Protein AF-A0A7W0HQS4-F1 (afdb_monomer_lite)

Foldseek 3Di:
DDPPVVVVVVVVVVVVVVPPPPDDPDDPDDDDDDDDDPDWDFDDKAWDDKDKDWDPDKDKDKDDFDQDKDWDFDFDWDKDWDFDDDDDDDDDDDDDDDDDDDDDDDDDDDDDDGPIDIPGDGDGDGDTDTDHGPWMKIWIKTWIWMFIFMFIHIDPPDDDPDDTDGDTDIDIDTDDIDTDDDDDDDDDDDDDDDDDDDDDDDDDPPDQDADQALPPDDFQAWAAAPVPRWIFTAWQSATQTAPDCPPPQCPDDHGYYHVVNNVVTQLAHDAQTWAAEPVRWIFGAAQRATQTAPDCPPPNHHDPHRYGYPCSNVVVRSGDNAHDWQQWEWADDDPDIDAIFTAFLRATAGDPDVQQVVQQPCHPCNVVRYHYGHVVSNVVSHHAHDFQQWEWATDPHDIDAIWTQDQQATEGDPDPVLCVQLPCNPCNVVRYGYGHNVSSVVGHHLFHDAQAWEDAVVAAIFGQFLQATAGDPDPVQCVQQPCHPCNVVRYHRHHPVSNVPGHYLFHDFQQWEDAVVAAIFTQFQQATAGDPDPVQCCLQPCNPCVVVRYGYGHPVSVVPRHHQRDFQTKEDERPDPWIFTQFQQATAIDPDLVQCVLQVNNPPDYGYHYNVVVVPGHNQRDFPTWEDERPDPWIFTQFQQATATDPDPVQCVLQPNNPPDYGYHYNVVVVPGHNQRDFQTWEQESVDRWIFTQFQQATATDPDLVLCVLQVNNPPDYGYHYNVVVVPGHNQRDFQTWEDESVDRWIFTQFLQATAIDPDLVQCVLQVNNPPDYGYHYNVVVVPGHHARHFQTWEDESPDPWIWGADPQATETDPDDDDYGHGHPVSNVVRHHDD

Organism: NCBI:txid1032476

Radius of gyration: 44.77 Å; chains: 1; bounding box: 92×100×154 Å

Secondary structure (DSSP, 8-state):
--THHHHHHHHHHHHHHHSS----------PPPPPPPTT--EEEEEEEEEEEEEEEEEEEEEEPP-SS-----------EEE-----------------S----------------EEE-------------TT--EEEEEEEEEEEEEEEEEEPTT----------EEEEEEEEEEEE--------------------PPPPPPPPPPPP---TTPPTT-EEEETTT--EEEEETTEEEE-S--TTTTT-S-PEEE-HHHHHTS-SSPPTT-EEE-TT--EEEEETTEEEEPS---TTS---SPPB--HHHHHTTTTS-SSPPTT-EEEEEETTEEEEEEEEETTEEEE-SSHHHHIIIII-TTGGGGPEEEEHHHHHHT-SSPPTT-EEEEEETTEEEEEEEEETTEEEE-SSHHHHIIIII-TTHHHH-EEEEHHHHHHSPBS-PPTT-EEE-TTSPPEEEETTEEEE-SSHHHHIIIII-TTGGGG-EE--HHHHHHSPBS-PPTT-EEEETTSPEEEEETTEEEE-SSHHHHIIIII-TTGGGT-EEE-HHHHHHS-SSPPTT-EEEETTS--EEEEETTEEEEESSHHHHHHTT-TTSPEEEE-HHHHHHS-SSPPTT-EEEETTS--EEEEETTEEEE-SSHHHHHHTT-TTSPPEEE-HHHHHHS-SSPPTT-EEEETTSS-EEEEETTEEEEESSHHHHHHTT-TTSPEEEE-HHHHHHS-SSPPTT-EEEETTSS-EEEEETTEEEEESSHHHHHHTT-TTSPEEEE-HHHHHHS-SSPPTT-EEE-TT----EEEETTEEEE----S-EEE--HHHHHHSPBP-

Sequence (835 aa):
MHPARACLAALCSALAGLLILAGLPAVAQAASWPIFPPTCSYTNIRKVEDRRIHIPKAATHVIPALDTQVTFAVSSTWTETATATLSTTFGIESSINIGKIIGELQARGEATATASYSITGTGTYTTTLTVPPHHTMLATFGVYYQRQLYKVDWQPGCEPPLYTFFGGITAMVPLGTGYELKYDRPGGQGRPNPGGGSSVNPPRPPTPQPVTSVVGLADGTLLATTDTRRIYKMVGGAPVWQSTCGDGICNTESRPTTQAVINAGPATPRNGSSAIDQRGRIYIFVGGAPLHQAHCSAPVNCGTPPKISNWSIDARDHMNGIPADGQLIQGWDGGSATPVAMTVGGARINFANPQEITDTGHGSNWASKVTILSSWAFKGLGEVPIDGTLVQGTGGGASTPVAVFVAGARINFASPQEVVDAGYGADWASRVRAIPTRAFNLVRPDLPADGTLVQGQGTPVAAIVGGARINFASPQEVVDSGFGADWAGKVRSVPTRAFNLIPANVPADGTLVQGQGTPVAAIIGGARVNFASPQEIIDSGFGTNWASMVRAIPTRAFNLIGTQIADGTRIQNAGSTSQAAIVGGAKIPFVSMAELVESGYGNAPTHIVPTRVWTALSDQIMDGTRIQNAGSTSQAAIVGGAKIPFVSMAELTASGYAQLRTQMVPNRVWVALSTRIADGTRIKDAASSGQAAIIGGAKVTFNDITEVNDSGYGDKPIQIVPNRVWVALSTRIADGTRIKDAGSTGQAAIVGGAKIPFVSMAELVESGYGDAPLQVVPNRVWAGLPAQIGDGTIVKAPTSAERWLITSGQRSLTTGSGTTWTIPARVLSLIPQAH

Structure (mmCIF, N/CA/C/O backbone):
data_AF-A0A7W0HQS4-F1
#
_entry.id   AF-A0A7W0HQS4-F1
#
loop_
_atom_site.group_PDB
_atom_site.id
_atom_site.type_symbol
_atom_site.label_atom_id
_atom_site.label_alt_id
_atom_site.label_comp_id
_atom_site.label_asym_id
_atom_site.label_entity_id
_atom_site.label_seq_id
_atom_site.pdbx_PDB_ins_code
_atom_site.Cartn_x
_atom_site.Cartn_y
_atom_site.Cartn_z
_atom_site.occupancy
_atom_site.B_iso_or_equiv
_atom_site.auth_seq_id
_atom_site.auth_comp_id
_atom_site.auth_asym_id
_atom_site.auth_atom_id
_atom_site.pdbx_PDB_model_num
ATOM 1 N N . MET A 1 1 ? -7.687 41.669 -62.166 1.00 29.52 1 MET A N 1
ATOM 2 C CA . MET A 1 1 ? -8.039 41.646 -60.727 1.00 29.52 1 MET A CA 1
ATOM 3 C C . MET A 1 1 ? -6.759 41.852 -59.929 1.00 29.52 1 MET A C 1
ATOM 5 O O . MET A 1 1 ? -5.800 41.132 -60.161 1.00 29.52 1 MET A O 1
ATOM 9 N N . HIS A 1 2 ? -6.701 42.918 -59.129 1.00 26.83 2 HIS A N 1
ATOM 10 C CA . HIS A 1 2 ? -5.458 43.540 -58.653 1.00 26.83 2 HIS A CA 1
ATOM 11 C C . HIS A 1 2 ? -4.671 42.738 -57.585 1.00 26.83 2 HIS A C 1
ATOM 13 O O . HIS A 1 2 ? -5.283 42.183 -56.671 1.00 26.83 2 HIS A O 1
ATOM 19 N N . PRO A 1 3 ? -3.319 42.787 -57.621 1.00 25.91 3 PRO A N 1
ATOM 20 C CA . PRO A 1 3 ? -2.396 42.081 -56.716 1.00 25.91 3 PRO A CA 1
ATOM 21 C C . PRO A 1 3 ? -2.305 42.660 -55.288 1.00 25.91 3 PRO A C 1
ATOM 23 O O . PRO A 1 3 ? -1.610 42.110 -54.438 1.00 25.91 3 PRO A O 1
ATOM 26 N N . ALA A 1 4 ? -3.042 43.728 -54.970 1.00 27.33 4 ALA A N 1
ATOM 27 C CA . ALA A 1 4 ? -2.994 44.366 -53.650 1.00 27.33 4 ALA A CA 1
ATOM 28 C C . ALA A 1 4 ? -3.663 43.542 -52.526 1.00 27.33 4 ALA A C 1
ATOM 30 O O . ALA A 1 4 ? -3.311 43.695 -51.359 1.00 27.33 4 ALA A O 1
ATOM 31 N N . ARG A 1 5 ? -4.589 42.622 -52.847 1.00 26.16 5 ARG A N 1
ATOM 32 C CA . ARG A 1 5 ? -5.255 41.772 -51.835 1.00 26.16 5 ARG A CA 1
ATOM 33 C C . ARG A 1 5 ? -4.425 40.558 -51.394 1.00 26.16 5 ARG A C 1
ATOM 35 O O . ARG A 1 5 ? -4.600 40.098 -50.271 1.00 26.16 5 ARG A O 1
ATOM 42 N N . ALA A 1 6 ? -3.486 40.082 -52.216 1.00 29.44 6 ALA A N 1
ATOM 43 C CA . ALA A 1 6 ? -2.588 38.981 -51.846 1.00 29.44 6 ALA A CA 1
ATOM 44 C C . ALA A 1 6 ? -1.479 39.434 -50.875 1.00 29.44 6 ALA A C 1
ATOM 46 O O . ALA A 1 6 ? -1.080 38.681 -49.989 1.00 29.44 6 ALA A O 1
ATOM 47 N N . CYS A 1 7 ? -1.041 40.694 -50.983 1.00 30.03 7 CYS A N 1
ATOM 48 C CA . CYS A 1 7 ? -0.001 41.258 -50.121 1.00 30.03 7 CYS A CA 1
ATOM 49 C C . CYS A 1 7 ? -0.479 41.462 -48.669 1.00 30.03 7 CYS A C 1
ATOM 51 O O . CYS A 1 7 ? 0.286 41.250 -47.732 1.00 30.03 7 CYS A O 1
ATOM 53 N N . LEU A 1 8 ? -1.761 41.801 -48.468 1.00 28.50 8 LEU A N 1
ATOM 54 C CA . LEU A 1 8 ? -2.339 41.995 -47.131 1.00 28.50 8 LEU A CA 1
ATOM 55 C C . LEU A 1 8 ? -2.612 40.658 -46.412 1.00 28.50 8 LEU A C 1
ATOM 57 O O . LEU A 1 8 ? -2.409 40.555 -45.206 1.00 28.50 8 LEU A O 1
ATOM 61 N N . ALA A 1 9 ? -2.991 39.608 -47.152 1.00 28.00 9 ALA A N 1
ATOM 62 C CA . ALA A 1 9 ? -3.197 38.266 -46.598 1.00 28.00 9 ALA A CA 1
ATOM 63 C C . ALA A 1 9 ? -1.878 37.604 -46.144 1.00 28.00 9 ALA A C 1
ATOM 65 O O . ALA A 1 9 ? -1.851 36.914 -45.122 1.00 28.00 9 ALA A O 1
ATOM 66 N N . ALA A 1 10 ? -0.770 37.868 -46.848 1.00 31.47 10 ALA A N 1
ATOM 67 C CA . ALA A 1 10 ? 0.566 37.427 -46.444 1.00 31.47 10 ALA A CA 1
ATOM 68 C C . ALA A 1 10 ? 1.086 38.191 -45.209 1.00 31.47 10 ALA A C 1
ATOM 70 O O . ALA A 1 10 ? 1.657 37.576 -44.308 1.00 31.47 10 ALA A O 1
ATOM 71 N N . LEU A 1 11 ? 0.816 39.501 -45.110 1.00 29.92 11 LEU A N 1
ATOM 72 C CA . LEU A 1 11 ? 1.189 40.309 -43.940 1.00 29.92 11 LEU A CA 1
ATOM 73 C C . LEU A 1 11 ? 0.389 39.923 -42.682 1.00 29.92 11 LEU A C 1
ATOM 75 O O . LEU A 1 11 ? 0.960 39.801 -41.600 1.00 29.92 11 LEU A O 1
ATOM 79 N N . CYS A 1 12 ? -0.918 39.667 -42.817 1.00 26.67 12 CYS A N 1
ATOM 80 C CA . CYS A 1 12 ? -1.759 39.215 -41.704 1.00 26.67 12 CYS A CA 1
ATOM 81 C C . CYS A 1 12 ? -1.419 37.786 -41.249 1.00 26.67 12 CYS A C 1
ATOM 83 O O . CYS A 1 12 ? -1.514 37.500 -40.058 1.00 26.67 12 CYS A O 1
ATOM 85 N N . SER A 1 13 ? -0.953 36.911 -42.148 1.00 28.36 13 SER A N 1
ATOM 86 C CA . SER A 1 13 ? -0.483 35.561 -41.786 1.00 28.36 13 SER A CA 1
ATOM 87 C C . SER A 1 13 ? 0.870 35.588 -41.061 1.00 28.36 13 SER A C 1
ATOM 89 O O . SER A 1 13 ? 1.094 34.795 -40.148 1.00 28.36 13 SER A O 1
ATOM 91 N N . ALA A 1 14 ? 1.749 36.540 -41.401 1.00 30.42 14 ALA A N 1
ATOM 92 C CA . ALA A 1 14 ? 3.012 36.762 -40.693 1.00 30.42 14 ALA A CA 1
ATOM 93 C C . ALA A 1 14 ? 2.804 37.357 -39.284 1.00 30.42 14 ALA A C 1
ATOM 95 O O . ALA A 1 14 ? 3.489 36.959 -38.344 1.00 30.42 14 ALA A O 1
ATOM 96 N N . LEU A 1 15 ? 1.820 38.248 -39.111 1.00 28.52 15 LEU A N 1
ATOM 97 C CA . LEU A 1 15 ? 1.453 38.811 -37.803 1.00 28.52 15 LEU A CA 1
ATOM 98 C C . LEU A 1 15 ? 0.668 37.822 -36.922 1.00 28.52 15 LEU A C 1
ATOM 100 O O . LEU A 1 15 ? 0.916 37.757 -35.720 1.00 28.52 15 LEU A O 1
ATOM 104 N N . ALA A 1 16 ? -0.211 36.996 -37.501 1.00 25.98 16 ALA A N 1
ATOM 105 C CA . ALA A 1 16 ? -0.914 35.937 -36.769 1.00 25.98 16 ALA A CA 1
ATOM 106 C C . ALA A 1 16 ? 0.030 34.800 -36.328 1.00 25.98 16 ALA A C 1
ATOM 108 O O . ALA A 1 16 ? -0.150 34.234 -35.251 1.00 25.98 16 ALA A O 1
ATOM 109 N N . GLY A 1 17 ? 1.084 34.515 -37.104 1.00 28.45 17 GLY A N 1
ATOM 110 C CA . GLY A 1 17 ? 2.153 33.589 -36.712 1.00 28.45 17 GLY A CA 1
ATOM 111 C C . GLY A 1 17 ? 3.036 34.101 -35.565 1.00 28.45 17 GLY A C 1
ATOM 112 O O . GLY A 1 17 ? 3.598 33.292 -34.828 1.00 28.45 17 GLY A O 1
ATOM 113 N N . LEU A 1 18 ? 3.113 35.423 -35.363 1.00 28.50 18 LEU A N 1
ATOM 114 C CA . LEU A 1 18 ? 3.850 36.033 -34.250 1.00 28.50 18 LEU A CA 1
ATOM 115 C C . LEU A 1 18 ? 3.114 35.919 -32.900 1.00 28.50 18 LEU A C 1
ATOM 117 O O . LEU A 1 18 ? 3.762 35.977 -31.859 1.00 28.50 18 LEU A O 1
ATOM 121 N N . LEU A 1 19 ? 1.787 35.728 -32.898 1.00 26.08 19 LEU A N 1
ATOM 122 C CA . LEU A 1 19 ? 0.970 35.661 -31.675 1.00 26.08 19 LEU A CA 1
ATOM 123 C C . LEU A 1 19 ? 0.689 34.235 -31.153 1.00 26.08 19 LEU A C 1
ATOM 125 O O . LEU A 1 19 ? 0.154 34.097 -30.057 1.00 26.08 19 LEU A O 1
ATOM 129 N N . ILE A 1 20 ? 1.081 33.170 -31.866 1.00 26.84 20 ILE A N 1
ATOM 130 C CA . ILE A 1 20 ? 0.824 31.760 -31.471 1.00 26.84 20 ILE A CA 1
ATOM 131 C C . ILE A 1 20 ? 2.085 31.081 -30.878 1.00 26.84 20 ILE A C 1
ATOM 133 O O . ILE A 1 20 ? 2.250 29.865 -30.887 1.00 26.84 20 ILE A O 1
ATOM 137 N N . LEU A 1 21 ? 2.998 31.863 -30.298 1.00 27.02 21 LEU A N 1
ATOM 138 C CA . LEU A 1 21 ? 4.200 31.367 -29.608 1.00 27.02 21 LEU A CA 1
ATOM 139 C C . LEU A 1 21 ? 4.218 31.725 -28.111 1.00 27.02 21 LEU A C 1
ATOM 141 O O . LEU A 1 21 ? 5.273 31.902 -27.516 1.00 27.02 21 LEU A O 1
ATOM 145 N N . ALA A 1 22 ? 3.048 31.757 -27.469 1.00 27.53 22 ALA A N 1
ATOM 146 C CA . ALA A 1 22 ? 2.931 31.642 -26.013 1.00 27.53 22 ALA A CA 1
ATOM 147 C C . ALA A 1 22 ? 2.795 30.157 -25.636 1.00 27.53 22 ALA A C 1
ATOM 149 O O . ALA A 1 22 ? 1.717 29.652 -25.345 1.00 27.53 22 ALA A O 1
ATOM 150 N N . GLY A 1 23 ? 3.907 29.433 -25.724 1.00 27.92 23 GLY A N 1
ATOM 151 C CA . GLY A 1 23 ? 3.978 28.004 -25.428 1.00 27.92 23 GLY A CA 1
ATOM 152 C C . GLY A 1 23 ? 5.412 27.578 -25.148 1.00 27.92 23 GLY A C 1
ATOM 153 O O . GLY A 1 23 ? 5.924 26.658 -25.780 1.00 27.92 23 GLY A O 1
ATOM 154 N N . LEU A 1 24 ? 6.092 28.308 -24.263 1.00 26.03 24 LEU A N 1
ATOM 155 C CA . LEU A 1 24 ? 7.366 27.880 -23.692 1.00 26.03 24 LEU A CA 1
ATOM 156 C C . LEU A 1 24 ? 7.094 27.123 -22.383 1.00 26.03 24 LEU A C 1
ATOM 158 O O . LEU A 1 24 ? 6.153 27.476 -21.669 1.00 26.03 24 LEU A O 1
ATOM 162 N N . PRO A 1 25 ? 7.881 26.079 -22.064 1.00 23.34 25 PRO A N 1
ATOM 163 C CA . PRO A 1 25 ? 7.746 25.366 -20.802 1.00 23.34 25 PRO A CA 1
ATOM 164 C C . PRO A 1 25 ? 7.949 26.346 -19.646 1.00 23.34 25 PRO A C 1
ATOM 166 O O . PRO A 1 25 ? 8.803 27.232 -19.721 1.00 23.34 25 PRO A O 1
ATOM 169 N N . ALA A 1 26 ? 7.146 26.179 -18.594 1.00 24.19 26 ALA A N 1
ATOM 170 C CA . ALA A 1 26 ? 7.288 26.904 -17.345 1.00 24.19 26 ALA A CA 1
ATOM 171 C C . ALA A 1 26 ? 8.768 26.967 -16.938 1.00 24.19 26 ALA A C 1
ATOM 173 O O . ALA A 1 26 ? 9.462 25.947 -16.898 1.00 24.19 26 ALA A O 1
ATOM 174 N N . VAL A 1 27 ? 9.236 28.183 -16.656 1.00 25.95 27 VAL A N 1
ATOM 175 C CA . VAL A 1 27 ? 10.498 28.423 -15.960 1.00 25.95 27 VAL A CA 1
ATOM 176 C C . VAL A 1 27 ? 10.503 27.526 -14.724 1.00 25.95 27 VAL A C 1
ATOM 178 O O . VAL A 1 27 ? 9.503 27.447 -14.007 1.00 25.95 27 VAL A O 1
ATOM 181 N N . ALA A 1 28 ? 11.603 26.800 -14.525 1.00 25.77 28 ALA A N 1
ATOM 182 C CA . ALA A 1 28 ? 11.796 25.951 -13.362 1.00 25.77 28 ALA A CA 1
ATOM 183 C C . ALA A 1 28 ? 11.423 26.715 -12.083 1.00 25.77 28 ALA A C 1
ATOM 185 O O . ALA A 1 28 ? 11.751 27.894 -11.943 1.00 25.77 28 ALA A O 1
ATOM 186 N N . GLN A 1 29 ? 10.718 26.024 -11.184 1.00 24.00 29 GLN A N 1
ATOM 187 C CA . GLN A 1 29 ? 10.348 26.500 -9.855 1.00 24.00 29 GLN A CA 1
ATOM 188 C C . GLN A 1 29 ? 11.485 27.320 -9.236 1.00 24.00 29 GLN A C 1
ATOM 190 O O . GLN A 1 29 ? 12.617 26.843 -9.130 1.00 24.00 29 GLN A O 1
ATOM 195 N N . ALA A 1 30 ? 11.169 28.534 -8.783 1.00 27.56 30 ALA A N 1
ATOM 196 C CA . ALA A 1 30 ? 11.972 29.168 -7.756 1.00 27.56 30 ALA A CA 1
ATOM 197 C C . ALA A 1 30 ? 11.996 28.201 -6.567 1.00 27.56 30 ALA A C 1
ATOM 199 O O . ALA A 1 30 ? 10.956 27.923 -5.967 1.00 27.56 30 ALA A O 1
ATOM 200 N N . ALA A 1 31 ? 13.167 27.645 -6.261 1.00 23.95 31 ALA A N 1
ATOM 201 C CA . ALA A 1 31 ? 13.376 27.017 -4.971 1.00 23.95 31 ALA A CA 1
ATOM 202 C C . ALA A 1 31 ? 12.981 28.046 -3.901 1.00 23.95 31 ALA A C 1
ATOM 204 O O . ALA A 1 31 ? 13.377 29.212 -3.984 1.00 23.95 31 ALA A O 1
ATOM 205 N N . SER A 1 32 ? 12.154 27.636 -2.940 1.00 26.72 32 SER A N 1
ATOM 206 C CA . SER A 1 32 ? 11.798 28.460 -1.788 1.00 26.72 32 SER A CA 1
ATOM 207 C C . SER A 1 32 ? 13.075 29.011 -1.156 1.00 26.72 32 SER A C 1
ATOM 209 O O . SER A 1 32 ? 13.956 28.241 -0.768 1.00 26.72 32 SER A O 1
ATOM 211 N N . TRP A 1 33 ? 13.182 30.335 -1.082 1.00 30.22 33 TRP A N 1
ATOM 212 C CA . TRP A 1 33 ? 14.286 31.003 -0.408 1.00 30.22 33 TRP A CA 1
ATOM 213 C C . TRP A 1 33 ? 14.283 30.588 1.071 1.00 30.22 33 TRP A C 1
ATOM 215 O O . TRP A 1 33 ? 13.222 30.639 1.700 1.00 30.22 33 TRP A O 1
ATOM 225 N N . PRO A 1 34 ? 15.421 30.200 1.668 1.00 28.73 34 PRO A N 1
ATOM 226 C CA . PRO A 1 34 ? 15.513 30.159 3.116 1.00 28.73 34 PRO A CA 1
ATOM 227 C C . PRO A 1 34 ? 15.408 31.594 3.644 1.00 28.73 34 PRO A C 1
ATOM 229 O O . PRO A 1 34 ? 16.031 32.512 3.109 1.00 28.73 34 PRO A O 1
ATOM 232 N N . ILE A 1 35 ? 14.622 31.788 4.700 1.00 32.62 35 ILE A N 1
ATOM 233 C CA . ILE A 1 35 ? 14.545 33.053 5.436 1.00 32.62 35 ILE A CA 1
ATOM 234 C C . ILE A 1 35 ? 15.943 33.346 6.007 1.00 32.62 35 ILE A C 1
ATOM 236 O O . ILE A 1 35 ? 16.469 32.553 6.788 1.00 32.62 35 ILE A O 1
ATOM 240 N N . PHE A 1 36 ? 16.566 34.454 5.596 1.00 37.78 36 PHE A N 1
ATOM 241 C CA . PHE A 1 36 ? 17.874 34.870 6.109 1.00 37.78 36 PHE A CA 1
ATOM 242 C C . PHE A 1 36 ? 17.765 35.374 7.558 1.00 37.78 36 PHE A C 1
ATOM 244 O O . PHE A 1 36 ? 16.783 36.042 7.894 1.00 37.78 36 PHE A O 1
ATOM 251 N N . PRO A 1 37 ? 18.774 35.145 8.417 1.00 37.19 37 PRO A N 1
ATOM 252 C CA . PRO A 1 37 ? 18.897 35.903 9.655 1.00 37.19 37 PRO A CA 1
ATOM 253 C C . PRO A 1 37 ? 19.115 37.397 9.321 1.00 37.19 37 PRO A C 1
ATOM 255 O O . PRO A 1 37 ? 19.901 37.707 8.423 1.00 37.19 37 PRO A O 1
ATOM 258 N N . PRO A 1 38 ? 18.454 38.339 10.019 1.00 42.47 38 PRO A N 1
ATOM 259 C CA . PRO A 1 38 ? 18.383 39.760 9.642 1.00 42.47 38 PRO A CA 1
ATOM 260 C C . PRO A 1 38 ? 19.695 40.570 9.774 1.00 42.47 38 PRO A C 1
ATOM 262 O O . PRO A 1 38 ? 19.649 41.797 9.756 1.00 42.47 38 PRO A O 1
ATOM 265 N N . THR A 1 39 ? 20.864 39.934 9.914 1.00 45.72 39 THR A N 1
ATOM 266 C CA . THR A 1 39 ? 22.124 40.605 10.296 1.00 45.72 39 THR A CA 1
ATOM 267 C C . THR A 1 39 ? 23.334 40.367 9.379 1.00 45.72 39 THR A C 1
ATOM 269 O O . THR A 1 39 ? 24.400 40.903 9.669 1.00 45.72 39 THR A O 1
ATOM 272 N N . CYS A 1 40 ? 23.225 39.630 8.266 1.00 48.44 40 CYS A N 1
ATOM 273 C CA . CYS A 1 40 ? 24.366 39.430 7.350 1.00 48.44 40 CYS A CA 1
ATOM 274 C C . CYS A 1 40 ? 24.380 40.455 6.194 1.00 48.44 40 CYS A C 1
ATOM 276 O O . CYS A 1 40 ? 23.365 40.674 5.535 1.00 48.44 40 CYS A O 1
ATOM 278 N N . SER A 1 41 ? 25.554 41.038 5.909 1.00 48.34 41 SER A N 1
ATOM 279 C CA . SER A 1 41 ? 25.805 41.947 4.773 1.00 48.34 41 SER A CA 1
ATOM 280 C C . SER A 1 41 ? 26.875 41.378 3.824 1.00 48.34 41 SER A C 1
ATOM 282 O O . SER A 1 41 ? 27.740 40.606 4.251 1.00 48.34 41 SER A O 1
ATOM 284 N N . TYR A 1 42 ? 26.812 41.713 2.530 1.00 48.56 42 TYR A N 1
ATOM 285 C CA . TYR A 1 42 ? 27.781 41.267 1.516 1.00 48.56 42 TYR A CA 1
ATOM 286 C C . TYR A 1 42 ? 28.818 42.356 1.216 1.00 48.56 42 TYR A C 1
ATOM 288 O O . TYR A 1 42 ? 28.524 43.546 1.312 1.00 48.56 42 TYR A O 1
ATOM 296 N N . THR A 1 43 ? 30.035 41.958 0.840 1.00 44.34 43 THR A N 1
ATOM 297 C CA . THR A 1 43 ? 31.150 42.888 0.583 1.00 44.34 43 THR A CA 1
ATOM 298 C C . THR A 1 43 ? 31.453 43.073 -0.899 1.00 44.34 43 THR A C 1
ATOM 300 O O . THR A 1 43 ? 31.907 44.147 -1.289 1.00 44.34 43 THR A O 1
ATOM 303 N N . ASN A 1 44 ? 31.210 42.066 -1.745 1.00 45.50 44 ASN A N 1
ATOM 304 C CA . ASN A 1 44 ? 31.454 42.165 -3.187 1.00 45.50 44 ASN A CA 1
ATOM 305 C C . ASN A 1 44 ? 30.559 41.201 -3.988 1.00 45.50 44 ASN A C 1
ATOM 307 O O . ASN A 1 44 ? 30.225 40.117 -3.512 1.00 45.50 44 ASN A O 1
ATOM 311 N N . ILE A 1 45 ? 30.198 41.579 -5.217 1.00 47.94 45 ILE A N 1
ATOM 312 C CA . ILE A 1 45 ? 29.531 40.715 -6.197 1.00 47.94 45 ILE A CA 1
ATOM 313 C C . ILE A 1 45 ? 30.387 40.701 -7.460 1.00 47.94 45 ILE A C 1
ATOM 315 O O . ILE A 1 45 ? 30.567 41.730 -8.110 1.00 47.94 45 ILE A O 1
ATOM 319 N N . ARG A 1 46 ? 30.879 39.523 -7.850 1.00 46.50 46 ARG A N 1
ATOM 320 C CA . ARG A 1 46 ? 31.730 39.364 -9.036 1.00 46.50 46 ARG A CA 1
ATOM 321 C C . ARG A 1 46 ? 31.225 38.265 -9.963 1.00 46.50 46 ARG A C 1
ATOM 323 O O . ARG A 1 46 ? 30.774 37.214 -9.516 1.00 46.50 46 ARG A O 1
ATOM 330 N N . LYS A 1 47 ? 31.303 38.499 -11.272 1.00 44.53 47 LYS A N 1
ATOM 331 C CA . LYS A 1 47 ? 30.876 37.547 -12.308 1.00 44.53 47 LYS A CA 1
ATOM 332 C C . LYS A 1 47 ? 31.899 36.413 -12.442 1.00 44.53 47 LYS A C 1
ATOM 334 O O . LYS A 1 47 ? 33.091 36.681 -12.557 1.00 44.53 47 LYS A O 1
ATOM 339 N N . VAL A 1 48 ? 31.439 35.164 -12.412 1.00 46.56 48 VAL A N 1
ATOM 340 C CA . VAL A 1 48 ? 32.287 33.952 -12.376 1.00 46.56 48 VAL A CA 1
ATOM 341 C C . VAL A 1 48 ? 32.111 33.051 -13.594 1.00 46.56 48 VAL A C 1
ATOM 343 O O . VAL A 1 48 ? 33.057 32.368 -13.968 1.00 46.56 48 VAL A O 1
ATOM 346 N N . GLU A 1 49 ? 30.935 33.038 -14.225 1.00 45.97 49 GLU A N 1
ATOM 347 C CA . GLU A 1 49 ? 30.694 32.268 -15.454 1.00 45.97 49 GLU A CA 1
ATOM 348 C C . GLU A 1 49 ? 29.790 33.063 -16.405 1.00 45.97 49 GLU A C 1
ATOM 350 O O . GLU A 1 49 ? 28.864 33.754 -15.976 1.00 45.97 49 GLU A O 1
ATOM 355 N N . ASP A 1 50 ? 30.055 32.956 -17.706 1.00 47.44 50 ASP A N 1
ATOM 356 C CA . ASP A 1 50 ? 29.209 33.484 -18.775 1.00 47.44 50 ASP A CA 1
ATOM 357 C C . ASP A 1 50 ? 29.065 32.416 -19.863 1.00 47.44 50 ASP A C 1
ATOM 359 O O . ASP A 1 50 ? 30.004 32.147 -20.614 1.00 47.44 50 ASP A O 1
ATOM 363 N N . ARG A 1 51 ? 27.906 31.756 -19.920 1.00 41.94 51 ARG A N 1
ATOM 364 C CA . ARG A 1 51 ? 27.614 30.714 -20.911 1.00 41.94 51 ARG A CA 1
ATOM 365 C C . ARG A 1 51 ? 26.487 31.154 -21.822 1.00 41.94 51 ARG A C 1
ATOM 367 O O . ARG A 1 51 ? 25.372 31.392 -21.370 1.00 41.94 51 ARG A O 1
ATOM 374 N N . ARG A 1 52 ? 26.743 31.146 -23.128 1.00 41.88 52 ARG A N 1
ATOM 375 C CA . ARG A 1 52 ? 25.700 31.269 -24.152 1.00 41.88 52 ARG A CA 1
ATOM 376 C C . ARG A 1 52 ? 25.221 29.881 -24.547 1.00 41.88 52 ARG A C 1
ATOM 378 O O . ARG A 1 52 ? 26.015 29.044 -24.966 1.00 41.88 52 ARG A O 1
ATOM 385 N N . ILE A 1 53 ? 23.927 29.645 -24.404 1.00 42.66 53 ILE A N 1
ATOM 386 C CA . ILE A 1 53 ? 23.263 28.401 -24.772 1.00 42.66 53 ILE A CA 1
ATOM 387 C C . ILE A 1 53 ? 22.365 28.708 -25.970 1.00 42.66 53 ILE A C 1
ATOM 389 O O . ILE A 1 53 ? 21.525 29.607 -25.931 1.00 42.66 53 ILE A O 1
ATOM 393 N N . HIS A 1 54 ? 22.588 27.983 -27.061 1.00 39.28 54 HIS A N 1
ATOM 394 C CA . HIS A 1 54 ? 21.825 28.111 -28.295 1.00 39.28 54 HIS A CA 1
ATOM 395 C C . HIS A 1 54 ? 20.582 27.217 -28.230 1.00 39.28 54 HIS A C 1
ATOM 397 O O . HIS A 1 54 ? 20.702 26.029 -27.926 1.00 39.28 54 HIS A O 1
ATOM 403 N N . ILE A 1 55 ? 19.400 27.765 -28.523 1.00 42.22 55 ILE A N 1
ATOM 404 C CA . ILE A 1 55 ? 18.163 26.981 -28.629 1.00 42.22 55 ILE A CA 1
ATOM 405 C C . ILE A 1 55 ? 17.851 26.811 -30.122 1.00 42.22 55 ILE A C 1
ATOM 407 O O . ILE A 1 55 ? 17.601 27.808 -30.803 1.00 42.22 55 ILE A O 1
ATOM 411 N N . PRO A 1 56 ? 17.853 25.583 -30.672 1.00 36.59 56 PRO A N 1
ATOM 412 C CA . PRO A 1 56 ? 17.647 25.378 -32.095 1.00 36.59 56 PRO A CA 1
ATOM 413 C C . PRO A 1 56 ? 16.151 25.440 -32.422 1.00 36.59 56 PRO A C 1
ATOM 415 O O . PRO A 1 56 ? 15.457 24.427 -32.470 1.00 36.59 56 PRO A O 1
ATOM 418 N N . LYS A 1 57 ? 15.645 26.645 -32.679 1.00 36.94 57 LYS A N 1
ATOM 419 C CA . LYS A 1 57 ? 14.479 26.845 -33.546 1.00 36.94 57 LYS A CA 1
ATOM 420 C C . LYS A 1 57 ? 14.770 28.019 -34.471 1.00 36.94 57 LYS A C 1
ATOM 422 O O . LYS A 1 57 ? 14.632 29.176 -34.094 1.00 36.94 57 LYS A O 1
ATOM 427 N N . ALA A 1 58 ? 15.217 27.690 -35.676 1.00 34.62 58 ALA A N 1
ATOM 428 C CA . ALA A 1 58 ? 15.361 28.636 -36.767 1.00 34.62 58 ALA A CA 1
ATOM 429 C C . ALA A 1 58 ? 13.993 28.819 -37.435 1.00 34.62 58 ALA A C 1
ATOM 431 O O . ALA A 1 58 ? 13.423 27.852 -37.939 1.00 34.62 58 ALA A O 1
ATOM 432 N N . ALA A 1 59 ? 13.469 30.042 -37.448 1.00 37.16 59 ALA A N 1
ATOM 433 C CA . ALA A 1 59 ? 12.493 30.422 -38.460 1.00 37.16 59 ALA A CA 1
ATOM 434 C C . ALA A 1 59 ? 13.284 30.873 -39.694 1.00 37.16 59 ALA A C 1
ATOM 436 O O . ALA A 1 59 ? 14.062 31.827 -39.628 1.00 37.16 59 ALA A O 1
ATOM 437 N N . THR A 1 60 ? 13.140 30.145 -40.799 1.00 36.06 60 THR A N 1
ATOM 438 C CA . THR A 1 60 ? 13.754 30.489 -42.083 1.00 36.06 60 THR A CA 1
ATOM 439 C C . THR A 1 60 ? 12.722 31.243 -42.910 1.00 36.06 60 THR A C 1
ATOM 441 O O . THR A 1 60 ? 11.681 30.683 -43.247 1.00 36.06 60 THR A O 1
ATOM 444 N N . HIS A 1 61 ? 12.993 32.506 -43.234 1.00 39.28 61 HIS A N 1
ATOM 445 C CA . HIS A 1 61 ? 12.114 33.306 -44.086 1.00 39.28 61 HIS A CA 1
ATOM 446 C C . HIS A 1 61 ? 12.752 33.513 -45.463 1.00 39.28 61 HIS A C 1
ATOM 448 O O . HIS A 1 61 ? 13.929 33.862 -45.565 1.00 39.28 61 HIS A O 1
ATOM 454 N N . VAL A 1 62 ? 11.963 33.293 -46.519 1.00 36.00 62 VAL A N 1
ATOM 455 C CA . VAL A 1 62 ? 12.343 33.561 -47.912 1.00 36.00 62 VAL A CA 1
ATOM 456 C C . VAL A 1 62 ? 11.781 34.926 -48.294 1.00 36.00 62 VAL A C 1
ATOM 458 O O . VAL A 1 62 ? 10.565 35.115 -48.264 1.00 36.00 62 VAL A O 1
ATOM 461 N N . ILE A 1 63 ? 12.651 35.876 -48.636 1.00 43.16 63 ILE A N 1
ATOM 462 C CA . ILE A 1 63 ? 12.240 37.213 -49.084 1.00 43.16 63 ILE A CA 1
ATOM 463 C C . ILE A 1 63 ? 12.316 37.239 -50.619 1.00 43.16 63 ILE A C 1
ATOM 465 O O . ILE A 1 63 ? 13.409 37.039 -51.153 1.00 43.16 63 ILE A O 1
ATOM 469 N N . PRO A 1 64 ? 11.198 37.442 -51.345 1.00 38.59 64 PRO A N 1
ATOM 470 C CA . PRO A 1 64 ? 11.220 37.509 -52.803 1.00 38.59 64 PRO A CA 1
ATOM 471 C C . PRO A 1 64 ? 11.941 38.773 -53.295 1.00 38.59 64 PRO A C 1
ATOM 473 O O . PRO A 1 64 ? 11.942 39.800 -52.618 1.00 38.59 64 PRO A O 1
ATOM 476 N N . ALA A 1 65 ? 12.547 38.686 -54.482 1.00 41.31 65 ALA A N 1
ATOM 477 C CA . ALA A 1 65 ? 13.295 39.780 -55.096 1.00 41.31 65 ALA A CA 1
ATOM 478 C C . ALA A 1 65 ? 12.409 41.023 -55.305 1.00 41.31 65 ALA A C 1
ATOM 480 O O . ALA A 1 65 ? 11.330 40.935 -55.892 1.00 41.31 65 ALA A O 1
ATOM 481 N N . LEU A 1 66 ? 12.883 42.177 -54.833 1.00 42.41 66 LEU A N 1
ATOM 482 C CA . LEU A 1 66 ? 12.272 43.490 -55.048 1.00 42.41 66 LEU A CA 1
ATOM 483 C C . LEU A 1 66 ? 13.270 44.389 -55.795 1.00 42.41 66 LEU A C 1
ATOM 485 O O . LEU A 1 66 ? 14.474 44.304 -55.560 1.00 42.41 66 LEU A O 1
ATOM 489 N N . ASP A 1 67 ? 12.766 45.264 -56.670 1.00 34.25 67 ASP A N 1
ATOM 490 C CA . ASP A 1 67 ? 13.572 46.166 -57.518 1.00 34.25 67 ASP A CA 1
ATOM 491 C C . ASP A 1 67 ? 14.098 47.422 -56.784 1.00 34.25 67 ASP A C 1
ATOM 493 O O . ASP A 1 67 ? 14.591 48.358 -57.413 1.00 34.25 67 ASP A O 1
ATOM 497 N N . THR A 1 68 ? 14.015 47.478 -55.450 1.00 36.72 68 THR A N 1
ATOM 498 C CA . THR A 1 68 ? 14.495 48.618 -54.650 1.00 36.72 68 THR A CA 1
ATOM 499 C C . THR A 1 68 ? 15.183 48.191 -53.352 1.00 36.72 68 THR A C 1
ATOM 501 O O . THR A 1 68 ? 14.912 47.134 -52.783 1.00 36.72 68 THR A O 1
ATOM 504 N N . GLN A 1 69 ? 16.109 49.035 -52.888 1.00 35.84 69 GLN A N 1
ATOM 505 C CA . GLN A 1 69 ? 16.917 48.827 -51.686 1.00 35.84 69 GLN A CA 1
ATOM 506 C C . GLN A 1 69 ? 16.036 48.962 -50.429 1.00 35.84 69 GLN A C 1
ATOM 508 O O . GLN A 1 69 ? 15.445 50.017 -50.203 1.00 35.84 69 GLN A O 1
ATOM 513 N N . VAL A 1 70 ? 15.941 47.909 -49.609 1.00 35.56 70 VAL A N 1
ATOM 514 C CA . VAL A 1 70 ? 15.152 47.920 -48.363 1.00 35.56 70 VAL A CA 1
ATOM 515 C C . VAL A 1 70 ? 16.080 47.815 -47.155 1.00 35.56 70 VAL A C 1
ATOM 517 O O . VAL A 1 70 ? 16.835 46.854 -47.028 1.00 35.56 70 VAL A O 1
ATOM 520 N N . THR A 1 71 ? 15.999 48.797 -46.257 1.00 35.16 71 THR A N 1
ATOM 521 C CA . THR A 1 71 ? 16.733 48.823 -44.984 1.00 35.16 71 THR A CA 1
ATOM 522 C C . THR A 1 71 ? 15.835 48.319 -43.860 1.00 35.16 71 THR A C 1
ATOM 524 O O . THR A 1 71 ? 14.734 48.834 -43.673 1.00 35.16 71 THR A O 1
ATOM 527 N N . PHE A 1 72 ? 16.317 47.357 -43.073 1.00 34.03 72 PHE A N 1
ATOM 528 C CA . PHE A 1 72 ? 15.617 46.861 -41.887 1.00 34.03 72 PHE A CA 1
ATOM 529 C C . PHE A 1 72 ? 16.334 47.334 -40.623 1.00 34.03 72 PHE A C 1
ATOM 531 O O . PHE A 1 72 ? 17.541 47.157 -40.497 1.00 34.03 72 PHE A O 1
ATOM 538 N N . ALA A 1 73 ? 15.592 47.905 -39.676 1.00 33.25 73 ALA A N 1
ATOM 539 C CA . ALA A 1 73 ? 16.072 48.179 -38.327 1.00 33.25 73 ALA A CA 1
ATOM 540 C C . ALA A 1 73 ? 15.196 47.399 -37.344 1.00 33.25 73 ALA A C 1
ATOM 542 O O . ALA A 1 73 ? 13.978 47.565 -37.333 1.00 33.25 73 ALA A O 1
ATOM 543 N N . VAL A 1 74 ? 15.808 46.534 -36.535 1.00 32.69 74 VAL A N 1
ATOM 544 C CA . VAL A 1 74 ? 15.107 45.787 -35.485 1.00 32.69 74 VAL A CA 1
ATOM 545 C C . VAL A 1 74 ? 15.554 46.348 -34.142 1.00 32.69 74 VAL A C 1
ATOM 547 O O . VAL A 1 74 ? 16.665 46.090 -33.696 1.00 32.69 74 VAL A O 1
ATOM 550 N N . SER A 1 75 ? 14.702 47.142 -33.498 1.00 32.19 75 SER A N 1
ATOM 551 C CA . SER A 1 75 ? 14.929 47.601 -32.126 1.00 32.19 75 SER A CA 1
ATOM 552 C C . SER A 1 75 ? 14.176 46.696 -31.157 1.00 32.19 75 SER A C 1
ATOM 554 O O . SER A 1 75 ? 12.948 46.636 -31.202 1.00 32.19 75 SER A O 1
ATOM 556 N N . SER A 1 76 ? 14.889 46.010 -30.267 1.00 31.23 76 SER A N 1
ATOM 557 C CA . SER A 1 76 ? 14.280 45.270 -29.159 1.00 31.23 76 SER A CA 1
ATOM 558 C C . SER A 1 76 ? 14.443 46.054 -27.862 1.00 31.23 76 SER A C 1
ATOM 560 O O . SER A 1 76 ? 15.566 46.337 -27.453 1.00 31.23 76 SER A O 1
ATOM 562 N N . THR A 1 77 ? 13.336 46.377 -27.201 1.00 32.06 77 THR A N 1
ATOM 563 C CA . THR A 1 77 ? 13.326 46.953 -25.852 1.00 32.06 77 THR A CA 1
ATOM 564 C C . THR A 1 77 ? 12.818 45.884 -24.895 1.00 32.06 77 THR A C 1
ATOM 566 O O . THR A 1 77 ? 11.785 45.277 -25.169 1.00 32.06 77 THR A O 1
ATOM 569 N N . TRP A 1 78 ? 13.523 45.626 -23.795 1.00 34.84 78 TRP A N 1
ATOM 570 C CA . TRP A 1 78 ? 13.057 44.687 -22.773 1.00 34.84 78 TRP A CA 1
ATOM 571 C C . TRP A 1 78 ? 13.041 45.343 -21.393 1.00 34.84 78 TRP A C 1
ATOM 573 O O . TRP A 1 78 ? 13.867 46.201 -21.079 1.00 34.84 78 TRP A O 1
ATOM 583 N N . THR A 1 79 ? 12.084 44.927 -20.569 1.00 31.36 79 THR A N 1
ATOM 584 C CA . THR A 1 79 ? 11.914 45.382 -19.186 1.00 31.36 79 THR A CA 1
ATOM 585 C C . THR A 1 79 ? 11.807 44.144 -18.309 1.00 31.36 79 THR A C 1
ATOM 587 O O . THR A 1 79 ? 10.931 43.310 -18.526 1.00 31.36 79 THR A O 1
ATOM 590 N N . GLU A 1 80 ? 12.705 43.999 -17.338 1.00 34.25 80 GLU A N 1
ATOM 591 C CA . GLU A 1 80 ? 12.683 42.885 -16.390 1.00 34.25 80 GLU A CA 1
ATOM 592 C C . GLU A 1 80 ? 12.083 43.380 -15.065 1.00 34.25 80 GLU A C 1
ATOM 594 O O . GLU A 1 80 ? 12.510 44.404 -14.529 1.00 34.25 80 GLU A O 1
ATOM 599 N N . THR A 1 81 ? 11.060 42.686 -14.552 1.00 31.50 81 THR A N 1
ATOM 600 C CA . THR A 1 81 ? 10.440 42.986 -13.249 1.00 31.50 81 THR A CA 1
ATOM 601 C C . THR A 1 81 ? 10.566 41.754 -12.363 1.00 31.50 81 THR A C 1
ATOM 603 O O . THR A 1 81 ? 9.930 40.738 -12.629 1.00 31.50 81 THR A O 1
ATOM 606 N N . ALA A 1 82 ? 11.391 41.829 -11.320 1.00 31.95 82 ALA A N 1
ATOM 607 C CA . ALA A 1 82 ? 11.462 40.807 -10.280 1.00 31.95 82 ALA A CA 1
ATOM 608 C C . ALA A 1 82 ? 10.640 41.272 -9.068 1.00 31.95 82 ALA A C 1
ATOM 610 O O . ALA A 1 82 ? 10.824 42.390 -8.587 1.00 31.95 82 ALA A O 1
ATOM 611 N N . THR A 1 83 ? 9.720 40.436 -8.578 1.00 27.58 83 THR A N 1
ATOM 612 C CA . THR A 1 83 ? 8.860 40.757 -7.427 1.00 27.58 83 THR A CA 1
ATOM 613 C C . THR A 1 83 ? 9.231 39.865 -6.244 1.00 27.58 83 THR A C 1
ATOM 615 O O . THR A 1 83 ? 9.160 38.644 -6.345 1.00 27.58 83 THR A O 1
ATOM 618 N N . ALA A 1 84 ? 9.611 40.466 -5.116 1.00 29.08 84 ALA A N 1
ATOM 619 C CA . ALA A 1 84 ? 9.794 39.780 -3.839 1.00 29.08 84 ALA A CA 1
ATOM 620 C C . ALA A 1 84 ? 8.855 40.414 -2.803 1.00 29.08 84 ALA A C 1
ATOM 622 O O . ALA A 1 84 ? 8.827 41.636 -2.667 1.00 29.08 84 ALA A O 1
ATOM 623 N N . THR A 1 85 ? 8.070 39.600 -2.095 1.00 23.77 85 THR A N 1
ATOM 624 C CA . THR A 1 85 ? 7.100 40.074 -1.097 1.00 23.77 85 THR A CA 1
ATOM 625 C C . THR A 1 85 ? 7.687 39.921 0.301 1.00 23.77 85 THR A C 1
ATOM 627 O O . THR A 1 85 ? 7.946 38.806 0.748 1.00 23.77 85 THR A O 1
ATOM 630 N N . LEU A 1 86 ? 7.884 41.037 1.001 1.00 25.33 86 LEU A N 1
ATOM 631 C CA . LEU A 1 86 ? 8.251 41.066 2.414 1.00 25.33 86 LEU A CA 1
ATOM 632 C C . LEU A 1 86 ? 7.308 42.045 3.128 1.00 25.33 86 LEU A C 1
ATOM 634 O O . LEU A 1 86 ? 7.192 43.196 2.712 1.00 25.33 86 LEU A O 1
ATOM 638 N N . SER A 1 87 ? 6.610 41.582 4.168 1.00 23.61 87 SER A N 1
ATOM 639 C CA . SER A 1 87 ? 5.691 42.396 4.975 1.00 23.61 87 SER A CA 1
ATOM 640 C C . SER A 1 87 ? 6.374 42.874 6.248 1.00 23.61 87 SER A C 1
ATOM 642 O O . SER A 1 87 ? 6.679 42.049 7.105 1.00 23.61 87 SER A O 1
ATOM 644 N N . THR A 1 88 ? 6.526 44.187 6.415 1.00 23.70 88 THR A N 1
ATOM 645 C CA . THR A 1 88 ? 6.772 44.828 7.720 1.00 23.70 88 THR A CA 1
ATOM 646 C C . THR A 1 88 ? 6.392 46.315 7.686 1.00 23.70 88 THR A C 1
ATOM 648 O O . THR A 1 88 ? 6.306 46.926 6.623 1.00 23.70 88 THR A O 1
ATOM 651 N N . THR A 1 89 ? 6.099 46.875 8.863 1.00 23.11 89 THR A N 1
ATOM 652 C CA . THR A 1 89 ? 5.205 48.030 9.073 1.00 23.11 89 THR A CA 1
ATOM 653 C C . THR A 1 89 ? 5.931 49.325 9.520 1.00 23.11 89 THR A C 1
ATOM 655 O O . THR A 1 89 ? 6.891 49.236 10.281 1.00 23.11 89 THR A O 1
ATOM 658 N N . PHE A 1 90 ? 5.353 50.493 9.155 1.00 22.78 90 PHE A N 1
ATOM 659 C CA . PHE A 1 90 ? 5.543 51.898 9.641 1.00 22.78 90 PHE A CA 1
ATOM 660 C C . PHE A 1 90 ? 6.757 52.698 9.094 1.00 22.78 90 PHE A C 1
ATOM 662 O O . PHE A 1 90 ? 7.822 52.127 8.928 1.00 22.78 90 PHE A O 1
ATOM 669 N N . GLY A 1 91 ? 6.733 54.016 8.801 1.00 21.47 91 GLY A N 1
ATOM 670 C CA . GLY A 1 91 ? 5.746 55.119 8.835 1.00 21.47 91 GLY A CA 1
ATOM 671 C C . GLY A 1 91 ? 6.270 56.324 7.996 1.00 21.47 91 GLY A C 1
ATOM 672 O O . GLY A 1 91 ? 7.446 56.338 7.640 1.00 21.47 91 GLY A O 1
ATOM 673 N N . ILE A 1 92 ? 5.419 57.296 7.624 1.00 22.42 92 ILE A N 1
ATOM 674 C CA . ILE A 1 92 ? 5.748 58.400 6.683 1.00 22.42 92 ILE A CA 1
ATOM 675 C C . ILE A 1 92 ? 5.876 59.749 7.413 1.00 22.42 92 ILE A C 1
ATOM 677 O O . ILE A 1 92 ? 4.980 60.112 8.171 1.00 22.42 92 ILE A O 1
ATOM 681 N N . GLU A 1 93 ? 6.906 60.532 7.075 1.00 21.50 93 GLU A N 1
ATOM 682 C CA . GLU A 1 93 ? 6.886 62.003 7.131 1.00 21.50 93 GLU A CA 1
ATOM 683 C C . GLU A 1 93 ? 6.811 62.569 5.703 1.00 21.50 93 GLU A C 1
ATOM 685 O O . GLU A 1 93 ? 7.510 62.111 4.799 1.00 21.50 93 GLU A O 1
ATOM 690 N N . SER A 1 94 ? 5.947 63.563 5.492 1.00 24.66 94 SER A N 1
ATOM 691 C CA . SER A 1 94 ? 5.754 64.252 4.211 1.00 24.66 94 SER A CA 1
ATOM 692 C C . SER A 1 94 ? 6.077 65.739 4.330 1.00 24.66 94 SER A C 1
ATOM 694 O O . SER A 1 94 ? 5.711 66.359 5.326 1.00 24.66 94 SER A O 1
ATOM 696 N N . SER A 1 95 ? 6.591 66.349 3.259 1.00 22.47 95 SER A N 1
ATOM 697 C CA . SER A 1 95 ? 6.273 67.748 2.950 1.00 22.47 95 SER A CA 1
ATOM 698 C C . SER A 1 95 ? 6.070 67.929 1.440 1.00 22.47 95 SER A C 1
ATOM 700 O O . SER A 1 95 ? 6.867 67.456 0.633 1.00 22.47 95 SER A O 1
ATOM 702 N N . ILE A 1 96 ? 4.964 68.581 1.071 1.00 24.08 96 ILE A N 1
ATOM 703 C CA . ILE A 1 96 ? 4.659 69.087 -0.274 1.00 24.08 96 ILE A CA 1
ATOM 704 C C . ILE A 1 96 ? 4.436 70.588 -0.130 1.00 24.08 96 ILE A C 1
ATOM 706 O O . ILE A 1 96 ? 3.743 71.024 0.789 1.00 24.08 96 ILE A O 1
ATOM 710 N N . ASN A 1 97 ? 4.987 71.364 -1.063 1.00 23.27 97 ASN A N 1
ATOM 711 C CA . ASN A 1 97 ? 4.671 72.779 -1.204 1.00 23.27 97 ASN A CA 1
ATOM 712 C C . ASN A 1 97 ? 3.627 72.986 -2.313 1.00 23.27 97 ASN A C 1
ATOM 714 O O . ASN A 1 97 ? 3.680 72.348 -3.364 1.00 23.27 97 ASN A O 1
ATOM 718 N N . ILE A 1 98 ? 2.648 73.838 -2.016 1.00 26.62 98 ILE A N 1
ATOM 719 C CA . ILE A 1 98 ? 1.292 73.856 -2.579 1.00 26.62 98 ILE A CA 1
ATOM 720 C C . ILE A 1 98 ? 1.131 74.990 -3.596 1.00 26.62 98 ILE A C 1
ATOM 722 O O . ILE A 1 98 ? 1.583 76.109 -3.367 1.00 26.62 98 ILE A O 1
ATOM 726 N N . GLY A 1 99 ? 0.338 74.742 -4.642 1.00 25.22 99 GLY A N 1
ATOM 727 C CA . GLY A 1 99 ? -0.361 75.782 -5.397 1.00 25.22 99 GLY A CA 1
ATOM 728 C C . GLY A 1 99 ? -1.852 75.464 -5.588 1.00 25.22 99 GLY A C 1
ATOM 729 O O . GLY A 1 99 ? -2.178 74.794 -6.554 1.00 25.22 99 GLY A O 1
ATOM 730 N N . LYS A 1 100 ? -2.694 75.989 -4.666 1.00 26.95 100 LYS A N 1
ATOM 731 C CA . LYS A 1 100 ? -4.161 76.308 -4.677 1.00 26.95 100 LYS A CA 1
ATOM 732 C C . LYS A 1 100 ? -5.184 75.286 -5.252 1.00 26.95 100 LYS A C 1
ATOM 734 O O . LYS A 1 100 ? -5.017 74.861 -6.379 1.00 26.95 100 LYS A O 1
ATOM 739 N N . ILE A 1 101 ? -6.367 74.964 -4.687 1.00 26.91 101 ILE A N 1
ATOM 740 C CA . ILE A 1 101 ? -7.180 75.358 -3.506 1.00 26.91 101 ILE A CA 1
ATOM 741 C C . ILE A 1 101 ? -8.229 74.233 -3.221 1.00 26.91 101 ILE A C 1
ATOM 743 O O . ILE A 1 101 ? -8.963 73.842 -4.120 1.00 26.91 101 ILE A O 1
ATOM 747 N N . ILE A 1 102 ? -8.245 73.779 -1.956 1.00 27.23 102 ILE A N 1
ATOM 748 C CA . ILE A 1 102 ? -9.307 73.359 -0.996 1.00 27.23 102 ILE A CA 1
ATOM 749 C C . ILE A 1 102 ? -10.368 72.276 -1.324 1.00 27.23 102 ILE A C 1
ATOM 751 O O . ILE A 1 102 ? -11.324 72.503 -2.061 1.00 27.23 102 ILE A O 1
ATOM 755 N N . GLY A 1 103 ? -10.280 71.192 -0.531 1.00 25.14 103 GLY A N 1
ATOM 756 C CA . GLY A 1 103 ? -11.371 70.336 -0.037 1.00 25.14 103 GLY A CA 1
ATOM 757 C C . GLY A 1 103 ? -10.825 69.155 0.796 1.00 25.14 103 GLY A C 1
ATOM 758 O O . GLY A 1 103 ? -10.349 68.186 0.216 1.00 25.14 103 GLY A O 1
ATOM 759 N N . GLU A 1 104 ? -10.836 69.244 2.135 1.00 25.42 104 GLU A N 1
ATOM 760 C CA . GLU A 1 104 ? -10.366 68.202 3.078 1.00 25.42 104 GLU A CA 1
ATOM 761 C C . GLU A 1 104 ? -11.360 67.039 3.241 1.00 25.42 104 GLU A C 1
ATOM 763 O O . GLU A 1 104 ? -12.552 67.267 3.441 1.00 25.42 104 GLU A O 1
ATOM 768 N N . LEU A 1 105 ? -10.847 65.802 3.307 1.00 22.39 105 LEU A N 1
ATOM 769 C CA . LEU A 1 105 ? -11.440 64.742 4.131 1.00 22.39 105 LEU A CA 1
ATOM 770 C C . LEU A 1 105 ? -10.376 63.709 4.552 1.00 22.39 105 LEU A C 1
ATOM 772 O O . LEU A 1 105 ? -9.741 63.070 3.714 1.00 22.39 105 LEU A O 1
ATOM 776 N N . GLN A 1 106 ? -10.206 63.536 5.865 1.00 26.34 106 GLN A N 1
ATOM 777 C CA . GLN A 1 106 ? -9.508 62.407 6.483 1.00 26.34 106 GLN A CA 1
ATOM 778 C C . GLN A 1 106 ? -10.389 61.154 6.427 1.00 26.34 106 GLN A C 1
ATOM 780 O O . GLN A 1 106 ? -11.494 61.152 6.963 1.00 26.34 106 GLN A O 1
ATOM 785 N N . ALA A 1 107 ? -9.853 60.056 5.895 1.00 21.69 107 ALA A N 1
ATOM 786 C CA . ALA A 1 107 ? -10.267 58.706 6.266 1.00 21.69 107 ALA A CA 1
ATOM 787 C C . ALA A 1 107 ? -9.130 57.717 5.981 1.00 21.69 107 ALA A C 1
ATOM 789 O O . ALA A 1 107 ? -8.503 57.755 4.923 1.00 21.69 107 ALA A O 1
ATOM 790 N N . ARG A 1 108 ? -8.862 56.842 6.959 1.00 26.42 108 ARG A N 1
ATOM 791 C CA . ARG A 1 108 ? -7.928 55.714 6.860 1.00 26.42 108 ARG A CA 1
ATOM 792 C C . ARG A 1 108 ? -8.340 54.799 5.708 1.00 26.42 108 ARG A C 1
ATOM 794 O O . ARG A 1 108 ? -9.457 54.291 5.704 1.00 26.42 108 ARG A O 1
ATOM 801 N N . GLY A 1 109 ? -7.403 54.538 4.807 1.00 23.17 109 GLY A N 1
ATOM 802 C CA . GLY A 1 109 ? -7.504 53.507 3.783 1.00 23.17 109 GLY A CA 1
ATOM 803 C C . GLY A 1 109 ? -6.156 52.813 3.634 1.00 23.17 109 GLY A C 1
ATOM 804 O O . GLY A 1 109 ? -5.121 53.475 3.561 1.00 23.17 109 GLY A O 1
ATOM 805 N N . GLU A 1 110 ? -6.167 51.482 3.645 1.00 22.22 110 GLU A N 1
ATOM 806 C CA . GLU A 1 110 ? -5.029 50.658 3.244 1.00 22.22 110 GLU A CA 1
ATOM 807 C C . GLU A 1 110 ? -4.712 50.935 1.773 1.00 22.22 110 GLU A C 1
ATOM 809 O O . GLU A 1 110 ? -5.578 50.814 0.907 1.00 22.22 110 GLU A O 1
ATOM 814 N N . ALA A 1 111 ? -3.467 51.311 1.489 1.00 24.02 111 ALA A N 1
ATOM 815 C CA . ALA A 1 111 ? -2.969 51.459 0.131 1.00 24.02 111 ALA A CA 1
ATOM 816 C C . ALA A 1 111 ? -1.771 50.529 -0.059 1.00 24.02 111 ALA A C 1
ATOM 818 O O . ALA A 1 111 ? -0.768 50.607 0.651 1.00 24.02 111 ALA A O 1
ATOM 819 N N . THR A 1 112 ? -1.893 49.625 -1.024 1.00 25.03 112 THR A N 1
ATOM 820 C CA . THR A 1 112 ? -0.852 48.691 -1.439 1.00 25.03 112 THR A CA 1
ATOM 821 C C . THR A 1 112 ? 0.197 49.448 -2.255 1.00 25.03 112 THR A C 1
ATOM 823 O O . THR A 1 112 ? -0.077 49.856 -3.381 1.00 25.03 112 THR A O 1
ATOM 826 N N . ALA A 1 113 ? 1.402 49.643 -1.716 1.00 26.94 113 ALA A N 1
ATOM 827 C CA . ALA A 1 113 ? 2.530 50.142 -2.500 1.00 26.94 113 ALA A CA 1
ATOM 828 C C . ALA A 1 113 ? 3.474 48.986 -2.846 1.00 26.94 113 ALA A C 1
ATOM 830 O O . ALA A 1 113 ? 4.060 48.344 -1.978 1.00 26.94 113 ALA A O 1
ATOM 831 N N . THR A 1 114 ? 3.600 48.725 -4.144 1.00 30.14 114 THR A N 1
ATOM 832 C CA . THR A 1 114 ? 4.460 47.686 -4.713 1.00 30.14 114 THR A CA 1
ATOM 833 C C . THR A 1 114 ? 5.827 48.305 -4.990 1.00 30.14 114 THR A C 1
ATOM 835 O O . THR A 1 114 ? 5.961 49.076 -5.939 1.00 30.14 114 THR A O 1
ATOM 838 N N . ALA A 1 115 ? 6.858 47.997 -4.200 1.00 25.42 115 ALA A N 1
ATOM 839 C CA . ALA A 1 115 ? 8.222 48.345 -4.591 1.00 25.42 115 ALA A CA 1
ATOM 840 C C . ALA A 1 115 ? 8.726 47.299 -5.592 1.00 25.42 115 ALA A C 1
ATOM 842 O O . ALA A 1 115 ? 9.175 46.215 -5.228 1.00 25.42 115 ALA A O 1
ATOM 843 N N . SER A 1 116 ? 8.604 47.635 -6.872 1.00 27.44 116 SER A N 1
ATOM 844 C CA . SER A 1 116 ? 9.212 46.887 -7.967 1.00 27.44 116 SER A CA 1
ATOM 845 C C . SER A 1 116 ? 10.555 47.539 -8.259 1.00 27.44 116 SER A C 1
ATOM 847 O O . SER A 1 116 ? 10.584 48.711 -8.628 1.00 27.44 116 SER A O 1
ATOM 849 N N . TYR A 1 117 ? 11.671 46.829 -8.116 1.00 28.72 117 TYR A N 1
ATOM 850 C CA . TYR A 1 117 ? 12.891 47.281 -8.779 1.00 28.72 117 TYR A CA 1
ATOM 851 C C . TYR A 1 117 ? 12.870 46.728 -10.203 1.00 28.72 117 TYR A C 1
ATOM 853 O O . TYR A 1 117 ? 13.040 45.533 -10.434 1.00 28.72 117 TYR A O 1
ATOM 861 N N . SER A 1 118 ? 12.612 47.611 -11.168 1.00 28.05 118 SER A N 1
ATOM 862 C CA . SER A 1 118 ? 12.831 47.320 -12.582 1.00 28.05 118 SER A CA 1
ATOM 863 C C . SER A 1 118 ? 14.239 47.772 -12.944 1.00 28.05 118 SER A C 1
ATOM 865 O O . SER A 1 118 ? 14.532 48.971 -12.905 1.00 28.05 118 SER A O 1
ATOM 867 N N . ILE A 1 119 ? 15.112 46.849 -13.332 1.00 29.48 119 ILE A N 1
ATOM 868 C CA . ILE A 1 119 ? 16.317 47.241 -14.062 1.00 29.48 119 ILE A CA 1
ATOM 869 C C . ILE A 1 119 ? 15.884 47.379 -15.519 1.00 29.48 119 ILE A C 1
ATOM 871 O O . ILE A 1 119 ? 15.634 46.390 -16.205 1.00 29.48 119 ILE A O 1
ATOM 875 N N . THR A 1 120 ? 15.748 48.620 -15.985 1.00 29.05 120 THR A N 1
ATOM 876 C CA . THR A 1 120 ? 15.465 48.895 -17.397 1.00 29.05 120 THR A CA 1
ATOM 877 C C . THR A 1 120 ? 16.790 49.132 -18.105 1.00 29.05 120 THR A C 1
ATOM 879 O O . THR A 1 120 ? 17.414 50.176 -17.937 1.00 29.05 120 THR A O 1
ATOM 882 N N . GLY A 1 121 ? 17.243 48.139 -18.866 1.00 32.97 121 GLY A N 1
ATOM 883 C CA . GLY A 1 121 ? 18.375 48.280 -19.774 1.00 32.97 121 GLY A CA 1
ATOM 884 C C . GLY A 1 121 ? 17.878 48.415 -21.207 1.00 32.97 121 GLY A C 1
ATOM 885 O O . GLY A 1 121 ? 17.328 47.466 -21.757 1.00 32.97 121 GLY A O 1
ATOM 886 N N . THR A 1 122 ? 18.081 49.574 -21.828 1.00 29.23 122 THR A N 1
ATOM 887 C CA . THR A 1 122 ? 17.775 49.802 -23.247 1.00 29.23 122 THR A CA 1
ATOM 888 C C . THR A 1 122 ? 19.011 49.499 -24.090 1.00 29.23 122 THR A C 1
ATOM 890 O O . THR A 1 122 ? 19.993 50.236 -24.042 1.00 29.23 122 THR A O 1
ATOM 893 N N . GLY A 1 123 ? 18.977 48.418 -24.870 1.00 36.94 123 GLY A N 1
ATOM 894 C CA . GLY A 1 123 ? 20.009 48.104 -25.859 1.00 36.94 123 GLY A CA 1
ATOM 895 C C . GLY A 1 123 ? 19.427 48.100 -27.268 1.00 36.94 123 GLY A C 1
ATOM 896 O O . GLY A 1 123 ? 18.627 47.229 -27.597 1.00 36.94 123 GLY A O 1
ATOM 897 N N . THR A 1 124 ? 19.834 49.045 -28.116 1.00 32.78 124 THR A N 1
ATOM 898 C CA . THR A 1 124 ? 19.430 49.071 -29.530 1.00 32.78 124 THR A CA 1
ATOM 899 C C . THR A 1 124 ? 20.487 48.361 -30.370 1.00 32.78 124 THR A C 1
ATOM 901 O O . THR A 1 124 ? 21.617 48.835 -30.472 1.00 32.78 124 THR A O 1
ATOM 904 N N . TYR A 1 125 ? 20.127 47.236 -30.989 1.00 36.34 125 TYR A N 1
ATOM 905 C CA . TYR A 1 125 ? 20.996 46.520 -31.924 1.00 36.34 125 TYR A CA 1
ATOM 906 C C . TYR A 1 125 ? 20.548 46.788 -33.361 1.00 36.34 125 TYR A C 1
ATOM 908 O O . TYR A 1 125 ? 19.651 46.129 -33.875 1.00 36.34 125 TYR A O 1
ATOM 916 N N . THR A 1 126 ? 21.181 47.748 -34.030 1.00 35.56 126 THR A N 1
ATOM 917 C CA . THR A 1 126 ? 20.907 48.019 -35.447 1.00 35.56 126 THR A CA 1
ATOM 918 C C . THR A 1 126 ? 21.804 47.143 -36.315 1.00 35.56 126 THR A C 1
ATOM 920 O O . THR A 1 126 ? 23.027 47.224 -36.226 1.00 35.56 126 THR A O 1
ATOM 923 N N . THR A 1 127 ? 21.211 46.310 -37.169 1.00 37.91 127 THR A N 1
ATOM 924 C CA . THR A 1 127 ? 21.941 45.576 -38.209 1.00 37.91 127 THR A CA 1
ATOM 925 C C . THR A 1 127 ? 21.431 46.035 -39.569 1.00 37.91 127 THR A C 1
ATOM 927 O O . THR A 1 127 ? 20.229 46.014 -39.811 1.00 37.91 127 THR A O 1
ATOM 930 N N . THR A 1 128 ? 22.332 46.485 -40.441 1.00 39.59 128 THR A N 1
ATOM 931 C CA . THR A 1 128 ? 21.988 46.966 -41.786 1.00 39.59 128 THR A CA 1
ATOM 932 C C . THR A 1 128 ? 22.316 45.874 -42.787 1.00 39.59 128 THR A C 1
ATOM 934 O O . THR A 1 128 ? 23.440 45.372 -42.801 1.00 39.59 128 THR A O 1
ATOM 937 N N . LEU A 1 129 ? 21.349 45.500 -43.622 1.00 40.88 129 LEU A N 1
ATOM 938 C CA . LEU A 1 129 ? 21.503 44.388 -44.550 1.00 40.88 129 LEU A CA 1
ATOM 939 C C . LEU A 1 129 ? 21.065 44.816 -45.952 1.00 40.88 129 LEU A C 1
ATOM 941 O O . LEU A 1 129 ? 19.901 45.135 -46.171 1.00 40.88 129 LEU A O 1
ATOM 945 N N . THR A 1 130 ? 22.023 44.866 -46.881 1.00 42.62 130 THR A N 1
ATOM 946 C CA . THR A 1 130 ? 21.827 45.385 -48.242 1.00 42.62 130 THR A CA 1
ATOM 947 C C . THR A 1 130 ? 21.733 44.231 -49.234 1.00 42.62 130 THR A C 1
ATOM 949 O O . THR A 1 130 ? 22.688 43.469 -49.377 1.00 42.62 130 THR A O 1
ATOM 952 N N . VAL A 1 131 ? 20.607 44.116 -49.943 1.00 42.59 131 VAL A N 1
ATOM 953 C CA . VAL A 1 131 ? 20.392 43.095 -50.983 1.00 42.59 131 VAL A CA 1
ATOM 954 C C . VAL A 1 131 ? 20.434 43.762 -52.369 1.00 42.59 131 VAL A C 1
ATOM 956 O O . VAL A 1 131 ? 19.707 44.734 -52.576 1.00 42.59 131 VAL A O 1
ATOM 959 N N . PRO A 1 132 ? 21.274 43.300 -53.315 1.00 42.66 132 PRO A N 1
ATOM 960 C CA . PRO A 1 132 ? 21.272 43.805 -54.690 1.00 42.66 132 PRO A CA 1
ATOM 961 C C . PRO A 1 132 ? 19.997 43.399 -55.455 1.00 42.66 132 PRO A C 1
ATOM 963 O O . PRO A 1 132 ? 19.431 42.342 -55.160 1.00 42.66 132 PRO A O 1
ATOM 966 N N . PRO A 1 133 ? 19.572 44.162 -56.481 1.00 40.72 133 PRO A N 1
ATOM 967 C CA . PRO A 1 133 ? 18.435 43.776 -57.314 1.00 40.72 133 PRO A CA 1
ATOM 968 C C . PRO A 1 133 ? 18.643 42.390 -57.957 1.00 40.72 133 PRO A C 1
ATOM 970 O O . PRO A 1 133 ? 19.769 41.978 -58.252 1.00 40.72 133 PRO A O 1
ATOM 973 N N . HIS A 1 134 ? 17.543 41.651 -58.126 1.00 43.81 134 HIS A N 1
ATOM 974 C CA . HIS A 1 134 ? 17.468 40.281 -58.671 1.00 43.81 134 HIS A CA 1
ATOM 975 C C . HIS A 1 134 ? 18.074 39.143 -57.823 1.00 43.81 134 HIS A C 1
ATOM 977 O O . HIS A 1 134 ? 18.225 38.030 -58.326 1.00 43.81 134 HIS A O 1
ATOM 983 N N . HIS A 1 135 ? 18.371 39.365 -56.538 1.00 40.88 135 HIS A N 1
ATOM 984 C CA . HIS A 1 135 ? 18.863 38.314 -55.637 1.00 40.88 135 HIS A CA 1
ATOM 985 C C . HIS A 1 135 ? 17.804 37.908 -54.602 1.00 40.88 135 HIS A C 1
ATOM 987 O O . HIS A 1 135 ? 17.085 38.748 -54.066 1.00 40.88 135 HIS A O 1
ATOM 993 N N . THR A 1 136 ? 17.717 36.605 -54.306 1.00 42.19 136 THR A N 1
ATOM 994 C CA . THR A 1 136 ? 16.895 36.072 -53.204 1.00 42.19 136 THR A CA 1
ATOM 995 C C . THR A 1 136 ? 17.809 35.796 -52.019 1.00 42.19 136 THR A C 1
ATOM 997 O O . THR A 1 136 ? 18.849 35.158 -52.184 1.00 42.19 136 THR A O 1
ATOM 1000 N N . MET A 1 137 ? 17.437 36.264 -50.829 1.00 39.97 137 MET A N 1
ATOM 1001 C CA . MET A 1 137 ? 18.220 36.038 -49.617 1.00 39.97 137 MET A CA 1
ATOM 1002 C C . MET A 1 137 ? 17.472 35.130 -48.642 1.00 39.97 137 MET A C 1
ATOM 1004 O O . MET A 1 137 ? 16.295 35.348 -48.351 1.00 39.97 137 MET A O 1
ATOM 1008 N N . LEU A 1 138 ? 18.189 34.145 -48.096 1.00 40.66 138 LEU A N 1
ATOM 1009 C CA . LEU A 1 138 ? 17.764 33.390 -46.923 1.00 40.66 138 LEU A CA 1
ATOM 1010 C C . LEU A 1 138 ? 18.383 34.035 -45.677 1.00 40.66 138 LEU A C 1
ATOM 1012 O O . LEU A 1 138 ? 19.603 34.007 -45.501 1.00 40.66 138 LEU A O 1
ATOM 1016 N N . ALA A 1 139 ? 17.557 34.618 -44.810 1.00 38.81 139 ALA A N 1
ATOM 1017 C CA . ALA A 1 139 ? 18.001 35.132 -43.516 1.00 38.81 139 ALA A CA 1
ATOM 1018 C C . ALA A 1 139 ? 17.526 34.192 -42.403 1.00 38.81 139 ALA A C 1
ATOM 1020 O O . ALA A 1 139 ? 16.339 33.872 -42.311 1.00 38.81 139 ALA A O 1
ATOM 1021 N N . THR A 1 140 ? 18.461 33.741 -41.564 1.00 41.31 140 THR A N 1
ATOM 1022 C CA . THR A 1 140 ? 18.162 32.869 -40.421 1.00 41.31 140 THR A CA 1
ATOM 1023 C C . THR A 1 140 ? 18.444 33.611 -39.121 1.00 41.31 140 THR A C 1
ATOM 1025 O O . THR A 1 140 ? 19.567 34.068 -38.890 1.00 41.31 140 THR A O 1
ATOM 1028 N N . PHE A 1 141 ? 17.427 33.715 -38.266 1.00 41.47 141 PHE A N 1
ATOM 1029 C CA . PHE A 1 141 ? 17.528 34.350 -36.953 1.00 41.47 141 PHE A CA 1
ATOM 1030 C C . PHE A 1 141 ? 17.566 33.280 -35.863 1.00 41.47 141 PHE A C 1
ATOM 1032 O O . PHE A 1 141 ? 16.767 32.343 -35.879 1.00 41.47 141 PHE A O 1
ATOM 1039 N N . GLY A 1 142 ? 18.505 33.413 -34.925 1.00 39.34 142 GLY A N 1
ATOM 1040 C CA . GLY A 1 142 ? 18.592 32.556 -33.745 1.00 39.34 142 GLY A CA 1
ATOM 1041 C C . GLY A 1 142 ? 18.234 33.316 -32.474 1.00 39.34 142 GLY A C 1
ATOM 1042 O O . GLY A 1 142 ? 18.502 34.513 -32.365 1.00 39.34 142 GLY A O 1
ATOM 1043 N N . VAL A 1 143 ? 17.667 32.598 -31.504 1.00 39.44 143 VAL A N 1
ATOM 1044 C CA . VAL A 1 143 ? 17.490 33.081 -30.132 1.00 39.44 143 VAL A CA 1
ATOM 1045 C C . VAL A 1 143 ? 18.582 32.467 -29.264 1.00 39.44 143 VAL A C 1
ATOM 1047 O O . VAL A 1 143 ? 18.785 31.249 -29.268 1.00 39.44 143 VAL A O 1
ATOM 1050 N N . TYR A 1 144 ? 19.288 33.310 -28.517 1.00 43.19 144 TYR A N 1
ATOM 1051 C CA . TYR A 1 144 ? 20.273 32.865 -27.538 1.00 43.19 144 TYR A CA 1
ATOM 1052 C C . TYR A 1 144 ? 19.754 33.053 -26.127 1.00 43.19 144 TYR A C 1
ATOM 1054 O O . TYR A 1 144 ? 19.115 34.057 -25.826 1.00 43.19 144 TYR A O 1
ATOM 1062 N N . TYR A 1 145 ? 20.104 32.103 -25.265 1.00 40.56 145 TYR A N 1
ATOM 1063 C CA . TYR A 1 145 ? 19.978 32.240 -23.827 1.00 40.56 145 TYR A CA 1
ATOM 1064 C C . TYR A 1 145 ? 21.368 32.476 -23.243 1.00 40.56 145 TYR A C 1
ATOM 1066 O O . TYR A 1 145 ? 22.256 31.632 -23.387 1.00 40.56 145 TYR A O 1
ATOM 1074 N N . GLN A 1 146 ? 21.589 33.618 -22.601 1.00 41.12 146 GLN A N 1
ATOM 1075 C CA . GLN A 1 146 ? 22.848 33.882 -21.908 1.00 41.12 146 GLN A CA 1
ATOM 1076 C C . GLN A 1 146 ? 22.672 33.640 -20.410 1.00 41.12 146 GLN A C 1
ATOM 1078 O O . GLN A 1 146 ? 21.887 34.318 -19.760 1.00 41.12 146 GLN A O 1
ATOM 1083 N N . ARG A 1 147 ? 23.413 32.670 -19.867 1.00 45.25 147 ARG A N 1
ATOM 1084 C CA . ARG A 1 147 ? 23.497 32.373 -18.435 1.00 45.25 147 ARG A CA 1
ATOM 1085 C C . ARG A 1 147 ? 24.701 33.098 -17.854 1.00 45.25 147 ARG A C 1
ATOM 1087 O O . ARG A 1 147 ? 25.831 32.804 -18.240 1.00 45.25 147 ARG A O 1
ATOM 1094 N N . GLN A 1 148 ? 24.465 33.983 -16.893 1.00 44.06 148 GLN A N 1
ATOM 1095 C CA . GLN A 1 148 ? 25.532 34.633 -16.134 1.00 44.06 148 GLN A CA 1
ATOM 1096 C C . GLN A 1 148 ? 25.504 34.161 -14.681 1.00 44.06 148 GLN A C 1
ATOM 1098 O O . GLN A 1 148 ? 24.463 34.201 -14.033 1.00 44.06 148 GLN A O 1
ATOM 1103 N N . LEU A 1 149 ? 26.649 33.693 -14.189 1.00 46.50 149 LEU A N 1
ATOM 1104 C CA . LEU A 1 149 ? 26.837 33.234 -12.817 1.00 46.50 149 LEU A CA 1
ATOM 1105 C C . LEU A 1 149 ? 27.617 34.300 -12.053 1.00 46.50 149 LEU A C 1
ATOM 1107 O O . LEU A 1 149 ? 28.675 34.739 -12.513 1.00 46.50 149 LEU A O 1
ATOM 1111 N N . TYR A 1 150 ? 27.125 34.684 -10.882 1.00 45.88 150 TYR A N 1
ATOM 1112 C CA . TYR A 1 150 ? 27.777 35.645 -9.996 1.00 45.88 150 TYR A CA 1
ATOM 1113 C C . TYR A 1 150 ? 28.113 34.977 -8.666 1.00 45.88 150 TYR A C 1
ATOM 1115 O O . TYR A 1 150 ? 27.334 34.178 -8.154 1.00 45.88 150 TYR A O 1
ATOM 1123 N N . LYS A 1 151 ? 29.280 35.309 -8.116 1.00 47.38 151 LYS A N 1
ATOM 1124 C CA . LYS A 1 151 ? 29.706 34.940 -6.770 1.00 47.38 151 LYS A CA 1
ATOM 1125 C C . LYS A 1 151 ? 29.577 36.171 -5.892 1.00 47.38 151 LYS A C 1
ATOM 1127 O O . LYS A 1 151 ? 30.078 37.238 -6.247 1.00 47.38 151 LYS A O 1
ATOM 1132 N N . VAL A 1 152 ? 28.910 35.993 -4.762 1.00 48.19 152 VAL A N 1
ATOM 1133 C CA . VAL A 1 152 ? 28.791 37.005 -3.718 1.00 48.19 152 VAL A CA 1
ATOM 1134 C C . VAL A 1 152 ? 29.776 36.635 -2.621 1.00 48.19 152 VAL A C 1
ATOM 1136 O O . VAL A 1 152 ? 29.721 35.523 -2.095 1.00 48.19 152 VAL A O 1
ATOM 1139 N N . ASP A 1 153 ? 30.707 37.534 -2.326 1.00 51.97 153 ASP A N 1
ATOM 1140 C CA . ASP A 1 153 ? 31.616 37.390 -1.196 1.00 51.97 153 ASP A CA 1
ATOM 1141 C C . ASP A 1 153 ? 30.944 38.012 0.040 1.00 51.97 153 ASP A C 1
ATOM 1143 O O . ASP A 1 153 ? 30.494 39.163 0.013 1.00 51.97 153 ASP A O 1
ATOM 1147 N N . TRP A 1 154 ? 30.831 37.223 1.108 1.00 58.09 154 TRP A N 1
ATOM 1148 C CA . TRP A 1 154 ? 30.178 37.610 2.361 1.00 58.09 154 TRP A CA 1
ATOM 1149 C C . TRP A 1 154 ? 31.205 38.050 3.405 1.00 58.09 154 TRP A C 1
ATOM 1151 O O . TRP A 1 154 ? 32.389 37.720 3.310 1.00 58.09 154 TRP A O 1
ATOM 1161 N N . GLN A 1 155 ? 30.759 38.795 4.420 1.00 56.16 155 GLN A N 1
ATOM 1162 C CA . GLN A 1 155 ? 31.606 39.077 5.579 1.00 56.16 155 GLN A CA 1
ATOM 1163 C C . GLN A 1 155 ? 31.971 37.773 6.327 1.00 56.16 155 GLN A C 1
ATOM 1165 O O . GLN A 1 155 ? 31.147 36.854 6.388 1.00 56.16 155 GLN A O 1
ATOM 1170 N N . PRO A 1 156 ? 33.187 37.670 6.903 1.00 45.44 156 PRO A N 1
ATOM 1171 C CA . PRO A 1 156 ? 33.636 36.466 7.601 1.00 45.44 156 PRO A CA 1
ATOM 1172 C C . PRO A 1 156 ? 32.669 36.057 8.723 1.00 45.44 156 PRO A C 1
ATOM 1174 O O . PRO A 1 156 ? 32.333 36.876 9.575 1.00 45.44 156 PRO A O 1
ATOM 1177 N N . GLY A 1 157 ? 32.230 34.794 8.725 1.00 58.22 157 GLY A N 1
ATOM 1178 C CA . GLY A 1 157 ? 31.275 34.246 9.704 1.00 58.22 157 GLY A CA 1
ATOM 1179 C C . GLY A 1 157 ? 29.835 34.068 9.196 1.00 58.22 157 GLY A C 1
ATOM 1180 O O . GLY A 1 157 ? 29.040 33.429 9.879 1.00 58.22 157 GLY A O 1
ATOM 1181 N N . CYS A 1 158 ? 29.510 34.553 7.991 1.00 50.53 158 CYS A N 1
ATOM 1182 C CA . CYS A 1 158 ? 28.221 34.348 7.312 1.00 50.53 158 CYS A CA 1
ATOM 1183 C C . CYS A 1 158 ? 28.395 33.506 6.025 1.00 50.53 158 CYS A C 1
ATOM 1185 O O . CYS A 1 158 ? 28.153 34.009 4.930 1.00 50.53 158 CYS A O 1
ATOM 1187 N N . GLU A 1 159 ? 28.832 32.242 6.110 1.00 50.25 159 GLU A N 1
ATOM 1188 C CA . GLU A 1 159 ? 28.999 31.370 4.926 1.00 50.25 159 GLU A CA 1
ATOM 1189 C C . GLU A 1 159 ? 27.858 30.341 4.776 1.00 50.25 159 GLU A C 1
ATOM 1191 O O . GLU A 1 159 ? 27.906 29.271 5.385 1.00 50.25 159 GLU A O 1
ATOM 1196 N N . PRO A 1 160 ? 26.826 30.601 3.951 1.00 52.25 160 PRO A N 1
ATOM 1197 C CA . PRO A 1 160 ? 25.950 29.552 3.432 1.00 52.25 160 PRO A CA 1
ATOM 1198 C C . PRO A 1 160 ? 26.544 28.897 2.159 1.00 52.25 160 PRO A C 1
ATOM 1200 O O . PRO A 1 160 ? 27.439 29.468 1.528 1.00 52.25 160 PRO A O 1
ATOM 1203 N N . PRO A 1 161 ? 26.057 27.711 1.734 1.00 39.56 161 PRO A N 1
ATOM 1204 C CA . PRO A 1 161 ? 26.543 27.040 0.524 1.00 39.56 161 PRO A CA 1
ATOM 1205 C C . PRO A 1 161 ? 26.292 27.895 -0.733 1.00 39.56 161 PRO A C 1
ATOM 1207 O O . PRO A 1 161 ? 25.260 28.547 -0.851 1.00 39.56 161 PRO A O 1
ATOM 1210 N N . LEU A 1 162 ? 27.248 27.895 -1.671 1.00 38.22 162 LEU A N 1
ATOM 1211 C CA . LEU A 1 162 ? 27.229 28.651 -2.936 1.00 38.22 162 LEU A CA 1
ATOM 1212 C C . LEU A 1 162 ? 25.861 28.606 -3.651 1.00 38.22 162 LEU A C 1
ATOM 1214 O O . LEU A 1 162 ? 25.464 27.561 -4.167 1.00 38.22 162 LEU A O 1
ATOM 1218 N N . TYR A 1 163 ? 25.183 29.753 -3.762 1.00 40.84 163 TYR A N 1
ATOM 1219 C CA . TYR A 1 163 ? 23.966 29.897 -4.568 1.00 40.84 163 TYR A CA 1
ATOM 1220 C C . TYR A 1 163 ? 24.266 30.437 -5.965 1.00 40.84 163 TYR A C 1
ATOM 1222 O O . TYR A 1 163 ? 25.161 31.253 -6.172 1.00 40.84 163 TYR A O 1
ATOM 1230 N N . THR A 1 164 ? 23.477 29.972 -6.931 1.00 34.84 164 THR A N 1
ATOM 1231 C CA . THR A 1 164 ? 23.586 30.321 -8.347 1.00 34.84 164 THR A CA 1
ATOM 1232 C C . THR A 1 164 ? 22.420 31.217 -8.753 1.00 34.84 164 THR A C 1
ATOM 1234 O O . THR A 1 164 ? 21.270 30.802 -8.635 1.00 34.84 164 THR A O 1
ATOM 1237 N N . PHE A 1 165 ? 22.701 32.418 -9.259 1.00 37.28 165 PHE A N 1
ATOM 1238 C CA . PHE A 1 165 ? 21.681 33.296 -9.841 1.00 37.28 165 PHE A CA 1
ATOM 1239 C C . PHE A 1 165 ? 21.432 32.933 -11.315 1.00 37.28 165 PHE A C 1
ATOM 1241 O O . PHE A 1 165 ? 22.373 32.587 -12.033 1.00 37.28 165 PHE A O 1
ATOM 1248 N N . PHE A 1 166 ? 20.181 33.025 -11.776 1.00 35.84 166 PHE A N 1
ATOM 1249 C CA . PHE A 1 166 ? 19.805 32.844 -13.181 1.00 35.84 166 PHE A CA 1
ATOM 1250 C C . PHE A 1 166 ? 19.114 34.117 -13.684 1.00 35.84 166 PHE A C 1
ATOM 1252 O O . PHE A 1 166 ? 17.936 34.319 -13.422 1.00 35.84 166 PHE A O 1
ATOM 1259 N N . GLY A 1 167 ? 19.849 34.967 -14.402 1.00 36.78 167 GLY A N 1
ATOM 1260 C CA . GLY A 1 167 ? 19.269 36.012 -15.252 1.00 36.78 167 GLY A CA 1
ATOM 1261 C C . GLY A 1 167 ? 19.353 35.557 -16.705 1.00 36.78 167 GLY A C 1
ATOM 1262 O O . GLY A 1 167 ? 20.437 35.181 -17.155 1.00 36.78 167 GLY A O 1
ATOM 1263 N N . GLY A 1 168 ? 18.223 35.517 -17.410 1.00 36.38 168 GLY A N 1
ATOM 1264 C CA . GLY A 1 168 ? 18.146 35.085 -18.803 1.00 36.38 168 GLY A CA 1
ATOM 1265 C C . GLY A 1 168 ? 17.911 36.273 -19.726 1.00 36.38 168 GLY A C 1
ATOM 1266 O O . GLY A 1 168 ? 16.802 36.787 -19.790 1.00 36.38 168 GLY A O 1
ATOM 1267 N N . ILE A 1 169 ? 18.930 36.688 -20.482 1.00 37.12 169 ILE A N 1
ATOM 1268 C CA . ILE A 1 169 ? 18.748 37.678 -21.554 1.00 37.12 169 ILE A CA 1
ATOM 1269 C C . ILE A 1 169 ? 18.392 36.930 -22.837 1.00 37.12 169 ILE A C 1
ATOM 1271 O O . ILE A 1 169 ? 19.119 36.022 -23.248 1.00 37.12 169 ILE A O 1
ATOM 1275 N N . THR A 1 170 ? 17.288 37.333 -23.468 1.00 35.59 170 THR A N 1
ATOM 1276 C CA . THR A 1 170 ? 16.852 36.829 -24.774 1.00 35.59 170 THR A CA 1
ATOM 1277 C C . THR A 1 170 ? 17.142 37.897 -25.823 1.00 35.59 170 THR A C 1
ATOM 1279 O O . THR A 1 170 ? 16.505 38.945 -25.824 1.00 35.59 170 THR A O 1
ATOM 1282 N N . ALA A 1 171 ? 18.100 37.647 -26.716 1.00 36.50 171 ALA A N 1
ATOM 1283 C CA . ALA A 1 171 ? 18.397 38.539 -27.838 1.00 36.50 171 ALA A CA 1
ATOM 1284 C C . ALA A 1 171 ? 18.353 37.768 -29.164 1.00 36.50 171 ALA A C 1
ATOM 1286 O O . ALA A 1 171 ? 18.845 36.638 -29.254 1.00 36.50 171 ALA A O 1
ATOM 1287 N N . MET A 1 172 ? 17.761 38.388 -30.189 1.00 34.97 172 MET A N 1
ATOM 1288 C CA . MET A 1 172 ? 17.738 37.885 -31.564 1.00 34.97 172 MET A CA 1
ATOM 1289 C C . MET A 1 172 ? 18.918 38.466 -32.344 1.00 34.97 172 MET A C 1
ATOM 1291 O O . MET A 1 172 ? 19.060 39.683 -32.425 1.00 34.97 172 MET A O 1
ATOM 1295 N N . VAL A 1 173 ? 19.755 37.612 -32.937 1.00 38.47 173 VAL A N 1
ATOM 1296 C CA . VAL A 1 173 ? 20.896 38.044 -33.769 1.00 38.47 173 VAL A CA 1
ATOM 1297 C C . VAL A 1 173 ? 20.958 37.174 -35.038 1.00 38.47 173 VAL A C 1
ATOM 1299 O O . VAL A 1 173 ? 20.742 35.960 -34.936 1.00 38.47 173 VAL A O 1
ATOM 1302 N N . PRO A 1 174 ? 21.217 37.742 -36.237 1.00 36.47 174 PRO A N 1
ATOM 1303 C CA . PRO A 1 174 ? 21.331 36.967 -37.476 1.00 36.47 174 PRO A CA 1
ATOM 1304 C C . PRO A 1 174 ? 22.560 36.048 -37.458 1.00 36.47 174 PRO A C 1
ATOM 1306 O O . PRO A 1 174 ? 23.634 36.441 -37.004 1.00 36.47 174 PRO A O 1
ATOM 1309 N N . LEU A 1 175 ? 22.399 34.817 -37.954 1.00 37.19 175 LEU A N 1
ATOM 1310 C CA . LEU A 1 175 ? 23.381 33.735 -37.785 1.00 37.19 175 LEU A CA 1
ATOM 1311 C C . LEU A 1 175 ? 24.192 33.356 -39.036 1.00 37.19 175 LEU A C 1
ATOM 1313 O O . LEU A 1 175 ? 25.057 32.488 -38.962 1.00 37.19 175 LEU A O 1
ATOM 1317 N N . GLY A 1 176 ? 23.956 34.016 -40.168 1.00 40.34 176 GLY A N 1
ATOM 1318 C CA . GLY A 1 176 ? 24.733 33.824 -41.394 1.00 40.34 176 GLY A CA 1
ATOM 1319 C C . GLY A 1 176 ? 23.965 34.257 -42.639 1.00 40.34 176 GLY A C 1
ATOM 1320 O O . GLY A 1 176 ? 22.734 34.208 -42.663 1.00 40.34 176 GLY A O 1
ATOM 1321 N N . THR A 1 177 ? 24.696 34.692 -43.665 1.00 33.69 177 THR A N 1
ATOM 1322 C CA . THR A 1 177 ? 24.166 35.039 -44.987 1.00 33.69 177 THR A CA 1
ATOM 1323 C C . THR A 1 177 ? 24.607 33.978 -45.998 1.00 33.69 177 THR A C 1
ATOM 1325 O O . THR A 1 177 ? 25.784 33.634 -46.076 1.00 33.69 177 THR A O 1
ATOM 1328 N N . GLY A 1 178 ? 23.661 33.426 -46.757 1.00 36.22 178 GLY A N 1
ATOM 1329 C CA . GLY A 1 178 ? 23.933 32.545 -47.893 1.00 36.22 178 GLY A CA 1
ATOM 1330 C C . GLY A 1 178 ? 23.221 33.078 -49.131 1.00 36.22 178 GLY A C 1
ATOM 1331 O O . GLY A 1 178 ? 22.065 33.491 -49.041 1.00 36.22 178 GLY A O 1
ATOM 1332 N N . TYR A 1 179 ? 23.917 33.099 -50.266 1.00 32.25 179 TYR A N 1
ATOM 1333 C CA . TYR A 1 179 ? 23.392 33.512 -51.568 1.00 32.25 179 TYR A CA 1
ATOM 1334 C C . TYR A 1 179 ? 23.348 32.306 -52.514 1.00 32.25 179 TYR A C 1
ATOM 1336 O O . TYR A 1 179 ? 24.319 31.558 -52.613 1.00 32.25 179 TYR A O 1
ATOM 1344 N N . GLU A 1 180 ? 22.228 32.121 -53.214 1.00 32.94 180 GLU A N 1
ATOM 1345 C CA . GLU A 1 180 ? 22.066 31.115 -54.270 1.00 32.94 180 GLU A CA 1
ATOM 1346 C C . GLU A 1 180 ? 22.017 31.831 -55.629 1.00 32.94 180 GLU A C 1
ATOM 1348 O O . GLU A 1 180 ? 21.165 32.688 -55.858 1.00 32.94 180 GLU A O 1
ATOM 1353 N N . LEU A 1 181 ? 22.942 31.495 -56.534 1.00 26.31 181 LEU A N 1
ATOM 1354 C CA . LEU A 1 181 ? 22.916 31.944 -57.929 1.00 26.31 181 LEU A CA 1
ATOM 1355 C C . LEU A 1 181 ? 22.075 30.962 -58.750 1.00 26.31 181 LEU A C 1
ATOM 1357 O O . LEU A 1 181 ? 22.524 29.850 -59.026 1.00 26.31 181 LEU A O 1
ATOM 1361 N N . LYS A 1 182 ? 20.884 31.377 -59.191 1.00 29.59 182 LYS A N 1
ATOM 1362 C CA . LYS A 1 182 ? 20.144 30.673 -60.247 1.00 29.59 182 LYS A CA 1
ATOM 1363 C C . LYS A 1 182 ? 20.427 31.336 -61.591 1.00 29.59 182 LYS A C 1
ATOM 1365 O O . LYS A 1 182 ? 19.954 32.434 -61.856 1.00 29.59 182 LYS A O 1
ATOM 1370 N N . TYR A 1 183 ? 21.213 30.664 -62.429 1.00 28.55 183 TYR A N 1
ATOM 1371 C CA . TYR A 1 183 ? 21.317 30.988 -63.851 1.00 28.55 183 TYR A CA 1
ATOM 1372 C C . TYR A 1 183 ? 20.214 30.237 -64.603 1.00 28.55 183 TYR A C 1
ATOM 1374 O O . TYR A 1 183 ? 20.334 29.034 -64.832 1.00 28.55 183 TYR A O 1
ATOM 1382 N N . ASP A 1 184 ? 19.167 30.946 -65.020 1.00 28.95 184 ASP A N 1
ATOM 1383 C CA . ASP A 1 184 ? 18.258 30.450 -66.052 1.00 28.95 184 ASP A CA 1
ATOM 1384 C C . ASP A 1 184 ? 18.917 30.651 -67.423 1.00 28.95 184 ASP A C 1
ATOM 1386 O O . ASP A 1 184 ? 19.163 31.776 -67.860 1.00 28.95 184 ASP A O 1
ATOM 1390 N N . ARG A 1 185 ? 19.226 29.551 -68.119 1.00 29.08 185 ARG A N 1
ATOM 1391 C CA . ARG A 1 185 ? 19.580 29.571 -69.546 1.00 29.08 185 ARG A CA 1
ATOM 1392 C C . ARG A 1 185 ? 18.349 29.178 -70.367 1.00 29.08 185 ARG A C 1
ATOM 1394 O O . ARG A 1 185 ? 17.920 28.028 -70.263 1.00 29.08 185 ARG A O 1
ATOM 1401 N N . PRO A 1 186 ? 17.806 30.064 -71.217 1.00 31.86 186 PRO A N 1
ATOM 1402 C CA . PRO A 1 186 ? 16.750 29.698 -72.145 1.00 31.86 186 PRO A CA 1
ATOM 1403 C C . PRO A 1 186 ? 17.324 29.223 -73.490 1.00 31.86 186 PRO A C 1
ATOM 1405 O O . PRO A 1 186 ? 18.174 29.883 -74.079 1.00 31.86 186 PRO A O 1
ATOM 1408 N N . GLY A 1 187 ? 16.784 28.107 -73.990 1.00 30.81 187 GLY A N 1
ATOM 1409 C CA . GLY A 1 187 ? 16.598 27.845 -75.422 1.00 30.81 187 GLY A CA 1
ATOM 1410 C C . GLY A 1 187 ? 17.800 27.332 -76.221 1.00 30.81 187 GLY A C 1
ATOM 1411 O O . GLY A 1 187 ? 18.749 28.053 -76.500 1.00 30.81 187 GLY A O 1
ATOM 1412 N N . GLY A 1 188 ? 17.702 26.086 -76.691 1.00 32.59 188 GLY A N 1
ATOM 1413 C CA . GLY A 1 188 ? 18.521 25.582 -77.793 1.00 32.59 188 GLY A CA 1
ATOM 1414 C C . GLY A 1 188 ? 17.934 25.940 -79.163 1.00 32.59 188 GLY A C 1
ATOM 1415 O O . GLY A 1 188 ? 16.717 25.955 -79.319 1.00 32.59 188 GLY A O 1
ATOM 1416 N N . GLN A 1 189 ? 18.799 26.135 -80.162 1.00 31.58 189 GLN A N 1
ATOM 1417 C CA . GLN A 1 189 ? 18.555 25.856 -81.585 1.00 31.58 189 GLN A CA 1
ATOM 1418 C C . GLN A 1 189 ? 19.890 25.476 -82.248 1.00 31.58 189 GLN A C 1
ATOM 1420 O O . GLN A 1 189 ? 20.947 25.918 -81.803 1.00 31.58 189 GLN A O 1
ATOM 1425 N N . GLY A 1 190 ? 19.852 24.582 -83.240 1.00 29.77 190 GLY A N 1
ATOM 1426 C CA . GLY A 1 190 ? 21.030 23.841 -83.700 1.00 29.77 190 GLY A CA 1
ATOM 1427 C C . GLY A 1 190 ? 21.498 24.032 -85.146 1.00 29.77 190 GLY A C 1
ATOM 1428 O O . GLY A 1 190 ? 20.962 24.842 -85.892 1.00 29.77 190 GLY A O 1
ATOM 1429 N N . ARG A 1 191 ? 22.438 23.125 -85.488 1.00 30.83 191 ARG A N 1
ATOM 1430 C CA . ARG A 1 191 ? 23.046 22.737 -86.790 1.00 30.83 191 ARG A CA 1
ATOM 1431 C C . ARG A 1 191 ? 24.065 23.713 -87.422 1.00 30.83 191 ARG A C 1
ATOM 1433 O O . ARG A 1 191 ? 23.933 24.906 -87.188 1.00 30.83 191 ARG A O 1
ATOM 1440 N N . PRO A 1 192 ? 25.001 23.255 -88.301 1.00 41.59 192 PRO A N 1
ATOM 1441 C CA . PRO A 1 192 ? 25.381 21.885 -88.730 1.00 41.59 192 PRO A CA 1
ATOM 1442 C C . PRO A 1 192 ? 26.913 21.569 -88.687 1.00 41.59 192 PRO A C 1
ATOM 1444 O O . PRO A 1 192 ? 27.742 22.444 -88.467 1.00 41.59 192 PRO A O 1
ATOM 1447 N N . ASN A 1 193 ? 27.266 20.296 -88.940 1.00 42.59 193 ASN A N 1
ATOM 1448 C CA . ASN A 1 193 ? 28.623 19.736 -89.176 1.00 42.59 193 ASN A CA 1
ATOM 1449 C C . ASN A 1 193 ? 29.456 20.490 -90.241 1.00 42.59 193 ASN A C 1
ATOM 1451 O O . ASN A 1 193 ? 28.867 21.001 -91.197 1.00 42.59 193 ASN A O 1
ATOM 1455 N N . PRO A 1 194 ? 30.809 20.434 -90.173 1.00 39.47 194 PRO A N 1
ATOM 1456 C CA . PRO A 1 194 ? 31.550 19.598 -91.146 1.00 39.47 194 PRO A CA 1
ATOM 1457 C C . PRO A 1 194 ? 32.887 18.964 -90.660 1.00 39.47 194 PRO A C 1
ATOM 1459 O O . PRO A 1 194 ? 33.608 19.550 -89.863 1.00 39.47 194 PRO A O 1
ATOM 1462 N N . GLY A 1 195 ? 33.248 17.815 -91.264 1.00 31.36 195 GLY A N 1
ATOM 1463 C CA . GLY A 1 195 ? 34.609 17.225 -91.343 1.00 31.36 195 GLY A CA 1
ATOM 1464 C C . GLY A 1 195 ? 35.086 16.471 -90.089 1.00 31.36 195 GLY A C 1
ATOM 1465 O O . GLY A 1 195 ? 35.048 17.007 -88.997 1.00 31.36 195 GLY A O 1
ATOM 1466 N N . GLY A 1 196 ? 35.530 15.212 -90.106 1.00 32.44 196 GLY A N 1
ATOM 1467 C CA . GLY A 1 196 ? 36.316 14.505 -91.118 1.00 32.44 196 GLY A CA 1
ATOM 1468 C C . GLY A 1 196 ? 37.770 14.395 -90.638 1.00 32.44 196 GLY A C 1
ATOM 1469 O O . GLY A 1 196 ? 38.579 15.249 -90.973 1.00 32.44 196 GLY A O 1
ATOM 1470 N N . GLY A 1 197 ? 38.101 13.370 -89.842 1.00 31.61 197 GLY A N 1
ATOM 1471 C CA . GLY A 1 197 ? 39.467 13.140 -89.355 1.00 31.61 197 GLY A CA 1
ATOM 1472 C C . GLY A 1 197 ? 39.614 11.806 -88.622 1.00 31.61 197 GLY A C 1
ATOM 1473 O O . GLY A 1 197 ? 39.156 11.655 -87.497 1.00 31.61 197 GLY A O 1
ATOM 1474 N N . SER A 1 198 ? 40.227 10.839 -89.301 1.00 41.09 198 SER A N 1
ATOM 1475 C CA . SER A 1 198 ? 40.531 9.485 -88.829 1.00 41.09 198 SER A CA 1
ATOM 1476 C C . SER A 1 198 ? 41.592 9.503 -87.720 1.00 41.09 198 SER A C 1
ATOM 1478 O O . SER A 1 198 ? 42.674 10.052 -87.926 1.00 41.09 198 SER A O 1
ATOM 1480 N N . SER A 1 199 ? 41.327 8.870 -86.573 1.00 35.53 199 SER A N 1
ATOM 1481 C CA . SER A 1 199 ? 42.382 8.420 -85.661 1.00 35.53 199 SER A CA 1
ATOM 1482 C C . SER A 1 199 ? 42.000 7.092 -85.001 1.00 35.53 199 SER A C 1
ATOM 1484 O O . SER A 1 199 ? 40.838 6.780 -84.748 1.00 35.53 199 SER A O 1
ATOM 1486 N N . VAL A 1 200 ? 43.016 6.256 -84.852 1.00 42.09 200 VAL A N 1
ATOM 1487 C CA . VAL A 1 200 ? 42.969 4.827 -84.552 1.00 42.09 200 VAL A CA 1
ATOM 1488 C C . VAL A 1 200 ? 42.491 4.583 -83.113 1.00 42.09 200 VAL A C 1
ATOM 1490 O O . VAL A 1 200 ? 43.003 5.203 -82.185 1.00 42.09 200 VAL A O 1
ATOM 1493 N N . ASN A 1 201 ? 41.537 3.662 -82.921 1.00 34.03 201 ASN A N 1
ATOM 1494 C CA . ASN A 1 201 ? 41.080 3.215 -81.596 1.00 34.03 201 ASN A CA 1
ATOM 1495 C C . ASN A 1 201 ? 42.248 2.616 -80.781 1.00 34.03 201 ASN A C 1
ATOM 1497 O O . ASN A 1 201 ? 42.833 1.624 -81.225 1.00 34.03 201 ASN A O 1
ATOM 1501 N N . PRO A 1 202 ? 42.544 3.116 -79.566 1.00 48.31 202 PRO A N 1
ATOM 1502 C CA . PRO A 1 202 ? 43.293 2.356 -78.571 1.00 48.31 202 PRO A CA 1
ATOM 1503 C C . PRO A 1 202 ? 42.448 1.161 -78.080 1.00 48.31 202 PRO A C 1
ATOM 1505 O O . PRO A 1 202 ? 41.216 1.202 -78.180 1.00 48.31 202 PRO A O 1
ATOM 1508 N N . PRO A 1 203 ? 43.055 0.098 -77.521 1.00 45.94 203 PRO A N 1
ATOM 1509 C CA . PRO A 1 203 ? 42.311 -1.044 -76.998 1.00 45.94 203 PRO A CA 1
ATOM 1510 C C . PRO A 1 203 ? 41.303 -0.592 -75.939 1.00 45.94 203 PRO A C 1
ATOM 1512 O O . PRO A 1 203 ? 41.641 0.181 -75.040 1.00 45.94 203 PRO A O 1
ATOM 1515 N N . ARG A 1 204 ? 40.067 -1.098 -76.029 1.00 42.69 204 ARG A N 1
ATOM 1516 C CA . ARG A 1 204 ? 39.039 -0.910 -75.000 1.00 42.69 204 ARG A CA 1
ATOM 1517 C C . ARG A 1 204 ? 39.625 -1.369 -73.652 1.00 42.69 204 ARG A C 1
ATOM 1519 O O . ARG A 1 204 ? 40.024 -2.533 -73.564 1.00 42.69 204 ARG A O 1
ATOM 1526 N N . PRO A 1 205 ? 39.697 -0.503 -72.624 1.00 46.78 205 PRO A N 1
ATOM 1527 C CA . PRO A 1 205 ? 40.170 -0.915 -71.310 1.00 46.78 205 PRO A CA 1
ATOM 1528 C C . PRO A 1 205 ? 39.297 -2.072 -70.799 1.00 46.78 205 PRO A C 1
ATOM 1530 O O . PRO A 1 205 ? 38.096 -2.103 -71.101 1.00 46.78 205 PRO A O 1
ATOM 1533 N N . PRO A 1 206 ? 39.872 -3.046 -70.070 1.00 48.03 206 PRO A N 1
ATOM 1534 C CA . PRO A 1 206 ? 39.110 -4.166 -69.538 1.00 48.03 206 PRO A CA 1
ATOM 1535 C C . PRO A 1 206 ? 37.928 -3.630 -68.729 1.00 48.03 206 PRO A C 1
ATOM 1537 O O . PRO A 1 206 ? 38.087 -2.759 -67.874 1.00 48.03 206 PRO A O 1
ATOM 1540 N N . THR A 1 207 ? 36.727 -4.132 -69.022 1.00 57.28 207 THR A N 1
ATOM 1541 C CA . THR A 1 207 ? 35.532 -3.849 -68.220 1.00 57.28 207 THR A CA 1
ATOM 1542 C C . THR A 1 207 ? 35.843 -4.124 -66.747 1.00 57.28 207 THR A C 1
ATOM 1544 O O . THR A 1 207 ? 36.441 -5.171 -66.471 1.00 57.28 207 THR A O 1
ATOM 1547 N N . PRO A 1 208 ? 35.460 -3.233 -65.809 1.00 63.41 208 PRO A N 1
ATOM 1548 C CA . PRO A 1 208 ? 35.725 -3.430 -64.390 1.00 63.41 208 PRO A CA 1
ATOM 1549 C C . PRO A 1 208 ? 35.253 -4.816 -63.960 1.00 63.41 208 PRO A C 1
ATOM 1551 O O . PRO A 1 208 ? 34.080 -5.153 -64.127 1.00 63.41 208 PRO A O 1
ATOM 1554 N N . GLN A 1 209 ? 36.179 -5.629 -63.450 1.00 72.75 209 GLN A N 1
ATOM 1555 C CA . GLN A 1 209 ? 35.851 -6.961 -62.953 1.00 72.75 209 GLN A CA 1
ATOM 1556 C C . GLN A 1 209 ? 34.788 -6.834 -61.850 1.00 72.75 209 GLN A C 1
ATOM 1558 O O . GLN A 1 209 ? 34.960 -5.998 -60.949 1.00 72.75 209 GLN A O 1
ATOM 1563 N N . PRO A 1 210 ? 33.697 -7.621 -61.910 1.00 83.56 210 PRO A N 1
ATOM 1564 C CA . PRO A 1 210 ? 32.679 -7.612 -60.874 1.00 83.56 210 PRO A CA 1
ATOM 1565 C C . PRO A 1 210 ? 33.285 -7.882 -59.499 1.00 83.56 210 PRO A C 1
ATOM 1567 O O . PRO A 1 210 ? 34.107 -8.780 -59.322 1.00 83.56 210 PRO A O 1
ATOM 1570 N N . VAL A 1 211 ? 32.866 -7.103 -58.508 1.00 88.44 211 VAL A N 1
ATOM 1571 C CA . VAL A 1 211 ? 33.209 -7.342 -57.109 1.00 88.44 211 VAL A CA 1
ATOM 1572 C C . VAL A 1 211 ? 32.495 -8.612 -56.662 1.00 88.44 211 VAL A C 1
ATOM 1574 O O . VAL A 1 211 ? 31.265 -8.654 -56.633 1.00 88.44 211 VAL A O 1
ATOM 1577 N N . THR A 1 212 ? 33.273 -9.632 -56.309 1.00 89.56 212 THR A N 1
ATOM 1578 C CA . THR A 1 212 ? 32.790 -10.940 -55.836 1.00 89.56 212 THR A CA 1
ATOM 1579 C C . THR A 1 212 ? 32.768 -11.060 -54.309 1.00 89.56 212 THR A C 1
ATOM 1581 O O . THR A 1 212 ? 32.189 -12.005 -53.784 1.00 89.56 212 THR A O 1
ATOM 1584 N N . SER A 1 213 ? 33.360 -10.103 -53.586 1.00 90.00 213 SER A N 1
ATOM 1585 C CA . SER A 1 213 ? 33.313 -9.995 -52.124 1.00 90.00 213 SER A CA 1
ATOM 1586 C C . SER A 1 213 ? 33.445 -8.537 -51.690 1.00 90.00 213 SER A C 1
ATOM 1588 O O . SER A 1 213 ? 34.250 -7.795 -52.255 1.00 90.00 213 SER A O 1
ATOM 1590 N N . VAL A 1 214 ? 32.675 -8.126 -50.677 1.00 89.88 214 VAL A N 1
ATOM 1591 C CA . VAL A 1 214 ? 32.780 -6.779 -50.085 1.00 89.88 214 VAL A CA 1
ATOM 1592 C C . VAL A 1 214 ? 33.837 -6.681 -48.979 1.00 89.88 214 VAL A C 1
ATOM 1594 O O . VAL A 1 214 ? 34.133 -5.588 -48.493 1.00 89.88 214 VAL A O 1
ATOM 1597 N N . VAL A 1 215 ? 34.411 -7.812 -48.562 1.00 88.75 215 VAL A N 1
ATOM 1598 C CA . VAL A 1 215 ? 35.399 -7.858 -47.480 1.00 88.75 215 VAL A CA 1
ATOM 1599 C C . VAL A 1 215 ? 36.671 -7.125 -47.906 1.00 88.75 215 VAL A C 1
ATOM 1601 O O . VAL A 1 215 ? 37.216 -7.373 -48.978 1.00 88.75 215 VAL A O 1
ATOM 1604 N N . GLY A 1 216 ? 37.155 -6.223 -47.049 1.00 83.69 216 GLY A N 1
ATOM 1605 C CA . GLY A 1 216 ? 38.389 -5.468 -47.286 1.00 83.69 216 GLY A CA 1
ATOM 1606 C C . GLY A 1 216 ? 38.245 -4.272 -48.232 1.00 83.69 216 GLY A C 1
ATOM 1607 O O . GLY A 1 216 ? 39.234 -3.588 -48.483 1.00 83.69 216 GLY A O 1
ATOM 1608 N N . LEU A 1 217 ? 37.039 -3.980 -48.733 1.00 90.94 217 LEU A N 1
ATOM 1609 C CA . LEU A 1 217 ? 36.796 -2.741 -49.467 1.00 90.94 217 LEU A CA 1
ATOM 1610 C C . LEU A 1 217 ? 36.940 -1.525 -48.547 1.00 90.94 217 LEU A C 1
ATOM 1612 O O . LEU A 1 217 ? 36.502 -1.544 -47.396 1.00 90.94 217 LEU A O 1
ATOM 1616 N N . ALA A 1 218 ? 37.543 -0.461 -49.077 1.00 90.19 218 ALA A N 1
ATOM 1617 C CA . ALA A 1 218 ? 37.713 0.794 -48.359 1.00 90.19 218 ALA A CA 1
ATOM 1618 C C . ALA A 1 218 ? 36.370 1.511 -48.167 1.00 90.19 218 ALA A C 1
ATOM 1620 O O . ALA A 1 218 ? 35.493 1.458 -49.038 1.00 90.19 218 ALA A O 1
ATOM 1621 N N . ASP A 1 219 ? 36.240 2.232 -47.057 1.00 91.31 219 ASP A N 1
ATOM 1622 C CA . ASP A 1 219 ? 35.079 3.078 -46.796 1.00 91.31 219 ASP A CA 1
ATOM 1623 C C . ASP A 1 219 ? 34.916 4.129 -47.904 1.00 91.31 219 ASP A C 1
ATOM 1625 O O . ASP A 1 219 ? 35.887 4.659 -48.443 1.00 91.31 219 ASP A O 1
ATOM 1629 N N . GLY A 1 220 ? 33.670 4.391 -48.292 1.00 89.50 220 GLY A N 1
ATOM 1630 C CA . GLY A 1 220 ? 33.338 5.249 -49.427 1.00 89.50 220 GLY A CA 1
ATOM 1631 C C . GLY A 1 220 ? 33.297 4.541 -50.784 1.00 89.50 220 GLY A C 1
ATOM 1632 O O . GLY A 1 220 ? 32.724 5.111 -51.712 1.00 89.50 220 GLY A O 1
ATOM 1633 N N . THR A 1 221 ? 33.805 3.305 -50.904 1.00 92.00 221 THR A N 1
ATOM 1634 C CA . THR A 1 221 ? 33.688 2.511 -52.143 1.00 92.00 221 THR A CA 1
ATOM 1635 C C . THR A 1 221 ? 32.218 2.349 -52.529 1.00 92.00 221 THR A C 1
ATOM 1637 O O . THR A 1 221 ? 31.412 1.889 -51.718 1.00 92.00 221 THR A O 1
ATOM 1640 N N . LEU A 1 222 ? 31.882 2.701 -53.772 1.00 92.38 222 LEU A N 1
ATOM 1641 C CA . LEU A 1 222 ? 30.545 2.546 -54.335 1.00 92.38 222 LEU A CA 1
ATOM 1642 C C . LEU A 1 222 ? 30.421 1.221 -55.086 1.00 92.38 222 LEU A C 1
ATOM 1644 O O . LEU A 1 222 ? 31.257 0.876 -55.924 1.00 92.38 222 LEU A O 1
ATOM 1648 N N . LEU A 1 223 ? 29.344 0.498 -54.808 1.00 92.56 223 LEU A N 1
ATOM 1649 C CA . LEU A 1 223 ? 28.988 -0.761 -55.445 1.00 92.56 223 LEU A CA 1
ATOM 1650 C C . LEU A 1 223 ? 27.627 -0.611 -56.117 1.00 92.56 223 LEU A C 1
ATOM 1652 O O . LEU A 1 223 ? 26.696 -0.095 -55.506 1.00 92.56 223 LEU A O 1
ATOM 1656 N N . ALA A 1 224 ? 27.501 -1.076 -57.354 1.00 92.25 224 ALA A N 1
ATOM 1657 C CA . ALA A 1 224 ? 26.229 -1.123 -58.064 1.00 92.25 224 ALA A CA 1
ATOM 1658 C C . ALA A 1 224 ? 25.850 -2.577 -58.325 1.00 92.25 224 ALA A C 1
ATOM 1660 O O . ALA A 1 224 ? 26.578 -3.310 -58.999 1.00 92.25 224 ALA A O 1
ATOM 1661 N N . THR A 1 225 ? 24.714 -3.007 -57.789 1.00 91.69 225 THR A N 1
ATOM 1662 C CA . THR A 1 225 ? 24.199 -4.350 -58.041 1.00 91.69 225 THR A CA 1
ATOM 1663 C C . THR A 1 225 ? 23.642 -4.428 -59.462 1.00 91.69 225 THR A C 1
ATOM 1665 O O . THR A 1 225 ? 22.810 -3.624 -59.883 1.00 91.69 225 THR A O 1
ATOM 1668 N N . THR A 1 226 ? 24.125 -5.392 -60.236 1.00 89.75 226 THR A N 1
ATOM 1669 C CA . THR A 1 226 ? 23.727 -5.595 -61.639 1.00 89.75 226 THR A CA 1
ATOM 1670 C C . THR A 1 226 ? 22.331 -6.212 -61.770 1.00 89.75 226 THR A C 1
ATOM 1672 O O . THR A 1 226 ? 21.651 -5.988 -62.769 1.00 89.75 226 THR A O 1
ATOM 1675 N N . ASP A 1 227 ? 21.887 -6.930 -60.740 1.00 91.19 227 ASP A N 1
ATOM 1676 C CA . ASP A 1 227 ? 20.607 -7.630 -60.626 1.00 91.19 227 ASP A CA 1
ATOM 1677 C C . ASP A 1 227 ? 19.490 -6.752 -60.036 1.00 91.19 227 ASP A C 1
ATOM 1679 O O . ASP A 1 227 ? 18.397 -6.702 -60.596 1.00 91.19 227 ASP A O 1
ATOM 1683 N N . THR A 1 228 ? 19.748 -6.015 -58.948 1.00 91.06 228 THR A N 1
ATOM 1684 C CA . THR A 1 228 ? 18.724 -5.171 -58.285 1.00 91.06 228 THR A CA 1
ATOM 1685 C C . THR A 1 228 ? 18.818 -3.683 -58.624 1.00 91.06 228 THR A C 1
ATOM 1687 O O . THR A 1 228 ? 17.932 -2.917 -58.242 1.00 91.06 228 THR A O 1
ATOM 1690 N N . ARG A 1 229 ? 19.865 -3.259 -59.349 1.00 89.00 229 ARG A N 1
ATOM 1691 C CA . ARG A 1 229 ? 20.143 -1.853 -59.712 1.00 89.00 229 ARG A CA 1
ATOM 1692 C C . ARG A 1 229 ? 20.201 -0.905 -58.506 1.00 89.00 229 ARG A C 1
ATOM 1694 O O . ARG A 1 229 ? 19.896 0.280 -58.624 1.00 89.00 229 ARG A O 1
ATOM 1701 N N . ARG A 1 230 ? 20.585 -1.421 -57.339 1.00 91.56 230 ARG A N 1
ATOM 1702 C CA . ARG A 1 230 ? 20.789 -0.658 -56.105 1.00 91.56 230 ARG A CA 1
ATOM 1703 C C . ARG A 1 230 ? 22.242 -0.218 -55.996 1.00 91.56 230 ARG A C 1
ATOM 1705 O O . ARG A 1 230 ? 23.153 -0.923 -56.430 1.00 91.56 230 ARG A O 1
ATOM 1712 N N . ILE A 1 231 ? 22.450 0.944 -55.384 1.00 92.62 231 ILE A N 1
ATOM 1713 C CA . ILE A 1 231 ? 23.780 1.492 -55.121 1.00 92.62 231 ILE A CA 1
ATOM 1714 C C . ILE A 1 231 ? 24.074 1.378 -53.630 1.00 92.62 231 ILE A C 1
ATOM 1716 O O . ILE A 1 231 ? 23.316 1.878 -52.804 1.00 92.62 231 ILE A O 1
ATOM 1720 N N . TYR A 1 232 ? 25.186 0.742 -53.293 1.00 94.06 232 TYR A N 1
ATOM 1721 C CA . TYR A 1 232 ? 25.675 0.584 -51.931 1.00 94.06 232 TYR A CA 1
ATOM 1722 C C . TYR A 1 232 ? 26.971 1.366 -51.748 1.00 94.06 232 TYR A C 1
ATOM 1724 O O . TYR A 1 232 ? 27.775 1.478 -52.673 1.00 94.06 232 TYR A O 1
ATOM 1732 N N . LYS A 1 233 ? 27.186 1.892 -50.546 1.00 93.75 233 LYS A N 1
ATOM 1733 C CA . LYS A 1 233 ? 28.435 2.531 -50.142 1.00 93.75 233 LYS A CA 1
ATOM 1734 C C . LYS A 1 233 ? 29.013 1.805 -48.942 1.00 93.75 233 LYS A C 1
ATOM 1736 O O . LYS A 1 233 ? 28.303 1.557 -47.972 1.00 93.75 233 LYS A O 1
ATOM 1741 N N . MET A 1 234 ? 30.301 1.490 -49.004 1.00 94.50 234 MET A N 1
ATOM 1742 C CA . MET A 1 234 ? 30.992 0.838 -47.897 1.00 94.50 234 MET A CA 1
ATOM 1743 C C . MET A 1 234 ? 31.172 1.806 -46.721 1.00 94.50 234 MET A C 1
ATOM 1745 O O . MET A 1 234 ? 31.688 2.911 -46.902 1.00 94.50 234 MET A O 1
ATOM 1749 N N . VAL A 1 235 ? 30.754 1.384 -45.528 1.00 94.69 235 VAL A N 1
ATOM 1750 C CA . VAL A 1 235 ? 30.913 2.110 -44.260 1.00 94.69 235 VAL A CA 1
ATOM 1751 C C . VAL A 1 235 ? 31.363 1.128 -43.187 1.00 94.69 235 VAL A C 1
ATOM 1753 O O . VAL A 1 235 ? 30.646 0.180 -42.865 1.00 94.69 235 VAL A O 1
ATOM 1756 N N . GLY A 1 236 ? 32.566 1.304 -42.645 1.00 92.50 236 GLY A N 1
ATOM 1757 C CA . GLY A 1 236 ? 33.141 0.381 -41.675 1.00 92.50 236 GLY A CA 1
ATOM 1758 C C . GLY A 1 236 ? 33.231 -1.063 -42.171 1.00 92.50 236 GLY A C 1
ATOM 1759 O O . GLY A 1 236 ? 33.282 -1.970 -41.342 1.00 92.50 236 GLY A O 1
ATOM 1760 N N . GLY A 1 237 ? 33.249 -1.296 -43.487 1.00 92.88 237 GLY A N 1
ATOM 1761 C CA . GLY A 1 237 ? 33.175 -2.625 -44.110 1.00 92.88 237 GLY A CA 1
ATOM 1762 C C . GLY A 1 237 ? 31.765 -3.185 -44.364 1.00 92.88 237 GLY A C 1
ATOM 1763 O O . GLY A 1 237 ? 31.670 -4.257 -44.956 1.00 92.88 237 GLY A O 1
ATOM 1764 N N . ALA A 1 238 ? 30.686 -2.492 -43.988 1.00 95.00 238 ALA A N 1
ATOM 1765 C CA . ALA A 1 238 ? 29.315 -2.880 -44.335 1.00 95.00 238 ALA A CA 1
ATOM 1766 C C . ALA A 1 238 ? 28.817 -2.150 -45.596 1.00 95.00 238 ALA A C 1
ATOM 1768 O O . ALA A 1 238 ? 29.081 -0.952 -45.744 1.00 95.00 238 ALA A O 1
ATOM 1769 N N . PRO A 1 239 ? 28.103 -2.831 -46.508 1.00 95.06 239 PRO A N 1
ATOM 1770 C CA . PRO A 1 239 ? 27.510 -2.204 -47.681 1.00 95.06 239 PRO A CA 1
ATOM 1771 C C . PRO A 1 239 ? 26.185 -1.520 -47.317 1.00 95.06 239 PRO A C 1
ATOM 1773 O O . PRO A 1 239 ? 25.153 -2.169 -47.220 1.00 95.06 239 PRO A O 1
ATOM 1776 N N . VAL A 1 240 ? 26.195 -0.199 -47.155 1.00 94.69 240 VAL A N 1
ATOM 1777 C CA . VAL A 1 240 ? 25.001 0.587 -46.803 1.00 94.69 240 VAL A CA 1
ATOM 1778 C C . VAL A 1 240 ? 24.291 1.057 -48.071 1.00 94.69 240 VAL A C 1
ATOM 1780 O O . VAL A 1 240 ? 24.897 1.725 -48.915 1.00 94.69 240 VAL A O 1
ATOM 1783 N N . TRP A 1 241 ? 23.009 0.743 -48.222 1.00 94.12 241 TRP A N 1
ATOM 1784 C CA . TRP A 1 241 ? 22.194 1.130 -49.369 1.00 94.12 241 TRP A CA 1
ATOM 1785 C C . TRP A 1 241 ? 21.978 2.642 -49.410 1.00 94.12 241 TRP A C 1
ATOM 1787 O O . TRP A 1 241 ? 21.651 3.274 -48.406 1.00 94.12 241 TRP A O 1
ATOM 1797 N N . GLN A 1 242 ? 22.144 3.225 -50.593 1.00 93.00 242 GLN A N 1
ATOM 1798 C CA . GLN A 1 242 ? 21.909 4.634 -50.874 1.00 93.00 242 GLN A CA 1
ATOM 1799 C C . GLN A 1 242 ? 20.566 4.777 -51.593 1.00 93.00 242 GLN A C 1
ATOM 1801 O O . GLN A 1 242 ? 20.443 4.435 -52.771 1.00 93.00 242 GLN A O 1
ATOM 1806 N N . SER A 1 243 ? 19.546 5.270 -50.886 1.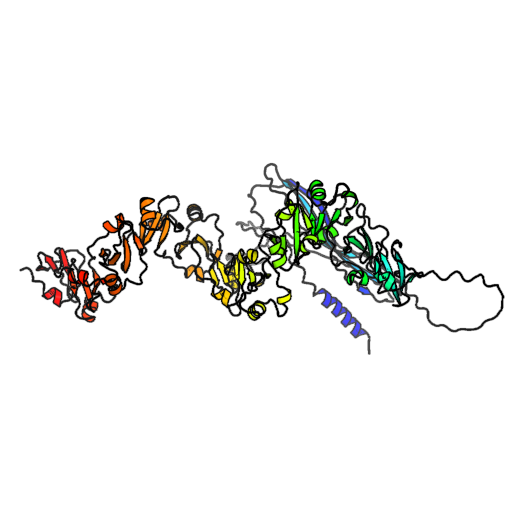00 88.06 243 SER A N 1
ATOM 1807 C CA . SER A 1 243 ? 18.218 5.481 -51.481 1.00 88.06 243 SER A CA 1
ATOM 1808 C C . SER A 1 243 ? 18.157 6.738 -52.350 1.00 88.06 243 SER A C 1
ATOM 1810 O O . SER A 1 243 ? 17.308 6.846 -53.233 1.00 88.06 243 SER A O 1
ATOM 1812 N N . THR A 1 244 ? 19.076 7.682 -52.127 1.00 85.25 244 THR A N 1
ATOM 1813 C CA . THR A 1 244 ? 19.245 8.882 -52.945 1.00 85.25 244 THR A CA 1
ATOM 1814 C C . THR A 1 244 ? 20.707 9.057 -53.344 1.00 85.25 244 THR A C 1
ATOM 1816 O O . THR A 1 244 ? 21.623 8.672 -52.618 1.00 85.25 244 THR A O 1
ATOM 1819 N N . CYS A 1 245 ? 20.914 9.655 -54.518 1.00 81.69 245 CYS A N 1
ATOM 1820 C CA . CYS A 1 245 ? 22.234 9.873 -55.112 1.00 81.69 245 CYS A CA 1
ATOM 1821 C C . CYS A 1 245 ? 22.631 11.353 -55.234 1.00 81.69 245 CYS A C 1
ATOM 1823 O O . CYS A 1 245 ? 23.603 11.677 -55.917 1.00 81.69 245 CYS A O 1
ATOM 1825 N N . GLY A 1 246 ? 21.895 12.245 -54.566 1.00 79.06 246 GLY A N 1
ATOM 1826 C CA . GLY A 1 246 ? 22.193 13.678 -54.511 1.00 79.06 246 GLY A CA 1
ATOM 1827 C C . GLY A 1 246 ? 23.461 14.009 -53.715 1.00 79.06 246 GLY A C 1
ATOM 1828 O O . GLY A 1 246 ? 24.075 13.147 -53.089 1.00 79.06 246 GLY A O 1
ATOM 1829 N N . ASP A 1 247 ? 23.861 15.281 -53.749 1.00 77.19 247 ASP A N 1
ATOM 1830 C CA . ASP A 1 247 ? 24.912 15.869 -52.903 1.00 77.19 247 ASP A CA 1
ATOM 1831 C C . ASP A 1 247 ? 26.276 15.151 -52.917 1.00 77.19 247 ASP A C 1
ATOM 1833 O O . ASP A 1 247 ? 26.989 15.139 -51.906 1.00 77.19 247 ASP A O 1
ATOM 1837 N N . GLY A 1 248 ? 26.636 14.534 -54.045 1.00 78.19 248 GLY A N 1
ATOM 1838 C CA . GLY A 1 248 ? 27.898 13.807 -54.212 1.00 78.19 248 GLY A CA 1
ATOM 1839 C C . GLY A 1 248 ? 27.925 12.411 -53.579 1.00 78.19 248 GLY A C 1
ATOM 1840 O O . GLY A 1 248 ? 29.002 11.841 -53.426 1.00 78.19 248 GLY A O 1
ATOM 1841 N N . ILE A 1 249 ? 26.774 11.832 -53.210 1.00 84.62 249 ILE A N 1
ATOM 1842 C CA . ILE A 1 249 ? 26.711 10.483 -52.623 1.00 84.62 249 ILE A CA 1
ATOM 1843 C C . ILE A 1 249 ? 27.103 9.401 -53.637 1.00 84.62 249 ILE A C 1
ATOM 1845 O O . ILE A 1 249 ? 27.801 8.466 -53.258 1.00 84.62 249 ILE A O 1
ATOM 1849 N N . CYS A 1 250 ? 26.712 9.523 -54.906 1.00 83.50 250 CYS A N 1
ATOM 1850 C CA . CYS A 1 250 ? 26.935 8.486 -55.924 1.00 83.50 250 CYS A CA 1
ATOM 1851 C C . CYS A 1 250 ? 27.884 8.932 -57.052 1.00 83.50 250 CYS A C 1
ATOM 1853 O O . CYS A 1 250 ? 27.639 8.609 -58.213 1.00 83.50 250 CYS A O 1
ATOM 1855 N N . ASN A 1 251 ? 28.924 9.722 -56.760 1.00 67.62 251 ASN A N 1
ATOM 1856 C CA . ASN A 1 251 ? 29.845 10.175 -57.809 1.00 67.62 251 ASN A CA 1
ATOM 1857 C C . ASN A 1 251 ? 30.564 8.994 -58.513 1.00 67.62 251 ASN A C 1
ATOM 1859 O O . ASN A 1 251 ? 30.685 7.890 -57.995 1.00 67.62 251 ASN A O 1
ATOM 1863 N N . THR A 1 252 ? 30.933 9.215 -59.771 1.00 60.47 252 THR A N 1
ATOM 1864 C CA . THR A 1 252 ? 30.528 8.414 -60.945 1.00 60.47 252 THR A CA 1
ATOM 1865 C C . THR A 1 252 ? 31.239 7.079 -61.220 1.00 60.47 252 THR A C 1
ATOM 1867 O O . THR A 1 252 ? 31.145 6.576 -62.336 1.00 60.47 252 THR A O 1
ATOM 1870 N N . GLU A 1 253 ? 31.885 6.442 -60.243 1.00 74.19 253 GLU A N 1
ATOM 1871 C CA . GLU A 1 253 ? 32.539 5.136 -60.451 1.00 74.19 253 GLU A CA 1
ATOM 1872 C C . GLU A 1 253 ? 32.080 4.083 -59.437 1.00 74.19 253 GLU A C 1
ATOM 1874 O O . GLU A 1 253 ? 32.791 3.692 -58.512 1.00 74.19 253 GLU A O 1
ATOM 1879 N N . SER A 1 254 ? 30.855 3.590 -59.623 1.00 83.25 254 SER A N 1
ATOM 1880 C CA . SER A 1 254 ? 30.369 2.408 -58.913 1.00 83.25 254 SER A CA 1
ATOM 1881 C C . SER A 1 254 ? 30.929 1.128 -59.536 1.00 83.25 254 SER A C 1
ATOM 1883 O O . SER A 1 254 ? 30.807 0.915 -60.745 1.00 83.25 254 SER A O 1
ATOM 1885 N N . ARG A 1 255 ? 31.471 0.227 -58.716 1.00 89.81 255 ARG A N 1
ATOM 1886 C CA . ARG A 1 255 ? 31.955 -1.081 -59.175 1.00 89.81 255 ARG A CA 1
ATOM 1887 C C . ARG A 1 255 ? 30.781 -2.062 -59.303 1.00 89.81 255 ARG A C 1
ATOM 1889 O O . ARG A 1 255 ? 29.979 -2.148 -58.370 1.00 89.81 255 ARG A O 1
ATOM 1896 N N . PRO A 1 256 ? 30.657 -2.816 -60.409 1.00 90.19 256 PRO A N 1
ATOM 1897 C CA . PRO A 1 256 ? 29.559 -3.762 -60.578 1.00 90.19 256 PRO A CA 1
ATOM 1898 C C . PRO A 1 256 ? 29.666 -4.924 -59.580 1.00 90.19 256 PRO A C 1
ATOM 1900 O O . PRO A 1 256 ? 30.755 -5.436 -59.330 1.00 90.19 256 PRO A O 1
ATOM 1903 N N . THR A 1 257 ? 28.542 -5.356 -59.013 1.00 93.19 257 THR A N 1
ATOM 1904 C CA . THR A 1 257 ? 28.428 -6.524 -58.121 1.00 93.19 257 THR A CA 1
ATOM 1905 C C . THR A 1 257 ? 27.034 -7.166 -58.239 1.00 93.19 257 THR A C 1
ATOM 1907 O O . THR A 1 257 ? 26.288 -6.851 -59.169 1.00 93.19 257 THR A O 1
ATOM 1910 N N . THR A 1 258 ? 26.665 -8.074 -57.335 1.00 93.25 258 THR A N 1
ATOM 1911 C CA . THR A 1 258 ? 25.320 -8.677 -57.241 1.00 93.25 258 THR A CA 1
ATOM 1912 C C . THR A 1 258 ? 24.749 -8.510 -55.836 1.00 93.25 258 THR A C 1
ATOM 1914 O O . THR A 1 258 ? 25.501 -8.345 -54.873 1.00 93.25 258 THR A O 1
ATOM 1917 N N . GLN A 1 259 ? 23.427 -8.588 -55.684 1.00 94.12 259 GLN A N 1
ATOM 1918 C CA . GLN A 1 259 ? 22.787 -8.522 -54.369 1.00 94.12 259 GLN A CA 1
ATOM 1919 C C . GLN A 1 259 ? 23.236 -9.667 -53.450 1.00 94.12 259 GLN A C 1
ATOM 1921 O O . GLN A 1 259 ? 23.352 -9.476 -52.242 1.00 94.12 259 GLN A O 1
ATOM 1926 N N . ALA A 1 260 ? 23.543 -10.840 -54.009 1.00 92.69 260 ALA A N 1
ATOM 1927 C CA . ALA A 1 260 ? 24.068 -11.969 -53.244 1.00 92.69 260 ALA A CA 1
ATOM 1928 C C . ALA A 1 260 ? 25.403 -11.631 -52.555 1.00 92.69 260 ALA A C 1
ATOM 1930 O O . ALA A 1 260 ? 25.596 -11.973 -51.391 1.00 92.69 260 ALA A O 1
ATOM 1931 N N . VAL A 1 261 ? 26.290 -10.900 -53.237 1.00 93.00 261 VAL A N 1
ATOM 1932 C CA . VAL A 1 261 ? 27.576 -10.450 -52.675 1.00 93.00 261 VAL A CA 1
ATOM 1933 C C . VAL A 1 261 ? 27.374 -9.403 -51.576 1.00 93.00 261 VAL A C 1
ATOM 1935 O O . VAL A 1 261 ? 28.080 -9.433 -50.570 1.00 93.00 261 VAL A O 1
ATOM 1938 N N . ILE A 1 262 ? 26.391 -8.512 -51.733 1.00 94.00 262 ILE A N 1
ATOM 1939 C CA . ILE A 1 262 ? 26.009 -7.540 -50.698 1.00 94.00 262 ILE A CA 1
ATOM 1940 C C . ILE A 1 262 ? 25.487 -8.254 -49.447 1.00 94.00 262 ILE A C 1
ATOM 1942 O O . ILE A 1 262 ? 25.963 -7.991 -48.346 1.00 94.00 262 ILE A O 1
ATOM 1946 N N . ASN A 1 263 ? 24.555 -9.194 -49.619 1.00 92.25 263 ASN A N 1
ATOM 1947 C CA . ASN A 1 263 ? 23.939 -9.934 -48.517 1.00 92.25 263 ASN A CA 1
ATOM 1948 C C . ASN A 1 263 ? 24.939 -10.849 -47.789 1.00 92.25 263 ASN A C 1
ATOM 1950 O O . ASN A 1 263 ? 24.772 -11.106 -46.601 1.00 92.25 263 ASN A O 1
ATOM 1954 N N . ALA A 1 264 ? 25.967 -11.338 -48.490 1.00 91.25 264 ALA A N 1
ATOM 1955 C CA . ALA A 1 264 ? 27.066 -12.106 -47.903 1.00 91.25 264 ALA A CA 1
ATOM 1956 C C . ALA A 1 264 ? 28.093 -11.229 -47.157 1.00 91.25 264 ALA A C 1
ATOM 1958 O O . ALA A 1 264 ? 28.994 -11.751 -46.498 1.00 91.25 264 ALA A O 1
ATOM 1959 N N . GLY A 1 265 ? 27.993 -9.904 -47.285 1.00 89.69 265 GLY A N 1
ATOM 1960 C CA . GLY A 1 265 ? 28.847 -8.942 -46.605 1.00 89.69 265 GLY A CA 1
ATOM 1961 C C . GLY A 1 265 ? 28.530 -8.765 -45.118 1.00 89.69 265 GLY A C 1
ATOM 1962 O O . GLY A 1 265 ? 27.534 -9.286 -44.616 1.00 89.69 265 GLY A O 1
ATOM 1963 N N . PRO A 1 266 ? 29.355 -7.992 -44.388 1.00 92.38 266 PRO A N 1
ATOM 1964 C CA . PRO A 1 266 ? 29.066 -7.641 -43.004 1.00 92.38 266 PRO A CA 1
ATOM 1965 C C . PRO A 1 266 ? 27.692 -6.982 -42.858 1.00 92.38 266 PRO A C 1
ATOM 1967 O O . PRO A 1 266 ? 27.375 -6.005 -43.538 1.00 92.38 266 PRO A O 1
ATOM 1970 N N . ALA A 1 267 ? 26.891 -7.501 -41.927 1.00 92.56 267 ALA A N 1
ATOM 1971 C CA . ALA A 1 267 ? 25.550 -6.990 -41.669 1.00 92.56 267 ALA A CA 1
ATOM 1972 C C . ALA A 1 267 ? 25.555 -5.564 -41.096 1.00 92.56 267 ALA A C 1
ATOM 1974 O O . ALA A 1 267 ? 24.583 -4.843 -41.287 1.00 92.56 267 ALA A O 1
ATOM 1975 N N . THR A 1 268 ? 26.634 -5.156 -40.413 1.00 95.50 268 THR A N 1
ATOM 1976 C CA . THR A 1 268 ? 26.740 -3.843 -39.763 1.00 95.50 268 THR A CA 1
ATOM 1977 C C . THR A 1 268 ? 28.151 -3.250 -39.806 1.00 95.50 268 THR A C 1
ATOM 1979 O O . THR A 1 268 ? 29.119 -4.018 -39.773 1.00 95.50 268 THR A O 1
ATOM 1982 N N . PRO A 1 269 ? 28.305 -1.908 -39.810 1.00 95.56 269 PRO A N 1
ATOM 1983 C CA . PRO A 1 269 ? 29.603 -1.246 -39.717 1.00 95.56 269 PRO A CA 1
ATOM 1984 C C . PRO A 1 269 ? 30.403 -1.656 -38.476 1.00 95.56 269 PRO A C 1
ATOM 1986 O O . PRO A 1 269 ? 29.848 -1.868 -37.394 1.00 95.56 269 PRO A O 1
ATOM 1989 N N . ARG A 1 270 ? 31.731 -1.726 -38.622 1.00 94.44 270 ARG A N 1
ATOM 1990 C CA . ARG A 1 270 ? 32.660 -1.980 -37.510 1.00 94.44 270 ARG A CA 1
ATOM 1991 C C . ARG A 1 270 ? 32.666 -0.835 -36.493 1.00 94.44 270 ARG A C 1
ATOM 1993 O O . ARG A 1 270 ? 32.454 0.325 -36.844 1.00 94.44 270 ARG A O 1
ATOM 2000 N N . ASN A 1 271 ? 32.992 -1.156 -35.243 1.00 93.50 271 ASN A N 1
ATOM 2001 C CA . ASN A 1 271 ? 33.132 -0.159 -34.180 1.00 93.50 271 ASN A CA 1
ATOM 2002 C C . ASN A 1 271 ? 34.152 0.923 -34.529 1.00 93.50 271 ASN A C 1
ATOM 2004 O O . ASN A 1 271 ? 35.206 0.624 -35.091 1.00 93.50 271 ASN A O 1
ATOM 2008 N N . GLY A 1 272 ? 33.844 2.165 -34.166 1.00 91.25 272 GLY A N 1
ATOM 2009 C CA . GLY A 1 272 ? 34.718 3.314 -34.393 1.00 91.25 272 GLY A CA 1
ATOM 2010 C C . GLY A 1 272 ? 34.751 3.808 -35.841 1.00 91.25 272 GLY A C 1
ATOM 2011 O O . GLY A 1 272 ? 35.304 4.874 -36.091 1.00 91.25 272 GLY A O 1
ATOM 2012 N N . SER A 1 273 ? 34.135 3.089 -36.790 1.00 94.12 273 SER A N 1
ATOM 2013 C CA . SER A 1 273 ? 33.877 3.642 -38.123 1.00 94.12 273 SER A CA 1
ATOM 2014 C C . SER A 1 273 ? 32.880 4.795 -38.036 1.00 94.12 273 SER A C 1
ATOM 2016 O O . SER A 1 273 ? 32.126 4.910 -37.063 1.00 94.12 273 SER A O 1
ATOM 2018 N N . SER A 1 274 ? 32.871 5.657 -39.047 1.00 96.06 274 SER A N 1
ATOM 2019 C CA . SER A 1 274 ? 32.028 6.845 -39.072 1.00 96.06 274 SER A CA 1
ATOM 2020 C C . SER A 1 274 ? 31.326 7.022 -40.413 1.00 96.06 274 SER A C 1
ATOM 2022 O O . SER A 1 274 ? 31.736 6.467 -41.427 1.00 96.06 274 SER A O 1
ATOM 2024 N N . ALA A 1 275 ? 30.241 7.792 -40.419 1.00 96.00 275 ALA A N 1
ATOM 2025 C CA . ALA A 1 275 ? 29.564 8.240 -41.632 1.00 96.00 275 ALA A CA 1
ATOM 2026 C C . ALA A 1 275 ? 28.970 9.632 -41.420 1.00 96.00 275 ALA A C 1
ATOM 2028 O O . ALA A 1 275 ? 28.712 10.039 -40.286 1.00 96.00 275 ALA A O 1
ATOM 2029 N N . ILE A 1 276 ? 28.748 10.354 -42.516 1.00 94.94 276 ILE A N 1
ATOM 2030 C CA . ILE A 1 276 ? 28.073 11.651 -42.508 1.00 94.94 276 ILE A CA 1
ATOM 2031 C C . ILE A 1 276 ? 26.822 11.571 -43.376 1.00 94.94 276 ILE A C 1
ATOM 2033 O O . ILE A 1 276 ? 26.880 11.114 -44.517 1.00 94.94 276 ILE A O 1
ATOM 2037 N N . ASP A 1 277 ? 25.678 11.972 -42.834 1.00 93.75 277 ASP A N 1
ATOM 2038 C CA . ASP A 1 277 ? 24.432 11.985 -43.598 1.00 93.75 277 ASP A CA 1
ATOM 2039 C C . ASP A 1 277 ? 24.301 13.257 -44.463 1.00 93.75 277 ASP A C 1
ATOM 2041 O O . ASP A 1 277 ? 25.107 14.190 -44.393 1.00 93.75 277 ASP A O 1
ATOM 2045 N N . GLN A 1 278 ? 23.253 13.331 -45.286 1.00 90.31 278 GLN A N 1
ATOM 2046 C CA . GLN A 1 278 ? 22.959 14.517 -46.112 1.00 90.31 278 GLN A CA 1
ATOM 2047 C C . GLN A 1 278 ? 22.691 15.788 -45.300 1.00 90.31 278 GLN A C 1
ATOM 2049 O O . GLN A 1 278 ? 22.812 16.889 -45.828 1.00 90.31 278 GLN A O 1
ATOM 2054 N N . ARG A 1 279 ? 22.343 15.644 -44.018 1.00 91.62 279 ARG A N 1
ATOM 2055 C CA . ARG A 1 279 ? 22.078 16.751 -43.094 1.00 91.62 279 ARG A CA 1
ATOM 2056 C C . ARG A 1 279 ? 23.373 17.282 -42.467 1.00 91.62 279 ARG A C 1
ATOM 2058 O O . ARG A 1 279 ? 23.314 18.205 -41.661 1.00 91.62 279 ARG A O 1
ATOM 2065 N N . GLY A 1 280 ? 24.522 16.691 -42.803 1.00 90.50 280 GLY A N 1
ATOM 2066 C CA . GLY A 1 280 ? 25.823 17.030 -42.233 1.00 90.50 280 GLY A CA 1
ATOM 2067 C C . GLY A 1 280 ? 26.045 16.458 -40.832 1.00 90.50 280 GLY A C 1
ATOM 2068 O O . GLY A 1 280 ? 26.996 16.850 -40.160 1.00 90.50 280 GLY A O 1
ATOM 2069 N N . ARG A 1 281 ? 25.185 15.544 -40.368 1.00 94.62 281 ARG A N 1
ATOM 2070 C CA . ARG A 1 281 ? 25.324 14.900 -39.061 1.00 94.62 281 ARG A CA 1
ATOM 2071 C C . ARG A 1 281 ? 26.334 13.773 -39.157 1.00 94.62 281 ARG A C 1
ATOM 2073 O O . ARG A 1 281 ? 26.212 12.901 -40.015 1.00 94.62 281 ARG A O 1
ATOM 2080 N N . ILE A 1 282 ? 27.310 13.786 -38.257 1.00 96.00 282 ILE A N 1
ATOM 2081 C CA . ILE A 1 282 ? 28.354 12.765 -38.195 1.00 96.00 282 ILE A CA 1
ATOM 2082 C C . ILE A 1 282 ? 27.966 11.715 -37.159 1.00 96.00 282 ILE A C 1
ATOM 2084 O O . ILE A 1 282 ? 27.557 12.040 -36.042 1.00 96.00 282 ILE A O 1
ATOM 2088 N N . TYR A 1 283 ? 28.118 10.451 -37.531 1.00 96.94 283 TYR A N 1
ATOM 2089 C CA . TYR A 1 283 ? 27.838 9.296 -36.693 1.00 96.94 283 TYR A CA 1
ATOM 2090 C C . TYR A 1 283 ? 29.111 8.480 -36.502 1.00 96.94 283 TYR A C 1
ATOM 2092 O O . TYR A 1 283 ? 29.869 8.311 -37.453 1.00 96.94 283 TYR A O 1
ATOM 2100 N N . ILE A 1 284 ? 29.320 7.960 -35.293 1.00 96.75 284 ILE A N 1
ATOM 2101 C CA . ILE A 1 284 ? 30.278 6.883 -35.012 1.00 96.75 284 ILE A CA 1
ATOM 2102 C C . ILE A 1 284 ? 29.472 5.620 -34.735 1.00 96.75 284 ILE A C 1
ATOM 2104 O O . ILE A 1 284 ? 28.485 5.664 -33.996 1.00 96.75 284 ILE A O 1
ATOM 2108 N N . PHE A 1 285 ? 29.884 4.502 -35.322 1.00 96.62 285 PHE A N 1
ATOM 2109 C CA . PHE A 1 285 ? 29.219 3.222 -35.133 1.00 96.62 285 PHE A CA 1
ATOM 2110 C C . PHE A 1 285 ? 29.777 2.487 -33.916 1.00 96.62 285 PHE A C 1
ATOM 2112 O O . PHE A 1 285 ? 30.989 2.324 -33.775 1.00 96.62 285 PHE A O 1
ATOM 2119 N N . VAL A 1 286 ? 28.884 2.016 -33.044 1.00 96.62 286 VAL A N 1
ATOM 2120 C CA . VAL A 1 286 ? 29.206 1.156 -31.895 1.00 96.62 286 VAL A CA 1
ATOM 2121 C C . VAL A 1 286 ? 28.270 -0.038 -31.921 1.00 96.62 286 VAL A C 1
ATOM 2123 O O . VAL A 1 286 ? 27.053 0.123 -31.914 1.00 96.62 286 VAL A O 1
ATOM 2126 N N . GLY A 1 287 ? 28.829 -1.243 -31.991 1.00 94.94 287 GLY A N 1
ATOM 2127 C CA . GLY A 1 287 ? 28.072 -2.481 -32.126 1.00 94.94 287 GLY A CA 1
ATOM 2128 C C . GLY A 1 287 ? 27.113 -2.431 -33.311 1.00 94.94 287 GLY A C 1
ATOM 2129 O O . GLY A 1 287 ? 25.982 -2.884 -33.180 1.00 94.94 287 GLY A O 1
ATOM 2130 N N . GLY A 1 288 ? 27.519 -1.786 -34.412 1.00 95.06 288 GLY A N 1
ATOM 2131 C CA . GLY A 1 288 ? 26.699 -1.581 -35.606 1.00 95.06 288 GLY A CA 1
ATOM 2132 C C . GLY A 1 288 ? 25.658 -0.458 -35.533 1.00 95.06 288 GLY A C 1
ATOM 2133 O O . GLY A 1 288 ? 25.000 -0.200 -36.540 1.00 95.06 288 GLY A O 1
ATOM 2134 N N . ALA A 1 289 ? 25.486 0.217 -34.392 1.00 96.62 289 ALA A N 1
ATOM 2135 C CA . ALA A 1 289 ? 24.492 1.278 -34.235 1.00 96.62 289 ALA A CA 1
ATOM 2136 C C . ALA A 1 289 ? 25.078 2.677 -34.478 1.00 96.62 289 ALA A C 1
ATOM 2138 O O . ALA A 1 289 ? 26.137 2.988 -33.924 1.00 96.62 289 ALA A O 1
ATOM 2139 N N . PRO A 1 290 ? 24.403 3.542 -35.259 1.00 96.88 290 PRO A N 1
ATOM 2140 C CA . PRO A 1 290 ? 24.868 4.896 -35.535 1.00 96.88 290 PRO A CA 1
ATOM 2141 C C . PRO A 1 290 ? 24.618 5.821 -34.337 1.00 96.88 290 PRO A C 1
ATOM 2143 O O . PRO A 1 290 ? 23.476 6.167 -34.030 1.00 96.88 290 PRO A O 1
ATOM 2146 N N . LEU A 1 291 ? 25.687 6.288 -33.690 1.00 96.38 291 LEU A N 1
ATOM 2147 C CA . LEU A 1 291 ? 25.616 7.258 -32.597 1.00 96.38 291 LEU A CA 1
ATOM 2148 C C . LEU A 1 291 ? 26.023 8.640 -33.102 1.00 96.38 291 LEU A C 1
ATOM 2150 O O . LEU A 1 291 ? 27.164 8.844 -33.518 1.00 96.38 291 LEU A O 1
ATOM 2154 N N . HIS A 1 292 ? 25.092 9.591 -33.071 1.00 95.38 292 HIS A N 1
ATOM 2155 C CA . HIS A 1 292 ? 25.341 10.959 -33.526 1.00 95.38 292 HIS A CA 1
ATOM 2156 C C . HIS A 1 292 ? 26.352 11.665 -32.617 1.00 95.38 292 HIS A C 1
ATOM 2158 O O . HIS A 1 292 ? 26.227 11.613 -31.397 1.00 95.38 292 HIS A O 1
ATOM 2164 N N . GLN A 1 293 ? 27.341 12.332 -33.207 1.00 94.62 293 GLN A N 1
ATOM 2165 C CA . GLN A 1 293 ? 28.402 13.022 -32.481 1.00 94.62 293 GLN A CA 1
ATOM 2166 C C . GLN A 1 293 ? 28.140 14.525 -32.422 1.00 94.62 293 GLN A C 1
ATOM 2168 O O . GLN A 1 293 ? 27.846 15.151 -33.436 1.00 94.62 293 GLN A O 1
ATOM 2173 N N . ALA A 1 294 ? 28.300 15.121 -31.239 1.00 91.62 294 ALA A N 1
ATOM 2174 C CA . ALA A 1 294 ? 28.186 16.573 -31.084 1.00 91.62 294 ALA A CA 1
ATOM 2175 C C . ALA A 1 294 ? 29.415 17.328 -31.624 1.00 91.62 294 ALA A C 1
ATOM 2177 O O . ALA A 1 294 ? 29.319 18.499 -31.983 1.00 91.62 294 ALA A O 1
ATOM 2178 N N . HIS A 1 295 ? 30.574 16.669 -31.659 1.00 88.50 295 HIS A N 1
ATOM 2179 C CA . HIS A 1 295 ? 31.826 17.205 -32.182 1.00 88.50 295 HIS A CA 1
ATOM 2180 C C . HIS A 1 295 ? 32.760 16.065 -32.607 1.00 88.50 295 HIS A C 1
ATOM 2182 O O . HIS A 1 295 ? 32.575 14.916 -32.209 1.00 88.50 295 HIS A O 1
ATOM 2188 N N . CYS A 1 296 ? 33.793 16.423 -33.372 1.00 88.44 296 CYS A N 1
ATOM 2189 C CA . CYS A 1 296 ? 34.856 15.532 -33.852 1.00 88.44 296 CYS A CA 1
ATOM 2190 C C . CYS A 1 296 ? 36.255 16.034 -33.461 1.00 88.44 296 CYS A C 1
ATOM 2192 O O . CYS A 1 296 ? 37.250 15.743 -34.123 1.00 88.44 296 CYS A O 1
ATOM 2194 N N . SER A 1 297 ? 36.328 16.871 -32.423 1.00 84.56 297 SER A N 1
ATOM 2195 C CA . SER A 1 297 ? 37.597 17.295 -31.841 1.00 84.56 297 SER A CA 1
ATOM 2196 C C . SER A 1 297 ? 38.243 16.144 -31.073 1.00 84.56 297 SER A C 1
ATOM 2198 O O . SER A 1 297 ? 37.582 15.445 -30.298 1.00 84.56 297 SER A O 1
ATOM 2200 N N . ALA A 1 298 ? 39.551 15.976 -31.284 1.00 80.31 298 ALA A N 1
ATOM 2201 C CA . ALA A 1 298 ? 40.352 14.963 -30.611 1.00 80.31 298 ALA A CA 1
ATOM 2202 C C . ALA A 1 298 ? 40.117 14.997 -29.088 1.00 80.31 298 ALA A C 1
ATOM 2204 O O . ALA A 1 298 ? 40.026 16.084 -28.506 1.00 80.31 298 ALA A O 1
ATOM 2205 N N . PRO A 1 299 ? 40.001 13.826 -28.436 1.00 84.06 299 PRO A N 1
ATOM 2206 C CA . PRO A 1 299 ? 40.226 12.463 -28.924 1.00 84.06 299 PRO A CA 1
ATOM 2207 C C . PRO A 1 299 ? 39.014 11.803 -29.610 1.00 84.06 299 PRO A C 1
ATOM 2209 O O . PRO A 1 299 ? 39.123 10.651 -30.025 1.00 84.06 299 PRO A O 1
ATOM 2212 N N . VAL A 1 300 ? 37.879 12.499 -29.773 1.00 85.31 300 VAL A N 1
ATOM 2213 C CA . VAL A 1 300 ? 36.758 12.008 -30.596 1.00 85.31 300 VAL A CA 1
ATOM 2214 C C . VAL A 1 300 ? 37.167 12.122 -32.064 1.00 85.31 300 VAL A C 1
ATOM 2216 O O . VAL A 1 300 ? 36.991 13.163 -32.688 1.00 85.31 300 VAL A O 1
ATOM 2219 N N . ASN A 1 301 ? 37.781 11.073 -32.610 1.00 86.44 301 ASN A N 1
ATOM 2220 C CA . ASN A 1 301 ? 38.241 11.058 -33.995 1.00 86.44 301 ASN A CA 1
ATOM 2221 C C . ASN A 1 301 ? 37.146 10.518 -34.922 1.00 86.44 301 ASN A C 1
ATOM 2223 O O . ASN A 1 301 ? 36.883 9.319 -34.948 1.00 86.44 301 ASN A O 1
ATOM 2227 N N . CYS A 1 302 ? 36.545 11.402 -35.714 1.00 88.75 302 CYS A N 1
ATOM 2228 C CA . CYS A 1 302 ? 35.551 11.017 -36.715 1.00 88.75 302 CYS A CA 1
ATOM 2229 C C . CYS A 1 302 ? 36.156 10.606 -38.066 1.00 88.75 302 CYS A C 1
ATOM 2231 O O . CYS A 1 302 ? 35.402 10.227 -38.959 1.00 88.75 302 CYS A O 1
ATOM 2233 N N . GLY A 1 303 ? 37.476 10.688 -38.252 1.00 88.25 303 GLY A N 1
ATOM 2234 C CA . GLY A 1 303 ? 38.136 10.364 -39.518 1.00 88.25 303 GLY A CA 1
ATOM 2235 C C . GLY A 1 303 ? 37.617 11.186 -40.705 1.00 88.25 303 GLY A C 1
ATOM 2236 O O . GLY A 1 303 ? 37.217 12.339 -40.555 1.00 88.25 303 GLY A O 1
ATOM 2237 N N . THR A 1 304 ? 37.631 10.581 -41.896 1.00 89.88 304 THR A N 1
ATOM 2238 C CA . THR A 1 304 ? 37.006 11.130 -43.114 1.00 89.88 304 THR A CA 1
ATOM 2239 C C . THR A 1 304 ? 35.745 10.318 -43.421 1.00 89.88 304 THR A C 1
ATOM 2241 O O . THR A 1 304 ? 35.823 9.338 -44.163 1.00 89.88 304 THR A O 1
ATOM 2244 N N . PRO A 1 305 ? 34.596 10.649 -42.805 1.00 93.25 305 PRO A N 1
ATOM 2245 C CA . PRO A 1 305 ? 33.406 9.816 -42.895 1.00 93.25 305 PRO A CA 1
ATOM 2246 C C . PRO A 1 305 ? 32.871 9.761 -44.337 1.00 93.25 305 PRO A C 1
ATOM 2248 O O . PRO A 1 305 ? 32.655 10.818 -44.941 1.00 93.25 305 PRO A O 1
ATOM 2251 N N . PRO A 1 306 ? 32.584 8.573 -44.905 1.00 92.75 306 PRO A N 1
ATOM 2252 C CA . PRO A 1 306 ? 31.835 8.471 -46.148 1.00 9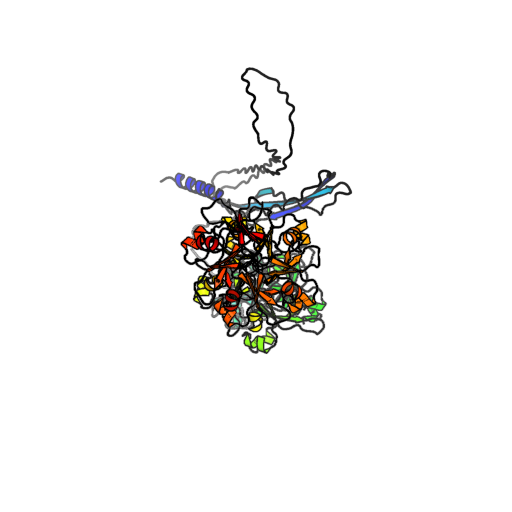2.75 306 PRO A CA 1
ATOM 2253 C C . PRO A 1 306 ? 30.468 9.148 -46.021 1.00 92.75 306 PRO A C 1
ATOM 2255 O O . PRO A 1 306 ? 29.730 8.945 -45.052 1.00 92.75 306 PRO A O 1
ATOM 2258 N N . LYS A 1 307 ? 30.113 9.936 -47.039 1.00 92.81 307 LYS A N 1
ATOM 2259 C CA . LYS A 1 307 ? 28.797 10.571 -47.127 1.00 92.81 307 LYS A CA 1
ATOM 2260 C C . LYS A 1 307 ? 27.737 9.570 -47.573 1.00 92.81 307 LYS A C 1
ATOM 2262 O O . LYS A 1 307 ? 27.891 8.981 -48.644 1.00 92.81 307 LYS A O 1
ATOM 2267 N N . ILE A 1 308 ? 26.670 9.407 -46.801 1.00 94.12 308 ILE A N 1
ATOM 2268 C CA . ILE A 1 308 ? 25.556 8.490 -47.082 1.00 94.12 308 ILE A CA 1
ATOM 2269 C C . ILE A 1 308 ? 24.209 9.219 -47.095 1.00 94.12 308 ILE A C 1
ATOM 2271 O O . ILE A 1 308 ? 24.095 10.356 -46.631 1.00 94.12 308 ILE A O 1
ATOM 2275 N N . SER A 1 309 ? 23.177 8.568 -47.631 1.00 93.00 309 SER A N 1
ATOM 2276 C CA . SER A 1 309 ? 21.818 9.112 -47.627 1.00 93.00 309 SER A CA 1
ATOM 2277 C C . SER A 1 309 ? 21.247 9.197 -46.206 1.00 93.00 309 SER A C 1
ATOM 2279 O O . SER A 1 309 ? 21.524 8.347 -45.357 1.00 93.00 309 SER A O 1
ATOM 2281 N N . ASN A 1 310 ? 20.430 10.218 -45.936 1.00 91.69 310 ASN A N 1
ATOM 2282 C CA . ASN A 1 310 ? 19.750 10.362 -44.641 1.00 91.69 310 ASN A CA 1
ATOM 2283 C C . ASN A 1 310 ? 18.835 9.165 -44.324 1.00 91.69 310 ASN A C 1
ATOM 2285 O O . ASN A 1 310 ? 18.778 8.701 -43.187 1.00 91.69 310 ASN A O 1
ATOM 2289 N N . TRP A 1 311 ? 18.184 8.629 -45.353 1.00 92.56 311 TRP A N 1
ATOM 2290 C CA . TRP A 1 311 ? 17.339 7.451 -45.269 1.00 92.56 311 TRP A CA 1
ATOM 2291 C C . TRP A 1 311 ? 18.114 6.226 -44.784 1.00 92.56 311 TRP A C 1
ATOM 2293 O O . TRP A 1 311 ? 17.573 5.469 -43.993 1.00 92.56 311 TRP A O 1
ATOM 2303 N N . SER A 1 312 ? 19.380 6.046 -45.181 1.00 93.25 312 SER A N 1
ATOM 2304 C CA . SER A 1 312 ? 20.193 4.908 -44.727 1.00 93.25 312 SER A CA 1
ATOM 2305 C C . SER A 1 312 ? 20.307 4.867 -43.200 1.00 93.25 312 SER A C 1
ATOM 2307 O O . SER A 1 312 ? 20.191 3.806 -42.592 1.00 93.25 312 SER A O 1
ATOM 2309 N N . ILE A 1 313 ? 20.490 6.038 -42.578 1.00 94.06 313 ILE A N 1
ATOM 2310 C CA . ILE A 1 313 ? 20.522 6.184 -41.120 1.00 94.06 313 ILE A CA 1
ATOM 2311 C C . ILE A 1 313 ? 19.125 5.976 -40.538 1.00 94.06 313 ILE A C 1
ATOM 2313 O O . ILE A 1 313 ? 18.972 5.186 -39.608 1.00 94.06 313 ILE A O 1
ATOM 2317 N N . ASP A 1 314 ? 18.114 6.674 -41.056 1.00 92.75 314 ASP A N 1
ATOM 2318 C CA . ASP A 1 314 ? 16.763 6.672 -40.482 1.00 92.75 314 ASP A CA 1
ATOM 2319 C C . ASP A 1 314 ? 16.093 5.286 -40.581 1.00 92.75 314 ASP A C 1
ATOM 2321 O O . ASP A 1 314 ? 15.435 4.849 -39.639 1.00 92.75 314 ASP A O 1
ATOM 2325 N N . ALA A 1 315 ? 16.314 4.568 -41.686 1.00 92.62 315 ALA A N 1
ATOM 2326 C CA . ALA A 1 315 ? 15.815 3.216 -41.934 1.00 92.62 315 ALA A CA 1
ATOM 2327 C C . ALA A 1 315 ? 16.715 2.109 -41.362 1.00 92.62 315 ALA A C 1
ATOM 2329 O O . ALA A 1 315 ? 16.334 0.942 -41.409 1.00 92.62 315 ALA A O 1
ATOM 2330 N N . ARG A 1 316 ? 17.887 2.464 -40.812 1.00 93.19 316 ARG A N 1
ATOM 2331 C CA . ARG A 1 316 ? 18.879 1.529 -40.251 1.00 93.19 316 ARG A CA 1
ATOM 2332 C C . ARG A 1 316 ? 19.324 0.445 -41.247 1.00 93.19 316 ARG A C 1
ATOM 2334 O O . ARG A 1 316 ? 19.479 -0.718 -40.884 1.00 93.19 316 ARG A O 1
ATOM 2341 N N . ASP A 1 317 ? 19.553 0.824 -42.503 1.00 91.50 317 ASP A N 1
ATOM 2342 C CA . ASP A 1 317 ? 20.002 -0.119 -43.532 1.00 91.50 317 ASP A CA 1
ATOM 2343 C C . ASP A 1 317 ? 21.424 -0.617 -43.234 1.00 91.50 317 ASP A C 1
ATOM 2345 O O . ASP A 1 317 ? 22.352 0.186 -43.115 1.00 91.50 317 ASP A O 1
ATOM 2349 N N . HIS A 1 318 ? 21.575 -1.936 -43.069 1.00 92.19 318 HIS A N 1
ATOM 2350 C CA . HIS A 1 318 ? 22.803 -2.560 -42.564 1.00 92.19 318 HIS A CA 1
ATOM 2351 C C . HIS A 1 318 ? 23.297 -1.918 -41.252 1.00 92.19 318 HIS A C 1
ATOM 2353 O O . HIS A 1 318 ? 24.488 -1.704 -41.054 1.00 92.19 318 HIS A O 1
ATOM 2359 N N . MET A 1 319 ? 22.392 -1.556 -40.341 1.00 95.44 319 MET A N 1
ATOM 2360 C CA . MET A 1 319 ? 22.732 -0.958 -39.048 1.00 95.44 319 MET A CA 1
ATOM 2361 C C . MET A 1 319 ? 21.867 -1.543 -37.940 1.00 95.44 319 MET A C 1
ATOM 2363 O O . MET A 1 319 ? 20.711 -1.901 -38.151 1.00 95.44 319 MET A O 1
ATOM 2367 N N . ASN A 1 320 ? 22.398 -1.561 -36.721 1.00 95.12 320 ASN A N 1
ATOM 2368 C CA . ASN A 1 320 ? 21.598 -1.905 -35.553 1.00 95.12 320 ASN A CA 1
ATOM 2369 C C . ASN A 1 320 ? 20.827 -0.680 -35.044 1.00 95.12 320 ASN A C 1
ATOM 2371 O O . ASN A 1 320 ? 21.317 0.451 -35.074 1.00 95.12 320 ASN A O 1
ATOM 2375 N N . GLY A 1 321 ? 19.608 -0.904 -34.544 1.00 92.69 321 GLY A N 1
ATOM 2376 C CA . GLY A 1 321 ? 18.808 0.148 -33.908 1.00 92.69 321 GLY A CA 1
ATOM 2377 C C . GLY A 1 321 ? 19.415 0.648 -32.592 1.00 92.69 321 GLY A C 1
ATOM 2378 O O . GLY A 1 321 ? 19.304 1.832 -32.279 1.00 92.69 321 GLY A O 1
ATOM 2379 N N . ILE A 1 322 ? 20.092 -0.249 -31.872 1.00 93.62 322 ILE A N 1
ATOM 2380 C CA . ILE A 1 322 ? 20.817 -0.014 -30.618 1.00 93.62 322 ILE A CA 1
ATOM 2381 C C . ILE A 1 322 ? 22.186 -0.701 -30.681 1.00 93.62 322 ILE A C 1
ATOM 2383 O O . ILE A 1 322 ? 22.325 -1.673 -31.428 1.00 93.62 322 ILE A O 1
ATOM 2387 N N . PRO A 1 323 ? 23.202 -0.238 -29.933 1.00 95.94 323 PRO A N 1
ATOM 2388 C CA . PRO A 1 323 ? 24.493 -0.911 -29.916 1.00 95.94 323 PRO A CA 1
ATOM 2389 C C . PRO A 1 323 ? 24.358 -2.373 -29.493 1.00 95.94 323 PRO A C 1
ATOM 2391 O O . PRO A 1 323 ? 23.714 -2.668 -28.485 1.00 95.94 323 PRO A O 1
ATOM 2394 N N . ALA A 1 324 ? 25.001 -3.276 -30.235 1.00 94.62 324 ALA A N 1
ATOM 2395 C CA . ALA A 1 324 ? 25.196 -4.647 -29.775 1.00 94.62 324 ALA A CA 1
ATOM 2396 C C . ALA A 1 324 ? 25.925 -4.663 -28.421 1.00 94.62 324 ALA A C 1
ATOM 2398 O O . ALA A 1 324 ? 26.667 -3.734 -28.097 1.00 94.62 324 ALA A O 1
ATOM 2399 N N . ASP A 1 325 ? 25.739 -5.720 -27.637 1.00 94.25 325 ASP A N 1
ATOM 2400 C CA . ASP A 1 325 ? 26.358 -5.830 -26.316 1.00 94.25 325 ASP A CA 1
ATOM 2401 C C . ASP A 1 325 ? 27.885 -5.985 -26.378 1.00 94.25 325 ASP A C 1
ATOM 2403 O O . ASP A 1 325 ? 28.459 -6.397 -27.391 1.00 94.25 325 ASP A O 1
ATOM 2407 N N . GLY A 1 326 ? 28.540 -5.697 -25.253 1.00 92.75 326 GLY A N 1
ATOM 2408 C CA . GLY A 1 326 ? 29.958 -5.971 -25.023 1.00 92.75 326 GLY A CA 1
ATOM 2409 C C . GLY A 1 326 ? 30.914 -4.987 -25.696 1.00 92.75 326 GLY A C 1
ATOM 2410 O O . GLY A 1 326 ? 32.114 -5.250 -25.752 1.00 92.75 326 GLY A O 1
ATOM 2411 N N . GLN A 1 327 ? 30.421 -3.859 -26.210 1.00 95.50 327 GLN A N 1
ATOM 2412 C CA . GLN A 1 327 ? 31.274 -2.843 -26.823 1.00 95.50 327 GLN A CA 1
ATOM 2413 C C . GLN A 1 327 ? 31.781 -1.881 -25.763 1.00 95.50 327 GLN A C 1
ATOM 2415 O O . GLN A 1 327 ? 30.988 -1.310 -25.015 1.00 95.50 327 GLN A O 1
ATOM 2420 N N . LEU A 1 328 ? 33.099 -1.686 -25.713 1.00 96.94 328 LEU A N 1
ATOM 2421 C CA . LEU A 1 328 ? 33.707 -0.722 -24.808 1.00 96.94 328 LEU A CA 1
ATOM 2422 C C . LEU A 1 328 ? 33.634 0.677 -25.408 1.00 96.94 328 LEU A C 1
ATOM 2424 O O . LEU A 1 328 ? 34.056 0.908 -26.542 1.00 96.94 328 LEU A O 1
ATOM 2428 N N . ILE A 1 329 ? 33.122 1.614 -24.624 1.00 96.62 329 ILE A N 1
ATOM 2429 C CA . ILE A 1 329 ? 32.915 3.000 -25.024 1.00 96.62 329 ILE A CA 1
ATOM 2430 C C . ILE A 1 329 ? 33.385 3.958 -23.938 1.00 96.62 329 ILE A C 1
ATOM 2432 O O . ILE A 1 329 ? 33.369 3.636 -22.750 1.00 96.62 329 ILE A O 1
ATOM 2436 N N . GLN A 1 330 ? 33.766 5.164 -24.343 1.00 95.81 330 GLN A N 1
ATOM 2437 C CA . GLN A 1 330 ? 34.100 6.239 -23.418 1.00 95.81 330 GLN A CA 1
ATOM 2438 C C . GLN A 1 330 ? 33.672 7.582 -24.004 1.00 95.81 330 GLN A C 1
ATOM 2440 O O . GLN A 1 330 ? 33.934 7.875 -25.169 1.00 95.81 330 GLN A O 1
ATOM 2445 N N . GLY A 1 331 ? 32.992 8.393 -23.200 1.00 93.62 331 GLY A N 1
ATOM 2446 C CA . GLY A 1 331 ? 32.620 9.753 -23.552 1.00 93.62 331 GLY A CA 1
ATOM 2447 C C . GLY A 1 331 ? 33.765 10.734 -23.317 1.00 93.62 331 GLY A C 1
ATOM 2448 O O . GLY A 1 331 ? 34.556 10.577 -22.385 1.00 93.62 331 GLY A O 1
ATOM 2449 N N . TRP A 1 332 ? 33.809 11.788 -24.124 1.00 91.38 332 TRP A N 1
ATOM 2450 C CA . TRP A 1 332 ? 34.765 12.877 -23.967 1.00 91.38 332 TRP A CA 1
ATOM 2451 C C . TRP A 1 332 ? 34.100 14.249 -24.073 1.00 91.38 332 TRP A C 1
ATOM 2453 O O . TRP A 1 332 ? 33.313 14.483 -24.990 1.00 91.38 332 TRP A O 1
ATOM 2463 N N . ASP A 1 333 ? 34.456 15.153 -23.156 1.00 81.06 333 ASP A N 1
ATOM 2464 C CA . ASP A 1 333 ? 34.070 16.568 -23.150 1.00 81.06 333 ASP A CA 1
ATOM 2465 C C . ASP A 1 333 ? 35.312 17.443 -22.968 1.00 81.06 333 ASP A C 1
ATOM 2467 O O . ASP A 1 333 ? 35.828 17.559 -21.855 1.00 81.06 333 ASP A O 1
ATOM 2471 N N . GLY A 1 334 ? 35.782 18.080 -24.047 1.00 66.94 334 GLY A N 1
ATOM 2472 C CA . GLY A 1 334 ? 36.660 19.260 -23.980 1.00 66.94 334 GLY A CA 1
ATOM 2473 C C . GLY A 1 334 ? 37.899 19.169 -23.074 1.00 66.94 334 GLY A C 1
ATOM 2474 O O . GLY A 1 334 ? 38.321 20.194 -22.552 1.00 66.94 334 GLY A O 1
ATOM 2475 N N . GLY A 1 335 ? 38.461 17.972 -22.863 1.00 72.12 335 GLY A N 1
ATOM 2476 C CA . GLY A 1 335 ? 39.623 17.743 -21.989 1.00 72.12 335 GLY A CA 1
ATOM 2477 C C . GLY A 1 335 ? 39.374 16.790 -20.815 1.00 72.12 335 GLY A C 1
ATOM 2478 O O . GLY A 1 335 ? 40.317 16.462 -20.103 1.00 72.12 335 GLY A O 1
ATOM 2479 N N . SER A 1 336 ? 38.139 16.318 -20.620 1.00 82.94 336 SER A N 1
ATOM 2480 C CA . SER A 1 336 ? 37.791 15.342 -19.582 1.00 82.94 336 SER A CA 1
ATOM 2481 C C . SER A 1 336 ? 37.152 14.084 -20.172 1.00 82.94 336 SER A C 1
ATOM 2483 O O . SER A 1 336 ? 36.246 14.157 -21.008 1.00 82.94 336 SER A O 1
ATOM 2485 N N . ALA A 1 337 ? 37.636 12.926 -19.724 1.00 86.81 337 ALA A N 1
ATOM 2486 C CA . ALA A 1 337 ? 37.074 11.628 -20.068 1.00 86.81 337 ALA A CA 1
ATOM 2487 C C . ALA A 1 337 ? 35.979 11.245 -19.066 1.00 86.81 337 ALA A C 1
ATOM 2489 O O . ALA A 1 337 ? 36.142 11.433 -17.859 1.00 86.81 337 ALA A O 1
ATOM 2490 N N . THR A 1 338 ? 34.891 10.645 -19.542 1.00 89.94 338 THR A N 1
ATOM 2491 C CA . THR A 1 338 ? 33.974 9.909 -18.665 1.00 89.94 338 THR A CA 1
ATOM 2492 C C . THR A 1 338 ? 34.613 8.580 -18.242 1.00 89.94 338 THR A C 1
ATOM 2494 O O . THR A 1 338 ? 35.612 8.156 -18.836 1.00 89.94 338 THR A O 1
ATOM 2497 N N . PRO A 1 339 ? 34.033 7.858 -17.269 1.00 91.81 339 PRO A N 1
ATOM 2498 C CA . PRO A 1 339 ? 34.372 6.456 -17.068 1.00 91.81 339 PRO A CA 1
ATOM 2499 C C . PRO A 1 339 ? 34.177 5.650 -18.359 1.00 91.81 339 PRO A C 1
ATOM 2501 O O . PRO A 1 339 ? 33.307 5.973 -19.176 1.00 91.81 339 PRO A O 1
ATOM 2504 N N . VAL A 1 340 ? 34.990 4.608 -18.531 1.00 95.94 340 VAL A N 1
ATOM 2505 C CA . VAL A 1 340 ? 34.771 3.598 -19.572 1.00 95.94 340 VAL A CA 1
ATOM 2506 C C . VAL A 1 340 ? 33.495 2.835 -19.224 1.00 95.94 340 VAL A C 1
ATOM 2508 O O . VAL A 1 340 ? 33.225 2.569 -18.052 1.00 95.94 340 VAL A O 1
ATOM 2511 N N . ALA A 1 341 ? 32.715 2.473 -20.234 1.00 96.62 341 ALA A N 1
ATOM 2512 C CA . ALA A 1 341 ? 31.510 1.674 -20.086 1.00 96.62 341 ALA A CA 1
ATOM 2513 C C . ALA A 1 341 ? 31.472 0.544 -21.113 1.00 96.62 341 ALA A C 1
ATOM 2515 O O . ALA A 1 341 ? 32.128 0.620 -22.151 1.00 96.62 341 ALA A O 1
ATOM 2516 N N . MET A 1 342 ? 30.676 -0.483 -20.833 1.00 96.12 342 MET A N 1
ATOM 2517 C CA . MET A 1 342 ? 30.277 -1.493 -21.813 1.00 96.12 342 MET A CA 1
ATOM 2518 C C . MET A 1 342 ? 28.832 -1.262 -22.252 1.00 96.12 342 MET A C 1
ATOM 2520 O O . MET A 1 342 ? 28.011 -0.793 -21.461 1.00 96.12 342 MET A O 1
ATOM 2524 N N . THR A 1 343 ? 28.502 -1.614 -23.490 1.00 96.12 343 THR A N 1
ATOM 2525 C CA . THR A 1 343 ? 27.112 -1.655 -23.954 1.00 96.12 343 THR A CA 1
ATOM 2526 C C . THR A 1 343 ? 26.421 -2.940 -23.488 1.00 96.12 343 THR A C 1
ATOM 2528 O O . THR A 1 343 ? 26.979 -4.030 -23.620 1.00 96.12 343 THR A O 1
ATOM 2531 N N . VAL A 1 344 ? 25.216 -2.824 -22.926 1.00 95.06 344 VAL A N 1
ATOM 2532 C CA . VAL A 1 344 ? 24.385 -3.949 -22.457 1.00 95.06 344 VAL A CA 1
ATOM 2533 C C . VAL A 1 344 ? 22.919 -3.608 -22.690 1.00 95.06 344 VAL A C 1
ATOM 2535 O O . VAL A 1 344 ? 22.422 -2.625 -22.143 1.00 95.06 344 VAL A O 1
ATOM 2538 N N . GLY A 1 345 ? 22.228 -4.384 -23.523 1.00 92.19 345 GLY A N 1
ATOM 2539 C CA . GLY A 1 345 ? 20.853 -4.104 -23.929 1.00 92.19 345 GLY A CA 1
ATOM 2540 C C . GLY A 1 345 ? 20.702 -2.702 -24.523 1.00 92.19 345 GLY A C 1
ATOM 2541 O O . GLY A 1 345 ? 19.737 -2.012 -24.214 1.00 92.19 345 GLY A O 1
ATOM 2542 N N . GLY A 1 346 ? 21.698 -2.229 -25.282 1.00 92.62 346 GLY A N 1
ATOM 2543 C CA . GLY A 1 346 ? 21.736 -0.878 -25.855 1.00 92.62 346 GLY A CA 1
ATOM 2544 C C . GLY A 1 346 ? 22.069 0.266 -24.886 1.00 92.62 346 GLY A C 1
ATOM 2545 O O . GLY A 1 346 ? 22.371 1.363 -25.354 1.00 92.62 346 GLY A O 1
ATOM 2546 N N . ALA A 1 347 ? 22.068 0.025 -23.573 1.00 94.50 347 ALA A N 1
ATOM 2547 C CA . ALA A 1 347 ? 22.455 1.000 -22.556 1.00 94.50 347 ALA A CA 1
ATOM 2548 C C . ALA A 1 347 ? 23.949 0.921 -22.229 1.00 94.50 347 ALA A C 1
ATOM 2550 O O . ALA A 1 347 ? 24.630 -0.033 -22.610 1.00 94.50 347 ALA A O 1
ATOM 2551 N N . ARG A 1 348 ? 24.469 1.908 -21.493 1.00 94.94 348 ARG A N 1
ATOM 2552 C CA . ARG A 1 348 ? 25.850 1.898 -20.993 1.00 94.94 348 ARG A CA 1
ATOM 2553 C C . ARG A 1 348 ? 25.909 1.394 -19.547 1.00 94.94 348 ARG A C 1
ATOM 2555 O O . ARG A 1 348 ? 25.141 1.837 -18.698 1.00 94.94 348 ARG A O 1
ATOM 2562 N N . ILE A 1 349 ? 26.879 0.540 -19.246 1.00 95.00 349 ILE A N 1
ATOM 2563 C CA . ILE A 1 349 ? 27.211 0.114 -17.884 1.00 95.00 349 ILE A CA 1
ATOM 2564 C C . ILE A 1 349 ? 28.625 0.587 -17.564 1.00 95.00 349 ILE A C 1
ATOM 2566 O O . ILE A 1 349 ? 29.596 0.099 -18.140 1.00 95.00 349 ILE A O 1
ATOM 2570 N N . ASN A 1 350 ? 28.732 1.566 -16.665 1.00 95.00 350 ASN A N 1
ATOM 2571 C CA . ASN A 1 350 ? 30.000 2.216 -16.334 1.00 95.00 350 ASN A CA 1
ATOM 2572 C C . ASN A 1 350 ? 30.864 1.337 -15.422 1.00 95.00 350 ASN A C 1
ATOM 2574 O O . ASN A 1 350 ? 30.397 0.859 -14.382 1.00 95.00 350 ASN A O 1
ATOM 2578 N N . PHE A 1 351 ? 32.146 1.234 -15.756 1.00 94.62 351 PHE A N 1
ATOM 2579 C CA . PHE A 1 351 ? 33.176 0.645 -14.910 1.00 94.62 351 PHE A CA 1
ATOM 2580 C C . PHE A 1 351 ? 33.739 1.694 -13.943 1.00 94.62 351 PHE A C 1
ATOM 2582 O O . PHE A 1 351 ? 33.973 2.840 -14.321 1.00 94.62 351 PHE A O 1
ATOM 2589 N N . ALA A 1 352 ? 33.975 1.313 -12.689 1.00 93.50 352 ALA A N 1
ATOM 2590 C CA . ALA A 1 352 ? 34.595 2.176 -11.683 1.00 93.50 352 ALA A CA 1
ATOM 2591 C C . ALA A 1 352 ? 36.125 2.163 -11.772 1.00 93.50 352 ALA A C 1
ATOM 2593 O O . ALA A 1 352 ? 36.776 3.119 -11.359 1.00 93.50 352 ALA A O 1
ATOM 2594 N N . ASN A 1 353 ? 36.707 1.076 -12.282 1.00 92.62 353 ASN A N 1
ATOM 2595 C CA . ASN A 1 353 ? 38.149 0.906 -12.409 1.00 92.62 353 ASN A CA 1
ATOM 2596 C C . ASN A 1 353 ? 38.495 -0.145 -13.492 1.00 92.62 353 ASN A C 1
ATOM 2598 O O . ASN A 1 353 ? 37.620 -0.908 -13.909 1.00 92.62 353 ASN A O 1
ATOM 2602 N N . PRO A 1 354 ? 39.765 -0.219 -13.939 1.00 93.19 354 PRO A N 1
ATOM 2603 C CA . PRO A 1 354 ? 40.215 -1.200 -14.934 1.00 93.19 354 PRO A CA 1
ATOM 2604 C C . PRO A 1 354 ? 40.056 -2.676 -14.541 1.00 93.19 354 PRO A C 1
ATOM 2606 O O . PRO A 1 354 ? 39.976 -3.533 -15.425 1.00 93.19 354 PRO A O 1
ATOM 2609 N N . GLN A 1 355 ? 40.015 -2.994 -13.241 1.00 91.81 355 GLN A N 1
ATOM 2610 C CA . GLN A 1 355 ? 39.831 -4.373 -12.788 1.00 91.81 355 GLN A CA 1
ATOM 2611 C C . GLN A 1 355 ? 38.432 -4.875 -13.150 1.00 91.81 355 GLN A C 1
ATOM 2613 O O . GLN A 1 355 ? 38.313 -5.968 -13.690 1.00 91.81 355 GLN A O 1
ATOM 2618 N N . GLU A 1 356 ? 37.389 -4.053 -12.976 1.00 93.06 356 GLU A N 1
ATOM 2619 C CA . GLU A 1 356 ? 36.019 -4.417 -13.370 1.00 93.06 356 GLU A CA 1
ATOM 2620 C C . GLU A 1 356 ? 35.906 -4.731 -14.882 1.00 93.06 356 GLU A C 1
ATOM 2622 O O . GLU A 1 356 ? 35.129 -5.599 -15.282 1.00 93.06 356 GLU A O 1
ATOM 2627 N N . ILE A 1 357 ? 36.705 -4.071 -15.731 1.00 93.50 357 ILE A N 1
ATOM 2628 C CA . ILE A 1 357 ? 36.755 -4.333 -17.184 1.00 93.50 357 ILE A CA 1
ATOM 2629 C C . ILE A 1 357 ? 37.375 -5.708 -17.469 1.00 93.50 357 ILE A C 1
ATOM 2631 O O . ILE A 1 357 ? 36.936 -6.445 -18.352 1.00 93.50 357 ILE A O 1
ATOM 2635 N N . THR A 1 358 ? 38.408 -6.069 -16.710 1.00 92.00 358 THR A N 1
ATOM 2636 C CA . THR A 1 358 ? 39.091 -7.358 -16.870 1.00 92.00 358 THR A CA 1
ATOM 2637 C C . THR A 1 358 ? 38.233 -8.501 -16.328 1.00 92.00 358 THR A C 1
ATOM 2639 O O . THR A 1 358 ? 38.084 -9.516 -17.005 1.00 92.00 358 THR A O 1
ATOM 2642 N N . ASP A 1 359 ? 37.598 -8.303 -15.170 1.00 89.94 359 ASP A N 1
ATOM 2643 C CA . ASP A 1 359 ? 36.706 -9.272 -14.520 1.00 89.94 359 ASP A CA 1
ATOM 2644 C C . ASP A 1 359 ? 35.471 -9.604 -15.372 1.00 89.94 359 ASP A C 1
ATOM 2646 O O . ASP A 1 359 ? 34.957 -10.716 -15.311 1.00 89.94 359 ASP A O 1
ATOM 2650 N N . THR A 1 360 ? 35.017 -8.667 -16.208 1.00 91.50 360 THR A N 1
ATOM 2651 C CA . THR A 1 360 ? 33.910 -8.871 -17.163 1.00 91.50 360 THR A CA 1
ATOM 2652 C C . THR A 1 360 ? 34.346 -9.513 -18.486 1.00 91.50 360 THR A C 1
ATOM 2654 O O . THR A 1 360 ? 33.535 -9.680 -19.394 1.00 91.50 360 THR A O 1
ATOM 2657 N N . GLY A 1 361 ? 35.611 -9.934 -18.598 1.00 90.25 361 GLY A N 1
ATOM 2658 C CA . GLY A 1 361 ? 36.104 -10.760 -19.703 1.00 90.25 361 GLY A CA 1
ATOM 2659 C C . GLY A 1 361 ? 36.697 -9.991 -20.886 1.00 90.25 361 GLY A C 1
ATOM 2660 O O . GLY A 1 361 ? 36.989 -10.594 -21.918 1.00 90.25 361 GLY A O 1
ATOM 2661 N N . HIS A 1 362 ? 36.937 -8.679 -20.772 1.00 90.69 362 HIS A N 1
ATOM 2662 C CA . HIS A 1 362 ? 37.517 -7.902 -21.879 1.00 90.69 362 HIS A CA 1
ATOM 2663 C C . HIS A 1 362 ? 39.042 -8.060 -22.038 1.00 90.69 362 HIS A C 1
ATOM 2665 O O . HIS A 1 362 ? 39.591 -7.630 -23.062 1.00 90.69 362 HIS A O 1
ATOM 2671 N N . GLY A 1 363 ? 39.707 -8.723 -21.083 1.00 90.75 363 GLY A N 1
ATOM 2672 C CA . GLY A 1 363 ? 41.147 -9.005 -21.086 1.00 90.75 363 GLY A CA 1
ATOM 2673 C C . GLY A 1 363 ? 42.019 -7.771 -20.833 1.00 90.75 363 GLY A C 1
ATOM 2674 O O . GLY A 1 363 ? 41.542 -6.642 -20.842 1.00 90.75 363 GLY A O 1
ATOM 2675 N N . SER A 1 364 ? 43.326 -7.961 -20.638 1.00 90.44 364 SER A N 1
ATOM 2676 C CA . SER A 1 364 ? 44.263 -6.867 -20.314 1.00 90.44 364 SER A CA 1
ATOM 2677 C C . SER A 1 364 ? 44.462 -5.853 -21.450 1.00 90.44 364 SER A C 1
ATOM 2679 O O . SER A 1 364 ? 44.849 -4.715 -21.201 1.00 90.44 364 SER A O 1
ATOM 2681 N N . ASN A 1 365 ? 44.153 -6.228 -22.696 1.00 92.75 365 ASN A N 1
ATOM 2682 C CA . ASN A 1 365 ? 44.235 -5.350 -23.865 1.00 92.75 365 ASN A CA 1
ATOM 2683 C C . ASN A 1 365 ? 42.965 -4.511 -24.107 1.00 92.75 365 ASN A C 1
ATOM 2685 O O . ASN A 1 365 ? 42.809 -3.939 -25.191 1.00 92.75 365 ASN A O 1
ATOM 2689 N N . TRP A 1 366 ? 42.057 -4.433 -23.129 1.00 94.44 366 TRP A N 1
ATOM 2690 C CA . TRP A 1 366 ? 40.762 -3.756 -23.249 1.00 94.44 366 TRP A CA 1
ATOM 2691 C C . TRP A 1 366 ? 40.868 -2.303 -23.732 1.00 94.44 366 TRP A C 1
ATOM 2693 O O . TRP A 1 366 ? 40.024 -1.871 -24.512 1.00 94.44 366 TRP A O 1
ATOM 2703 N N . ALA A 1 367 ? 41.920 -1.569 -23.348 1.00 92.56 367 ALA A N 1
ATOM 2704 C CA . ALA A 1 367 ? 42.090 -0.157 -23.701 1.00 92.56 367 ALA A CA 1
ATOM 2705 C C . ALA A 1 367 ? 42.120 0.077 -25.223 1.00 92.56 367 ALA A C 1
ATOM 2707 O O . ALA A 1 367 ? 41.581 1.066 -25.709 1.00 92.56 367 ALA A O 1
ATOM 2708 N N . SER A 1 368 ? 42.669 -0.874 -25.987 1.00 92.12 368 SER A N 1
ATOM 2709 C CA . SER A 1 368 ? 42.712 -0.815 -27.459 1.00 92.12 368 SER A CA 1
ATOM 2710 C C . SER A 1 368 ? 41.355 -1.041 -28.138 1.00 92.12 368 SER A C 1
ATOM 2712 O O . SER A 1 368 ? 41.211 -0.785 -29.330 1.00 92.12 368 SER A O 1
ATOM 2714 N N . LYS A 1 369 ? 40.359 -1.531 -27.391 1.00 93.06 369 LYS A N 1
ATOM 2715 C CA . LYS A 1 369 ? 39.015 -1.861 -27.885 1.00 93.06 369 LYS A CA 1
ATOM 2716 C C . LYS A 1 369 ? 37.998 -0.750 -27.599 1.00 93.06 369 LYS A C 1
ATOM 2718 O O . LYS A 1 369 ? 36.843 -0.875 -28.001 1.00 93.06 369 LYS A O 1
ATOM 2723 N N . VAL A 1 370 ? 38.398 0.306 -26.884 1.00 95.00 370 VAL A N 1
ATOM 2724 C CA . VAL A 1 370 ? 37.510 1.404 -26.487 1.00 95.00 370 VAL A CA 1
ATOM 2725 C C . VAL A 1 370 ? 37.215 2.300 -27.686 1.00 95.00 370 VAL A C 1
ATOM 2727 O O . VAL A 1 370 ? 38.121 2.847 -28.309 1.00 95.00 370 VAL A O 1
ATOM 2730 N N . THR A 1 371 ? 35.932 2.501 -27.974 1.00 95.31 371 THR A N 1
ATOM 2731 C CA . THR A 1 371 ? 35.477 3.505 -28.940 1.00 95.31 371 THR A CA 1
ATOM 2732 C C . THR A 1 371 ? 35.200 4.826 -28.226 1.00 95.31 371 THR A C 1
ATOM 2734 O O . THR A 1 371 ? 34.362 4.892 -27.324 1.00 95.31 371 THR A O 1
ATOM 2737 N N . ILE A 1 372 ? 35.900 5.889 -28.627 1.00 94.88 372 ILE A N 1
ATOM 2738 C CA . ILE A 1 372 ? 35.726 7.228 -28.056 1.00 94.88 372 ILE A CA 1
ATOM 2739 C C . ILE A 1 372 ? 34.552 7.936 -28.737 1.00 94.88 372 ILE A C 1
ATOM 2741 O O . ILE A 1 372 ? 34.477 8.009 -29.962 1.00 94.88 372 ILE A O 1
ATOM 2745 N N . LEU A 1 373 ? 33.646 8.480 -27.930 1.00 95.38 373 LEU A N 1
ATOM 2746 C CA . LEU A 1 373 ? 32.451 9.198 -28.354 1.00 95.38 373 LEU A CA 1
ATOM 2747 C C . LEU A 1 373 ? 32.458 10.603 -27.748 1.00 95.38 373 LEU A C 1
ATOM 2749 O O . LEU A 1 373 ? 33.017 10.829 -26.675 1.00 95.38 373 LEU A O 1
ATOM 2753 N N . SER A 1 374 ? 31.765 11.548 -28.375 1.00 94.12 374 SER A N 1
ATOM 2754 C CA . SER A 1 374 ? 31.357 12.776 -27.686 1.00 94.12 374 SER A CA 1
ATOM 2755 C C . SER A 1 374 ? 30.554 12.425 -26.427 1.00 94.12 374 SER A C 1
ATOM 2757 O O . SER A 1 374 ? 29.778 11.460 -26.427 1.00 94.12 374 SER A O 1
ATOM 2759 N N . SER A 1 375 ? 30.696 13.190 -25.340 1.00 92.50 375 SER A N 1
ATOM 2760 C CA . SER A 1 375 ? 29.941 12.879 -24.117 1.00 92.50 375 SER A CA 1
ATOM 2761 C C . SER A 1 375 ? 28.430 12.928 -24.337 1.00 92.50 375 SER A C 1
ATOM 2763 O O . SER A 1 375 ? 27.692 12.213 -23.663 1.00 92.50 375 SER A O 1
ATOM 2765 N N . TRP A 1 376 ? 27.971 13.767 -25.272 1.00 92.06 376 TRP A N 1
ATOM 2766 C CA . TRP A 1 376 ? 26.566 13.878 -25.635 1.00 92.06 376 TRP A CA 1
ATOM 2767 C C . TRP A 1 376 ? 26.047 12.530 -26.137 1.00 92.06 376 TRP A C 1
ATOM 2769 O O . TRP A 1 376 ? 25.057 12.020 -25.617 1.00 92.06 376 TRP A O 1
ATOM 2779 N N . ALA A 1 377 ? 26.780 11.901 -27.059 1.00 94.12 377 ALA A N 1
ATOM 2780 C CA . ALA A 1 377 ? 26.442 10.581 -27.577 1.00 94.12 377 ALA A CA 1
ATOM 2781 C C . ALA A 1 377 ? 26.517 9.508 -26.481 1.00 94.12 377 ALA A C 1
ATOM 2783 O O . ALA A 1 377 ? 25.614 8.688 -26.345 1.00 94.12 377 ALA A O 1
ATOM 2784 N N . PHE A 1 378 ? 27.561 9.558 -25.648 1.00 95.06 378 PHE A N 1
ATOM 2785 C CA . PHE A 1 378 ? 27.745 8.638 -24.524 1.00 95.06 378 PHE A CA 1
ATOM 2786 C C . PHE A 1 378 ? 26.615 8.744 -23.484 1.00 95.06 378 PHE A C 1
ATOM 2788 O O . PHE A 1 378 ? 26.196 7.737 -22.922 1.00 95.06 378 PHE A O 1
ATOM 2795 N N . LYS A 1 379 ? 26.107 9.952 -23.206 1.00 92.75 379 LYS A N 1
ATOM 2796 C CA . LYS A 1 379 ? 24.962 10.216 -22.309 1.00 92.75 379 LYS A CA 1
ATOM 2797 C C . LYS A 1 379 ? 23.626 9.835 -22.938 1.00 92.75 379 LYS A C 1
ATOM 2799 O O . LYS A 1 379 ? 22.738 9.397 -22.214 1.00 92.75 379 LYS A O 1
ATOM 2804 N N . GLY A 1 380 ? 23.511 9.921 -24.260 1.00 92.81 380 GLY A N 1
ATOM 2805 C CA . GLY A 1 380 ? 22.311 9.532 -25.000 1.00 92.81 380 GLY A CA 1
ATOM 2806 C C . GLY A 1 380 ? 21.957 8.041 -24.934 1.00 92.81 380 GLY A C 1
ATOM 2807 O O . GLY A 1 380 ? 20.805 7.705 -25.179 1.00 92.81 380 GLY A O 1
ATOM 2808 N N . LEU A 1 381 ? 22.898 7.154 -24.581 1.00 92.19 381 LEU A N 1
ATOM 2809 C CA . LEU A 1 381 ? 22.643 5.707 -24.475 1.00 92.19 381 LEU A CA 1
ATOM 2810 C C . LEU A 1 381 ? 21.795 5.307 -23.255 1.00 92.19 381 LEU A C 1
ATOM 2812 O O . LEU A 1 381 ? 21.228 4.220 -23.242 1.00 92.19 381 LEU A O 1
ATOM 2816 N N . GLY A 1 382 ? 21.702 6.158 -22.228 1.00 91.69 382 GLY A N 1
ATOM 2817 C CA . GLY A 1 382 ? 21.080 5.786 -20.952 1.00 91.69 382 GLY A CA 1
ATOM 2818 C C . GLY A 1 382 ? 21.868 4.714 -20.185 1.00 91.69 382 GLY A C 1
ATOM 2819 O O . GLY A 1 382 ? 22.896 4.226 -20.649 1.00 91.69 382 GLY A O 1
ATOM 2820 N N . GLU A 1 383 ? 21.410 4.372 -18.978 1.00 89.88 383 GLU A N 1
ATOM 2821 C CA . GLU A 1 383 ? 22.116 3.464 -18.044 1.00 89.88 383 GLU A CA 1
ATOM 2822 C C . GLU A 1 383 ? 21.326 2.195 -17.702 1.00 89.88 383 GLU A C 1
ATOM 2824 O O . GLU A 1 383 ? 21.812 1.323 -16.986 1.00 89.88 383 GLU A O 1
ATOM 2829 N N . VAL A 1 384 ? 20.100 2.090 -18.213 1.00 88.50 384 VAL A N 1
ATOM 2830 C CA . VAL A 1 384 ? 19.185 0.988 -17.930 1.00 88.50 384 VAL A CA 1
ATOM 2831 C C . VAL A 1 384 ? 19.028 0.159 -19.202 1.00 88.50 384 VAL A C 1
ATOM 2833 O O . VAL A 1 384 ? 18.482 0.681 -20.177 1.00 88.50 384 VAL A O 1
ATOM 2836 N N . PRO A 1 385 ? 19.506 -1.099 -19.220 1.00 92.44 385 PRO A N 1
ATOM 2837 C CA . PRO A 1 385 ? 19.308 -2.003 -20.345 1.00 92.44 385 PRO A CA 1
ATOM 2838 C C . PRO A 1 385 ? 17.831 -2.169 -20.701 1.00 92.44 385 PRO A C 1
ATOM 2840 O O . PRO A 1 385 ? 16.960 -2.089 -19.832 1.00 92.44 385 PRO A O 1
ATOM 2843 N N . ILE A 1 386 ? 17.554 -2.451 -21.973 1.00 91.06 386 ILE A N 1
ATOM 2844 C CA . ILE A 1 386 ? 16.194 -2.771 -22.413 1.00 91.06 386 ILE A CA 1
ATOM 2845 C C . ILE A 1 386 ? 15.653 -4.040 -21.740 1.00 91.06 386 ILE A C 1
ATOM 2847 O O . ILE A 1 386 ? 16.403 -4.917 -21.294 1.00 91.06 386 ILE A O 1
ATOM 2851 N N . ASP A 1 387 ? 14.329 -4.156 -21.732 1.00 89.56 387 ASP A N 1
ATOM 2852 C CA . ASP A 1 387 ? 13.624 -5.308 -21.176 1.00 89.56 387 ASP A CA 1
ATOM 2853 C C . ASP A 1 387 ? 14.052 -6.626 -21.838 1.00 89.56 387 ASP A C 1
ATOM 2855 O O . ASP A 1 387 ? 14.276 -6.695 -23.047 1.00 89.56 387 ASP A O 1
ATOM 2859 N N . GLY A 1 388 ? 14.156 -7.686 -21.036 1.00 89.06 388 GLY A N 1
ATOM 2860 C CA . GLY A 1 388 ? 14.591 -9.010 -21.486 1.00 89.06 388 GLY A CA 1
ATOM 2861 C C . GLY A 1 388 ? 16.111 -9.190 -21.555 1.00 89.06 388 GLY A C 1
ATOM 2862 O O . GLY A 1 388 ? 16.579 -10.283 -21.881 1.00 89.06 388 GLY A O 1
ATOM 2863 N N . THR A 1 389 ? 16.899 -8.158 -21.232 1.00 92.50 389 THR A N 1
ATOM 2864 C CA . THR A 1 389 ? 18.362 -8.275 -21.165 1.00 92.50 389 THR A CA 1
ATOM 2865 C C . THR A 1 389 ? 18.771 -9.132 -19.969 1.00 92.50 389 THR A C 1
ATOM 2867 O O . THR A 1 389 ? 18.450 -8.792 -18.827 1.00 92.50 389 THR A O 1
ATOM 2870 N N . LEU A 1 390 ? 19.496 -10.226 -20.228 1.00 93.56 390 LEU A N 1
ATOM 2871 C CA . LEU A 1 390 ? 20.032 -11.119 -19.202 1.00 93.56 390 LEU A CA 1
ATOM 2872 C C . LEU A 1 390 ? 21.436 -10.683 -18.785 1.00 93.56 390 LEU A C 1
ATOM 2874 O O . LEU A 1 390 ? 22.333 -10.547 -19.619 1.00 93.56 390 LEU A O 1
ATOM 2878 N N . VAL A 1 391 ? 21.648 -10.517 -17.485 1.00 93.75 391 VAL A N 1
ATOM 2879 C CA . VAL A 1 391 ? 22.935 -10.108 -16.921 1.00 93.75 391 VAL A CA 1
ATOM 2880 C C . VAL A 1 391 ? 23.351 -10.986 -15.754 1.00 93.75 391 VAL A C 1
ATOM 2882 O O . VAL A 1 391 ? 22.525 -11.605 -15.085 1.00 93.75 391 VAL A O 1
ATOM 2885 N N . GLN A 1 392 ? 24.648 -10.984 -15.479 1.00 93.25 392 GLN A N 1
ATOM 2886 C CA . GLN A 1 392 ? 25.225 -11.579 -14.288 1.00 93.25 392 GLN A CA 1
ATOM 2887 C C . GLN A 1 392 ? 26.354 -10.679 -13.791 1.00 93.25 392 GLN A C 1
ATOM 2889 O O . GLN A 1 392 ? 27.250 -10.315 -14.545 1.00 93.25 392 GLN A O 1
ATOM 2894 N N . GLY A 1 393 ? 26.296 -10.285 -12.523 1.00 92.25 393 GLY A N 1
ATOM 2895 C CA . GLY A 1 393 ? 27.392 -9.591 -11.856 1.00 92.25 393 GLY A CA 1
ATOM 2896 C C . GLY A 1 393 ? 28.604 -10.509 -11.688 1.00 92.25 393 GLY A C 1
ATOM 2897 O O . GLY A 1 393 ? 28.453 -11.600 -11.131 1.00 92.25 393 GLY A O 1
ATOM 2898 N N . THR A 1 394 ? 29.773 -10.054 -12.129 1.00 90.31 394 THR A N 1
ATOM 2899 C CA . THR A 1 394 ? 31.065 -10.740 -12.033 1.00 90.31 394 THR A CA 1
ATOM 2900 C C . THR A 1 394 ? 32.082 -9.840 -11.326 1.00 90.31 394 THR A C 1
ATOM 2902 O O . THR A 1 394 ? 32.135 -8.630 -11.566 1.00 90.31 394 THR A O 1
ATOM 2905 N N . GLY A 1 395 ? 32.883 -10.426 -10.433 1.00 83.81 395 GLY A N 1
ATOM 2906 C CA . GLY A 1 395 ? 34.013 -9.751 -9.791 1.00 83.81 395 GLY A CA 1
ATOM 2907 C C . GLY A 1 395 ? 34.818 -10.696 -8.900 1.00 83.81 395 GLY A C 1
ATOM 2908 O O . GLY A 1 395 ? 34.233 -11.503 -8.177 1.00 83.81 395 GLY A O 1
ATOM 2909 N N . GLY A 1 396 ? 36.152 -10.624 -8.958 1.00 68.25 396 GLY A N 1
ATOM 2910 C CA . GLY A 1 396 ? 37.041 -11.399 -8.075 1.00 68.25 396 GLY A CA 1
ATOM 2911 C C . GLY A 1 396 ? 36.876 -12.928 -8.140 1.00 68.25 396 GLY A C 1
ATOM 2912 O O . GLY A 1 396 ? 37.097 -13.608 -7.142 1.00 68.25 396 GLY A O 1
ATOM 2913 N N . GLY A 1 397 ? 36.441 -13.474 -9.282 1.00 66.50 397 GLY A N 1
ATOM 2914 C CA . GLY A 1 397 ? 36.202 -14.914 -9.474 1.00 66.50 397 GLY A CA 1
ATOM 2915 C C . GLY A 1 397 ? 34.846 -15.433 -8.973 1.00 66.50 397 GLY A C 1
ATOM 2916 O O . GLY A 1 397 ? 34.540 -16.605 -9.174 1.00 66.50 397 GLY A O 1
ATOM 2917 N N . ALA A 1 398 ? 34.011 -14.580 -8.371 1.00 72.69 398 ALA A N 1
ATOM 2918 C CA . ALA A 1 398 ? 32.649 -14.917 -7.963 1.00 72.69 398 ALA A CA 1
ATOM 2919 C C . ALA A 1 398 ? 31.614 -14.348 -8.945 1.00 72.69 398 ALA A C 1
ATOM 2921 O O . ALA A 1 398 ? 31.793 -13.265 -9.512 1.00 72.69 398 ALA A O 1
ATOM 2922 N N . SER A 1 399 ? 30.508 -15.076 -9.119 1.00 82.75 399 SER A N 1
ATOM 2923 C CA . SER A 1 399 ? 29.360 -14.631 -9.912 1.00 82.75 399 SER A CA 1
ATOM 2924 C C . SER A 1 399 ? 28.111 -14.531 -9.044 1.00 82.75 399 SER A C 1
ATOM 2926 O O . SER A 1 399 ? 27.829 -15.401 -8.223 1.00 82.75 399 SER A O 1
ATOM 2928 N N . THR A 1 400 ? 27.355 -13.458 -9.241 1.00 86.88 400 THR A N 1
ATOM 2929 C CA . THR A 1 400 ? 25.998 -13.303 -8.695 1.00 86.88 400 THR A CA 1
ATOM 2930 C C . THR A 1 400 ? 25.010 -14.239 -9.415 1.00 86.88 400 THR A C 1
ATOM 2932 O O . THR A 1 400 ? 25.377 -14.867 -10.415 1.00 86.88 400 THR A O 1
ATOM 2935 N N . PRO A 1 401 ? 23.753 -14.364 -8.953 1.00 89.31 401 PRO A N 1
ATOM 2936 C CA . PRO A 1 401 ? 22.708 -15.013 -9.738 1.00 89.31 401 PRO A CA 1
ATOM 2937 C C . PRO A 1 401 ? 22.482 -14.305 -11.079 1.00 89.31 401 PRO A C 1
ATOM 2939 O O . PRO A 1 401 ? 22.697 -13.099 -11.206 1.00 89.31 401 PRO A O 1
ATOM 2942 N N . VAL A 1 402 ? 22.002 -15.049 -12.073 1.00 92.50 402 VAL A N 1
ATOM 2943 C CA . VAL A 1 402 ? 21.534 -14.461 -13.335 1.00 92.50 402 VAL A CA 1
ATOM 2944 C C . VAL A 1 402 ? 20.298 -13.613 -13.042 1.00 92.50 402 VAL A C 1
ATOM 2946 O O . VAL A 1 402 ? 19.461 -13.995 -12.223 1.00 92.50 402 VAL A O 1
ATOM 2949 N N . ALA A 1 403 ? 20.165 -12.474 -13.711 1.00 92.19 403 ALA A N 1
ATOM 2950 C CA . ALA A 1 403 ? 18.997 -11.614 -13.609 1.00 92.19 403 ALA A CA 1
ATOM 2951 C C . ALA A 1 403 ? 18.535 -11.130 -14.980 1.00 92.19 403 ALA A C 1
ATOM 2953 O O . ALA A 1 403 ? 19.326 -11.041 -15.917 1.00 92.19 403 ALA A O 1
ATOM 2954 N N . VAL A 1 404 ? 17.257 -10.778 -15.075 1.00 91.88 404 VAL A N 1
ATOM 2955 C CA . VAL A 1 404 ? 16.677 -10.097 -16.232 1.00 91.88 404 VAL A CA 1
ATOM 2956 C C . VAL A 1 404 ? 16.287 -8.668 -15.866 1.00 91.88 404 VAL A C 1
ATOM 2958 O O . VAL A 1 404 ? 15.786 -8.416 -14.770 1.00 91.88 404 VAL A O 1
ATOM 2961 N N . PHE A 1 405 ? 16.493 -7.732 -16.788 1.00 90.81 405 PHE A N 1
ATOM 2962 C CA . PHE A 1 405 ? 15.885 -6.408 -16.715 1.00 90.81 405 PHE A CA 1
ATOM 2963 C C . PHE A 1 405 ? 14.427 -6.435 -17.182 1.00 90.81 405 PHE A C 1
ATOM 2965 O O . PHE A 1 405 ? 14.128 -6.919 -18.274 1.00 90.81 405 PHE A O 1
ATOM 2972 N N . VAL A 1 406 ? 13.524 -5.910 -16.353 1.00 89.31 406 VAL A N 1
ATOM 2973 C CA . VAL A 1 406 ? 12.091 -5.770 -16.647 1.00 89.31 406 VAL A CA 1
ATOM 2974 C C . VAL A 1 406 ? 11.597 -4.413 -16.157 1.00 89.31 406 VAL A C 1
ATOM 2976 O O . VAL A 1 406 ? 11.572 -4.149 -14.957 1.00 89.31 406 VAL A O 1
ATOM 2979 N N . ALA A 1 407 ? 11.210 -3.550 -17.094 1.00 85.50 407 ALA A N 1
ATOM 2980 C CA . ALA A 1 407 ? 10.817 -2.159 -16.886 1.00 85.50 407 ALA A CA 1
ATOM 2981 C C . ALA A 1 407 ? 11.791 -1.401 -15.968 1.00 85.50 407 ALA A C 1
ATOM 2983 O O . ALA A 1 407 ? 11.396 -0.723 -15.018 1.00 85.50 407 ALA A O 1
ATOM 2984 N N . GLY A 1 408 ? 13.087 -1.586 -16.231 1.00 84.50 408 GLY A N 1
ATOM 2985 C CA . GLY A 1 408 ? 14.191 -0.990 -15.479 1.00 84.50 408 GLY A CA 1
ATOM 2986 C C . GLY A 1 408 ? 14.496 -1.603 -14.110 1.00 84.50 408 GLY A C 1
ATOM 2987 O O . GLY A 1 408 ? 15.457 -1.181 -13.470 1.00 84.50 408 GLY A O 1
ATOM 2988 N N . ALA A 1 409 ? 13.743 -2.614 -13.674 1.00 88.88 409 ALA A N 1
ATOM 2989 C CA . ALA A 1 409 ? 14.051 -3.380 -12.474 1.00 88.88 409 ALA A CA 1
ATOM 2990 C C . ALA A 1 409 ? 14.899 -4.608 -12.794 1.00 88.88 409 ALA A C 1
ATOM 2992 O O . ALA A 1 409 ? 14.727 -5.245 -13.833 1.00 88.88 409 ALA A O 1
ATOM 2993 N N . ARG A 1 410 ? 15.782 -4.972 -11.863 1.00 91.00 410 ARG A N 1
ATOM 2994 C CA . ARG A 1 410 ? 16.574 -6.200 -11.935 1.00 91.00 410 ARG A CA 1
ATOM 2995 C C . ARG A 1 410 ? 15.827 -7.328 -11.225 1.00 91.00 410 ARG A C 1
ATOM 2997 O O . ARG A 1 410 ? 15.667 -7.273 -10.007 1.00 91.00 410 ARG A O 1
ATOM 3004 N N . ILE A 1 411 ? 15.417 -8.354 -11.965 1.00 90.69 411 ILE A N 1
ATOM 3005 C CA . ILE A 1 411 ? 14.713 -9.527 -11.436 1.00 90.69 411 ILE A CA 1
ATOM 3006 C C . ILE A 1 411 ? 15.652 -10.729 -11.440 1.00 90.69 411 ILE A C 1
ATOM 3008 O O . ILE A 1 411 ? 16.029 -11.230 -12.499 1.00 90.69 411 ILE A O 1
ATOM 3012 N N . ASN A 1 412 ? 16.038 -11.190 -10.253 1.00 91.31 412 ASN A N 1
ATOM 3013 C CA . ASN A 1 412 ? 16.967 -12.309 -10.108 1.00 91.31 412 ASN A CA 1
ATOM 3014 C C . ASN A 1 412 ? 16.269 -13.652 -10.356 1.00 91.31 412 ASN A C 1
ATOM 3016 O O . ASN A 1 412 ? 15.154 -13.869 -9.878 1.00 91.31 412 ASN A O 1
ATOM 3020 N N . PHE A 1 413 ? 16.972 -14.581 -10.999 1.00 89.69 413 PHE A N 1
ATOM 3021 C CA . PHE A 1 413 ? 16.596 -15.989 -11.071 1.00 89.69 413 PHE A CA 1
ATOM 3022 C C . PHE A 1 413 ? 17.265 -16.775 -9.936 1.00 89.69 413 PHE A C 1
ATOM 3024 O O . PHE A 1 413 ? 18.428 -16.556 -9.603 1.00 89.69 413 PHE A O 1
ATOM 3031 N N . ALA A 1 414 ? 16.530 -17.703 -9.337 1.00 89.19 414 ALA A N 1
ATOM 3032 C CA . ALA A 1 414 ? 16.984 -18.613 -8.295 1.00 89.19 414 ALA A CA 1
ATOM 3033 C C . ALA A 1 414 ? 17.687 -19.850 -8.870 1.00 89.19 414 ALA A C 1
ATOM 3035 O O . ALA A 1 414 ? 18.469 -20.489 -8.169 1.00 89.19 414 ALA A O 1
ATOM 3036 N N . SER A 1 415 ? 17.415 -20.208 -10.130 1.00 90.12 415 SER A N 1
ATOM 3037 C CA . SER A 1 415 ? 18.054 -21.348 -10.791 1.00 90.12 415 SER A CA 1
ATOM 3038 C C . SER A 1 415 ? 18.062 -21.213 -12.321 1.00 90.12 415 SER A C 1
ATOM 3040 O O . SER A 1 415 ? 17.220 -20.502 -12.872 1.00 90.12 415 SER A O 1
ATOM 3042 N N . PRO A 1 416 ? 18.953 -21.940 -13.022 1.00 89.69 416 PRO A N 1
ATOM 3043 C CA . PRO A 1 416 ? 18.902 -22.113 -14.476 1.00 89.69 416 PRO A CA 1
ATOM 3044 C C . PRO A 1 416 ? 17.537 -22.546 -15.019 1.00 89.69 416 PRO A C 1
ATOM 3046 O O . PRO A 1 416 ? 17.120 -22.067 -16.069 1.00 89.69 416 PRO A O 1
ATOM 3049 N N . GLN A 1 417 ? 16.833 -23.431 -14.305 1.00 89.31 417 GLN A N 1
ATOM 3050 C CA . GLN A 1 417 ? 15.521 -23.914 -14.734 1.00 89.31 417 GLN A CA 1
ATOM 3051 C C . GLN A 1 417 ? 14.488 -22.782 -14.735 1.00 89.31 417 GLN A C 1
ATOM 3053 O O . GLN A 1 417 ? 13.722 -22.659 -15.680 1.00 89.31 417 GLN A O 1
ATOM 3058 N N . GLU A 1 418 ? 14.541 -21.881 -13.750 1.00 88.88 418 GLU A N 1
ATOM 3059 C CA . GLU A 1 418 ? 13.641 -20.721 -13.686 1.00 88.88 418 GLU A CA 1
ATOM 3060 C C . GLU A 1 418 ? 13.848 -19.757 -14.873 1.00 88.88 418 GLU A C 1
ATOM 3062 O O . GLU A 1 418 ? 12.900 -19.109 -15.313 1.00 88.88 418 GLU A O 1
ATOM 3067 N N . VAL A 1 419 ? 15.065 -19.683 -15.430 1.00 89.19 419 VAL A N 1
ATOM 3068 C CA . VAL A 1 419 ? 15.351 -18.913 -16.658 1.00 89.19 419 VAL A CA 1
ATOM 3069 C C . VAL A 1 419 ? 14.642 -19.539 -17.864 1.00 89.19 419 VAL A C 1
ATOM 3071 O O . VAL A 1 419 ? 14.037 -18.831 -18.671 1.00 89.19 419 VAL A O 1
ATOM 3074 N N . VAL A 1 420 ? 14.679 -20.870 -17.972 1.00 88.50 420 VAL A N 1
ATOM 3075 C CA . VAL A 1 420 ? 13.999 -21.620 -19.039 1.00 88.50 420 VAL A CA 1
ATOM 3076 C C . VAL A 1 420 ? 12.482 -21.493 -18.904 1.00 88.50 420 VAL A C 1
ATOM 3078 O O . VAL A 1 420 ? 11.815 -21.164 -19.884 1.00 88.50 420 VAL A O 1
ATOM 3081 N N . ASP A 1 421 ? 11.950 -21.671 -17.695 1.00 84.44 421 ASP A N 1
ATOM 3082 C CA . ASP A 1 421 ? 10.515 -21.589 -17.395 1.00 84.44 421 ASP A CA 1
ATOM 3083 C C . ASP A 1 421 ? 9.954 -20.177 -17.644 1.00 84.44 421 ASP A C 1
ATOM 3085 O O . ASP A 1 421 ? 8.805 -20.013 -18.056 1.00 84.44 421 ASP A O 1
ATOM 3089 N N . ALA A 1 422 ? 10.783 -19.140 -17.474 1.00 83.38 422 ALA A N 1
ATOM 3090 C CA . ALA A 1 422 ? 10.449 -17.762 -17.834 1.00 83.38 422 ALA A CA 1
ATOM 3091 C C . ALA A 1 422 ? 10.465 -17.488 -19.355 1.00 83.38 422 ALA A C 1
ATOM 3093 O O . ALA A 1 422 ? 10.153 -16.371 -19.772 1.00 83.38 422 ALA A O 1
ATOM 3094 N N . GLY A 1 423 ? 10.805 -18.483 -20.183 1.00 84.94 423 GLY A N 1
ATOM 3095 C CA . GLY A 1 423 ? 10.702 -18.429 -21.642 1.00 84.94 423 GLY A CA 1
ATOM 3096 C C . GLY A 1 423 ? 11.980 -18.026 -22.383 1.00 84.94 423 GLY A C 1
ATOM 3097 O O . GLY A 1 423 ? 11.915 -17.736 -23.576 1.00 84.94 423 GLY A O 1
ATOM 3098 N N . TYR A 1 424 ? 13.149 -18.012 -21.730 1.00 86.31 424 TYR A N 1
ATOM 3099 C CA . TYR A 1 424 ? 14.408 -17.600 -22.378 1.00 86.31 424 TYR A CA 1
ATOM 3100 C C . TYR A 1 424 ? 15.078 -18.690 -23.231 1.00 86.31 424 TYR A C 1
ATOM 3102 O O . TYR A 1 424 ? 16.091 -18.401 -23.870 1.00 86.31 424 TYR A O 1
ATOM 3110 N N . GLY A 1 425 ? 14.494 -19.893 -23.286 1.00 86.56 425 GLY A N 1
ATOM 3111 C CA . GLY A 1 425 ? 15.003 -21.028 -24.063 1.00 86.56 425 GLY A CA 1
ATOM 3112 C C . GLY A 1 425 ? 16.178 -21.734 -23.386 1.00 86.56 425 GLY A C 1
ATOM 3113 O O . GLY A 1 425 ? 16.693 -21.266 -22.378 1.00 86.56 425 GLY A O 1
ATOM 3114 N N . ALA A 1 426 ? 16.605 -22.882 -23.919 1.00 89.06 426 ALA A N 1
ATOM 3115 C CA . ALA A 1 426 ? 17.738 -23.644 -23.375 1.00 89.06 426 ALA A CA 1
ATOM 3116 C C . ALA A 1 426 ? 19.106 -22.988 -23.665 1.00 89.06 426 ALA A C 1
ATOM 3118 O O . ALA A 1 426 ? 20.090 -23.269 -22.987 1.00 89.06 426 ALA A O 1
ATOM 3119 N N . ASP A 1 427 ? 19.167 -22.092 -24.651 1.00 91.25 427 ASP A N 1
ATOM 3120 C CA . ASP A 1 427 ? 20.350 -21.342 -25.082 1.00 91.25 427 ASP A CA 1
ATOM 3121 C C . ASP A 1 427 ? 20.584 -20.050 -24.277 1.00 91.25 427 ASP A C 1
ATOM 3123 O O . ASP A 1 427 ? 21.517 -19.295 -24.575 1.00 91.25 427 ASP A O 1
ATOM 3127 N N . TRP A 1 428 ? 19.780 -19.808 -23.231 1.00 92.06 428 TRP A N 1
ATOM 3128 C CA . TRP A 1 428 ? 19.806 -18.596 -22.406 1.00 92.06 428 TRP A CA 1
ATOM 3129 C C . TRP A 1 428 ? 21.210 -18.218 -21.918 1.00 92.06 428 TRP A C 1
ATOM 3131 O O . TRP A 1 428 ? 21.539 -17.034 -21.872 1.00 92.06 428 TRP A O 1
ATOM 3141 N N . ALA A 1 429 ? 22.066 -19.200 -21.611 1.00 90.00 429 ALA A N 1
ATOM 3142 C CA . ALA A 1 429 ? 23.416 -18.966 -21.100 1.00 90.00 429 ALA A CA 1
ATOM 3143 C C . ALA A 1 429 ? 24.283 -18.143 -22.072 1.00 90.00 429 ALA A C 1
ATOM 3145 O O . ALA A 1 429 ? 25.048 -17.285 -21.641 1.00 90.00 429 ALA A O 1
ATOM 3146 N N . SER A 1 430 ? 24.110 -18.331 -23.386 1.00 89.69 430 SER A N 1
ATOM 3147 C CA . SER A 1 430 ? 24.826 -17.564 -24.422 1.00 89.69 430 SER A CA 1
ATOM 3148 C C . SER A 1 430 ? 24.375 -16.095 -24.516 1.00 89.69 430 SER A C 1
ATOM 3150 O O . SER A 1 430 ? 25.081 -15.229 -25.050 1.00 89.69 430 SER A O 1
ATOM 3152 N N . ARG A 1 431 ? 23.193 -15.797 -23.968 1.00 90.12 431 ARG A N 1
ATOM 3153 C CA . ARG A 1 431 ? 22.554 -14.477 -23.978 1.00 90.12 431 ARG A CA 1
ATOM 3154 C C . ARG A 1 431 ? 22.878 -13.661 -22.727 1.00 90.12 431 ARG A C 1
ATOM 3156 O O . ARG A 1 431 ? 22.617 -12.462 -22.720 1.00 90.12 431 ARG A O 1
ATOM 3163 N N . VAL A 1 432 ? 23.461 -14.275 -21.695 1.00 93.31 432 VAL A N 1
ATOM 3164 C CA . VAL A 1 432 ? 23.871 -13.577 -20.470 1.00 93.31 432 VAL A CA 1
ATOM 3165 C C . VAL A 1 432 ? 25.067 -12.672 -20.750 1.00 93.31 432 VAL A C 1
ATOM 3167 O O . VAL A 1 432 ? 25.995 -13.033 -21.481 1.00 93.31 432 VAL A O 1
ATOM 3170 N N . ARG A 1 433 ? 25.057 -11.476 -20.159 1.00 93.06 433 ARG A N 1
ATOM 3171 C CA . ARG A 1 433 ? 26.194 -10.552 -20.162 1.00 93.06 433 ARG A CA 1
ATOM 3172 C C . ARG A 1 433 ? 26.789 -10.414 -18.771 1.00 93.06 433 ARG A C 1
ATOM 3174 O O . ARG A 1 433 ? 26.087 -10.063 -17.823 1.00 93.06 433 ARG A O 1
ATOM 3181 N N . ALA A 1 434 ? 28.092 -10.665 -18.675 1.00 93.06 434 ALA A N 1
ATOM 3182 C CA . ALA A 1 434 ? 28.862 -10.349 -17.484 1.00 93.06 434 ALA A CA 1
ATOM 3183 C C . ALA A 1 434 ? 28.928 -8.825 -17.325 1.00 93.06 434 ALA A C 1
ATOM 3185 O O . ALA A 1 434 ? 29.343 -8.123 -18.244 1.00 93.06 434 ALA A O 1
ATOM 3186 N N . ILE A 1 435 ? 28.505 -8.319 -16.173 1.00 93.94 435 ILE A N 1
ATOM 3187 C CA . ILE A 1 435 ? 28.609 -6.908 -15.789 1.00 93.94 435 ILE A CA 1
ATOM 3188 C C . ILE A 1 435 ? 29.333 -6.804 -14.447 1.00 93.94 435 ILE A C 1
ATOM 3190 O O . ILE A 1 435 ? 29.380 -7.787 -13.711 1.00 93.94 435 ILE A O 1
ATOM 3194 N N . PRO A 1 436 ? 29.873 -5.641 -14.055 1.00 93.44 436 PRO A N 1
ATOM 3195 C CA . PRO A 1 436 ? 30.492 -5.512 -12.740 1.00 93.44 436 PRO A CA 1
ATOM 3196 C C . PRO A 1 436 ? 29.490 -5.809 -11.617 1.00 93.44 436 PRO A C 1
ATOM 3198 O O . PRO A 1 436 ? 28.383 -5.264 -11.623 1.00 93.44 436 PRO A O 1
ATOM 3201 N N . THR A 1 437 ? 29.873 -6.602 -10.608 1.00 91.62 437 THR A N 1
ATOM 3202 C CA . THR A 1 437 ? 29.008 -6.902 -9.442 1.00 91.62 437 THR A CA 1
ATOM 3203 C C . THR A 1 437 ? 28.481 -5.636 -8.758 1.00 91.62 437 THR A C 1
ATOM 3205 O O . THR A 1 437 ? 27.330 -5.586 -8.326 1.00 91.62 437 THR A O 1
ATOM 3208 N N . ARG A 1 438 ? 29.285 -4.568 -8.710 1.00 91.25 438 ARG A N 1
ATOM 3209 C CA . ARG A 1 438 ? 28.839 -3.255 -8.226 1.00 91.25 438 ARG A CA 1
ATOM 3210 C C . ARG A 1 438 ? 27.680 -2.711 -9.061 1.00 91.25 438 ARG A C 1
ATOM 3212 O O . ARG A 1 438 ? 26.666 -2.327 -8.494 1.00 91.25 438 ARG A O 1
ATOM 3219 N N . ALA A 1 439 ? 27.815 -2.688 -10.388 1.00 90.19 439 ALA A N 1
ATOM 3220 C CA . ALA A 1 439 ? 26.763 -2.208 -11.283 1.00 90.19 439 ALA A CA 1
ATOM 3221 C C . ALA A 1 439 ? 25.496 -3.066 -11.175 1.00 90.19 439 ALA A C 1
ATOM 3223 O O . ALA A 1 439 ? 24.399 -2.522 -11.081 1.00 90.19 439 ALA A O 1
ATOM 3224 N N . PHE A 1 440 ? 25.655 -4.391 -11.077 1.00 90.50 440 PHE A N 1
ATOM 3225 C CA . PHE A 1 440 ? 24.554 -5.316 -10.812 1.00 90.50 440 PHE A CA 1
ATOM 3226 C C . PHE A 1 440 ? 23.783 -4.932 -9.541 1.00 90.50 440 PHE A C 1
ATOM 3228 O O . PHE A 1 440 ? 22.557 -4.965 -9.543 1.00 90.50 440 PHE A O 1
ATOM 3235 N N . ASN A 1 441 ? 24.475 -4.525 -8.472 1.00 88.81 441 ASN A N 1
ATOM 3236 C CA . ASN A 1 441 ? 23.874 -4.162 -7.183 1.00 88.81 441 ASN A CA 1
ATOM 3237 C C . ASN A 1 441 ? 23.351 -2.721 -7.082 1.00 88.81 441 ASN A C 1
ATOM 3239 O O . ASN A 1 441 ? 22.628 -2.422 -6.135 1.00 88.81 441 ASN A O 1
ATOM 3243 N N . LEU A 1 442 ? 23.689 -1.838 -8.026 1.00 86.19 442 LEU A N 1
ATOM 3244 C CA . LEU A 1 442 ? 23.174 -0.463 -8.049 1.00 86.19 442 LEU A CA 1
ATOM 3245 C C . LEU A 1 442 ? 21.735 -0.374 -8.571 1.00 86.19 442 LEU A C 1
ATOM 3247 O O . LEU A 1 442 ? 21.016 0.560 -8.224 1.00 86.19 442 LEU A O 1
ATOM 3251 N N . VAL A 1 443 ? 21.308 -1.328 -9.400 1.00 80.19 443 VAL A N 1
ATOM 3252 C CA . VAL A 1 443 ? 19.943 -1.357 -9.933 1.00 80.19 443 VAL A CA 1
ATOM 3253 C C . VAL A 1 443 ? 18.989 -1.880 -8.865 1.00 80.19 443 VAL A C 1
ATOM 3255 O O . VAL A 1 443 ? 19.237 -2.927 -8.262 1.00 80.19 443 VAL A O 1
ATOM 3258 N N . ARG A 1 444 ? 17.875 -1.163 -8.653 1.00 70.81 444 ARG A N 1
ATOM 3259 C CA . ARG A 1 444 ? 16.854 -1.540 -7.672 1.00 70.81 444 ARG A CA 1
ATOM 3260 C C . ARG A 1 444 ? 16.369 -2.975 -7.942 1.00 70.81 444 ARG A C 1
ATOM 3262 O O . ARG A 1 444 ? 15.939 -3.268 -9.063 1.00 70.81 444 ARG A O 1
ATOM 3269 N N . PRO A 1 445 ? 16.426 -3.860 -6.937 1.00 70.00 445 PRO A N 1
ATOM 3270 C CA . PRO A 1 445 ? 15.971 -5.226 -7.099 1.00 70.00 445 PRO A CA 1
ATOM 3271 C C . PRO A 1 445 ? 14.437 -5.312 -7.083 1.00 70.00 445 PRO A C 1
ATOM 3273 O O . PRO A 1 445 ? 13.759 -4.564 -6.377 1.00 70.00 445 PRO A O 1
ATOM 3276 N N . ASP A 1 446 ? 13.919 -6.261 -7.858 1.00 70.69 446 ASP A N 1
ATOM 3277 C CA . ASP A 1 446 ? 12.655 -6.979 -7.638 1.00 70.69 446 ASP A CA 1
ATOM 3278 C C . ASP A 1 446 ? 11.322 -6.261 -7.907 1.00 70.69 446 ASP A C 1
ATOM 3280 O O . ASP A 1 446 ? 10.292 -6.935 -7.953 1.00 70.69 446 ASP A O 1
ATOM 3284 N N . LEU A 1 447 ? 11.303 -4.945 -8.146 1.00 85.19 447 LEU A N 1
ATOM 3285 C CA . LEU A 1 447 ? 10.052 -4.222 -8.402 1.00 85.19 447 LEU A CA 1
ATOM 3286 C C . LEU A 1 447 ? 10.084 -3.424 -9.715 1.00 85.19 447 LEU A C 1
ATOM 3288 O O . LEU A 1 447 ? 10.686 -2.347 -9.745 1.00 85.19 447 LEU A O 1
ATOM 3292 N N . PRO A 1 448 ? 9.417 -3.920 -10.777 1.00 89.62 448 PRO A N 1
ATOM 3293 C CA . PRO A 1 448 ? 9.214 -3.185 -12.026 1.00 89.62 448 PRO A CA 1
ATOM 3294 C C . PRO A 1 448 ? 8.535 -1.830 -11.797 1.00 89.62 448 PRO A C 1
ATOM 3296 O O . PRO A 1 448 ? 7.837 -1.635 -10.802 1.00 89.62 448 PRO A O 1
ATOM 3299 N N . ALA A 1 449 ? 8.733 -0.886 -12.717 1.00 88.62 449 ALA A N 1
ATOM 3300 C CA . ALA A 1 449 ? 8.138 0.442 -12.606 1.00 88.62 449 ALA A CA 1
ATOM 3301 C C . ALA A 1 449 ? 6.595 0.406 -12.592 1.00 88.62 449 ALA A C 1
ATOM 3303 O O . ALA A 1 449 ? 5.970 -0.455 -13.218 1.00 88.62 449 ALA A O 1
ATOM 3304 N N . ASP A 1 450 ? 5.978 1.383 -11.926 1.00 88.94 450 ASP A N 1
ATOM 3305 C CA . ASP A 1 450 ? 4.525 1.575 -11.947 1.00 88.94 450 ASP A CA 1
ATOM 3306 C C . ASP A 1 450 ? 3.992 1.710 -13.384 1.00 88.94 450 ASP A C 1
ATOM 3308 O O . ASP A 1 450 ? 4.610 2.343 -14.240 1.00 88.94 450 ASP A O 1
ATOM 3312 N N . GLY A 1 451 ? 2.821 1.127 -13.643 1.00 89.50 451 GLY A N 1
ATOM 3313 C CA . GLY A 1 451 ? 2.223 1.037 -14.976 1.00 89.50 451 GLY A CA 1
ATOM 3314 C C . GLY A 1 451 ? 2.754 -0.123 -15.825 1.00 89.50 451 GLY A C 1
ATOM 3315 O O . GLY A 1 451 ? 2.310 -0.296 -16.956 1.00 89.50 451 GLY A O 1
ATOM 3316 N N . THR A 1 452 ? 3.671 -0.945 -15.309 1.00 92.38 452 THR A N 1
ATOM 3317 C CA . THR A 1 452 ? 4.148 -2.140 -16.021 1.00 92.38 452 THR A CA 1
ATOM 3318 C C . THR A 1 452 ? 3.146 -3.283 -15.893 1.00 92.38 452 THR A C 1
ATOM 3320 O O . THR A 1 452 ? 2.715 -3.604 -14.784 1.00 92.38 452 THR A O 1
ATOM 3323 N N . LEU A 1 453 ? 2.818 -3.938 -17.013 1.00 94.75 453 LEU A N 1
ATOM 3324 C CA . LEU A 1 453 ? 2.111 -5.219 -17.014 1.00 94.75 453 LEU A CA 1
ATOM 3325 C C . LEU A 1 453 ? 3.112 -6.359 -16.849 1.00 94.75 453 LEU A C 1
ATOM 3327 O O . LEU A 1 453 ? 4.046 -6.483 -17.639 1.00 94.75 453 LEU A O 1
ATOM 3331 N N . VAL A 1 454 ? 2.901 -7.210 -15.853 1.00 93.56 454 VAL A N 1
ATOM 3332 C CA . VAL A 1 454 ? 3.750 -8.365 -15.558 1.00 93.56 454 VAL A CA 1
ATOM 3333 C C . VAL A 1 454 ? 2.933 -9.643 -15.482 1.00 93.56 454 VAL A C 1
ATOM 3335 O O . VAL A 1 454 ? 1.761 -9.631 -15.098 1.00 93.56 454 VAL A O 1
ATOM 3338 N N . GLN A 1 455 ? 3.565 -10.760 -15.820 1.00 92.75 455 GLN A N 1
ATOM 3339 C CA . GLN A 1 455 ? 2.970 -12.081 -15.685 1.00 92.75 455 GLN A CA 1
ATOM 3340 C C . GLN A 1 455 ? 4.052 -13.127 -15.406 1.00 92.75 455 GLN A C 1
ATOM 3342 O O . GLN A 1 455 ? 5.097 -13.142 -16.055 1.00 92.75 455 GLN A O 1
ATOM 3347 N N . GLY A 1 456 ? 3.790 -14.001 -14.435 1.00 88.69 456 GLY A N 1
ATOM 3348 C CA . GLY A 1 456 ? 4.507 -15.256 -14.250 1.00 88.69 456 GLY A CA 1
ATOM 3349 C C . GLY A 1 456 ? 3.836 -16.403 -14.997 1.00 88.69 456 GLY A C 1
ATOM 3350 O O . GLY A 1 456 ? 2.648 -16.354 -15.325 1.00 88.69 456 GLY A O 1
ATOM 3351 N N . GLN A 1 457 ? 4.581 -17.472 -15.260 1.00 86.19 457 GLN A N 1
ATOM 3352 C CA . GLN A 1 457 ? 4.018 -18.657 -15.899 1.00 86.19 457 GLN A CA 1
ATOM 3353 C C . GLN A 1 457 ? 2.860 -19.213 -15.049 1.00 86.19 457 GLN A C 1
ATOM 3355 O O . GLN A 1 457 ? 3.026 -19.490 -13.859 1.00 86.19 457 GLN A O 1
ATOM 3360 N N . GLY A 1 458 ? 1.675 -19.339 -15.656 1.00 85.38 458 GLY A N 1
ATOM 3361 C CA . GLY A 1 458 ? 0.457 -19.814 -14.986 1.00 85.38 458 GLY A CA 1
ATOM 3362 C C . GLY A 1 458 ? -0.196 -18.817 -14.018 1.00 85.38 458 GLY A C 1
ATOM 3363 O O . GLY A 1 458 ? -1.192 -19.163 -13.386 1.00 85.38 458 GLY A O 1
ATOM 3364 N N . THR A 1 459 ? 0.319 -17.590 -13.889 1.00 90.69 459 THR A N 1
ATOM 3365 C CA . THR A 1 459 ? -0.289 -16.542 -13.054 1.00 90.69 459 THR A CA 1
ATOM 3366 C C . THR A 1 459 ? -1.226 -15.659 -13.884 1.00 90.69 459 THR A C 1
ATOM 3368 O O . THR A 1 459 ? -1.082 -15.588 -15.111 1.00 90.69 459 THR A O 1
ATOM 3371 N N . PRO A 1 460 ? -2.167 -14.926 -13.256 1.00 93.75 460 PRO A N 1
ATOM 3372 C CA . PRO A 1 460 ? -2.865 -13.852 -13.953 1.00 93.75 460 PRO A CA 1
ATOM 3373 C C . PRO A 1 460 ? -1.881 -12.760 -14.394 1.00 93.75 460 PRO A C 1
ATOM 3375 O O . PRO A 1 460 ? -0.792 -12.615 -13.828 1.00 93.75 460 PRO A O 1
ATOM 3378 N N . VAL A 1 461 ? -2.296 -11.973 -15.385 1.00 95.50 461 VAL A N 1
ATOM 3379 C CA . VAL A 1 461 ? -1.645 -10.702 -15.721 1.00 95.50 461 VAL A CA 1
ATOM 3380 C C . VAL A 1 461 ? -1.908 -9.725 -14.577 1.00 95.50 461 VAL A C 1
ATOM 3382 O O . VAL A 1 461 ? -3.019 -9.680 -14.040 1.00 95.50 461 VAL A O 1
ATOM 3385 N N . ALA A 1 462 ? -0.907 -8.934 -14.203 1.00 95.75 462 ALA A N 1
ATOM 3386 C CA . ALA A 1 462 ? -1.045 -7.900 -13.188 1.00 95.75 462 ALA A CA 1
ATOM 3387 C C . ALA A 1 462 ? -0.391 -6.592 -13.625 1.00 95.75 462 ALA A C 1
ATOM 3389 O O . ALA A 1 462 ? 0.624 -6.606 -14.317 1.00 95.75 462 ALA A O 1
ATOM 3390 N N . ALA A 1 463 ? -0.945 -5.465 -13.189 1.00 95.62 463 ALA A N 1
ATOM 3391 C CA . ALA A 1 463 ? -0.283 -4.169 -13.288 1.00 95.62 463 ALA A CA 1
ATOM 3392 C C . ALA A 1 463 ? 0.477 -3.869 -11.994 1.00 95.62 463 ALA A C 1
ATOM 3394 O O . ALA A 1 463 ? -0.018 -4.172 -10.907 1.00 95.62 463 ALA A O 1
ATOM 3395 N N . ILE A 1 464 ? 1.646 -3.238 -12.100 1.00 94.62 464 ILE A N 1
ATOM 3396 C CA . ILE A 1 464 ? 2.332 -2.657 -10.942 1.00 94.62 464 ILE A CA 1
ATOM 3397 C C . ILE A 1 464 ? 1.764 -1.265 -10.666 1.00 94.62 464 ILE A C 1
ATOM 3399 O O . ILE A 1 464 ? 1.775 -0.401 -11.543 1.00 94.62 464 ILE A O 1
ATOM 3403 N N . VAL A 1 465 ? 1.246 -1.052 -9.459 1.00 94.81 465 VAL A N 1
ATOM 3404 C CA . VAL A 1 465 ? 0.613 0.199 -9.027 1.00 94.81 465 VAL A CA 1
ATOM 3405 C C . VAL A 1 465 ? 1.039 0.500 -7.597 1.00 94.81 465 VAL A C 1
ATOM 3407 O O . VAL A 1 465 ? 0.743 -0.283 -6.694 1.00 94.81 465 VAL A O 1
ATOM 3410 N N . GLY A 1 466 ? 1.742 1.615 -7.380 1.00 91.44 466 GLY A N 1
ATOM 3411 C CA . GLY A 1 466 ? 2.273 1.978 -6.067 1.00 91.44 466 GLY A CA 1
ATOM 3412 C C . GLY A 1 466 ? 3.152 0.880 -5.471 1.00 91.44 466 GLY A C 1
ATOM 3413 O O . GLY A 1 466 ? 3.098 0.631 -4.270 1.00 91.44 466 GLY A O 1
ATOM 3414 N N . GLY A 1 467 ? 3.885 0.152 -6.317 1.00 90.88 467 GLY A N 1
ATOM 3415 C CA . GLY A 1 467 ? 4.694 -1.001 -5.921 1.00 90.88 467 GLY A CA 1
ATOM 3416 C C . GLY A 1 467 ? 3.946 -2.274 -5.504 1.00 90.88 467 GLY A C 1
ATOM 3417 O O . GLY A 1 467 ? 4.591 -3.224 -5.059 1.00 90.88 467 GLY A O 1
ATOM 3418 N N . ALA A 1 468 ? 2.624 -2.332 -5.674 1.00 94.31 468 ALA A N 1
ATOM 3419 C CA . ALA A 1 468 ? 1.844 -3.555 -5.519 1.00 94.31 468 ALA A CA 1
ATOM 3420 C C . ALA A 1 468 ? 1.428 -4.129 -6.877 1.00 94.31 468 ALA A C 1
ATOM 3422 O O . ALA A 1 468 ? 1.194 -3.391 -7.833 1.00 94.31 468 ALA A O 1
ATOM 3423 N N . ARG A 1 469 ? 1.278 -5.453 -6.959 1.00 94.56 469 ARG A N 1
ATOM 3424 C CA . ARG A 1 469 ? 0.641 -6.121 -8.096 1.00 94.56 469 ARG A CA 1
ATOM 3425 C C . ARG A 1 469 ? -0.877 -6.083 -7.943 1.00 94.56 469 ARG A C 1
ATOM 3427 O O . ARG A 1 469 ? -1.434 -6.530 -6.935 1.00 94.56 469 ARG A O 1
ATOM 3434 N N . ILE A 1 470 ? -1.544 -5.584 -8.974 1.00 96.50 470 ILE A N 1
ATOM 3435 C CA . ILE A 1 470 ? -2.997 -5.577 -9.108 1.00 96.50 470 ILE A CA 1
ATOM 3436 C C . ILE A 1 470 ? -3.373 -6.574 -10.198 1.00 96.50 470 ILE A C 1
ATOM 3438 O O . ILE A 1 470 ? -3.159 -6.321 -11.382 1.00 96.50 470 ILE A O 1
ATOM 3442 N N . ASN A 1 471 ? -3.899 -7.727 -9.786 1.00 95.56 471 ASN A N 1
ATOM 3443 C CA . ASN A 1 471 ? -4.227 -8.821 -10.696 1.00 95.56 471 ASN A CA 1
ATOM 3444 C C . ASN A 1 471 ? -5.518 -8.536 -11.470 1.00 95.56 471 ASN A C 1
ATOM 3446 O O . ASN A 1 471 ? -6.544 -8.196 -10.870 1.00 95.56 471 ASN A O 1
ATOM 3450 N N . PHE A 1 472 ? -5.480 -8.795 -12.773 1.00 95.06 472 PHE A N 1
ATOM 3451 C CA . PHE A 1 472 ? -6.644 -8.774 -13.649 1.00 95.06 472 PHE A CA 1
ATOM 3452 C C . PHE A 1 472 ? -7.316 -10.151 -13.678 1.00 95.06 472 PHE A C 1
ATOM 3454 O O . PHE A 1 472 ? -6.653 -11.179 -13.816 1.00 95.06 472 PHE A O 1
ATOM 3461 N N . ALA A 1 473 ? -8.639 -10.175 -13.546 1.00 93.69 473 ALA A N 1
ATOM 3462 C CA . ALA A 1 473 ? -9.458 -11.381 -13.629 1.00 93.69 473 ALA A CA 1
ATOM 3463 C C . ALA A 1 473 ? -9.850 -11.728 -15.074 1.00 93.69 473 ALA A C 1
ATOM 3465 O O . ALA A 1 473 ? -10.218 -12.865 -15.356 1.00 93.69 473 ALA A O 1
ATOM 3466 N N . SER A 1 474 ? -9.782 -10.760 -15.992 1.00 93.75 474 SER A N 1
ATOM 3467 C CA . SER A 1 474 ? -10.084 -10.969 -17.408 1.00 93.75 474 SER A CA 1
ATOM 3468 C C . SER A 1 474 ? -9.297 -10.009 -18.309 1.00 93.75 474 SER A C 1
ATOM 3470 O O . SER A 1 474 ? -8.889 -8.940 -17.849 1.00 93.75 474 SER A O 1
ATOM 3472 N N . PRO A 1 475 ? -9.132 -10.336 -19.606 1.00 93.38 475 PRO A N 1
ATOM 3473 C CA . PRO A 1 475 ? -8.606 -9.407 -20.608 1.00 93.38 475 PRO A CA 1
ATOM 3474 C C . PRO A 1 475 ? -9.339 -8.063 -20.661 1.00 93.38 475 PRO A C 1
ATOM 3476 O O . PRO A 1 475 ? -8.712 -7.036 -20.909 1.00 93.38 475 PRO A O 1
ATOM 3479 N N . GLN A 1 476 ? -10.653 -8.057 -20.409 1.00 92.38 476 GLN A N 1
ATOM 3480 C CA . GLN A 1 476 ? -11.452 -6.836 -20.447 1.00 92.38 476 GLN A CA 1
ATOM 3481 C C . GLN A 1 476 ? -11.054 -5.872 -19.324 1.00 92.38 476 GLN A C 1
ATOM 3483 O O . GLN A 1 476 ? -10.904 -4.685 -19.583 1.00 92.38 476 GLN A O 1
ATOM 3488 N N . GLU A 1 477 ? -10.752 -6.372 -18.117 1.00 93.25 477 GLU A N 1
ATOM 3489 C CA . GLU A 1 477 ? -10.277 -5.513 -17.019 1.00 93.25 477 GLU A CA 1
ATOM 3490 C C . GLU A 1 477 ? -8.947 -4.809 -17.361 1.00 93.25 477 GLU A C 1
ATOM 3492 O O . GLU A 1 477 ? -8.706 -3.691 -16.900 1.00 93.25 477 GLU A O 1
ATOM 3497 N N . VAL A 1 478 ? -8.088 -5.438 -18.177 1.00 93.62 478 VAL A N 1
ATOM 3498 C CA . VAL A 1 478 ? -6.829 -4.836 -18.654 1.00 93.62 478 VAL A CA 1
ATOM 3499 C C . VAL A 1 478 ? -7.126 -3.666 -19.597 1.00 93.62 478 VAL A C 1
ATOM 3501 O O . VAL A 1 478 ? -6.542 -2.590 -19.466 1.00 93.62 478 VAL A O 1
ATOM 3504 N N . VAL A 1 479 ? -8.070 -3.858 -20.522 1.00 92.00 479 VAL A N 1
ATOM 3505 C CA . VAL A 1 479 ? -8.502 -2.824 -21.473 1.00 92.00 479 VAL A CA 1
ATOM 3506 C C . VAL A 1 479 ? -9.180 -1.663 -20.746 1.00 92.00 479 VAL A C 1
ATOM 3508 O O . VAL A 1 479 ? -8.807 -0.512 -20.973 1.00 92.00 479 VAL A O 1
ATOM 3511 N N . ASP A 1 480 ? -10.103 -1.958 -19.831 1.00 88.75 480 ASP A N 1
ATOM 3512 C CA . ASP A 1 480 ? -10.847 -0.962 -19.049 1.00 88.75 480 ASP A CA 1
ATOM 3513 C C . ASP A 1 480 ? -9.929 -0.148 -18.123 1.00 88.75 480 ASP A C 1
ATOM 3515 O O . ASP A 1 480 ? -10.213 1.009 -17.815 1.00 88.75 480 ASP A O 1
ATOM 3519 N N . SER A 1 481 ? -8.784 -0.718 -17.733 1.00 90.38 481 SER A N 1
ATOM 3520 C CA . SER A 1 481 ? -7.733 -0.019 -16.980 1.00 90.38 481 SER A CA 1
ATOM 3521 C C . SER A 1 481 ? -6.800 0.822 -17.868 1.00 90.38 481 SER A C 1
ATOM 3523 O O . SER A 1 481 ? -5.800 1.347 -17.387 1.00 90.38 481 SER A O 1
ATOM 3525 N N . GLY A 1 482 ? -7.112 0.973 -19.161 1.00 89.19 482 GLY A N 1
ATOM 3526 C CA . GLY A 1 482 ? -6.448 1.914 -20.069 1.00 89.19 482 GLY A CA 1
ATOM 3527 C C . GLY A 1 482 ? -5.239 1.365 -20.830 1.00 89.19 482 GLY A C 1
ATOM 3528 O O . GLY A 1 482 ? -4.557 2.129 -21.511 1.00 89.19 482 GLY A O 1
ATOM 3529 N N . PHE A 1 483 ? -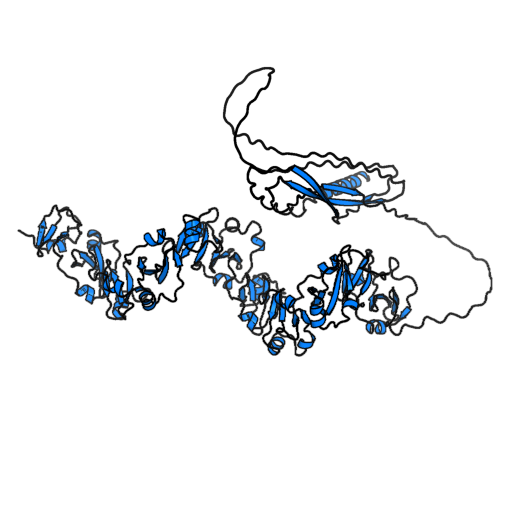4.964 0.058 -20.774 1.00 90.25 483 PHE A N 1
ATOM 3530 C CA . PHE A 1 483 ? -3.806 -0.533 -21.465 1.00 90.25 483 PHE A CA 1
ATOM 3531 C C . PHE A 1 483 ? -4.016 -0.769 -22.970 1.00 90.25 483 PHE A C 1
ATOM 3533 O O . PHE A 1 483 ? -3.054 -1.097 -23.671 1.00 90.25 483 PHE A O 1
ATOM 3540 N N . GLY A 1 484 ? -5.234 -0.549 -23.478 1.00 91.12 484 GLY A N 1
ATOM 3541 C CA . GLY A 1 484 ? -5.587 -0.699 -24.894 1.00 91.12 484 GLY A CA 1
ATOM 3542 C C . GLY A 1 484 ? -5.744 -2.157 -25.333 1.00 91.12 484 GLY A C 1
ATOM 3543 O O . GLY A 1 484 ? -5.402 -3.079 -24.603 1.00 91.12 484 GLY A O 1
ATOM 3544 N N . ALA A 1 485 ? -6.274 -2.385 -26.537 1.00 92.00 485 ALA A N 1
ATOM 3545 C CA . ALA A 1 485 ? -6.504 -3.736 -27.068 1.00 92.00 485 ALA A CA 1
ATOM 3546 C C . ALA A 1 485 ? -5.201 -4.498 -27.397 1.00 92.00 485 ALA A C 1
ATOM 3548 O O . ALA A 1 485 ? -5.192 -5.724 -27.447 1.00 92.00 485 ALA A O 1
ATOM 3549 N N . ASP A 1 486 ? -4.094 -3.778 -27.581 1.00 93.19 486 ASP A N 1
ATOM 3550 C CA . ASP A 1 486 ? -2.748 -4.298 -27.841 1.00 93.19 486 ASP A CA 1
ATOM 3551 C C . ASP A 1 486 ? -1.976 -4.660 -26.554 1.00 93.19 486 ASP A C 1
ATOM 3553 O O . ASP A 1 486 ? -0.771 -4.921 -26.597 1.00 93.19 486 ASP A O 1
ATOM 3557 N N . TRP A 1 487 ? -2.655 -4.692 -25.398 1.00 94.12 487 TRP A N 1
ATOM 3558 C CA . TRP A 1 487 ? -2.041 -4.922 -24.085 1.00 94.12 487 TRP A CA 1
ATOM 3559 C C . TRP A 1 487 ? -1.207 -6.205 -24.007 1.00 94.12 487 TRP A C 1
ATOM 3561 O O . TRP A 1 487 ? -0.206 -6.226 -23.293 1.00 94.12 487 TRP A O 1
ATOM 3571 N N . ALA A 1 488 ? -1.566 -7.255 -24.753 1.00 91.62 488 ALA A N 1
ATOM 3572 C CA . ALA A 1 488 ? -0.857 -8.534 -24.729 1.00 91.62 488 ALA A CA 1
ATOM 3573 C C . ALA A 1 488 ? 0.629 -8.386 -25.108 1.00 91.62 488 ALA A C 1
ATOM 3575 O O . ALA A 1 488 ? 1.484 -9.007 -24.484 1.00 91.62 488 ALA A O 1
ATOM 3576 N N . GLY A 1 489 ? 0.956 -7.498 -26.057 1.00 89.94 489 GLY A N 1
ATOM 3577 C CA . GLY A 1 489 ? 2.343 -7.197 -26.439 1.00 89.94 489 GLY A CA 1
ATOM 3578 C C . GLY A 1 489 ? 3.103 -6.331 -25.423 1.00 89.94 489 GLY A C 1
ATOM 3579 O O . GLY A 1 489 ? 4.315 -6.152 -25.539 1.00 89.94 489 GLY A O 1
ATOM 3580 N N . LYS A 1 490 ? 2.407 -5.782 -24.421 1.00 91.19 490 LYS A N 1
ATOM 3581 C CA . LYS A 1 490 ? 2.979 -4.946 -23.353 1.00 91.19 490 LYS A CA 1
ATOM 3582 C C . LYS A 1 490 ? 3.303 -5.753 -22.094 1.00 91.19 490 LYS A C 1
ATOM 3584 O O . LYS A 1 490 ? 4.036 -5.255 -21.244 1.00 91.19 490 LYS A O 1
ATOM 3589 N N . VAL A 1 491 ? 2.799 -6.984 -21.980 1.00 92.56 491 VAL A N 1
ATOM 3590 C CA . VAL A 1 491 ? 3.061 -7.861 -20.833 1.00 92.56 491 VAL A CA 1
ATOM 3591 C C . VAL A 1 491 ? 4.531 -8.266 -20.799 1.00 92.56 491 VAL A C 1
ATOM 3593 O O . VAL A 1 491 ? 5.115 -8.659 -21.808 1.00 92.56 491 VAL A O 1
ATOM 3596 N N . ARG A 1 492 ? 5.134 -8.164 -19.618 1.00 90.25 492 ARG A N 1
ATOM 3597 C CA . ARG A 1 492 ? 6.501 -8.592 -19.345 1.00 90.25 492 ARG A CA 1
ATOM 3598 C C . ARG A 1 492 ? 6.500 -9.898 -18.569 1.00 90.25 492 ARG A C 1
ATOM 3600 O O . ARG A 1 492 ? 5.910 -9.988 -17.491 1.00 90.25 492 ARG A O 1
ATOM 3607 N N . SER A 1 493 ? 7.203 -10.888 -19.098 1.00 87.56 493 SER A N 1
ATOM 3608 C CA . SER A 1 493 ? 7.410 -12.155 -18.406 1.00 87.56 493 SER A CA 1
ATOM 3609 C C . SER A 1 493 ? 8.376 -11.969 -17.241 1.00 87.56 493 SER A C 1
ATOM 3611 O O . SER A 1 493 ? 9.483 -11.453 -17.406 1.00 87.56 493 SER A O 1
ATOM 3613 N N . VAL A 1 494 ? 7.958 -12.410 -16.060 1.00 89.12 494 VAL A N 1
ATOM 3614 C CA . VAL A 1 494 ? 8.787 -12.479 -14.853 1.00 89.12 494 VAL A CA 1
ATOM 3615 C C . VAL A 1 494 ? 8.718 -13.892 -14.276 1.00 89.12 494 VAL A C 1
ATOM 3617 O O . VAL A 1 494 ? 7.736 -14.596 -14.502 1.00 89.12 494 VAL A O 1
ATOM 3620 N N . PRO A 1 495 ? 9.712 -14.340 -13.498 1.00 88.88 495 PRO A N 1
ATOM 3621 C CA . PRO A 1 495 ? 9.599 -15.598 -12.774 1.00 88.88 495 PRO A CA 1
ATOM 3622 C C . PRO A 1 495 ? 8.372 -15.635 -11.859 1.00 88.88 495 PRO A C 1
ATOM 3624 O O . PRO A 1 495 ? 8.089 -14.661 -11.157 1.00 88.88 495 PRO A O 1
ATOM 3627 N N . THR A 1 496 ? 7.679 -16.774 -11.786 1.00 89.25 496 THR A N 1
ATOM 3628 C CA . THR A 1 496 ? 6.4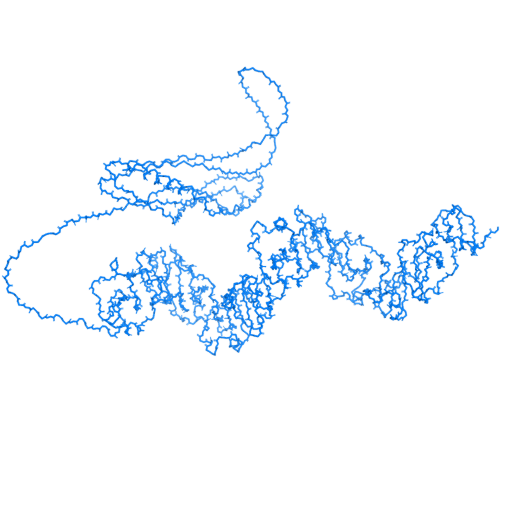89 -16.943 -10.928 1.00 89.25 496 THR A CA 1
ATOM 3629 C C . THR A 1 496 ? 6.796 -16.676 -9.452 1.00 89.25 496 THR A C 1
ATOM 3631 O O . THR A 1 496 ? 5.985 -16.081 -8.742 1.00 89.25 496 THR A O 1
ATOM 3634 N N . ARG A 1 497 ? 7.997 -17.033 -8.981 1.00 89.50 497 ARG A N 1
ATOM 3635 C CA . ARG A 1 497 ? 8.463 -16.685 -7.632 1.00 89.50 497 ARG A CA 1
ATOM 3636 C C . ARG A 1 497 ? 8.557 -15.172 -7.441 1.00 89.50 497 ARG A C 1
ATOM 3638 O O . ARG A 1 497 ? 8.035 -14.664 -6.455 1.00 89.50 497 ARG A O 1
ATOM 3645 N N . ALA A 1 498 ? 9.194 -14.460 -8.372 1.00 88.75 498 ALA A N 1
ATOM 3646 C CA . ALA A 1 498 ? 9.319 -13.004 -8.311 1.00 88.75 498 ALA A CA 1
ATOM 3647 C C . ALA A 1 498 ? 7.939 -12.334 -8.341 1.00 88.75 498 ALA A C 1
ATOM 3649 O O . ALA A 1 498 ? 7.651 -11.500 -7.491 1.00 88.75 498 ALA A O 1
ATOM 3650 N N . PHE A 1 499 ? 7.048 -12.790 -9.228 1.00 91.12 499 PHE A N 1
ATOM 3651 C CA . PHE A 1 499 ? 5.651 -12.355 -9.264 1.00 91.12 499 PHE A CA 1
ATOM 3652 C C . PHE A 1 499 ? 4.967 -12.514 -7.898 1.00 91.12 499 PHE A C 1
ATOM 3654 O O . PHE A 1 499 ? 4.247 -11.622 -7.461 1.00 91.12 499 PHE A O 1
ATOM 3661 N N . ASN A 1 500 ? 5.213 -13.626 -7.199 1.00 91.62 500 ASN A N 1
ATOM 3662 C CA . ASN A 1 500 ? 4.616 -13.911 -5.895 1.00 91.62 500 ASN A CA 1
ATOM 3663 C C . ASN A 1 500 ? 5.215 -13.136 -4.718 1.00 91.62 500 ASN A C 1
ATOM 3665 O O . ASN A 1 500 ? 4.530 -12.983 -3.709 1.00 91.62 500 ASN A O 1
ATOM 3669 N N . LEU A 1 501 ? 6.439 -12.626 -4.852 1.00 90.12 501 LEU A N 1
ATOM 3670 C CA . LEU A 1 501 ? 7.079 -11.782 -3.843 1.00 90.12 501 LEU A CA 1
ATOM 3671 C C . LEU A 1 501 ? 6.606 -10.323 -3.897 1.00 90.12 501 LEU A C 1
ATOM 3673 O O . LEU A 1 501 ? 6.741 -9.612 -2.904 1.00 90.12 501 LEU A O 1
ATOM 3677 N N . ILE A 1 502 ? 6.032 -9.877 -5.020 1.00 90.44 502 ILE A N 1
ATOM 3678 C CA . ILE A 1 502 ? 5.475 -8.525 -5.133 1.00 90.44 502 ILE A CA 1
ATOM 3679 C C . ILE A 1 502 ? 4.222 -8.419 -4.238 1.00 90.44 502 ILE A C 1
ATOM 3681 O O . ILE A 1 502 ? 3.307 -9.250 -4.377 1.00 90.44 502 ILE A O 1
ATOM 3685 N N . PRO A 1 503 ? 4.134 -7.402 -3.350 1.00 91.50 503 PRO A N 1
ATOM 3686 C CA . PRO A 1 503 ? 2.953 -7.158 -2.522 1.00 91.50 503 PRO A CA 1
ATOM 3687 C C . PRO A 1 503 ? 1.682 -7.120 -3.367 1.00 91.50 503 PRO A C 1
ATOM 3689 O O . PRO A 1 503 ? 1.661 -6.498 -4.423 1.00 91.50 503 PRO A O 1
ATOM 3692 N N . ALA A 1 504 ? 0.623 -7.806 -2.944 1.00 91.50 504 ALA A N 1
ATOM 3693 C CA . ALA A 1 504 ? -0.601 -7.920 -3.734 1.00 91.50 504 ALA A CA 1
ATOM 3694 C C . ALA A 1 504 ? -1.700 -6.969 -3.244 1.00 91.50 504 ALA A C 1
ATOM 3696 O O . ALA A 1 504 ? -1.847 -6.745 -2.044 1.00 91.50 504 ALA A O 1
ATOM 3697 N N . ASN A 1 505 ? -2.539 -6.520 -4.180 1.00 90.69 505 ASN A N 1
ATOM 3698 C CA . ASN A 1 505 ? -3.848 -5.878 -3.981 1.00 90.69 505 ASN A CA 1
ATOM 3699 C C . ASN A 1 505 ? -3.866 -4.463 -3.385 1.00 90.69 505 ASN A C 1
ATOM 3701 O O . ASN A 1 505 ? -4.732 -3.684 -3.773 1.00 90.69 505 ASN A O 1
ATOM 3705 N N . VAL A 1 506 ? -2.963 -4.123 -2.465 1.00 94.88 506 VAL A N 1
ATOM 3706 C CA . VAL A 1 506 ? -2.950 -2.815 -1.793 1.00 94.88 506 VAL A CA 1
ATOM 3707 C C . VAL A 1 506 ? -1.676 -2.060 -2.179 1.00 94.88 506 VAL A C 1
ATOM 3709 O O . VAL A 1 506 ? -0.595 -2.465 -1.751 1.00 94.88 506 VAL A O 1
ATOM 3712 N N . PRO A 1 507 ? -1.781 -0.996 -2.997 1.00 96.06 507 PRO A N 1
ATOM 3713 C CA . PRO A 1 507 ? -0.658 -0.112 -3.307 1.00 96.06 507 PRO A CA 1
ATOM 3714 C C . PRO A 1 507 ? -0.057 0.529 -2.054 1.00 96.06 507 PRO A C 1
ATOM 3716 O O . PRO A 1 507 ? -0.702 0.597 -1.011 1.00 96.06 507 PRO A O 1
ATOM 3719 N N . ALA A 1 508 ? 1.165 1.045 -2.158 1.00 94.50 508 ALA A N 1
ATOM 3720 C CA . ALA A 1 508 ? 1.781 1.800 -1.074 1.00 94.50 508 ALA A CA 1
ATOM 3721 C C . ALA A 1 508 ? 1.022 3.103 -0.765 1.00 94.50 508 ALA A C 1
ATOM 3723 O O . ALA A 1 508 ? 0.374 3.694 -1.639 1.00 94.50 508 ALA A O 1
ATOM 3724 N N . ASP A 1 509 ? 1.158 3.580 0.472 1.00 95.19 509 ASP A N 1
ATOM 3725 C CA . ASP A 1 509 ? 0.562 4.841 0.906 1.00 95.19 509 ASP A CA 1
ATOM 3726 C C . ASP A 1 509 ? 1.028 6.027 0.040 1.00 95.19 509 ASP A C 1
ATOM 3728 O O . ASP A 1 509 ? 2.171 6.092 -0.412 1.00 95.19 509 ASP A O 1
ATOM 3732 N N . GLY A 1 510 ? 0.123 6.977 -0.200 1.00 94.06 510 GLY A N 1
ATOM 3733 C CA . GLY A 1 510 ? 0.323 8.103 -1.115 1.00 94.06 510 GLY A CA 1
ATOM 3734 C C . GLY A 1 510 ? 0.038 7.784 -2.587 1.00 94.06 510 GLY A C 1
ATOM 3735 O O . GLY A 1 510 ? 0.089 8.684 -3.422 1.00 94.06 510 GLY A O 1
ATOM 3736 N N . THR A 1 511 ? -0.305 6.540 -2.933 1.00 96.50 511 THR A N 1
ATOM 3737 C CA . THR A 1 511 ? -0.705 6.194 -4.306 1.00 96.50 511 THR A CA 1
ATOM 3738 C C . THR A 1 511 ? -2.134 6.660 -4.585 1.00 96.50 511 THR A C 1
ATOM 3740 O O . THR A 1 511 ? -3.047 6.336 -3.824 1.00 96.50 511 THR A O 1
ATOM 3743 N N . LEU A 1 512 ? -2.342 7.382 -5.692 1.00 97.31 512 LEU A N 1
ATOM 3744 C CA . LEU A 1 512 ? -3.676 7.718 -6.195 1.00 97.31 512 LEU A CA 1
ATOM 3745 C C . LEU A 1 512 ? -4.179 6.621 -7.133 1.00 97.31 512 LEU A C 1
ATOM 3747 O O . LEU A 1 512 ? -3.534 6.305 -8.133 1.00 97.31 512 LEU A O 1
ATOM 3751 N N . VAL A 1 513 ? -5.354 6.075 -6.842 1.00 97.00 513 VAL A N 1
ATOM 3752 C CA . VAL A 1 513 ? -5.986 5.016 -7.632 1.00 97.00 513 VAL A CA 1
ATOM 3753 C C . VAL A 1 513 ? -7.417 5.362 -8.006 1.00 97.00 513 VAL A C 1
ATOM 3755 O O . VAL A 1 513 ? -8.103 6.104 -7.301 1.00 97.00 513 VAL A O 1
ATOM 3758 N N . GLN A 1 514 ? -7.882 4.791 -9.111 1.00 96.00 514 GLN A N 1
ATOM 3759 C CA . GLN A 1 514 ? -9.266 4.918 -9.548 1.00 96.00 514 GLN A CA 1
ATOM 3760 C C . GLN A 1 514 ? -9.713 3.657 -10.293 1.00 96.00 514 GLN A C 1
ATOM 3762 O O . GLN A 1 514 ? -9.010 3.168 -11.174 1.00 96.00 514 GLN A O 1
ATOM 3767 N N . GLY A 1 515 ? -10.890 3.142 -9.939 1.00 93.44 515 GLY A N 1
ATOM 3768 C CA . GLY A 1 515 ? -11.627 2.169 -10.737 1.00 93.44 515 GLY A CA 1
ATOM 3769 C C . GLY A 1 515 ? -12.532 2.849 -11.761 1.00 93.44 515 GLY A C 1
ATOM 3770 O O . GLY A 1 515 ? -12.948 3.997 -11.589 1.00 93.44 515 GLY A O 1
ATOM 3771 N N . GLN A 1 516 ? -12.885 2.141 -12.830 1.00 90.94 516 GLN A N 1
ATOM 3772 C CA . GLN A 1 516 ? -13.834 2.667 -13.806 1.00 90.94 516 GLN A CA 1
ATOM 3773 C C . GLN A 1 516 ? -15.175 2.987 -13.122 1.00 90.94 516 GLN A C 1
ATOM 3775 O O . GLN A 1 516 ? -15.768 2.136 -12.455 1.00 90.94 516 GLN A O 1
ATOM 3780 N N . GLY A 1 517 ? -15.633 4.234 -13.270 1.00 89.69 517 GLY A N 1
ATOM 3781 C CA . GLY A 1 517 ? -16.865 4.728 -12.647 1.00 89.69 517 GLY A CA 1
ATOM 3782 C C . GLY A 1 517 ? -16.781 4.968 -11.134 1.00 89.69 517 GLY A C 1
ATOM 3783 O O . GLY A 1 517 ? -17.798 5.290 -10.524 1.00 89.69 517 GLY A O 1
ATOM 3784 N N . THR A 1 518 ? -15.606 4.833 -10.510 1.00 94.81 518 THR A N 1
ATOM 3785 C CA . THR A 1 518 ? -15.410 5.111 -9.078 1.00 94.81 518 THR A CA 1
ATOM 3786 C C . THR A 1 518 ? -14.804 6.502 -8.866 1.00 94.81 518 THR A C 1
ATOM 3788 O O . THR A 1 518 ? -14.184 7.056 -9.782 1.00 94.81 518 THR A O 1
ATOM 3791 N N . PRO A 1 519 ? -14.920 7.084 -7.657 1.00 96.06 519 PRO A N 1
ATOM 3792 C CA . PRO A 1 519 ? -14.114 8.247 -7.302 1.00 96.06 519 PRO A CA 1
ATOM 3793 C C . PRO A 1 519 ? -12.618 7.908 -7.321 1.00 96.06 519 PRO A C 1
ATOM 3795 O O . PRO A 1 519 ? -12.226 6.742 -7.204 1.00 96.06 519 PRO A O 1
ATOM 3798 N N . VAL A 1 520 ? -11.789 8.946 -7.430 1.00 97.75 520 VAL A N 1
ATOM 3799 C CA . VAL A 1 520 ? -10.349 8.854 -7.157 1.00 97.75 520 VAL A CA 1
ATOM 3800 C C . VAL A 1 520 ? -10.160 8.659 -5.654 1.00 97.75 520 VAL A C 1
ATOM 3802 O O . VAL A 1 520 ? -10.859 9.285 -4.853 1.00 97.75 520 VAL A O 1
ATOM 3805 N N . ALA A 1 521 ? -9.216 7.810 -5.263 1.00 97.88 521 ALA A N 1
ATOM 3806 C CA . ALA A 1 521 ? -8.858 7.591 -3.870 1.00 97.88 521 ALA A CA 1
ATOM 3807 C C . ALA A 1 521 ? -7.344 7.621 -3.673 1.00 97.88 521 ALA A C 1
ATOM 3809 O O . ALA A 1 521 ? -6.595 7.180 -4.543 1.00 97.88 521 ALA A O 1
ATOM 3810 N N . ALA A 1 522 ? -6.899 8.101 -2.516 1.00 97.69 522 ALA A N 1
ATOM 3811 C CA . ALA A 1 522 ? -5.530 7.907 -2.052 1.00 97.69 522 ALA A CA 1
ATOM 3812 C C . ALA A 1 522 ? -5.452 6.659 -1.172 1.00 97.69 522 ALA A C 1
ATOM 3814 O O . ALA A 1 522 ? -6.386 6.383 -0.417 1.00 97.69 522 ALA A O 1
ATOM 3815 N N . ILE A 1 523 ? -4.335 5.936 -1.227 1.00 97.81 523 ILE A N 1
ATOM 3816 C CA . ILE A 1 523 ? -4.030 4.909 -0.229 1.00 97.81 523 ILE A CA 1
ATOM 3817 C C . ILE A 1 523 ? -3.365 5.566 0.983 1.00 97.81 523 ILE A C 1
ATOM 3819 O O . ILE A 1 523 ? -2.375 6.279 0.830 1.00 97.81 523 ILE A O 1
ATOM 3823 N N . ILE A 1 524 ? -3.941 5.385 2.170 1.00 96.75 524 ILE A N 1
ATOM 3824 C CA . ILE A 1 524 ? -3.472 5.969 3.433 1.00 96.75 524 ILE A CA 1
ATOM 3825 C C . ILE A 1 524 ? -3.626 4.923 4.537 1.00 96.75 524 ILE A C 1
ATOM 3827 O O . ILE A 1 524 ? -4.744 4.484 4.817 1.00 96.75 524 ILE A O 1
ATOM 3831 N N . GLY A 1 525 ? -2.522 4.518 5.168 1.00 94.12 525 GLY A N 1
ATOM 3832 C CA . GLY A 1 525 ? -2.525 3.442 6.155 1.00 94.12 525 GLY A CA 1
ATOM 3833 C C . GLY A 1 525 ? -3.084 2.136 5.590 1.00 94.12 525 GLY A C 1
ATOM 3834 O O . GLY A 1 525 ? -3.845 1.457 6.278 1.00 94.12 525 GLY A O 1
ATOM 3835 N N . GLY A 1 526 ? -2.806 1.837 4.315 1.00 94.31 526 GLY A N 1
ATOM 3836 C CA . GLY A 1 526 ? -3.347 0.678 3.593 1.00 94.31 526 GLY A CA 1
ATOM 3837 C C . GLY A 1 526 ? -4.840 0.750 3.237 1.00 94.31 526 GLY A C 1
ATOM 3838 O O . GLY A 1 526 ? -5.376 -0.204 2.672 1.00 94.31 526 GLY A O 1
ATOM 3839 N N . ALA A 1 527 ? -5.519 1.859 3.538 1.00 96.69 527 ALA A N 1
ATOM 3840 C CA . ALA A 1 527 ? -6.932 2.057 3.240 1.00 96.69 527 ALA A CA 1
ATOM 3841 C C . ALA A 1 527 ? -7.144 3.001 2.062 1.00 96.69 527 ALA A C 1
ATOM 3843 O O . ALA A 1 527 ? -6.392 3.956 1.882 1.00 96.69 527 ALA A O 1
ATOM 3844 N N . ARG A 1 528 ? -8.219 2.796 1.298 1.00 96.69 528 ARG A N 1
ATOM 3845 C CA . ARG A 1 528 ? -8.657 3.774 0.300 1.00 96.69 528 ARG A CA 1
ATOM 3846 C C . ARG A 1 528 ? -9.411 4.917 0.976 1.00 96.69 528 ARG A C 1
ATOM 3848 O O . ARG A 1 528 ? -10.426 4.713 1.642 1.00 96.69 528 ARG A O 1
ATOM 3855 N N . VAL A 1 529 ? -8.937 6.133 0.749 1.00 97.81 529 VAL A N 1
ATOM 3856 C CA . VAL A 1 529 ? -9.591 7.377 1.148 1.00 97.81 529 VAL A CA 1
ATOM 3857 C C . VAL A 1 529 ? -10.114 8.050 -0.113 1.00 97.81 529 VAL A C 1
ATOM 3859 O O . VAL A 1 529 ? -9.357 8.649 -0.873 1.00 97.81 529 VAL A O 1
ATOM 3862 N N . ASN A 1 530 ? -11.417 7.904 -0.358 1.00 97.19 530 ASN A N 1
ATOM 3863 C CA . ASN A 1 530 ? -12.076 8.451 -1.544 1.00 97.19 530 ASN A CA 1
ATOM 3864 C C . ASN A 1 530 ? -12.169 9.975 -1.460 1.00 97.19 530 ASN A C 1
ATOM 3866 O O . ASN A 1 530 ? -12.535 10.501 -0.407 1.00 97.19 530 ASN A O 1
ATOM 3870 N N . PHE A 1 531 ? -11.955 10.655 -2.582 1.00 97.25 531 PHE A N 1
ATOM 3871 C CA . PHE A 1 531 ? -12.167 12.092 -2.738 1.00 97.25 531 PHE A CA 1
ATOM 3872 C C . PHE A 1 531 ? -13.534 12.379 -3.368 1.00 97.25 531 PHE A C 1
ATOM 3874 O O . PHE A 1 531 ? -13.956 11.701 -4.304 1.00 97.25 531 PHE A O 1
ATOM 3881 N N . ALA A 1 532 ? -14.230 13.389 -2.851 1.00 96.19 532 ALA A N 1
ATOM 3882 C CA . ALA A 1 532 ? -15.535 13.832 -3.335 1.00 96.19 532 ALA A CA 1
ATOM 3883 C C . ALA A 1 532 ? -15.423 14.852 -4.480 1.00 96.19 532 ALA A C 1
ATOM 3885 O O . ALA A 1 532 ? -16.374 15.039 -5.235 1.00 96.19 532 ALA A O 1
ATOM 3886 N N . SER A 1 533 ? -14.273 15.518 -4.615 1.00 95.50 533 SER A N 1
ATOM 3887 C CA . SER A 1 533 ? -14.028 16.509 -5.661 1.00 95.50 533 SER A CA 1
ATOM 3888 C C . SER A 1 533 ? -12.535 16.615 -6.006 1.00 95.50 533 SER A C 1
ATOM 3890 O O . SER A 1 533 ? -11.688 16.253 -5.186 1.00 95.50 533 SER A O 1
ATOM 3892 N N . PRO A 1 534 ? -12.186 17.163 -7.186 1.00 95.62 534 PRO A N 1
ATOM 3893 C CA . PRO A 1 534 ? -10.807 17.518 -7.527 1.00 95.62 534 PRO A CA 1
ATOM 3894 C C . PRO A 1 534 ? -10.127 18.435 -6.506 1.00 95.62 534 PRO A C 1
ATOM 3896 O O . PRO A 1 534 ? -8.924 18.322 -6.288 1.00 95.62 534 PRO A O 1
ATOM 3899 N N . GLN A 1 535 ? -10.893 19.329 -5.871 1.00 95.06 535 GLN A N 1
ATOM 3900 C CA . GLN A 1 535 ? -10.354 20.256 -4.881 1.00 95.06 535 GLN A CA 1
ATOM 3901 C C . GLN A 1 535 ? -9.890 19.516 -3.621 1.00 95.06 535 GLN A C 1
ATOM 3903 O O . GLN A 1 535 ? -8.804 19.804 -3.136 1.00 95.06 535 GLN A O 1
ATOM 3908 N N . GLU A 1 536 ? -10.623 18.492 -3.157 1.00 95.44 536 GLU A N 1
ATOM 3909 C CA . GLU A 1 536 ? -10.175 17.686 -2.008 1.00 95.44 536 GLU A CA 1
ATOM 3910 C C . GLU A 1 536 ? -8.825 16.991 -2.276 1.00 95.44 536 GLU A C 1
ATOM 3912 O O . GLU A 1 536 ? -8.036 16.815 -1.348 1.00 95.44 536 GLU A O 1
ATOM 3917 N N . ILE A 1 537 ? -8.534 16.615 -3.528 1.00 96.12 537 ILE A N 1
ATOM 3918 C CA . ILE A 1 537 ? -7.252 16.003 -3.921 1.00 96.12 537 ILE A CA 1
ATOM 3919 C C . ILE A 1 537 ? -6.118 17.028 -3.795 1.00 96.12 537 ILE A C 1
ATOM 3921 O O . ILE A 1 537 ? -5.061 16.733 -3.233 1.00 96.12 537 ILE A O 1
ATOM 3925 N N . ILE A 1 538 ? -6.352 18.249 -4.285 1.00 95.31 538 ILE A N 1
ATOM 3926 C CA . ILE A 1 538 ? -5.388 19.354 -4.217 1.00 95.31 538 ILE A CA 1
ATOM 3927 C C . ILE A 1 538 ? -5.133 19.745 -2.758 1.00 95.31 538 ILE A C 1
ATOM 3929 O O . ILE A 1 538 ? -3.977 19.824 -2.343 1.00 95.31 538 ILE A O 1
ATOM 3933 N N . ASP A 1 539 ? -6.196 19.910 -1.969 1.00 94.25 539 ASP A N 1
ATOM 3934 C CA . ASP A 1 539 ? -6.127 20.286 -0.552 1.00 94.25 539 ASP A CA 1
ATOM 3935 C C . ASP A 1 539 ? -5.465 19.198 0.309 1.00 94.25 539 ASP A C 1
ATOM 3937 O O . ASP A 1 539 ? -4.897 19.488 1.363 1.00 94.25 539 ASP A O 1
ATOM 3941 N N . SER A 1 540 ? -5.485 17.947 -0.162 1.00 95.00 540 SER A N 1
ATOM 3942 C CA . SER A 1 540 ? -4.765 16.820 0.444 1.00 95.00 540 SER A CA 1
ATOM 3943 C C . SER A 1 540 ? -3.293 16.731 0.008 1.00 95.00 540 SER A C 1
ATOM 3945 O O . SER A 1 540 ? -2.616 15.752 0.306 1.00 95.00 540 SER A O 1
ATOM 3947 N N . GLY A 1 541 ? -2.771 17.748 -0.685 1.00 93.19 541 GLY A N 1
ATOM 3948 C CA . GLY A 1 541 ? -1.341 17.903 -0.963 1.00 93.19 541 GLY A CA 1
ATOM 3949 C C . GLY A 1 541 ? -0.831 17.229 -2.239 1.00 93.19 541 GLY A C 1
ATOM 3950 O O . GLY A 1 541 ? 0.372 17.244 -2.482 1.00 93.19 541 GLY A O 1
ATOM 3951 N N . PHE A 1 542 ? -1.707 16.682 -3.089 1.00 93.31 542 PHE A N 1
ATOM 3952 C CA . PHE A 1 542 ? -1.297 16.047 -4.354 1.00 93.31 542 PHE A CA 1
ATOM 3953 C C . PHE A 1 542 ? -1.015 17.048 -5.492 1.00 93.31 542 PHE A C 1
ATOM 3955 O O . PHE A 1 542 ? -0.564 16.660 -6.570 1.00 93.31 542 PHE A O 1
ATOM 3962 N N . GLY A 1 543 ? -1.245 18.344 -5.252 1.00 93.06 543 GLY A N 1
ATOM 3963 C CA . GLY A 1 543 ? -0.982 19.423 -6.207 1.00 93.06 543 GLY A CA 1
ATOM 3964 C C . GLY A 1 543 ? -1.939 19.431 -7.402 1.00 93.06 543 GLY A C 1
ATOM 3965 O O . GLY A 1 543 ? -2.791 18.565 -7.550 1.00 93.06 543 GLY A O 1
ATOM 3966 N N . THR A 1 544 ? -1.814 20.421 -8.286 1.00 93.88 544 THR A N 1
ATOM 3967 C CA . THR A 1 544 ? -2.721 20.604 -9.440 1.00 93.88 544 THR A CA 1
ATOM 3968 C C . THR A 1 544 ? -2.531 19.566 -10.549 1.00 93.88 544 THR A C 1
ATOM 3970 O O . THR A 1 544 ? -3.440 19.341 -11.343 1.00 93.88 544 THR A O 1
ATOM 3973 N N . ASN A 1 545 ? -1.378 18.892 -10.581 1.00 94.19 545 ASN A N 1
ATOM 3974 C CA . ASN A 1 545 ? -1.043 17.872 -11.580 1.00 94.19 545 ASN A CA 1
ATOM 3975 C C . ASN A 1 545 ? -1.493 16.456 -11.174 1.00 94.19 545 ASN A C 1
ATOM 3977 O O . ASN A 1 545 ? -1.118 15.483 -11.838 1.00 94.19 545 ASN A O 1
ATOM 3981 N N . TRP A 1 546 ? -2.292 16.332 -10.105 1.00 95.56 546 TRP A N 1
ATOM 3982 C CA . TRP A 1 546 ? -2.717 15.061 -9.510 1.00 95.56 546 TRP A CA 1
ATOM 3983 C C . TRP A 1 546 ? -3.302 14.074 -10.529 1.00 95.56 546 TRP A C 1
ATOM 3985 O O . TRP A 1 546 ? -3.081 12.873 -10.411 1.00 95.56 546 TRP A O 1
ATOM 3995 N N . ALA A 1 547 ? -3.988 14.557 -11.572 1.00 93.88 547 ALA A N 1
ATOM 3996 C CA . ALA A 1 547 ? -4.608 13.707 -12.589 1.00 93.88 547 ALA A CA 1
ATOM 3997 C C . ALA A 1 547 ? -3.594 12.798 -13.312 1.00 93.88 547 ALA A C 1
ATOM 3999 O O . ALA A 1 547 ? -3.907 11.655 -13.626 1.00 93.88 547 ALA A O 1
ATOM 4000 N N . SER A 1 548 ? -2.355 13.264 -13.509 1.00 92.06 548 SER A N 1
ATOM 4001 C CA . SER A 1 548 ? -1.265 12.467 -14.105 1.00 92.06 548 SER A CA 1
ATOM 4002 C C . SER A 1 548 ? -0.688 11.401 -13.159 1.00 92.06 548 SER A C 1
ATOM 4004 O O . SER A 1 548 ? -0.008 10.459 -13.582 1.00 92.06 548 SER A O 1
ATOM 4006 N N . MET A 1 549 ? -0.960 11.539 -11.862 1.00 93.06 549 MET A N 1
ATOM 4007 C CA . MET A 1 549 ? -0.505 10.625 -10.817 1.00 93.06 549 MET A CA 1
ATOM 4008 C C . MET A 1 549 ? -1.501 9.488 -10.574 1.00 93.06 549 MET A C 1
ATOM 4010 O O . MET A 1 549 ? -1.108 8.459 -10.032 1.00 93.06 549 MET A O 1
ATOM 4014 N N . VAL A 1 550 ? -2.764 9.646 -10.990 1.00 95.06 550 VAL A N 1
ATOM 4015 C CA . VAL A 1 550 ? -3.793 8.612 -10.829 1.00 95.06 550 VAL A CA 1
ATOM 4016 C C . VAL A 1 550 ? -3.411 7.362 -11.617 1.00 95.06 550 VAL A C 1
ATOM 4018 O O . VAL A 1 550 ? -2.939 7.424 -12.756 1.00 95.06 550 VAL A O 1
ATOM 4021 N N . ARG A 1 551 ? -3.605 6.203 -10.992 1.00 94.06 551 ARG A N 1
ATOM 4022 C CA . ARG A 1 551 ? -3.430 4.889 -11.605 1.00 94.06 551 ARG A CA 1
ATOM 4023 C C . ARG A 1 551 ? -4.784 4.209 -11.735 1.00 94.06 551 ARG A C 1
ATOM 4025 O O . ARG A 1 551 ? -5.474 3.980 -10.741 1.00 94.06 551 ARG A O 1
ATOM 4032 N N . ALA A 1 552 ? -5.158 3.903 -12.972 1.00 93.69 552 ALA A N 1
ATOM 4033 C CA . ALA A 1 552 ? -6.355 3.131 -13.248 1.00 93.69 552 ALA A CA 1
ATOM 4034 C C . ALA A 1 552 ? -6.148 1.680 -12.793 1.00 93.69 552 ALA A C 1
ATOM 4036 O O . ALA A 1 552 ? -5.126 1.063 -13.097 1.00 93.69 552 ALA A O 1
ATOM 4037 N N . ILE A 1 553 ? -7.111 1.152 -12.045 1.00 95.19 553 ILE A N 1
ATOM 4038 C CA . ILE A 1 553 ? -7.142 -0.237 -11.583 1.00 95.19 553 ILE A CA 1
ATOM 4039 C C . ILE A 1 553 ? -8.523 -0.842 -11.851 1.00 95.19 553 ILE A C 1
ATOM 4041 O O . ILE A 1 553 ? -9.497 -0.101 -11.982 1.00 95.19 553 ILE A O 1
ATOM 4045 N N . PRO A 1 554 ? -8.670 -2.1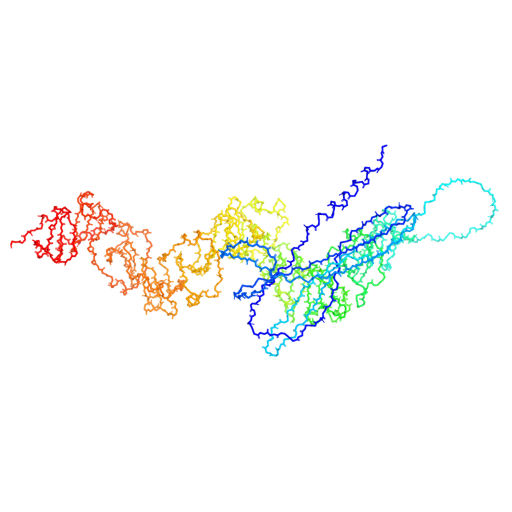77 -11.872 1.00 95.31 554 PRO A N 1
ATOM 4046 C CA . PRO A 1 554 ? -9.984 -2.794 -11.994 1.00 95.31 554 PRO A CA 1
ATOM 4047 C C . PRO A 1 554 ? -10.915 -2.357 -10.862 1.00 95.31 554 PRO A C 1
ATOM 4049 O O . PRO A 1 554 ? -10.523 -2.362 -9.692 1.00 95.31 554 PRO A O 1
ATOM 4052 N N . THR A 1 555 ? -12.180 -2.063 -11.173 1.00 94.19 555 THR A N 1
ATOM 4053 C CA . THR A 1 555 ? -13.188 -1.664 -10.172 1.00 94.19 555 THR A CA 1
ATOM 4054 C C . THR A 1 555 ? -13.346 -2.707 -9.064 1.00 94.19 555 THR A C 1
ATOM 4056 O O . THR A 1 555 ? -13.506 -2.362 -7.893 1.00 94.19 555 THR A O 1
ATOM 4059 N N . ARG A 1 556 ? -13.209 -3.996 -9.398 1.00 94.44 556 ARG A N 1
ATOM 4060 C CA . ARG A 1 556 ? -13.159 -5.084 -8.413 1.00 94.44 556 ARG A CA 1
ATOM 4061 C C . ARG A 1 556 ? -11.992 -4.916 -7.438 1.00 94.44 556 ARG A C 1
ATOM 4063 O O . ARG A 1 556 ? -12.203 -5.010 -6.235 1.00 94.44 556 ARG A O 1
ATOM 4070 N N . ALA A 1 557 ? -10.782 -4.659 -7.939 1.00 95.00 557 ALA A N 1
ATOM 4071 C CA . ALA A 1 557 ? -9.606 -4.443 -7.098 1.00 95.00 557 ALA A CA 1
ATOM 4072 C C . ALA A 1 557 ? -9.777 -3.194 -6.222 1.00 95.00 557 ALA A C 1
ATOM 4074 O O . ALA A 1 557 ? -9.557 -3.269 -5.019 1.00 95.00 557 ALA A O 1
ATOM 4075 N N . PHE A 1 558 ? -10.281 -2.093 -6.792 1.00 96.12 558 PHE A N 1
ATOM 4076 C CA . PHE A 1 558 ? -10.605 -0.872 -6.049 1.00 96.12 558 PHE A CA 1
ATOM 4077 C C . PHE A 1 558 ? -11.567 -1.135 -4.880 1.00 96.12 558 PHE A C 1
ATOM 4079 O O . PHE A 1 558 ? -11.389 -0.585 -3.797 1.00 96.12 558 PHE A O 1
ATOM 4086 N N . ASN A 1 559 ? -12.571 -1.995 -5.070 1.00 95.31 559 ASN A N 1
ATOM 4087 C CA . ASN A 1 559 ? -13.554 -2.329 -4.037 1.00 95.31 559 ASN A CA 1
ATOM 4088 C C . ASN A 1 559 ? -13.053 -3.303 -2.966 1.00 95.31 559 ASN A C 1
ATOM 4090 O O . ASN A 1 559 ? -13.622 -3.324 -1.877 1.00 95.31 559 ASN A O 1
ATOM 4094 N N . LEU A 1 560 ? -12.003 -4.074 -3.252 1.00 95.12 560 LEU A N 1
ATOM 4095 C CA . LEU A 1 560 ? -11.370 -4.967 -2.279 1.00 95.12 560 LEU A CA 1
ATOM 4096 C C . LEU A 1 560 ? -10.435 -4.229 -1.311 1.00 95.12 560 LEU A C 1
ATOM 4098 O O . LEU A 1 560 ? -10.128 -4.763 -0.247 1.00 95.12 560 LEU A O 1
ATOM 4102 N N . ILE A 1 561 ? -9.989 -3.016 -1.652 1.00 96.56 561 ILE A N 1
ATOM 4103 C CA . ILE A 1 561 ? -9.183 -2.191 -0.747 1.00 96.56 561 ILE A CA 1
ATOM 4104 C C . ILE A 1 561 ? -10.083 -1.681 0.388 1.00 96.56 561 ILE A C 1
ATOM 4106 O O . ILE A 1 561 ? -11.108 -1.028 0.155 1.00 96.56 561 ILE A O 1
ATOM 4110 N N . GLY A 1 562 ? -9.692 -1.982 1.629 1.00 95.50 562 GLY A N 1
ATOM 4111 C CA . GLY A 1 562 ? -10.421 -1.578 2.830 1.00 95.50 562 GLY A CA 1
ATOM 4112 C C . GLY A 1 562 ? -10.522 -0.058 2.975 1.00 95.50 562 GLY A C 1
ATOM 4113 O O . GLY A 1 562 ? -9.706 0.688 2.446 1.00 95.50 562 GLY A O 1
ATOM 4114 N N . THR A 1 563 ? -11.535 0.419 3.693 1.00 95.19 563 THR A N 1
ATOM 4115 C CA . THR A 1 563 ? -11.763 1.858 3.941 1.00 95.19 563 THR A CA 1
ATOM 4116 C C . THR A 1 563 ? -11.312 2.308 5.330 1.00 95.19 563 THR A C 1
ATOM 4118 O O . THR A 1 563 ? -11.362 3.495 5.638 1.00 95.19 563 THR A O 1
ATOM 4121 N N . GLN A 1 564 ? -10.897 1.372 6.184 1.00 94.75 564 GLN A N 1
ATOM 4122 C CA . GLN A 1 564 ? -10.443 1.657 7.539 1.00 94.75 564 GLN A CA 1
ATOM 4123 C C . GLN A 1 564 ? -8.933 1.873 7.550 1.00 94.75 564 GLN A C 1
ATOM 4125 O O . GLN A 1 564 ? -8.176 0.937 7.305 1.00 94.75 564 GLN A O 1
ATOM 4130 N N . ILE A 1 565 ? -8.515 3.102 7.855 1.00 96.31 565 ILE A N 1
ATOM 4131 C CA . ILE A 1 565 ? -7.102 3.468 7.999 1.00 96.31 565 ILE A CA 1
ATOM 4132 C C . ILE A 1 565 ? -6.492 2.639 9.135 1.00 96.31 565 ILE A C 1
ATOM 4134 O O . ILE A 1 565 ? -7.061 2.577 10.226 1.00 96.31 565 ILE A O 1
ATOM 4138 N N . ALA A 1 566 ? -5.353 1.994 8.880 1.00 94.81 566 ALA A N 1
ATOM 4139 C CA . ALA A 1 566 ? -4.713 1.128 9.861 1.00 94.81 566 ALA A CA 1
ATOM 4140 C C . ALA A 1 566 ? -4.143 1.901 11.061 1.00 94.81 566 ALA A C 1
ATOM 4142 O O . ALA A 1 566 ? -3.707 3.052 10.953 1.00 94.81 566 ALA A O 1
ATOM 4143 N N . ASP A 1 567 ? -4.071 1.222 12.204 1.00 94.81 567 ASP A N 1
ATOM 4144 C CA . ASP A 1 567 ? -3.468 1.766 13.415 1.00 94.81 567 ASP A CA 1
ATOM 4145 C C . ASP A 1 567 ? -1.979 2.106 13.241 1.00 94.81 567 ASP A C 1
ATOM 4147 O O . ASP A 1 567 ? -1.209 1.418 12.557 1.00 94.81 567 ASP A O 1
ATOM 4151 N N . GLY A 1 568 ? -1.554 3.163 13.927 1.00 93.44 568 GLY A N 1
ATOM 4152 C CA . GLY A 1 568 ? -0.216 3.732 13.828 1.00 93.44 568 GLY A CA 1
ATOM 4153 C C . GLY A 1 568 ? -0.020 4.637 12.608 1.00 93.44 568 GLY A C 1
ATOM 4154 O O . GLY A 1 568 ? 1.096 5.101 12.381 1.00 93.44 568 GLY A O 1
ATOM 4155 N N . THR A 1 569 ? -1.072 4.906 11.829 1.00 96.56 569 THR A N 1
ATOM 4156 C CA . THR A 1 569 ? -1.017 5.864 10.715 1.00 96.56 569 THR A CA 1
ATOM 4157 C C . THR A 1 569 ? -1.130 7.288 11.247 1.00 96.56 569 THR A C 1
ATOM 4159 O O . THR A 1 569 ? -2.074 7.606 11.973 1.00 96.56 569 THR A O 1
ATOM 4162 N N . ARG A 1 570 ? -0.190 8.160 10.869 1.00 97.00 570 ARG A N 1
ATOM 4163 C CA . ARG A 1 570 ? -0.229 9.596 11.173 1.00 97.00 570 ARG A CA 1
ATOM 4164 C C . ARG A 1 570 ? -0.956 10.340 10.057 1.00 97.00 570 ARG A C 1
ATOM 4166 O O . ARG A 1 570 ? -0.559 10.283 8.893 1.00 97.00 570 ARG A O 1
ATOM 4173 N N . ILE A 1 571 ? -1.995 11.075 10.429 1.00 97.56 571 ILE A N 1
ATOM 4174 C CA . ILE A 1 571 ? -2.832 11.844 9.513 1.00 97.56 571 ILE A CA 1
ATOM 4175 C C . ILE A 1 571 ? -2.861 13.331 9.874 1.00 97.56 571 ILE A C 1
ATOM 4177 O O . ILE A 1 571 ? -2.650 13.714 11.026 1.00 97.56 571 ILE A O 1
ATOM 4181 N N . GLN A 1 572 ? -3.161 14.171 8.889 1.00 97.12 572 GLN A N 1
ATOM 4182 C CA . GLN A 1 572 ? -3.349 15.613 9.033 1.00 97.12 572 GLN A CA 1
ATOM 4183 C C . GLN A 1 572 ? -4.657 16.039 8.368 1.00 97.12 572 GLN A C 1
ATOM 4185 O O . GLN A 1 572 ? -4.993 15.557 7.289 1.00 97.12 572 GLN A O 1
ATOM 4190 N N . ASN A 1 573 ? -5.392 16.952 8.999 1.00 97.25 573 ASN A N 1
ATOM 4191 C CA . ASN A 1 573 ? -6.591 17.532 8.401 1.00 97.25 573 ASN A CA 1
ATOM 4192 C C . ASN A 1 573 ? -6.213 18.480 7.249 1.00 97.25 573 ASN A C 1
ATOM 4194 O O . ASN A 1 573 ? -5.429 19.409 7.456 1.00 97.25 573 ASN A O 1
ATOM 4198 N N . ALA A 1 574 ? -6.786 18.273 6.062 1.00 95.25 574 ALA A N 1
ATOM 4199 C CA . ALA A 1 574 ? -6.621 19.173 4.924 1.00 95.25 574 ALA A CA 1
ATOM 4200 C C . ALA A 1 574 ? -6.959 20.629 5.300 1.00 95.25 574 ALA A C 1
ATOM 4202 O O . ALA A 1 574 ? -7.916 20.895 6.027 1.00 95.25 574 ALA A O 1
ATOM 4203 N N . GLY A 1 575 ? -6.133 21.572 4.836 1.00 88.12 575 GLY A N 1
ATOM 4204 C CA . GLY A 1 575 ? -6.289 23.003 5.130 1.00 88.12 575 GLY A CA 1
ATOM 4205 C C . GLY A 1 575 ? -5.991 23.423 6.579 1.00 88.12 575 GLY A C 1
ATOM 4206 O O . GLY A 1 575 ? -6.184 24.586 6.922 1.00 88.12 575 GLY A O 1
ATOM 4207 N N . SER A 1 576 ? -5.512 22.515 7.436 1.00 93.12 576 SER A N 1
ATOM 4208 C CA . SER A 1 576 ? -5.172 22.788 8.838 1.00 93.12 576 SER A CA 1
ATOM 4209 C C . SER A 1 576 ? -3.801 22.213 9.205 1.00 93.12 576 SER A C 1
ATOM 4211 O O . SER A 1 576 ? -3.252 21.361 8.511 1.00 93.12 576 SER A O 1
ATOM 4213 N N . THR A 1 577 ? -3.233 22.666 10.322 1.00 92.62 577 THR A N 1
ATOM 4214 C CA . THR A 1 577 ? -2.033 22.085 10.942 1.00 92.62 577 THR A CA 1
ATOM 4215 C C . THR A 1 577 ? -2.358 20.983 11.954 1.00 92.62 577 THR A C 1
ATOM 4217 O O . THR A 1 577 ? -1.439 20.380 12.505 1.00 92.62 577 THR A O 1
ATOM 4220 N N . SER A 1 578 ? -3.641 20.697 12.212 1.00 96.00 578 SER A N 1
ATOM 4221 C CA . SER A 1 578 ? -4.071 19.648 13.144 1.00 96.00 578 SER A CA 1
ATOM 4222 C C . SER A 1 578 ? -3.670 18.260 12.649 1.00 96.00 578 SER A C 1
ATOM 4224 O O . SER A 1 578 ? -4.027 17.858 11.540 1.00 96.00 578 SER A O 1
ATOM 4226 N N . GLN A 1 579 ? -2.972 17.511 13.503 1.00 97.38 579 GLN A N 1
ATOM 4227 C CA . GLN A 1 579 ? -2.503 16.157 13.213 1.00 97.38 579 GLN A CA 1
ATOM 4228 C C . GLN A 1 579 ? -3.007 15.166 14.254 1.00 97.38 579 GLN A C 1
ATOM 4230 O O . GLN A 1 579 ? -3.256 15.530 15.403 1.00 97.38 579 GLN A O 1
ATOM 4235 N N . ALA A 1 580 ? -3.164 13.915 13.842 1.00 97.62 580 ALA A N 1
ATOM 4236 C CA . ALA A 1 580 ? -3.619 12.823 14.685 1.00 97.62 580 ALA A CA 1
ATOM 4237 C C . ALA A 1 580 ? -2.920 11.518 14.307 1.00 97.62 580 ALA A C 1
ATOM 4239 O O . ALA A 1 580 ? -2.411 11.371 13.196 1.00 97.62 580 ALA A O 1
ATOM 4240 N N . ALA A 1 581 ? -2.931 10.557 15.221 1.00 97.31 581 ALA A N 1
ATOM 4241 C CA . ALA A 1 581 ? -2.647 9.163 14.908 1.00 97.31 581 ALA A CA 1
ATOM 4242 C C . ALA A 1 581 ? -3.937 8.340 14.942 1.00 97.31 581 ALA A C 1
ATOM 4244 O O . ALA A 1 581 ? -4.857 8.665 15.693 1.00 97.31 581 ALA A O 1
ATOM 4245 N N . ILE A 1 582 ? -3.991 7.268 14.153 1.00 97.62 582 ILE A N 1
ATOM 4246 C CA . ILE A 1 582 ? -5.044 6.258 14.270 1.00 97.62 582 ILE A CA 1
ATOM 4247 C C . ILE A 1 582 ? -4.646 5.222 15.325 1.00 97.62 582 ILE A C 1
ATOM 4249 O O . ILE A 1 582 ? -3.579 4.617 15.221 1.00 97.62 582 ILE A O 1
ATOM 4253 N N . VAL A 1 583 ? -5.483 5.023 16.343 1.00 96.50 583 VAL A N 1
ATOM 4254 C CA . VAL A 1 583 ? -5.260 4.077 17.447 1.00 96.50 583 VAL A CA 1
ATOM 4255 C C . VAL A 1 583 ? -6.551 3.323 17.746 1.00 96.50 583 VAL A C 1
ATOM 4257 O O . VAL A 1 583 ? -7.537 3.933 18.155 1.00 96.50 583 VAL A O 1
ATOM 4260 N N . GLY A 1 584 ? -6.558 2.002 17.560 1.00 93.62 584 GLY A N 1
ATOM 4261 C CA . GLY A 1 584 ? -7.761 1.184 17.701 1.00 93.62 584 GLY A CA 1
ATOM 4262 C C . GLY A 1 584 ? -8.899 1.678 16.812 1.00 93.62 584 GLY A C 1
ATOM 4263 O O . GLY A 1 584 ? -10.034 1.755 17.273 1.00 93.62 584 GLY A O 1
ATOM 4264 N N . GLY A 1 585 ? -8.587 2.117 15.586 1.00 93.75 585 GLY A N 1
ATOM 4265 C CA . GLY A 1 585 ? -9.527 2.749 14.653 1.00 93.75 585 GLY A CA 1
ATOM 4266 C C . GLY A 1 585 ? -9.970 4.176 15.006 1.00 93.75 585 GLY A C 1
ATOM 4267 O O . GLY A 1 585 ? -10.707 4.781 14.227 1.00 93.75 585 GLY A O 1
ATOM 4268 N N . ALA A 1 586 ? -9.526 4.734 16.136 1.00 96.25 586 ALA A N 1
ATOM 4269 C CA . ALA A 1 586 ? -9.872 6.084 16.564 1.00 96.25 586 ALA A CA 1
ATOM 4270 C C . ALA A 1 586 ? -8.840 7.117 16.124 1.00 96.25 586 ALA A C 1
ATOM 4272 O O . ALA A 1 586 ? -7.637 6.867 16.164 1.00 96.25 586 ALA A O 1
ATOM 4273 N N . LYS A 1 587 ? -9.301 8.316 15.790 1.00 96.62 587 LYS A N 1
ATOM 4274 C CA . LYS A 1 587 ? -8.472 9.496 15.571 1.00 96.62 587 LYS A CA 1
ATOM 4275 C C . LYS A 1 587 ? -8.069 10.093 16.917 1.00 96.62 587 LYS A C 1
ATOM 4277 O O . LYS A 1 587 ? -8.903 10.622 17.645 1.00 96.62 587 LYS A O 1
ATOM 4282 N N . ILE A 1 588 ? -6.775 10.078 17.217 1.00 97.44 588 ILE A N 1
ATOM 4283 C CA . ILE A 1 588 ? -6.210 10.672 18.430 1.00 97.44 588 ILE A CA 1
ATOM 4284 C C . ILE A 1 588 ? -5.435 11.944 18.065 1.00 97.44 588 ILE A C 1
ATOM 4286 O O . ILE A 1 588 ? -4.307 11.837 17.576 1.00 97.44 588 ILE A O 1
ATOM 4290 N N . PRO A 1 589 ? -6.012 13.146 18.260 1.00 96.44 589 PRO A N 1
ATOM 4291 C CA . PRO A 1 589 ? -5.358 14.395 17.897 1.00 96.44 589 PRO A CA 1
ATOM 4292 C C . PRO A 1 589 ? -4.215 14.750 18.851 1.00 96.44 589 PRO A C 1
ATOM 4294 O O . PRO A 1 589 ? -4.311 14.565 20.071 1.00 96.44 589 PRO A O 1
ATOM 4297 N N . PHE A 1 590 ? -3.161 15.322 18.272 1.00 96.38 590 PHE A N 1
ATOM 4298 C CA . PHE A 1 590 ? -2.043 15.917 18.992 1.00 96.38 590 PHE A CA 1
ATOM 4299 C C . PHE A 1 590 ? -2.281 17.415 19.186 1.00 96.38 590 PHE A C 1
ATOM 4301 O O . PHE A 1 590 ? -2.634 18.121 18.240 1.00 96.38 590 PHE A O 1
ATOM 4308 N N . VAL A 1 591 ? -2.054 17.917 20.400 1.00 95.44 591 VAL A N 1
ATOM 4309 C CA . VAL A 1 591 ? -2.201 19.351 20.718 1.00 95.44 591 VAL A CA 1
ATOM 4310 C C . VAL A 1 591 ? -0.909 20.141 20.507 1.00 95.44 591 VAL A C 1
ATOM 4312 O O . VAL A 1 591 ? -0.928 21.368 20.508 1.00 95.44 591 VAL A O 1
ATOM 4315 N N . SER A 1 592 ? 0.226 19.457 20.335 1.00 94.56 592 SER A N 1
ATOM 4316 C CA . SER A 1 592 ? 1.519 20.082 20.053 1.00 94.56 592 SER A CA 1
ATOM 4317 C C . SER A 1 592 ? 2.468 19.133 19.318 1.00 94.56 592 SER A C 1
ATOM 4319 O O . SER A 1 592 ? 2.299 17.913 19.346 1.00 94.56 592 SER A O 1
ATOM 4321 N N . MET A 1 593 ? 3.514 19.693 18.702 1.00 93.69 593 MET A N 1
ATOM 4322 C CA . MET A 1 593 ? 4.577 18.894 18.083 1.00 93.69 593 MET A CA 1
ATOM 4323 C C . MET A 1 593 ? 5.370 18.083 19.120 1.00 93.69 593 MET A C 1
ATOM 4325 O O . MET A 1 593 ? 5.810 16.977 18.824 1.00 93.69 593 MET A O 1
ATOM 4329 N N . ALA A 1 594 ? 5.512 18.596 20.348 1.00 94.00 594 ALA A N 1
ATOM 4330 C CA . ALA A 1 594 ? 6.161 17.869 21.438 1.00 94.00 594 ALA A CA 1
ATOM 4331 C C . ALA A 1 594 ? 5.378 16.599 21.809 1.00 94.00 594 ALA A C 1
ATOM 4333 O O . ALA A 1 594 ? 5.968 15.527 21.880 1.00 94.00 594 ALA A O 1
ATOM 4334 N N . GLU A 1 595 ? 4.049 16.700 21.942 1.00 94.69 595 GLU A N 1
ATOM 4335 C CA . GLU A 1 595 ? 3.174 15.553 22.241 1.00 94.69 595 GLU A CA 1
ATOM 4336 C C . GLU A 1 595 ? 3.238 14.488 21.130 1.00 94.69 595 GLU A C 1
ATOM 4338 O O . GLU A 1 595 ? 3.268 13.287 21.402 1.00 94.69 595 GLU A O 1
ATOM 4343 N N . LEU A 1 596 ? 3.311 14.929 19.871 1.00 94.56 596 LEU A N 1
ATOM 4344 C CA . LEU A 1 596 ? 3.462 14.064 18.702 1.00 94.56 596 LEU A CA 1
ATOM 4345 C C . LEU A 1 596 ? 4.796 13.298 18.719 1.00 94.56 596 LEU A C 1
ATOM 4347 O O . LEU A 1 596 ? 4.820 12.088 18.475 1.00 94.56 596 LEU A O 1
ATOM 4351 N N . VAL A 1 597 ? 5.905 13.989 19.008 1.00 94.06 597 VAL A N 1
ATOM 4352 C CA . VAL A 1 597 ? 7.248 13.390 19.096 1.00 94.06 597 VAL A CA 1
ATOM 4353 C C . VAL A 1 597 ? 7.341 12.430 20.282 1.00 94.06 597 VAL A C 1
ATOM 4355 O O . VAL A 1 597 ? 7.822 11.312 20.112 1.00 94.06 597 VAL A O 1
ATOM 4358 N N . GLU A 1 598 ? 6.826 12.818 21.451 1.00 93.81 598 GLU A N 1
ATOM 4359 C CA . GLU A 1 598 ? 6.795 11.982 22.659 1.00 93.81 598 GLU A CA 1
ATOM 4360 C C . GLU A 1 598 ? 5.955 10.710 22.465 1.00 93.81 598 GLU A C 1
ATOM 4362 O O . GLU A 1 598 ? 6.286 9.645 22.986 1.00 93.81 598 GLU A O 1
ATOM 4367 N N . SER A 1 599 ? 4.901 10.797 21.651 1.00 93.50 599 SER A N 1
ATOM 4368 C CA . SER A 1 599 ? 4.073 9.652 21.258 1.00 93.50 599 SER A CA 1
ATOM 4369 C C . SER A 1 599 ? 4.718 8.776 20.171 1.00 93.50 599 SER A C 1
ATOM 4371 O O . SER A 1 599 ? 4.095 7.821 19.720 1.00 93.50 599 SER A O 1
ATOM 4373 N N . GLY A 1 600 ? 5.940 9.089 19.721 1.00 92.38 600 GLY A N 1
ATOM 4374 C CA . GLY A 1 600 ? 6.698 8.293 18.749 1.00 92.38 600 GLY A CA 1
ATOM 4375 C C . GLY A 1 600 ? 6.355 8.551 17.277 1.00 92.38 600 GLY A C 1
ATOM 4376 O O . GLY A 1 600 ? 6.903 7.886 16.400 1.00 92.38 600 GLY A O 1
ATOM 4377 N N . TYR A 1 601 ? 5.497 9.531 16.972 1.00 93.31 601 TYR A N 1
ATOM 4378 C CA . TYR A 1 601 ? 5.037 9.810 15.603 1.00 93.31 601 TYR A CA 1
ATOM 4379 C C . TYR A 1 601 ? 5.853 10.890 14.879 1.00 93.31 601 TYR A C 1
ATOM 4381 O O . TYR A 1 601 ? 5.568 11.189 13.721 1.00 93.31 601 TYR A O 1
ATOM 4389 N N . GLY A 1 602 ? 6.886 11.456 15.518 1.00 90.81 602 GLY A N 1
ATOM 4390 C CA . GLY A 1 602 ? 7.694 12.568 14.982 1.00 90.81 602 GLY A CA 1
ATOM 4391 C C . GLY A 1 602 ? 8.228 12.324 13.571 1.00 90.81 602 GLY A C 1
ATOM 4392 O O . GLY A 1 602 ? 8.080 13.175 12.694 1.00 90.81 602 GLY A O 1
ATOM 4393 N N . ASN A 1 603 ? 8.759 11.120 13.353 1.00 91.12 603 ASN A N 1
ATOM 4394 C CA . ASN A 1 603 ? 9.357 10.688 12.088 1.00 91.12 603 ASN A CA 1
ATOM 4395 C C . ASN A 1 603 ? 8.392 9.880 11.205 1.00 91.12 603 ASN A C 1
ATOM 4397 O O . ASN A 1 603 ? 8.782 9.438 10.126 1.00 91.12 603 ASN A O 1
ATOM 4401 N N . ALA A 1 604 ? 7.154 9.644 11.655 1.00 90.81 604 ALA A N 1
ATOM 4402 C CA . ALA A 1 604 ? 6.176 8.910 10.864 1.00 90.81 604 ALA A CA 1
ATOM 4403 C C . ALA A 1 604 ? 5.740 9.760 9.654 1.00 90.81 604 ALA A C 1
ATOM 4405 O O . ALA A 1 604 ? 5.490 10.963 9.834 1.00 90.81 604 ALA A O 1
ATOM 4406 N N . PRO A 1 605 ? 5.615 9.165 8.450 1.00 93.44 605 PRO A N 1
ATOM 4407 C CA . PRO A 1 605 ? 5.052 9.845 7.288 1.00 93.44 605 PRO A CA 1
ATOM 4408 C C . PRO A 1 605 ? 3.690 10.452 7.628 1.00 93.44 605 PRO A C 1
ATOM 4410 O O . PRO A 1 605 ? 2.863 9.816 8.277 1.00 93.44 605 PRO A O 1
ATOM 4413 N N . THR A 1 606 ? 3.477 11.707 7.236 1.00 95.06 606 THR A N 1
ATOM 4414 C CA . THR A 1 606 ? 2.205 12.400 7.471 1.00 95.06 606 THR A CA 1
ATOM 4415 C C . THR A 1 606 ? 1.356 12.315 6.218 1.00 95.06 606 THR A C 1
ATOM 4417 O O . THR A 1 606 ? 1.801 12.730 5.149 1.00 95.06 606 THR A O 1
ATOM 4420 N N . HIS A 1 607 ? 0.130 11.820 6.356 1.00 96.12 607 HIS A N 1
ATOM 4421 C CA . HIS A 1 607 ? -0.828 11.745 5.258 1.00 96.12 607 HIS A CA 1
ATOM 4422 C C . HIS A 1 607 ? -1.941 12.768 5.456 1.00 96.12 607 HIS A C 1
ATOM 4424 O O . HIS A 1 607 ? -2.620 12.770 6.482 1.00 96.12 607 HIS A O 1
ATOM 4430 N N . ILE A 1 608 ? -2.142 13.650 4.483 1.00 96.88 608 ILE A N 1
ATOM 4431 C CA . ILE A 1 608 ? -3.205 14.650 4.559 1.00 96.88 608 ILE A CA 1
ATOM 4432 C C . ILE A 1 608 ? -4.508 14.000 4.083 1.00 96.88 608 ILE A C 1
ATOM 4434 O O . ILE A 1 608 ? -4.551 13.388 3.016 1.00 96.88 608 ILE A O 1
ATOM 4438 N N . VAL A 1 609 ? -5.562 14.104 4.892 1.00 97.25 609 VAL A N 1
ATOM 4439 C CA . VAL A 1 609 ? -6.894 13.560 4.599 1.00 97.25 609 VAL A CA 1
ATOM 4440 C C . VAL A 1 609 ? -7.913 14.692 4.450 1.00 97.25 609 VAL A C 1
ATOM 4442 O O . VAL A 1 609 ? -7.799 15.703 5.150 1.00 97.25 609 VAL A O 1
ATOM 4445 N N . PRO A 1 610 ? -8.955 14.531 3.612 1.00 97.19 610 PRO A N 1
ATOM 4446 C CA . PRO A 1 610 ? -10.021 15.523 3.503 1.00 97.19 610 PRO A CA 1
ATOM 4447 C C . PRO A 1 610 ? -10.691 15.805 4.851 1.00 97.19 610 PRO A C 1
ATOM 4449 O O . PRO A 1 610 ? -10.915 14.885 5.643 1.00 97.19 610 PRO A O 1
ATOM 4452 N N . THR A 1 611 ? -11.112 17.050 5.087 1.00 95.94 611 THR A N 1
ATOM 4453 C CA . THR A 1 611 ? -11.769 17.457 6.344 1.00 95.94 611 THR A CA 1
ATOM 4454 C C . THR A 1 611 ? -13.023 16.641 6.654 1.00 95.94 611 THR A C 1
ATOM 4456 O O . THR A 1 611 ? -13.261 16.269 7.799 1.00 95.94 611 THR A O 1
ATOM 4459 N N . ARG A 1 612 ? -13.790 16.268 5.625 1.00 96.00 612 ARG A N 1
ATOM 4460 C CA . ARG A 1 612 ? -14.911 15.321 5.730 1.00 96.00 612 ARG A CA 1
ATOM 4461 C C . ARG A 1 612 ? -14.501 14.005 6.394 1.00 96.00 612 ARG A C 1
ATOM 4463 O O . ARG A 1 612 ? -15.198 13.515 7.276 1.00 96.00 612 ARG A O 1
ATOM 4470 N N . VAL A 1 613 ? -13.391 13.423 5.941 1.00 96.50 613 VAL A N 1
ATOM 4471 C CA . VAL A 1 613 ? -12.885 12.137 6.438 1.00 96.50 613 VAL A CA 1
ATOM 4472 C C . VAL A 1 613 ? -12.367 12.313 7.859 1.00 96.50 613 VAL A C 1
ATOM 4474 O O . VAL A 1 613 ? -12.727 11.532 8.731 1.00 96.50 613 VAL A O 1
ATOM 4477 N N . TRP A 1 614 ? -11.609 13.382 8.117 1.00 96.62 614 TRP A N 1
ATOM 4478 C CA . TRP A 1 614 ? -11.127 13.733 9.454 1.00 96.62 614 TRP A CA 1
ATOM 4479 C C . TRP A 1 614 ? -12.252 13.798 10.501 1.00 96.62 614 TRP A C 1
ATOM 4481 O O . TRP A 1 614 ? -12.125 13.246 11.597 1.00 96.62 614 TRP A O 1
ATOM 4491 N N . THR A 1 615 ? -13.362 14.455 10.163 1.00 96.12 615 THR A N 1
ATOM 4492 C CA . THR A 1 615 ? -14.519 14.610 11.057 1.00 96.12 615 THR A CA 1
ATOM 4493 C C . THR A 1 615 ? -15.313 13.313 11.217 1.00 96.12 615 THR A C 1
ATOM 4495 O O . THR A 1 615 ? -15.878 13.080 12.278 1.00 96.12 615 THR A O 1
ATOM 4498 N N . ALA A 1 616 ? -15.340 12.453 10.195 1.00 96.06 616 ALA A N 1
ATOM 4499 C CA . ALA A 1 616 ? -16.052 11.177 10.240 1.00 96.06 616 ALA A CA 1
ATOM 4500 C C . ALA A 1 616 ? -15.321 10.080 11.041 1.00 96.06 616 ALA A C 1
ATOM 4502 O O . ALA A 1 616 ? -15.948 9.098 11.435 1.00 96.06 616 ALA A O 1
ATOM 4503 N N . LEU A 1 617 ? -14.009 10.212 11.268 1.00 96.00 617 LEU A N 1
ATOM 4504 C CA . LEU A 1 617 ? -13.243 9.255 12.071 1.00 96.00 617 LEU A CA 1
ATOM 4505 C C . LEU A 1 617 ? -13.673 9.296 13.544 1.00 96.00 617 LEU A C 1
ATOM 4507 O O . LEU A 1 617 ? -13.694 10.371 14.146 1.00 96.00 617 LEU A O 1
ATOM 4511 N N . SER A 1 618 ? -13.928 8.113 14.113 1.00 95.31 618 SER A N 1
ATOM 4512 C CA . SER A 1 618 ? -14.274 7.914 15.528 1.00 95.31 618 SER A CA 1
ATOM 4513 C C . SER A 1 618 ? -13.227 8.520 16.461 1.00 95.31 618 SER A C 1
ATOM 4515 O O . SER A 1 618 ? -12.034 8.431 16.186 1.00 95.31 618 SER A O 1
ATOM 4517 N N . ASP A 1 619 ? -13.662 9.052 17.601 1.00 94.00 619 ASP A N 1
ATOM 4518 C CA . ASP A 1 619 ? -12.775 9.465 18.698 1.00 94.00 619 ASP A CA 1
ATOM 4519 C C . ASP A 1 619 ? -12.701 8.394 19.814 1.00 94.00 619 ASP A C 1
ATOM 4521 O O . ASP A 1 619 ? -12.006 8.567 20.815 1.00 94.00 619 ASP A O 1
ATOM 4525 N N . GLN A 1 620 ? -13.410 7.267 19.654 1.00 93.94 620 GLN A N 1
ATOM 4526 C CA . GLN A 1 620 ? -13.431 6.151 20.603 1.00 93.94 620 GLN A CA 1
ATOM 4527 C C . GLN A 1 620 ? -12.512 5.017 20.159 1.00 93.94 620 GLN A C 1
ATOM 4529 O O . GLN A 1 620 ? -12.738 4.407 19.111 1.00 93.94 620 GLN A O 1
ATOM 4534 N N . ILE A 1 621 ? -11.506 4.718 20.986 1.00 95.69 621 ILE A N 1
ATOM 4535 C CA . ILE A 1 621 ? -10.593 3.586 20.790 1.00 95.69 621 ILE A CA 1
ATOM 4536 C C . ILE A 1 621 ? -11.386 2.289 20.966 1.00 95.69 621 ILE A C 1
ATOM 4538 O O . ILE A 1 621 ? -12.033 2.100 21.996 1.00 95.69 621 ILE A O 1
ATOM 4542 N N . MET A 1 622 ? -11.329 1.401 19.974 1.00 94.69 622 MET A N 1
ATOM 4543 C CA . MET A 1 622 ? -12.044 0.128 20.025 1.00 94.69 622 MET A CA 1
ATOM 4544 C C . MET A 1 622 ? -11.504 -0.807 21.113 1.00 94.69 622 MET A C 1
ATOM 4546 O O . MET A 1 622 ? -10.304 -0.837 21.413 1.00 94.69 622 MET A O 1
ATOM 4550 N N . ASP A 1 623 ? -12.400 -1.631 21.651 1.00 94.81 623 ASP A N 1
ATOM 4551 C CA . ASP A 1 623 ? -12.060 -2.706 22.578 1.00 94.81 623 ASP A CA 1
ATOM 4552 C C . ASP A 1 623 ? -11.063 -3.699 21.967 1.00 94.81 623 ASP A C 1
ATOM 4554 O O . ASP A 1 623 ? -11.046 -3.944 20.761 1.00 94.81 623 ASP A O 1
ATOM 4558 N N . GLY A 1 624 ? -10.218 -4.284 22.812 1.00 94.25 624 GLY A N 1
ATOM 4559 C CA . GLY A 1 624 ? -9.145 -5.181 22.385 1.00 94.25 624 GLY A CA 1
ATOM 4560 C C . GLY A 1 624 ? -7.864 -4.453 21.959 1.00 94.25 624 GLY A C 1
ATOM 4561 O O . GLY A 1 624 ? -6.838 -5.097 21.741 1.00 94.25 624 GLY A O 1
ATOM 4562 N N . THR A 1 625 ? -7.874 -3.119 21.896 1.00 96.38 625 THR A N 1
ATOM 4563 C CA . THR A 1 625 ? -6.682 -2.330 21.559 1.00 96.38 625 THR A CA 1
ATOM 4564 C C . THR A 1 625 ? -5.696 -2.302 22.727 1.00 96.38 625 THR A C 1
ATOM 4566 O O . THR A 1 625 ? -6.057 -1.936 23.848 1.00 96.38 625 THR A O 1
ATOM 4569 N N . ARG A 1 626 ? -4.426 -2.634 22.463 1.00 97.00 626 ARG A N 1
ATOM 4570 C CA . ARG A 1 626 ? -3.312 -2.460 23.408 1.00 97.00 626 ARG A CA 1
ATOM 4571 C C . ARG A 1 626 ? -2.705 -1.070 23.247 1.00 97.00 626 ARG A C 1
ATOM 4573 O O . ARG A 1 626 ? -2.176 -0.742 22.185 1.00 97.00 626 ARG A O 1
ATOM 4580 N N . ILE A 1 627 ? -2.707 -0.293 24.322 1.00 97.50 627 ILE A N 1
ATOM 4581 C CA . ILE A 1 627 ? -2.157 1.062 24.354 1.00 97.50 627 ILE A CA 1
ATOM 4582 C C . ILE A 1 627 ? -1.004 1.196 25.354 1.00 97.50 627 ILE A C 1
ATOM 4584 O O . ILE A 1 627 ? -0.932 0.471 26.348 1.00 97.50 627 ILE A O 1
ATOM 4588 N N . GLN A 1 628 ? -0.121 2.160 25.111 1.00 96.75 628 GLN A N 1
ATOM 4589 C CA . GLN A 1 628 ? 0.949 2.570 26.018 1.00 96.75 628 GLN A CA 1
ATOM 4590 C C . GLN A 1 628 ? 0.929 4.082 26.212 1.00 96.75 628 GLN A C 1
ATOM 4592 O O . GLN A 1 628 ? 0.745 4.834 25.254 1.00 96.75 628 GLN A O 1
ATOM 4597 N N . ASN A 1 629 ? 1.141 4.518 27.451 1.00 96.88 629 ASN A N 1
ATOM 4598 C CA . ASN A 1 629 ? 1.274 5.931 27.768 1.00 96.88 629 ASN A CA 1
ATOM 4599 C C . ASN A 1 629 ? 2.588 6.497 27.206 1.00 96.88 629 ASN A C 1
ATOM 4601 O O . ASN A 1 629 ? 3.661 5.967 27.505 1.00 96.88 629 ASN A O 1
ATOM 4605 N N . ALA A 1 630 ? 2.510 7.575 26.428 1.00 94.62 630 ALA A N 1
ATOM 4606 C CA . ALA A 1 630 ? 3.681 8.311 25.969 1.00 94.62 630 ALA A CA 1
ATOM 4607 C C . ALA A 1 630 ? 4.565 8.752 27.153 1.00 94.62 630 ALA A C 1
ATOM 4609 O O . ALA A 1 630 ? 4.062 9.089 28.224 1.00 94.62 630 ALA A O 1
ATOM 4610 N N . GLY A 1 631 ? 5.888 8.654 26.986 1.00 89.31 631 GLY A N 1
ATOM 4611 C CA . GLY A 1 631 ? 6.856 8.974 28.045 1.00 89.31 631 GLY A CA 1
ATOM 4612 C C . GLY A 1 631 ? 6.928 7.971 29.212 1.00 89.31 631 GLY A C 1
ATOM 4613 O O . GLY A 1 631 ? 7.697 8.177 30.148 1.00 89.31 631 GLY A O 1
ATOM 4614 N N . SER A 1 632 ? 6.170 6.867 29.182 1.00 93.44 632 SER A N 1
ATOM 4615 C CA . SER A 1 632 ? 6.137 5.854 30.247 1.00 93.44 632 SER A CA 1
ATOM 4616 C C . SER A 1 632 ? 6.180 4.428 29.687 1.00 93.44 632 SER A C 1
ATOM 4618 O O . SER A 1 632 ? 5.927 4.182 28.510 1.00 93.44 632 SER A O 1
ATOM 4620 N N . THR A 1 633 ? 6.470 3.452 30.546 1.00 92.75 633 THR A N 1
ATOM 4621 C CA . THR A 1 633 ? 6.354 2.014 30.250 1.00 92.75 633 THR A CA 1
ATOM 4622 C C . THR A 1 633 ? 4.968 1.448 30.573 1.00 92.75 633 THR A C 1
ATOM 4624 O O . THR A 1 633 ? 4.726 0.264 30.350 1.00 92.75 633 THR A O 1
ATOM 4627 N N . SER A 1 634 ? 4.050 2.274 31.089 1.00 95.94 634 SER A N 1
ATOM 4628 C CA . SER A 1 634 ? 2.698 1.855 31.479 1.00 95.94 634 SER A CA 1
ATOM 4629 C C . SER A 1 634 ? 1.870 1.443 30.264 1.00 95.94 634 SER A C 1
ATOM 4631 O O . SER A 1 634 ? 1.662 2.243 29.350 1.00 95.94 634 SER A O 1
ATOM 4633 N N . GLN A 1 635 ? 1.355 0.213 30.279 1.00 97.56 635 GLN A N 1
ATOM 4634 C CA . GLN A 1 635 ? 0.533 -0.347 29.206 1.00 97.56 635 GLN A CA 1
ATOM 4635 C C . GLN A 1 635 ? -0.843 -0.754 29.716 1.00 97.56 635 GLN A C 1
ATOM 4637 O O . GLN A 1 635 ? -1.010 -1.097 30.887 1.00 97.56 635 GLN A O 1
ATOM 4642 N N . ALA A 1 636 ? -1.830 -0.715 28.830 1.00 97.62 636 ALA A N 1
ATOM 4643 C CA . ALA A 1 636 ? -3.204 -1.078 29.128 1.00 97.62 636 ALA A CA 1
ATOM 4644 C C . ALA A 1 636 ? -3.897 -1.688 27.907 1.00 97.62 636 ALA A C 1
ATOM 4646 O O . ALA A 1 636 ? -3.476 -1.473 26.771 1.00 97.62 636 ALA A O 1
ATOM 4647 N N . ALA A 1 637 ? -4.981 -2.415 28.149 1.00 97.50 637 ALA A N 1
ATOM 4648 C CA . ALA A 1 637 ? -5.955 -2.768 27.122 1.00 97.50 637 ALA A CA 1
ATOM 4649 C C . ALA A 1 637 ? -7.195 -1.878 27.236 1.00 97.50 637 ALA A C 1
ATOM 4651 O O . ALA A 1 637 ? -7.524 -1.416 28.332 1.00 97.50 637 ALA A O 1
ATOM 4652 N N . ILE A 1 638 ? -7.887 -1.661 26.119 1.00 97.69 638 ILE A N 1
ATOM 4653 C CA . ILE A 1 638 ? -9.231 -1.080 26.115 1.00 97.69 638 ILE A CA 1
ATOM 4654 C C . ILE A 1 638 ? -10.271 -2.197 26.226 1.00 97.69 638 ILE A C 1
ATOM 4656 O O . ILE A 1 638 ? -10.262 -3.133 25.427 1.00 97.69 638 ILE A O 1
ATOM 4660 N N . VAL A 1 639 ? -11.143 -2.111 27.232 1.00 96.62 639 VAL A N 1
ATOM 4661 C CA . VAL A 1 639 ? -12.203 -3.086 27.523 1.00 96.62 639 VAL A CA 1
ATOM 4662 C C . VAL A 1 639 ? -13.480 -2.345 27.907 1.00 96.62 639 VAL A C 1
ATOM 4664 O O . VAL A 1 639 ? -13.511 -1.661 28.931 1.00 96.62 639 VAL A O 1
ATOM 4667 N N . GLY A 1 640 ? -14.539 -2.468 27.106 1.00 94.19 640 GLY A N 1
ATOM 4668 C CA . GLY A 1 640 ? -15.777 -1.709 27.278 1.00 94.19 640 GLY A CA 1
ATOM 4669 C C . GLY A 1 640 ? -15.540 -0.200 27.296 1.00 94.19 640 GLY A C 1
ATOM 4670 O O . GLY A 1 640 ? -16.089 0.485 28.160 1.00 94.19 640 GLY A O 1
ATOM 4671 N N . GLY A 1 641 ? -14.635 0.300 26.446 1.00 93.94 641 GLY A N 1
ATOM 4672 C CA . GLY A 1 641 ? -14.188 1.699 26.420 1.00 93.94 641 GLY A CA 1
ATOM 4673 C C . GLY A 1 641 ? -13.315 2.134 27.608 1.00 93.94 641 GLY A C 1
ATOM 4674 O O . GLY A 1 641 ? -12.891 3.290 27.668 1.00 93.94 641 GLY A O 1
ATOM 4675 N N . ALA A 1 642 ? -13.024 1.238 28.555 1.00 96.19 642 ALA A N 1
ATOM 4676 C CA . ALA A 1 642 ? -12.190 1.529 29.712 1.00 96.19 642 ALA A CA 1
ATOM 4677 C C . ALA A 1 642 ? -10.741 1.111 29.490 1.00 96.19 642 ALA A C 1
ATOM 4679 O O . ALA A 1 642 ? -10.456 0.039 28.966 1.00 96.19 642 ALA A O 1
ATOM 4680 N N . LYS A 1 643 ? -9.814 1.923 29.983 1.00 96.94 643 LYS A N 1
ATOM 4681 C CA . LYS A 1 643 ? -8.405 1.574 30.095 1.00 96.94 643 LYS A CA 1
ATOM 4682 C C . LYS A 1 643 ? -8.195 0.644 31.285 1.00 96.94 643 LYS A C 1
ATOM 4684 O O . LYS A 1 643 ? -8.403 1.045 32.430 1.00 96.94 643 LYS A O 1
ATOM 4689 N N . ILE A 1 644 ? -7.682 -0.552 31.017 1.00 97.56 644 ILE A N 1
ATOM 4690 C CA . ILE A 1 644 ? -7.313 -1.559 32.013 1.00 97.56 644 ILE A CA 1
ATOM 4691 C C . ILE A 1 644 ? -5.785 -1.707 32.051 1.00 97.56 644 ILE A C 1
ATOM 4693 O O . ILE A 1 644 ? -5.222 -2.362 31.172 1.00 97.56 644 ILE A O 1
ATOM 4697 N N . PRO A 1 645 ? -5.087 -1.088 33.026 1.00 96.69 645 PRO A N 1
ATOM 4698 C CA . PRO A 1 645 ? -3.631 -1.152 33.113 1.00 96.69 645 PRO A CA 1
ATOM 4699 C C . PRO A 1 645 ? -3.129 -2.538 33.504 1.00 96.69 645 PRO A C 1
ATOM 4701 O O . PRO A 1 645 ? -3.694 -3.179 34.395 1.00 96.69 645 PRO A O 1
ATOM 4704 N N . PHE A 1 646 ? -2.013 -2.934 32.897 1.00 96.62 646 PHE A N 1
ATOM 4705 C CA . PHE A 1 646 ? -1.254 -4.119 33.270 1.00 96.62 646 PHE A CA 1
ATOM 4706 C C . PHE A 1 646 ? -0.161 -3.743 34.270 1.00 96.62 646 PHE A C 1
ATOM 4708 O O . PHE A 1 646 ? 0.635 -2.842 34.012 1.00 96.62 646 PHE A O 1
ATOM 4715 N N . VAL A 1 647 ? -0.092 -4.452 35.399 1.00 95.50 647 VAL A N 1
ATOM 4716 C CA . VAL A 1 647 ? 0.946 -4.205 36.426 1.00 95.50 647 VAL A CA 1
ATOM 4717 C C . VAL A 1 647 ? 2.213 -5.042 36.220 1.00 95.50 647 VAL A C 1
ATOM 4719 O O . VAL A 1 647 ? 3.215 -4.823 36.893 1.00 95.50 647 VAL A O 1
ATOM 4722 N N . SER A 1 648 ? 2.184 -6.017 35.306 1.00 95.06 648 SER A N 1
ATOM 4723 C CA . SER A 1 648 ? 3.336 -6.860 34.973 1.00 95.06 648 SER A CA 1
ATOM 4724 C C . SER A 1 648 ? 3.231 -7.442 33.561 1.00 95.06 648 SER A C 1
ATOM 4726 O O . SER A 1 648 ? 2.143 -7.550 32.990 1.00 95.06 648 SER A O 1
ATOM 4728 N N . MET A 1 649 ? 4.366 -7.889 33.013 1.00 93.81 649 MET A N 1
ATOM 4729 C CA . MET A 1 649 ? 4.396 -8.591 31.725 1.00 93.81 649 MET A CA 1
ATOM 4730 C C . MET A 1 649 ? 3.676 -9.950 31.780 1.00 93.81 649 MET A C 1
ATOM 4732 O O . MET A 1 649 ? 3.093 -10.386 30.787 1.00 93.81 649 MET A O 1
ATOM 4736 N N . ALA A 1 650 ? 3.671 -10.603 32.947 1.00 94.50 650 ALA A N 1
ATOM 4737 C CA . ALA A 1 650 ? 2.927 -11.840 33.168 1.00 94.50 650 ALA A CA 1
ATOM 4738 C C . ALA A 1 650 ? 1.414 -11.608 33.032 1.00 94.50 650 ALA A C 1
ATOM 4740 O O . ALA A 1 650 ? 0.740 -12.368 32.344 1.00 94.50 650 ALA A O 1
ATOM 4741 N N . GLU A 1 651 ? 0.896 -10.518 33.608 1.00 94.88 651 GLU A N 1
ATOM 4742 C CA . GLU A 1 651 ? -0.520 -10.137 33.507 1.00 94.88 651 GLU A CA 1
ATOM 4743 C C . GLU A 1 651 ? -0.926 -9.839 32.054 1.00 94.88 651 GLU A C 1
ATOM 4745 O O . GLU A 1 651 ? -1.962 -10.307 31.575 1.00 94.88 651 GLU A O 1
ATOM 4750 N N . LEU A 1 652 ? -0.069 -9.118 31.330 1.00 94.94 652 LEU A N 1
ATOM 4751 C CA . LEU A 1 652 ? -0.261 -8.782 29.921 1.00 94.94 652 LEU A CA 1
ATOM 4752 C C . LEU A 1 652 ? -0.243 -10.027 29.011 1.00 94.94 652 LEU A C 1
ATOM 4754 O O . LEU A 1 652 ? -1.047 -10.134 28.083 1.00 94.94 652 LEU A O 1
ATOM 4758 N N . THR A 1 653 ? 0.643 -10.987 29.299 1.00 95.25 653 THR A N 1
ATOM 4759 C CA . THR A 1 653 ? 0.742 -12.267 28.575 1.00 95.25 653 THR A CA 1
ATOM 4760 C C . THR A 1 653 ? -0.449 -13.171 28.870 1.00 95.25 653 THR A C 1
ATOM 4762 O O . THR A 1 653 ? -1.065 -13.675 27.935 1.00 95.25 653 THR A O 1
ATOM 4765 N N . ALA A 1 654 ? -0.820 -13.328 30.144 1.00 94.00 654 ALA A N 1
ATOM 4766 C CA . ALA A 1 654 ? -1.969 -14.135 30.558 1.00 94.00 654 ALA A CA 1
ATOM 4767 C C . ALA A 1 654 ? -3.289 -13.602 29.980 1.00 94.00 654 ALA A C 1
ATOM 4769 O O . ALA A 1 654 ? -4.176 -14.376 29.636 1.00 94.00 654 ALA A O 1
ATOM 4770 N N . SER A 1 655 ? -3.395 -12.282 29.813 1.00 94.56 655 SER A N 1
ATOM 4771 C CA . SER A 1 655 ? -4.564 -11.649 29.195 1.00 94.56 655 SER A CA 1
ATOM 4772 C C . SER A 1 655 ? -4.560 -11.737 27.657 1.00 94.56 655 SER A C 1
ATOM 4774 O O . SER A 1 655 ? -5.520 -11.316 27.025 1.00 94.56 655 SER A O 1
ATOM 4776 N N . GLY A 1 656 ? -3.497 -12.262 27.031 1.00 94.19 656 GLY A N 1
ATOM 4777 C CA . GLY A 1 656 ? -3.402 -12.454 25.576 1.00 94.19 656 GLY A CA 1
ATOM 4778 C C . GLY A 1 656 ? -2.962 -11.226 24.767 1.00 94.19 656 GLY A C 1
ATOM 4779 O O . GLY A 1 656 ? -2.869 -11.304 23.545 1.00 94.19 656 GLY A O 1
ATOM 4780 N N . TYR A 1 657 ? -2.626 -10.105 25.413 1.00 95.06 657 TYR A N 1
ATOM 4781 C CA . TYR A 1 657 ? -2.286 -8.851 24.721 1.00 95.06 657 TYR A CA 1
ATOM 4782 C C . TYR A 1 657 ? -0.799 -8.751 24.328 1.00 95.06 657 TYR A C 1
ATOM 4784 O O . TYR A 1 657 ? -0.423 -7.842 23.592 1.00 95.06 657 TYR A O 1
ATOM 4792 N N . ALA A 1 658 ? 0.060 -9.683 24.763 1.00 93.81 658 ALA A N 1
ATOM 4793 C CA . ALA A 1 658 ? 1.511 -9.663 24.496 1.00 93.81 658 ALA A CA 1
ATOM 4794 C C . ALA A 1 658 ? 1.889 -9.597 23.017 1.00 93.81 658 ALA A C 1
ATOM 4796 O O . ALA A 1 658 ? 2.843 -8.899 22.673 1.00 93.81 658 ALA A O 1
ATOM 4797 N N . GLN A 1 659 ? 1.129 -10.287 22.166 1.00 91.94 659 GLN A N 1
ATOM 4798 C CA . GLN A 1 659 ? 1.389 -10.378 20.727 1.00 91.94 659 GLN A CA 1
ATOM 4799 C C . GLN A 1 659 ? 0.740 -9.242 19.928 1.00 91.94 659 GLN A C 1
ATOM 4801 O O . GLN A 1 659 ? 1.032 -9.072 18.747 1.00 91.94 659 GLN A O 1
ATOM 4806 N N . LEU A 1 660 ? -0.144 -8.458 20.552 1.00 92.50 660 LEU A N 1
ATOM 4807 C CA . LEU A 1 660 ? -0.783 -7.332 19.884 1.00 92.50 660 LEU A CA 1
ATOM 4808 C C . LEU A 1 660 ? 0.190 -6.162 19.784 1.00 92.50 660 LEU A C 1
ATOM 4810 O O . LEU A 1 660 ? 0.934 -5.866 20.727 1.00 92.50 660 LEU A O 1
ATOM 4814 N N . ARG A 1 661 ? 0.145 -5.470 18.642 1.00 92.44 661 ARG A N 1
ATOM 4815 C CA . ARG A 1 661 ? 0.918 -4.250 18.411 1.00 92.44 661 ARG A CA 1
ATOM 4816 C C . ARG A 1 661 ? 0.520 -3.196 19.441 1.00 92.44 661 ARG A C 1
ATOM 4818 O O . ARG A 1 661 ? -0.650 -2.845 19.558 1.00 92.44 661 ARG A O 1
ATOM 4825 N N . THR A 1 662 ? 1.504 -2.690 20.171 1.00 94.56 662 THR A N 1
ATOM 4826 C CA . THR A 1 662 ? 1.306 -1.596 21.120 1.00 94.56 662 THR A CA 1
ATOM 4827 C C . THR A 1 662 ? 1.118 -0.283 20.371 1.00 94.56 662 THR A C 1
ATOM 4829 O O . THR A 1 662 ? 1.954 0.076 19.543 1.00 94.56 662 THR A O 1
ATOM 4832 N N . GLN A 1 663 ? 0.053 0.446 20.693 1.00 95.38 663 GLN A N 1
ATOM 4833 C CA . GLN A 1 663 ? -0.203 1.783 20.164 1.00 95.38 663 GLN A CA 1
ATOM 4834 C C . GLN A 1 663 ? 0.144 2.840 21.214 1.00 95.38 663 GLN A C 1
ATOM 4836 O O . GLN A 1 663 ? -0.354 2.794 22.338 1.00 95.38 663 GLN A O 1
ATOM 4841 N N . MET A 1 664 ? 1.000 3.801 20.873 1.00 95.69 664 MET A N 1
ATOM 4842 C CA . MET A 1 664 ? 1.306 4.902 21.788 1.00 95.69 664 MET A CA 1
ATOM 4843 C C . MET A 1 664 ? 0.194 5.948 21.760 1.00 95.69 664 MET A C 1
ATOM 4845 O O . MET A 1 664 ? -0.245 6.366 20.687 1.00 95.69 664 MET A O 1
ATOM 4849 N N . VAL A 1 665 ? -0.235 6.382 22.946 1.00 96.88 665 VAL A N 1
ATOM 4850 C CA . VAL A 1 665 ? -1.203 7.469 23.129 1.00 96.88 665 VAL A CA 1
ATOM 4851 C C . VAL A 1 665 ? -0.604 8.570 24.006 1.00 96.88 665 VAL A C 1
ATOM 4853 O O . VAL A 1 665 ? 0.126 8.258 24.951 1.00 96.88 665 VAL A O 1
ATOM 4856 N N . PRO A 1 666 ? -0.934 9.849 23.760 1.00 97.00 666 PRO A N 1
ATOM 4857 C CA . PRO A 1 666 ? -0.494 10.937 24.623 1.00 97.00 666 PRO A CA 1
ATOM 4858 C C . PRO A 1 666 ? -0.927 10.776 26.083 1.00 97.00 666 PRO A C 1
ATOM 4860 O O . PRO A 1 666 ? -2.031 10.295 26.353 1.00 97.00 666 PRO A O 1
ATOM 4863 N N . ASN A 1 667 ? -0.134 11.292 27.027 1.00 95.50 667 ASN A N 1
ATOM 4864 C CA . ASN A 1 667 ? -0.454 11.210 28.457 1.00 95.50 667 ASN A CA 1
ATOM 4865 C C . ASN A 1 667 ? -1.796 11.859 28.823 1.00 95.50 667 ASN A C 1
ATOM 4867 O O . ASN A 1 667 ? -2.552 11.329 29.635 1.00 95.50 667 ASN A O 1
ATOM 4871 N N . ARG A 1 668 ? -2.157 12.962 28.166 1.00 96.00 668 ARG A N 1
ATOM 4872 C CA . ARG A 1 668 ? -3.472 13.593 28.334 1.00 96.00 668 ARG A CA 1
ATOM 4873 C C . ARG A 1 668 ? -4.617 12.647 27.953 1.00 96.00 668 ARG A C 1
ATOM 4875 O O . ARG A 1 668 ? -5.603 12.569 28.679 1.00 96.00 668 ARG A O 1
ATOM 4882 N N . VAL A 1 669 ? -4.488 11.925 26.837 1.00 96.56 669 VAL A N 1
ATOM 4883 C CA . VAL A 1 669 ? -5.481 10.924 26.404 1.00 96.56 669 VAL A CA 1
ATOM 4884 C C . VAL A 1 669 ? -5.500 9.766 27.388 1.00 96.56 669 VAL A C 1
ATOM 4886 O O . VAL A 1 669 ? -6.568 9.371 27.840 1.00 96.56 669 VAL A O 1
ATOM 4889 N N . TRP A 1 670 ? -4.321 9.274 27.782 1.00 96.69 670 TRP A N 1
ATOM 4890 C CA . TRP A 1 670 ? -4.196 8.220 28.779 1.00 96.69 670 TRP A CA 1
ATOM 4891 C C . TRP A 1 670 ? -4.972 8.565 30.049 1.00 96.69 670 TRP A C 1
ATOM 4893 O O . TRP A 1 670 ? -5.796 7.764 30.478 1.00 96.69 670 TRP A O 1
ATOM 4903 N N . VAL A 1 671 ? -4.750 9.737 30.646 1.00 95.94 671 VAL A N 1
ATOM 4904 C CA . VAL A 1 671 ? -5.426 10.169 31.882 1.00 95.94 671 VAL A CA 1
ATOM 4905 C C . VAL A 1 671 ? -6.936 10.346 31.688 1.00 95.94 671 VAL A C 1
ATOM 4907 O O . VAL A 1 671 ? -7.691 10.029 32.602 1.00 95.94 671 VAL A O 1
ATOM 4910 N N . ALA A 1 672 ? -7.378 10.798 30.512 1.00 96.06 672 ALA A N 1
ATOM 4911 C CA . ALA A 1 672 ? -8.792 11.027 30.216 1.00 96.06 672 ALA A CA 1
ATOM 4912 C C . ALA A 1 672 ? -9.609 9.741 29.980 1.00 96.06 672 ALA A C 1
ATOM 4914 O O . ALA A 1 672 ? -10.833 9.771 30.108 1.00 96.06 672 ALA A O 1
ATOM 4915 N N . LEU A 1 673 ? -8.969 8.619 29.628 1.00 96.06 673 LEU A N 1
ATOM 4916 C CA . LEU A 1 673 ? -9.670 7.349 29.419 1.00 96.06 673 LEU A CA 1
ATOM 4917 C C . LEU A 1 673 ? -10.334 6.854 30.711 1.00 96.06 673 LEU A C 1
ATOM 4919 O O . LEU A 1 673 ? -9.698 6.789 31.766 1.00 96.06 673 LEU A O 1
ATOM 4923 N N . SER A 1 674 ? -11.598 6.431 30.594 1.00 95.56 674 SER A N 1
ATOM 4924 C CA . SER A 1 674 ? -12.364 5.829 31.690 1.00 95.56 674 SER A CA 1
ATOM 4925 C C . SER A 1 674 ? -11.633 4.622 32.281 1.00 95.56 674 SER A C 1
ATOM 4927 O O . SER A 1 674 ? -10.982 3.864 31.568 1.00 95.56 674 SER A O 1
ATOM 4929 N N . THR A 1 675 ? -11.786 4.398 33.582 1.00 94.44 675 THR A N 1
ATOM 4930 C CA . THR A 1 675 ? -11.378 3.157 34.264 1.00 94.44 675 THR A CA 1
ATOM 4931 C C . THR A 1 675 ? -12.565 2.237 34.559 1.00 94.44 675 THR A C 1
ATOM 4933 O O . THR A 1 675 ? -12.376 1.115 35.028 1.00 94.44 675 THR A O 1
ATOM 4936 N N . ARG A 1 676 ? -13.793 2.690 34.275 1.00 94.62 676 ARG A N 1
ATOM 4937 C CA . ARG A 1 676 ? -15.029 1.924 34.449 1.00 94.62 676 ARG A CA 1
ATOM 4938 C C . ARG A 1 676 ? -15.419 1.265 33.132 1.00 94.62 676 ARG A C 1
ATOM 4940 O O . ARG A 1 676 ? -15.723 1.971 32.173 1.00 94.62 676 ARG A O 1
ATOM 4947 N N . ILE A 1 677 ? -15.448 -0.067 33.131 1.00 95.94 677 ILE A N 1
ATOM 4948 C CA . ILE A 1 677 ? -15.922 -0.880 32.004 1.00 95.94 677 ILE A CA 1
ATOM 4949 C C . ILE A 1 677 ? -17.412 -0.591 31.786 1.00 95.94 677 ILE A C 1
ATOM 4951 O O . ILE A 1 677 ? -18.189 -0.616 32.744 1.00 95.94 677 ILE A O 1
ATOM 4955 N N . ALA A 1 678 ? -17.798 -0.292 30.546 1.00 95.25 678 ALA A N 1
ATOM 4956 C CA . ALA A 1 678 ? -19.183 0.001 30.201 1.00 95.25 678 ALA A CA 1
ATOM 4957 C C . ALA A 1 678 ? -20.102 -1.220 30.375 1.00 95.25 678 ALA A C 1
ATOM 4959 O O . ALA A 1 678 ? -19.701 -2.369 30.156 1.00 95.25 678 ALA A O 1
ATOM 4960 N N . ASP A 1 679 ? -21.362 -0.957 30.722 1.00 95.38 679 ASP A N 1
ATOM 4961 C CA . ASP A 1 679 ? -22.394 -1.988 30.793 1.00 95.38 679 ASP A CA 1
ATOM 4962 C C . ASP A 1 679 ? -22.627 -2.627 29.417 1.00 95.38 679 ASP A C 1
ATOM 4964 O O . ASP A 1 679 ? -22.502 -1.991 28.371 1.00 95.38 679 ASP A O 1
ATOM 4968 N N . GLY A 1 680 ? -22.966 -3.912 29.411 1.00 94.44 680 GLY A N 1
ATOM 4969 C CA . GLY A 1 680 ? -23.132 -4.692 28.193 1.00 94.44 680 GLY A CA 1
ATOM 4970 C C . GLY A 1 680 ? -21.831 -5.284 27.638 1.00 94.44 680 GLY A C 1
ATOM 4971 O O . GLY A 1 680 ? -21.906 -6.020 26.650 1.00 94.44 680 GLY A O 1
ATOM 4972 N N . THR A 1 681 ? -20.677 -5.025 28.264 1.00 96.50 681 THR A N 1
ATOM 4973 C CA . THR A 1 681 ? -19.376 -5.606 27.884 1.00 96.50 681 THR A CA 1
ATOM 4974 C C . THR A 1 681 ? -19.269 -7.055 28.352 1.00 96.50 681 THR A C 1
ATOM 4976 O O . THR A 1 681 ? -19.517 -7.342 29.524 1.00 96.50 681 THR A O 1
ATOM 4979 N N . ARG A 1 682 ? -18.865 -7.968 27.459 1.00 96.94 682 ARG A N 1
ATOM 4980 C CA . ARG A 1 682 ? -18.554 -9.366 27.795 1.00 96.94 682 ARG A CA 1
ATOM 4981 C C . ARG A 1 682 ? -17.074 -9.498 28.129 1.00 96.94 682 ARG A C 1
ATOM 4983 O O . ARG A 1 682 ? -16.212 -9.198 27.304 1.00 96.94 682 ARG A O 1
ATOM 4990 N N . ILE A 1 683 ? -16.789 -9.987 29.326 1.00 97.69 683 ILE A N 1
ATOM 4991 C CA . ILE A 1 683 ? -15.433 -10.166 29.833 1.00 97.69 683 ILE A CA 1
ATOM 4992 C C . ILE A 1 683 ? -15.149 -11.622 30.199 1.00 97.69 683 ILE A C 1
ATOM 4994 O O . ILE A 1 683 ? -16.059 -12.396 30.505 1.00 97.69 683 ILE A O 1
ATOM 4998 N N . LYS A 1 684 ? -13.868 -11.982 30.196 1.00 96.81 684 LYS A N 1
ATOM 4999 C CA . LYS A 1 684 ? -13.354 -13.273 30.653 1.00 96.81 684 LYS A CA 1
ATOM 5000 C C . LYS A 1 684 ? -12.179 -13.057 31.600 1.00 96.81 684 LYS A C 1
ATOM 5002 O O . LYS A 1 684 ? -11.353 -12.179 31.363 1.00 96.81 684 LYS A O 1
ATOM 5007 N N . ASP A 1 685 ? -12.093 -13.868 32.642 1.00 96.56 685 ASP A N 1
ATOM 5008 C CA . ASP A 1 685 ? -10.933 -13.902 33.529 1.00 96.56 685 ASP A CA 1
ATOM 5009 C C . ASP A 1 685 ? -9.702 -14.497 32.822 1.00 96.56 685 ASP A C 1
ATOM 5011 O O . ASP A 1 685 ? -9.772 -15.571 32.229 1.00 96.56 685 ASP A O 1
ATOM 5015 N N . ALA A 1 686 ? -8.555 -13.826 32.903 1.00 95.25 686 ALA A N 1
ATOM 5016 C CA . ALA A 1 686 ? -7.288 -14.342 32.386 1.00 95.25 686 ALA A CA 1
ATOM 5017 C C . ALA A 1 686 ? -6.811 -15.621 33.105 1.00 95.25 686 ALA A C 1
ATOM 5019 O O . ALA A 1 686 ? -6.066 -16.403 32.518 1.00 95.25 686 ALA A O 1
ATOM 5020 N N . ALA A 1 687 ? -7.211 -15.841 34.364 1.00 93.12 687 ALA A N 1
ATOM 5021 C CA . ALA A 1 687 ? -6.782 -16.997 35.155 1.00 93.12 687 ALA A CA 1
ATOM 5022 C C . ALA A 1 687 ? -7.723 -18.212 35.061 1.00 93.12 687 ALA A C 1
ATOM 5024 O O . ALA A 1 687 ? -7.380 -19.282 35.566 1.00 93.12 687 ALA A O 1
ATOM 5025 N N . SER A 1 688 ? -8.896 -18.082 34.433 1.00 93.06 688 SER A N 1
ATOM 5026 C CA . SER A 1 688 ? -9.891 -19.157 34.375 1.00 93.06 688 SER A CA 1
ATOM 5027 C C . SER A 1 688 ? -10.705 -19.154 33.075 1.00 93.06 688 SER A C 1
ATOM 5029 O O . SER A 1 688 ? -10.522 -18.336 32.175 1.00 93.06 688 SER A O 1
ATOM 5031 N N . SER A 1 689 ? -11.614 -20.116 32.927 1.00 89.69 689 SER A N 1
ATOM 5032 C CA . SER A 1 689 ? -12.592 -20.123 31.833 1.00 89.69 689 SER A CA 1
ATOM 5033 C C . SER A 1 689 ? -13.813 -19.237 32.110 1.00 89.69 689 SER A C 1
ATOM 5035 O O . SER A 1 689 ? -14.664 -19.112 31.228 1.00 89.69 689 SER A O 1
ATOM 5037 N N . GLY A 1 690 ? -13.901 -18.624 33.298 1.00 92.81 690 GLY A N 1
ATOM 5038 C CA . GLY A 1 690 ? -15.059 -17.859 33.748 1.00 92.81 690 GLY A CA 1
ATOM 5039 C C . GLY A 1 690 ? -15.344 -16.645 32.867 1.00 92.81 690 GLY A C 1
ATOM 5040 O O . GLY A 1 690 ? -14.452 -15.847 32.577 1.00 92.81 690 GLY A O 1
ATOM 5041 N N . GLN A 1 691 ? -16.605 -16.500 32.456 1.00 96.88 691 GLN A N 1
ATOM 5042 C CA . GLN A 1 691 ? -17.094 -15.375 31.657 1.00 96.88 691 GLN A CA 1
ATOM 5043 C C . GLN A 1 691 ? -18.162 -14.601 32.422 1.00 96.88 691 GLN A C 1
ATOM 5045 O O . GLN A 1 691 ? -18.907 -15.173 33.217 1.00 96.88 691 GLN A O 1
ATOM 5050 N N . ALA A 1 692 ? -18.236 -13.297 32.183 1.00 97.44 692 ALA A N 1
ATOM 5051 C CA . ALA A 1 692 ? -19.236 -12.428 32.780 1.00 97.44 692 ALA A CA 1
ATOM 5052 C C . ALA A 1 692 ? -19.647 -11.310 31.821 1.00 97.44 692 ALA A C 1
ATOM 5054 O O . ALA A 1 692 ? -18.905 -10.950 30.907 1.00 97.44 692 ALA A O 1
ATOM 5055 N N . ALA A 1 693 ? -20.819 -10.737 32.058 1.00 97.56 693 ALA A N 1
ATOM 5056 C CA . ALA A 1 693 ? -21.203 -9.445 31.512 1.00 97.56 693 ALA A CA 1
ATOM 5057 C C . ALA A 1 693 ? -21.056 -8.361 32.581 1.00 97.56 693 ALA A C 1
ATOM 5059 O O . ALA A 1 693 ? -21.258 -8.626 33.767 1.00 97.56 693 ALA A O 1
ATOM 5060 N N . ILE A 1 694 ? -20.737 -7.137 32.165 1.00 97.62 694 ILE A N 1
ATOM 5061 C CA . ILE A 1 694 ? -20.845 -5.968 33.039 1.00 97.62 694 ILE A CA 1
ATOM 5062 C C . ILE A 1 694 ? -22.276 -5.435 32.989 1.00 97.62 694 ILE A C 1
ATOM 5064 O O . ILE A 1 694 ? -22.774 -5.111 31.912 1.00 97.62 694 ILE A O 1
ATOM 5068 N N . ILE A 1 695 ? -22.951 -5.377 34.136 1.00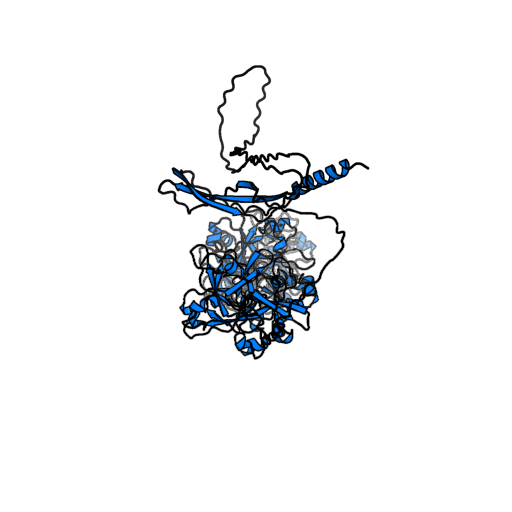 96.38 695 ILE A N 1
ATOM 5069 C CA . ILE A 1 695 ? -24.348 -4.945 34.270 1.00 96.38 695 ILE A CA 1
ATOM 5070 C C . ILE A 1 695 ? -24.461 -4.055 35.506 1.00 96.38 695 ILE A C 1
ATOM 5072 O O . ILE A 1 695 ? -24.185 -4.503 36.620 1.00 96.38 695 ILE A O 1
ATOM 5076 N N . GLY A 1 696 ? -24.833 -2.785 35.329 1.00 93.56 696 GLY A N 1
ATOM 5077 C CA . GLY A 1 696 ? -24.863 -1.812 36.420 1.00 93.56 696 GLY A CA 1
ATOM 5078 C C . GLY A 1 696 ? -23.500 -1.640 37.094 1.00 93.56 696 GLY A C 1
ATOM 5079 O O . GLY A 1 696 ? -23.434 -1.485 38.310 1.00 93.56 696 GLY A O 1
ATOM 5080 N N . GLY A 1 697 ? -22.403 -1.747 36.336 1.00 93.62 697 GLY A N 1
ATOM 5081 C CA . GLY A 1 697 ? -21.027 -1.762 36.847 1.00 93.62 697 GLY A CA 1
ATOM 5082 C C . GLY A 1 697 ? -20.598 -3.036 37.593 1.00 93.62 697 GLY A C 1
ATOM 5083 O O . GLY A 1 697 ? -19.466 -3.089 38.075 1.00 93.62 697 GLY A O 1
ATOM 5084 N N . ALA A 1 698 ? -21.457 -4.053 37.694 1.00 96.19 698 ALA A N 1
ATOM 5085 C CA . ALA A 1 698 ? -21.150 -5.320 38.351 1.00 96.19 698 ALA A CA 1
ATOM 5086 C C . ALA A 1 698 ? -20.790 -6.413 37.344 1.00 96.19 698 ALA A C 1
ATOM 5088 O O . ALA A 1 698 ? -21.358 -6.455 36.255 1.00 96.19 698 ALA A O 1
ATOM 5089 N N . LYS A 1 699 ? -19.906 -7.343 37.719 1.00 96.81 699 LYS A N 1
ATOM 5090 C CA . LYS A 1 699 ? -19.719 -8.588 36.971 1.00 96.81 699 LYS A CA 1
ATOM 5091 C C . LYS A 1 699 ? -20.877 -9.540 37.277 1.00 96.81 699 LYS A C 1
ATOM 5093 O O . LYS A 1 699 ? -21.104 -9.922 38.424 1.00 96.81 699 LYS A O 1
ATOM 5098 N N . VAL A 1 700 ? -21.583 -9.952 36.236 1.00 97.56 700 VAL A N 1
ATOM 5099 C CA . VAL A 1 700 ? -22.608 -10.994 36.283 1.00 97.56 700 VAL A CA 1
ATOM 5100 C C . VAL A 1 700 ? -22.065 -12.208 35.546 1.00 97.56 700 VAL A C 1
ATOM 5102 O O . VAL A 1 700 ? -21.927 -12.185 34.326 1.00 97.56 700 VAL A O 1
ATOM 5105 N N . THR A 1 701 ? -21.687 -13.242 36.295 1.00 97.06 701 THR A N 1
ATOM 5106 C CA . THR A 1 701 ? -21.032 -14.443 35.759 1.00 97.06 701 THR A CA 1
ATOM 5107 C C . THR A 1 701 ? -22.012 -15.383 35.069 1.00 97.06 701 THR A C 1
ATOM 5109 O O . THR A 1 701 ? -23.132 -15.578 35.543 1.00 97.06 701 THR A O 1
ATOM 5112 N N . PHE A 1 702 ? -21.538 -16.037 34.015 1.00 96.44 702 PHE A N 1
ATOM 5113 C CA . PHE A 1 702 ? -22.241 -17.108 33.318 1.00 96.44 702 PHE A CA 1
ATOM 5114 C C . PHE A 1 702 ? -21.691 -18.469 33.748 1.00 96.44 702 PHE A C 1
ATOM 5116 O O . PHE A 1 702 ? -20.476 -18.629 33.880 1.00 96.44 702 PHE A O 1
ATOM 5123 N N . ASN A 1 703 ? -22.575 -19.442 33.965 1.00 94.88 703 ASN A N 1
ATOM 5124 C CA . ASN A 1 703 ? -22.177 -20.804 34.327 1.00 94.88 703 ASN A CA 1
ATOM 5125 C C . ASN A 1 703 ? -21.677 -21.602 33.113 1.00 94.88 703 ASN A C 1
ATOM 5127 O O . ASN A 1 703 ? -20.764 -22.415 33.239 1.00 94.88 703 ASN A O 1
ATOM 5131 N N . ASP A 1 704 ? -22.271 -21.368 31.946 1.00 94.06 704 ASP A N 1
ATOM 5132 C CA . ASP A 1 704 ? -21.974 -22.068 30.702 1.00 94.06 704 ASP A CA 1
ATOM 5133 C C . ASP A 1 704 ? -22.257 -21.174 29.482 1.00 94.06 704 ASP A C 1
ATOM 5135 O O . ASP A 1 704 ? -22.690 -20.027 29.607 1.00 94.06 704 ASP A O 1
ATOM 5139 N N . ILE A 1 705 ? -21.971 -21.689 28.284 1.00 93.75 705 ILE A N 1
ATOM 5140 C CA . ILE A 1 705 ? -22.187 -20.959 27.029 1.00 93.75 705 ILE A CA 1
ATOM 5141 C C . ILE A 1 705 ? -23.676 -20.770 26.700 1.00 93.75 705 ILE A C 1
ATOM 5143 O O . ILE A 1 705 ? -24.022 -19.824 25.997 1.00 93.75 705 ILE A O 1
ATOM 5147 N N . THR A 1 706 ? -24.556 -21.626 27.222 1.00 94.50 706 THR A N 1
ATOM 5148 C CA . THR A 1 706 ? -26.004 -21.508 27.029 1.00 94.50 706 THR A CA 1
ATOM 5149 C C . THR A 1 706 ? -26.512 -20.256 27.732 1.00 94.50 706 THR A C 1
ATOM 5151 O O . THR A 1 706 ? -27.139 -19.424 27.086 1.00 94.50 706 THR A O 1
ATOM 5154 N N . GLU A 1 707 ? -26.124 -20.019 28.993 1.00 95.06 707 GLU A N 1
ATOM 5155 C CA . GLU A 1 707 ? -26.477 -18.779 29.702 1.00 95.06 707 GLU A CA 1
ATOM 5156 C C . GLU A 1 707 ? -25.953 -17.523 28.990 1.00 95.06 707 GLU A C 1
ATOM 5158 O O . GLU A 1 707 ? -26.624 -16.486 28.989 1.00 95.06 707 GLU A O 1
ATOM 5163 N N . VAL A 1 708 ? -24.764 -17.597 28.382 1.00 94.94 708 VAL A N 1
ATOM 5164 C CA . VAL A 1 708 ? -24.193 -16.488 27.602 1.00 94.94 708 VAL A CA 1
ATOM 5165 C C . VAL A 1 708 ? -25.068 -16.171 26.386 1.00 94.94 708 VAL A C 1
ATOM 5167 O O . VAL A 1 708 ? -25.351 -14.999 26.119 1.00 94.94 708 VAL A O 1
ATOM 5170 N N . ASN A 1 709 ? -25.485 -17.203 25.649 1.00 95.06 709 ASN A N 1
ATOM 5171 C CA . ASN A 1 709 ? -26.299 -17.068 24.443 1.00 95.06 709 ASN A CA 1
ATOM 5172 C C . ASN A 1 709 ? -27.720 -16.602 24.777 1.00 95.06 709 ASN A C 1
ATOM 5174 O O . ASN A 1 709 ? -28.186 -15.631 24.184 1.00 95.06 709 ASN A O 1
ATOM 5178 N N . ASP A 1 710 ? -28.356 -17.208 25.779 1.00 94.19 710 ASP A N 1
ATOM 5179 C CA . ASP A 1 710 ? -29.706 -16.856 26.235 1.00 94.19 710 ASP A CA 1
ATOM 5180 C C . ASP A 1 710 ? -29.771 -15.416 26.761 1.00 94.19 710 ASP A C 1
ATOM 5182 O O . ASP A 1 710 ? -30.766 -14.713 26.583 1.00 94.19 710 ASP A O 1
ATOM 5186 N N . SER A 1 711 ? -28.679 -14.933 27.361 1.00 94.69 711 SER A N 1
ATOM 5187 C CA . SER A 1 711 ? -28.562 -13.541 27.808 1.00 94.69 711 SER A CA 1
ATOM 5188 C C . SER A 1 711 ? -28.192 -12.567 26.674 1.00 94.69 711 SER A C 1
ATOM 5190 O O . SER A 1 711 ? -28.049 -11.372 26.919 1.00 94.69 711 SER A O 1
ATOM 5192 N N . GLY A 1 712 ? -28.008 -13.035 25.434 1.00 94.00 712 GLY A N 1
ATOM 5193 C CA . GLY A 1 712 ? -27.692 -12.195 24.271 1.00 94.00 712 GLY A CA 1
ATOM 5194 C C . GLY A 1 712 ? -26.242 -11.695 24.205 1.00 94.00 712 GLY A C 1
ATOM 5195 O O . GLY A 1 712 ? -25.956 -10.708 23.525 1.00 94.00 712 GLY A O 1
ATOM 5196 N N . TYR A 1 713 ? -25.312 -12.345 24.912 1.00 95.12 713 TYR A N 1
ATOM 5197 C CA . TYR A 1 713 ? -23.880 -12.010 24.892 1.00 95.12 713 TYR A CA 1
ATOM 5198 C C . TYR A 1 713 ? -23.054 -12.962 24.010 1.00 95.12 713 TYR A C 1
ATOM 5200 O O . TYR A 1 713 ? -21.857 -12.729 23.840 1.00 95.12 713 TYR A O 1
ATOM 5208 N N . GLY A 1 714 ? -23.671 -13.997 23.427 1.00 93.31 714 GLY A N 1
ATOM 5209 C CA . GLY A 1 714 ? -23.017 -15.012 22.585 1.00 93.31 714 GLY A CA 1
ATOM 5210 C C . GLY A 1 714 ? -22.169 -14.435 21.452 1.00 93.31 714 GLY A C 1
ATOM 5211 O O . GLY A 1 714 ? -20.998 -14.796 21.322 1.00 93.31 714 GLY A O 1
ATOM 5212 N N . ASP A 1 715 ? -22.728 -13.464 20.728 1.00 92.75 715 ASP A N 1
ATOM 5213 C CA . ASP A 1 715 ? -22.099 -12.832 19.559 1.00 92.75 715 ASP A CA 1
ATOM 5214 C C . ASP A 1 715 ? -21.217 -11.626 19.912 1.00 92.75 715 ASP A C 1
ATOM 5216 O O . ASP A 1 715 ? -20.548 -11.054 19.051 1.00 92.75 715 ASP A O 1
ATOM 5220 N N . LYS A 1 716 ? -21.201 -11.207 21.185 1.00 93.06 716 LYS A N 1
ATOM 5221 C CA . LYS A 1 716 ? -20.372 -10.077 21.611 1.00 93.06 716 LYS A CA 1
ATOM 5222 C C . LYS A 1 716 ? -18.903 -10.498 21.722 1.00 93.06 716 LYS A C 1
ATOM 5224 O O . LYS A 1 716 ? -18.630 -11.563 22.292 1.00 93.06 716 LYS A O 1
ATOM 5229 N N . PRO A 1 717 ? -17.954 -9.650 21.275 1.00 93.44 717 PRO A N 1
ATOM 5230 C CA . PRO A 1 717 ? -16.529 -9.897 21.452 1.00 93.44 717 PRO A CA 1
ATOM 5231 C C . PRO A 1 717 ? -16.182 -10.116 22.925 1.00 93.44 717 PRO A C 1
ATOM 5233 O O . PRO A 1 717 ? -16.615 -9.361 23.796 1.00 93.44 717 PRO A O 1
ATOM 5236 N N . ILE A 1 718 ? -15.388 -11.148 23.200 1.00 94.56 718 ILE A N 1
ATOM 5237 C CA . ILE A 1 718 ? -14.893 -11.433 24.547 1.00 94.56 718 ILE A CA 1
ATOM 5238 C C . ILE A 1 718 ? -13.640 -10.600 24.789 1.00 94.56 718 ILE A C 1
ATOM 5240 O O . ILE A 1 718 ? -12.666 -10.731 24.050 1.00 94.56 718 ILE A O 1
ATOM 5244 N N . GLN A 1 719 ? -13.638 -9.809 25.859 1.00 96.06 719 GLN A N 1
ATOM 5245 C CA . GLN A 1 719 ? -12.449 -9.097 26.322 1.00 96.06 719 GLN A CA 1
ATOM 5246 C C . GLN A 1 719 ? -11.837 -9.811 27.527 1.00 96.06 719 GLN A C 1
ATOM 5248 O O . GLN A 1 719 ? -12.515 -10.065 28.523 1.00 96.06 719 GLN A O 1
ATOM 5253 N N . ILE A 1 720 ? -10.556 -10.162 27.450 1.00 96.38 720 ILE A N 1
ATOM 5254 C CA . ILE A 1 720 ? -9.877 -10.863 28.544 1.00 96.38 720 ILE A CA 1
ATOM 5255 C C . ILE A 1 720 ? -9.328 -9.821 29.517 1.00 96.38 720 ILE A C 1
ATOM 5257 O O . ILE A 1 720 ? -8.558 -8.946 29.131 1.00 96.38 720 ILE A O 1
ATOM 5261 N N . VAL A 1 721 ? -9.718 -9.912 30.785 1.00 97.00 721 VAL A N 1
ATOM 5262 C CA . VAL A 1 721 ? -9.249 -9.004 31.834 1.00 97.00 721 VAL A CA 1
ATOM 5263 C C . VAL A 1 721 ? -8.309 -9.721 32.804 1.00 97.00 721 VAL A C 1
ATOM 5265 O O . VAL A 1 721 ? -8.493 -10.908 33.081 1.00 97.00 721 VAL A O 1
ATOM 5268 N N . PRO A 1 722 ? -7.329 -9.013 33.387 1.00 97.31 722 PRO A N 1
ATOM 5269 C CA . PRO A 1 722 ? -6.509 -9.559 34.459 1.00 97.31 722 PRO A CA 1
ATOM 5270 C C . PRO A 1 722 ? -7.325 -10.111 35.630 1.00 97.31 722 PRO A C 1
ATOM 5272 O O . PRO A 1 722 ? -8.287 -9.471 36.056 1.00 97.31 722 PRO A O 1
ATOM 5275 N N . ASN A 1 723 ? -6.870 -11.204 36.253 1.00 95.88 723 ASN A N 1
ATOM 5276 C CA . ASN A 1 723 ? -7.529 -11.777 37.438 1.00 95.88 723 ASN A CA 1
ATOM 5277 C C . ASN A 1 723 ? -7.701 -10.753 38.577 1.00 95.88 723 ASN A C 1
ATOM 5279 O O . ASN A 1 723 ? -8.740 -10.689 39.226 1.00 95.88 723 ASN A O 1
ATOM 5283 N N . ARG A 1 724 ? -6.716 -9.869 38.782 1.00 96.62 724 ARG A N 1
ATOM 5284 C CA . ARG A 1 724 ? -6.818 -8.767 39.754 1.00 96.62 724 ARG A CA 1
ATOM 5285 C C . ARG A 1 724 ? -8.033 -7.871 39.488 1.00 96.62 724 ARG A C 1
ATOM 5287 O O . ARG A 1 724 ? -8.738 -7.501 40.421 1.00 96.62 724 ARG A O 1
ATOM 5294 N N . VAL A 1 725 ? -8.265 -7.515 38.225 1.00 96.62 725 VAL A N 1
ATOM 5295 C CA . VAL A 1 725 ? -9.405 -6.685 37.808 1.00 96.62 725 VAL A CA 1
ATOM 5296 C C . VAL A 1 725 ? -10.694 -7.483 37.940 1.00 96.62 725 VAL A C 1
ATOM 5298 O O . VAL A 1 725 ? -11.659 -6.982 38.506 1.00 96.62 725 VAL A O 1
ATOM 5301 N N . TRP A 1 726 ? -10.685 -8.742 37.499 1.00 96.75 726 TRP A N 1
ATOM 5302 C CA . TRP A 1 726 ? -11.812 -9.654 37.644 1.00 96.75 726 TRP A CA 1
ATOM 5303 C C . TRP A 1 726 ? -12.289 -9.748 39.096 1.00 96.75 726 TRP A C 1
ATOM 5305 O O . TRP A 1 726 ? -13.473 -9.560 39.361 1.00 96.75 726 TRP A O 1
ATOM 5315 N N . VAL A 1 727 ? -11.389 -9.998 40.051 1.00 95.69 727 VAL A N 1
ATOM 5316 C CA . VAL A 1 727 ? -11.716 -10.105 41.483 1.00 95.69 727 VAL A CA 1
ATOM 5317 C C . VAL A 1 727 ? -12.208 -8.774 42.057 1.00 95.69 727 VAL A C 1
ATOM 5319 O O . VAL A 1 727 ? -13.138 -8.787 42.857 1.00 95.69 727 VAL A O 1
ATOM 5322 N N . ALA A 1 728 ? -11.644 -7.645 41.618 1.00 95.88 728 ALA A N 1
ATOM 5323 C CA . ALA A 1 728 ? -12.004 -6.314 42.111 1.00 95.88 728 ALA A CA 1
ATOM 5324 C C . ALA A 1 728 ? -13.377 -5.803 41.633 1.00 95.88 728 ALA A C 1
ATOM 5326 O O . ALA A 1 728 ? -13.941 -4.906 42.259 1.00 95.88 728 ALA A O 1
ATOM 5327 N N . LEU A 1 729 ? -13.922 -6.336 40.534 1.00 96.00 729 LEU A N 1
ATOM 5328 C CA . LEU A 1 729 ? -15.250 -5.954 40.045 1.00 96.00 729 LEU A CA 1
ATOM 5329 C C . LEU A 1 729 ? -16.349 -6.360 41.040 1.00 96.00 729 LEU A C 1
ATOM 5331 O O . LEU A 1 729 ? -16.409 -7.510 41.484 1.00 96.00 729 LEU A O 1
ATOM 5335 N N . SER A 1 730 ? -17.256 -5.417 41.324 1.00 95.75 730 SER A N 1
ATOM 5336 C CA . SER A 1 730 ? -18.438 -5.640 42.166 1.00 95.75 730 SER A CA 1
ATOM 5337 C C . SER A 1 730 ? -19.288 -6.791 41.630 1.00 95.75 730 SER A C 1
ATOM 5339 O O . SER A 1 730 ? -19.434 -6.946 40.422 1.00 95.75 730 SER A O 1
ATOM 5341 N N . THR A 1 731 ? -19.902 -7.567 42.516 1.00 95.00 731 THR A N 1
ATOM 5342 C CA . THR A 1 731 ? -20.955 -8.541 42.173 1.00 95.00 731 THR A CA 1
ATOM 5343 C C . THR A 1 731 ? -22.362 -7.991 42.418 1.00 95.00 731 THR A C 1
ATOM 5345 O O . THR A 1 731 ? -23.347 -8.620 42.039 1.00 95.00 731 THR A O 1
ATOM 5348 N N . ARG A 1 732 ? -22.475 -6.806 43.034 1.00 94.81 732 ARG A N 1
ATOM 5349 C CA . ARG A 1 732 ? -23.745 -6.119 43.283 1.00 94.81 732 ARG A CA 1
ATOM 5350 C C . ARG A 1 732 ? -24.047 -5.157 42.142 1.00 94.81 732 ARG A C 1
ATOM 5352 O O . ARG A 1 732 ? -23.325 -4.172 41.978 1.00 94.81 732 ARG A O 1
ATOM 5359 N N . ILE A 1 733 ? -25.126 -5.432 41.410 1.00 96.06 733 ILE A N 1
ATOM 5360 C CA . ILE A 1 733 ? -25.670 -4.549 40.371 1.00 96.06 733 ILE A CA 1
ATOM 5361 C C . ILE A 1 733 ? -26.096 -3.229 41.027 1.00 96.06 733 ILE A C 1
ATOM 5363 O O . ILE A 1 733 ? -26.778 -3.243 42.054 1.00 96.06 733 ILE A O 1
ATOM 5367 N N . ALA A 1 734 ? -25.662 -2.100 40.465 1.00 95.62 734 ALA A N 1
ATOM 5368 C CA . ALA A 1 734 ? -25.980 -0.786 41.008 1.00 95.62 734 ALA A CA 1
ATOM 5369 C C . ALA A 1 734 ? -27.474 -0.448 40.884 1.00 95.62 734 ALA A C 1
ATOM 5371 O O . ALA A 1 734 ? -28.146 -0.845 39.926 1.00 95.62 734 ALA A O 1
ATOM 5372 N N . ASP A 1 735 ? -27.970 0.342 41.833 1.00 95.38 735 ASP A N 1
ATOM 5373 C CA . ASP A 1 735 ? -29.324 0.882 41.782 1.00 95.38 735 ASP A CA 1
ATOM 5374 C C . ASP A 1 735 ? -29.518 1.770 40.540 1.00 95.38 735 ASP A C 1
ATOM 5376 O O . ASP A 1 735 ? -28.580 2.394 40.040 1.00 95.38 735 ASP A O 1
ATOM 5380 N N . GLY A 1 736 ? -30.742 1.799 40.018 1.00 94.00 736 GLY A N 1
ATOM 5381 C CA . GLY A 1 736 ? -31.093 2.471 38.770 1.00 94.00 736 GLY A CA 1
ATOM 5382 C C . GLY A 1 736 ? -30.857 1.632 37.509 1.00 94.00 736 GLY A C 1
ATOM 5383 O O . GLY A 1 736 ? -31.234 2.051 36.416 1.00 94.00 736 GLY A O 1
ATOM 5384 N N . THR A 1 737 ? -30.264 0.440 37.630 1.00 96.44 737 THR A N 1
ATOM 5385 C CA . THR A 1 737 ? -30.025 -0.445 36.479 1.00 96.44 737 THR A CA 1
ATOM 5386 C C . THR A 1 737 ? -31.321 -1.123 36.045 1.00 96.44 737 THR A C 1
ATOM 5388 O O . THR A 1 737 ? -31.956 -1.815 36.843 1.00 96.44 737 THR A O 1
ATOM 5391 N N . ARG A 1 738 ? -31.691 -0.979 34.768 1.00 96.69 738 ARG A N 1
ATOM 5392 C CA . ARG A 1 738 ? -32.805 -1.708 34.151 1.00 96.69 738 ARG A CA 1
ATOM 5393 C C . ARG A 1 738 ? -32.326 -3.065 33.642 1.00 96.69 738 ARG A C 1
ATOM 5395 O O . ARG A 1 738 ? -31.426 -3.147 32.807 1.00 96.69 738 ARG A O 1
ATOM 5402 N N . ILE A 1 739 ? -32.969 -4.126 34.111 1.00 97.31 739 ILE A N 1
ATOM 5403 C CA . ILE A 1 739 ? -32.646 -5.507 33.762 1.00 97.31 739 ILE A CA 1
ATOM 5404 C C . ILE A 1 739 ? -33.847 -6.249 33.166 1.00 97.31 739 ILE A C 1
ATOM 5406 O O . ILE A 1 739 ? -35.001 -5.933 33.463 1.00 97.31 739 ILE A O 1
ATOM 5410 N N . LYS A 1 740 ? -33.573 -7.263 32.348 1.00 96.25 740 LYS A N 1
ATOM 5411 C CA . LYS A 1 740 ? -34.538 -8.241 31.833 1.00 96.25 740 LYS A CA 1
ATOM 5412 C C . LYS A 1 740 ? -34.066 -9.653 32.151 1.00 96.25 740 LYS A C 1
ATOM 5414 O O . LYS A 1 740 ? -32.879 -9.948 32.050 1.00 96.25 740 LYS A O 1
ATOM 5419 N N . ASP A 1 741 ? -35.009 -10.516 32.486 1.00 95.81 741 ASP A N 1
ATOM 5420 C CA . ASP A 1 741 ? -34.779 -11.951 32.609 1.00 95.81 741 ASP A CA 1
ATOM 5421 C C . ASP A 1 741 ? -34.535 -12.593 31.234 1.00 95.81 741 ASP A C 1
ATOM 5423 O O . ASP A 1 741 ? -35.348 -12.435 30.324 1.00 95.81 741 ASP A O 1
ATOM 5427 N N . ALA A 1 742 ? -33.438 -13.334 31.074 1.00 93.44 742 ALA A N 1
ATOM 5428 C CA . ALA A 1 742 ? -33.175 -14.109 29.861 1.00 93.44 742 ALA A CA 1
ATOM 5429 C C . ALA A 1 742 ? -34.276 -15.152 29.575 1.00 93.44 742 ALA A C 1
ATOM 5431 O O . ALA A 1 742 ? -34.586 -15.414 28.416 1.00 93.44 742 ALA A O 1
ATOM 5432 N N . GLY A 1 743 ? -34.896 -15.716 30.619 1.00 86.94 743 GLY A N 1
ATOM 5433 C CA . GLY A 1 743 ? -35.913 -16.765 30.498 1.00 86.94 743 GLY A CA 1
ATOM 5434 C C . GLY A 1 743 ? -37.338 -16.265 30.243 1.00 86.94 743 GLY A C 1
ATOM 5435 O O . GLY A 1 743 ? -38.242 -17.082 30.065 1.00 86.94 743 GLY A O 1
ATOM 5436 N N . SER A 1 744 ? -37.579 -14.949 30.247 1.00 91.06 744 SER A N 1
ATOM 5437 C CA . SER A 1 744 ? -38.929 -14.395 30.106 1.00 91.06 744 SER A CA 1
ATOM 5438 C C . SER A 1 744 ? -38.945 -12.988 29.495 1.00 91.06 744 SER A C 1
ATOM 5440 O O . SER A 1 744 ? -37.935 -12.424 29.077 1.00 91.06 744 SER A O 1
ATOM 5442 N N . THR A 1 745 ? -40.129 -12.384 29.394 1.00 89.50 745 THR A N 1
ATOM 5443 C CA . THR A 1 745 ? -40.282 -10.974 28.999 1.00 89.50 745 THR A CA 1
ATOM 5444 C C . THR A 1 745 ? -40.240 -10.017 30.193 1.00 89.50 745 THR A C 1
ATOM 5446 O O . THR A 1 745 ? -40.387 -8.809 29.999 1.00 89.50 745 THR A O 1
ATOM 5449 N N . GLY A 1 746 ? -40.046 -10.532 31.413 1.00 93.12 746 GLY A N 1
ATOM 5450 C CA . GLY A 1 746 ? -40.047 -9.747 32.643 1.00 93.12 746 GLY A CA 1
ATOM 5451 C C . GLY A 1 746 ? -38.913 -8.725 32.681 1.00 93.12 746 GLY A C 1
ATOM 5452 O O . GLY A 1 746 ? -37.758 -9.051 32.408 1.00 93.12 746 GLY A O 1
ATOM 5453 N N . GLN A 1 747 ? -39.245 -7.483 33.040 1.00 96.81 747 GLN A N 1
ATOM 5454 C CA . GLN A 1 747 ? -38.281 -6.398 33.229 1.00 96.81 747 GLN A CA 1
ATOM 5455 C C . GLN A 1 747 ? -38.365 -5.857 34.649 1.00 96.81 747 GLN A C 1
ATOM 5457 O O . GLN A 1 747 ? -39.435 -5.863 35.257 1.00 96.81 747 GLN A O 1
ATOM 5462 N N . ALA A 1 748 ? -37.240 -5.395 35.175 1.00 96.88 748 ALA A N 1
ATOM 5463 C CA . ALA A 1 748 ? -37.147 -4.821 36.505 1.00 96.88 748 ALA A CA 1
ATOM 5464 C C . ALA A 1 748 ? -36.113 -3.697 36.551 1.00 96.88 748 ALA A C 1
ATOM 5466 O O . ALA A 1 748 ? -35.222 -3.627 35.706 1.00 96.88 748 ALA A O 1
ATOM 5467 N N . ALA A 1 749 ? -36.211 -2.843 37.562 1.00 97.06 749 ALA A N 1
ATOM 5468 C CA . ALA A 1 749 ? -35.121 -1.967 37.971 1.00 97.06 749 ALA A CA 1
ATOM 5469 C C . ALA A 1 749 ? -34.486 -2.497 39.259 1.00 97.06 749 ALA A C 1
ATOM 5471 O O . ALA A 1 749 ? -35.164 -3.127 40.073 1.00 97.06 749 ALA A O 1
ATOM 5472 N N . ILE A 1 750 ? -33.198 -2.229 39.456 1.00 97.56 750 ILE A N 1
ATOM 5473 C CA . ILE A 1 750 ? -32.539 -2.447 40.745 1.00 97.56 750 ILE A CA 1
ATOM 5474 C C . ILE A 1 750 ? -32.729 -1.207 41.618 1.00 97.56 750 ILE A C 1
ATOM 5476 O O . ILE A 1 750 ? -32.376 -0.108 41.198 1.00 97.56 750 ILE A O 1
ATOM 5480 N N . VAL A 1 751 ? -33.290 -1.362 42.818 1.00 96.31 751 VAL A N 1
ATOM 5481 C CA . VAL A 1 751 ? -33.492 -0.270 43.786 1.00 96.31 751 VAL A CA 1
ATOM 5482 C C . VAL A 1 751 ? -33.203 -0.779 45.193 1.00 96.31 751 VAL A C 1
ATOM 5484 O O . VAL A 1 751 ? -33.812 -1.750 45.638 1.00 96.31 751 VAL A O 1
ATOM 5487 N N . GLY A 1 752 ? -32.263 -0.152 45.901 1.00 93.75 752 GLY A N 1
ATOM 5488 C CA . GLY A 1 752 ? -31.803 -0.622 47.207 1.00 93.75 752 GLY A CA 1
ATOM 5489 C C . GLY A 1 752 ? -31.219 -2.035 47.165 1.00 93.75 752 GLY A C 1
ATOM 5490 O O . GLY A 1 752 ? -31.354 -2.782 48.129 1.00 93.75 752 GLY A O 1
ATOM 5491 N N . GLY A 1 753 ? -30.621 -2.439 46.038 1.00 93.50 753 GLY A N 1
ATOM 5492 C CA . GLY A 1 753 ? -30.180 -3.812 45.768 1.00 93.50 753 GLY A CA 1
ATOM 5493 C C . GLY A 1 753 ? -31.295 -4.819 45.455 1.00 93.50 753 GLY A C 1
ATOM 5494 O O . GLY A 1 753 ? -30.982 -5.974 45.173 1.00 93.50 753 GLY A O 1
ATOM 5495 N N . ALA A 1 754 ? -32.566 -4.410 45.474 1.00 95.56 754 ALA A N 1
ATOM 5496 C CA . ALA A 1 754 ? -33.704 -5.276 45.192 1.00 95.56 754 ALA A CA 1
ATOM 5497 C C . ALA A 1 754 ? -34.152 -5.196 43.735 1.00 95.56 754 ALA A C 1
ATOM 5499 O O . ALA A 1 754 ? -34.106 -4.138 43.110 1.00 95.56 754 ALA A O 1
ATOM 5500 N N . LYS A 1 755 ? -34.662 -6.311 43.218 1.00 95.94 755 LYS A N 1
ATOM 5501 C CA . LYS A 1 755 ? -35.358 -6.394 41.935 1.00 95.94 755 LYS A CA 1
ATOM 5502 C C . LYS A 1 755 ? -36.774 -5.840 42.081 1.00 95.94 755 LYS A C 1
ATOM 5504 O O . LYS A 1 755 ? -37.613 -6.455 42.736 1.00 95.94 755 LYS A O 1
ATOM 5509 N N . ILE A 1 756 ? -37.063 -4.738 41.397 1.00 97.19 756 ILE A N 1
ATOM 5510 C CA . ILE A 1 756 ? -38.397 -4.137 41.316 1.00 97.19 756 ILE A CA 1
ATOM 5511 C C . ILE A 1 756 ? -38.998 -4.439 39.941 1.00 97.19 756 ILE A C 1
ATOM 5513 O O . ILE A 1 756 ? -38.660 -3.748 38.979 1.00 97.19 756 ILE A O 1
ATOM 5517 N N . PRO A 1 757 ? -39.843 -5.479 39.802 1.00 96.06 757 PRO A N 1
ATOM 5518 C CA . PRO A 1 757 ? -40.413 -5.850 38.511 1.00 96.06 757 PRO A CA 1
ATOM 5519 C C . PRO A 1 757 ? -41.406 -4.796 38.025 1.00 96.06 757 PRO A C 1
ATOM 5521 O O . PRO A 1 757 ? -42.054 -4.150 38.847 1.00 96.06 757 PRO A O 1
ATOM 5524 N N . PHE A 1 758 ? -41.576 -4.689 36.709 1.00 96.00 758 PHE A N 1
ATOM 5525 C CA . PHE A 1 758 ? -42.619 -3.904 36.049 1.00 96.00 758 PHE A CA 1
ATOM 5526 C C . PHE A 1 758 ? -43.639 -4.842 35.391 1.00 96.00 758 PHE A C 1
ATOM 5528 O O . PHE A 1 758 ? -43.252 -5.785 34.702 1.00 96.00 758 PHE A O 1
ATOM 5535 N N . VAL A 1 759 ? -44.937 -4.594 35.588 1.00 95.31 759 VAL A N 1
ATOM 5536 C CA . VAL A 1 759 ? -46.021 -5.411 35.007 1.00 95.31 759 VAL A CA 1
ATOM 5537 C C . VAL A 1 759 ? -46.472 -4.910 33.635 1.00 95.31 759 VAL A C 1
ATOM 5539 O O . VAL A 1 759 ? -47.155 -5.628 32.912 1.00 95.31 759 VAL A O 1
ATOM 5542 N N . SER A 1 760 ? -46.100 -3.684 33.260 1.00 94.62 760 SER A N 1
ATOM 5543 C CA . SER A 1 760 ? -46.412 -3.105 31.952 1.00 94.62 760 SER A CA 1
ATOM 5544 C C . SER A 1 760 ? -45.355 -2.091 31.512 1.00 94.62 760 SER A C 1
ATOM 5546 O O . SER A 1 760 ? -44.588 -1.574 32.325 1.00 94.62 760 SER A O 1
ATOM 5548 N N . MET A 1 761 ? -45.338 -1.774 30.213 1.00 93.69 761 MET A N 1
ATOM 5549 C CA . MET A 1 761 ? -44.482 -0.710 29.679 1.00 93.69 761 MET A CA 1
ATOM 5550 C C . MET A 1 761 ? -44.865 0.666 30.241 1.00 93.69 761 MET A C 1
ATOM 5552 O O . MET A 1 761 ? -43.983 1.476 30.502 1.00 93.69 761 MET A O 1
ATOM 5556 N N . ALA A 1 762 ? -46.159 0.913 30.478 1.00 94.75 762 ALA A N 1
ATOM 5557 C CA . ALA A 1 762 ? -46.632 2.157 31.086 1.00 94.75 762 ALA A CA 1
ATOM 5558 C C . ALA A 1 762 ? -46.019 2.359 32.478 1.00 94.75 762 ALA A C 1
ATOM 5560 O O . ALA A 1 762 ? -45.436 3.402 32.747 1.00 94.75 762 ALA A O 1
ATOM 5561 N N . GLU A 1 763 ? -46.034 1.320 33.317 1.00 95.12 763 GLU A N 1
ATOM 5562 C CA . GLU A 1 763 ? -45.464 1.377 34.668 1.00 95.12 763 GLU A CA 1
ATOM 5563 C C . GLU A 1 763 ? -43.942 1.624 34.657 1.00 95.12 763 GLU A C 1
ATOM 5565 O O . GLU A 1 763 ? -43.406 2.353 35.496 1.00 95.12 763 GLU A O 1
ATOM 5570 N N . LEU A 1 764 ? -43.242 1.033 33.686 1.00 95.00 764 LEU A N 1
ATOM 5571 C CA . LEU A 1 764 ? -41.809 1.221 33.472 1.00 95.00 764 LEU A CA 1
ATOM 5572 C C . LEU A 1 764 ? -41.480 2.665 33.047 1.00 95.00 764 LEU A C 1
ATOM 5574 O O . LEU A 1 764 ? -40.531 3.256 33.570 1.00 95.00 764 LEU A O 1
ATOM 5578 N N . VAL A 1 765 ? -42.267 3.239 32.129 1.00 95.12 765 VAL A N 1
ATOM 5579 C CA . VAL A 1 765 ? -42.126 4.630 31.660 1.00 95.12 765 VAL A CA 1
ATOM 5580 C C . VAL A 1 765 ? -42.465 5.619 32.774 1.00 95.12 765 VAL A C 1
ATOM 5582 O O . VAL A 1 765 ? -41.678 6.524 33.033 1.00 95.12 765 VAL A O 1
ATOM 5585 N N . GLU A 1 766 ? -43.572 5.414 33.489 1.00 95.06 766 GLU A N 1
ATOM 5586 C CA . GLU A 1 766 ? -43.970 6.238 34.639 1.00 95.06 766 GLU A CA 1
ATOM 5587 C C . GLU A 1 766 ? -42.906 6.228 35.742 1.00 95.06 766 GLU A C 1
ATOM 5589 O O . GLU A 1 766 ? -42.635 7.250 36.367 1.00 95.06 766 GLU A O 1
ATOM 5594 N N . SER A 1 767 ? -42.244 5.088 35.950 1.00 95.25 767 SER A N 1
ATOM 5595 C CA . SER A 1 767 ? -41.151 4.973 36.920 1.00 95.25 767 SER A CA 1
ATOM 5596 C C . SER A 1 767 ? -39.831 5.598 36.438 1.00 95.25 767 SER A C 1
ATOM 5598 O O . SER A 1 767 ? -38.859 5.604 37.189 1.00 95.25 767 SER A O 1
ATOM 5600 N N . GLY A 1 768 ? -39.779 6.136 35.213 1.00 94.50 768 GLY A N 1
ATOM 5601 C CA . GLY A 1 768 ? -38.611 6.816 34.644 1.00 94.50 768 GLY A CA 1
ATOM 5602 C C . GLY A 1 768 ? -37.564 5.892 34.013 1.00 94.50 768 GLY A C 1
ATOM 5603 O O . GLY A 1 768 ? -36.469 6.349 33.699 1.00 94.50 768 GLY A O 1
ATOM 5604 N N . TYR A 1 769 ? -37.876 4.608 33.807 1.00 94.75 769 TYR A N 1
ATOM 5605 C CA . TYR A 1 769 ? -36.944 3.623 33.236 1.00 94.75 769 TYR A CA 1
ATOM 5606 C C . TYR A 1 769 ? -37.185 3.337 31.746 1.00 94.75 769 TYR A C 1
ATOM 5608 O O . TYR A 1 769 ? -36.504 2.481 31.181 1.00 94.75 769 TYR A O 1
ATOM 5616 N N . GLY A 1 770 ? -38.126 4.050 31.108 1.00 91.44 770 GLY A N 1
ATOM 5617 C CA . GLY A 1 770 ? -38.499 3.915 29.687 1.00 91.44 770 GLY A CA 1
ATOM 5618 C C . GLY A 1 770 ? -37.301 3.850 28.749 1.00 91.44 770 GLY A C 1
ATOM 5619 O O . GLY A 1 770 ? -37.145 2.882 28.000 1.00 91.44 770 GLY A O 1
ATOM 5620 N N . ASP A 1 771 ? -36.422 4.837 28.897 1.00 92.06 771 ASP A N 1
ATOM 5621 C CA . ASP A 1 771 ? -35.264 5.061 28.031 1.00 92.06 771 ASP A CA 1
ATOM 5622 C C . ASP A 1 771 ? -33.956 4.515 28.624 1.00 92.06 771 ASP A C 1
ATOM 5624 O O . ASP A 1 771 ? -32.892 4.621 28.013 1.00 92.06 771 ASP A O 1
ATOM 5628 N N . ALA A 1 772 ? -34.009 3.916 29.820 1.00 91.50 772 ALA A N 1
ATOM 5629 C CA . ALA A 1 772 ? -32.827 3.344 30.449 1.00 91.50 772 ALA A CA 1
ATOM 5630 C C . ALA A 1 772 ? -32.322 2.134 29.634 1.00 91.50 772 ALA A C 1
ATOM 5632 O O . ALA A 1 772 ? -33.145 1.288 29.246 1.00 91.50 772 ALA A O 1
ATOM 5633 N N . PRO A 1 773 ? -30.996 2.004 29.406 1.00 93.31 773 PRO A N 1
ATOM 5634 C CA . PRO A 1 773 ? -30.421 0.870 28.690 1.00 93.31 773 PRO A CA 1
ATOM 5635 C C . PRO A 1 773 ? -30.824 -0.457 29.333 1.00 93.31 773 PRO A C 1
ATOM 5637 O O . PRO A 1 773 ? -30.621 -0.665 30.529 1.00 93.31 773 PRO A O 1
ATOM 5640 N N . LEU A 1 774 ? -31.390 -1.361 28.535 1.00 94.94 774 LEU A N 1
ATOM 5641 C CA . LEU A 1 774 ? -31.817 -2.669 29.011 1.00 94.94 774 LEU A CA 1
ATOM 5642 C C . LEU A 1 774 ? -30.646 -3.655 29.006 1.00 94.94 774 LEU A C 1
ATOM 5644 O O . LEU A 1 774 ? -30.067 -3.919 27.954 1.00 94.94 774 LEU A O 1
ATOM 5648 N N . GLN A 1 775 ? -30.345 -4.244 30.162 1.00 95.94 775 GLN A N 1
ATOM 5649 C CA . GLN A 1 775 ? -29.370 -5.330 30.286 1.00 95.94 775 GLN A CA 1
ATOM 5650 C C . GLN A 1 775 ? -30.085 -6.660 30.526 1.00 95.94 775 GLN A C 1
ATOM 5652 O O . GLN A 1 775 ? -31.007 -6.733 31.334 1.00 95.94 775 GLN A O 1
ATOM 5657 N N . VAL A 1 776 ? -29.684 -7.728 29.843 1.00 96.38 776 VAL A N 1
ATOM 5658 C CA . VAL A 1 776 ? -30.288 -9.055 30.040 1.00 96.38 776 VAL A CA 1
ATOM 5659 C C . VAL A 1 776 ? -29.431 -9.844 31.025 1.00 96.38 776 VAL A C 1
ATOM 5661 O O . VAL A 1 776 ? -28.214 -9.915 30.872 1.00 96.38 776 VAL A O 1
ATOM 5664 N N . VAL A 1 777 ? -30.053 -10.418 32.052 1.00 96.81 777 VAL A N 1
ATOM 5665 C CA . VAL A 1 777 ? -29.380 -11.231 33.074 1.00 96.81 777 VAL A CA 1
ATOM 5666 C C . VAL A 1 777 ? -29.822 -12.695 32.971 1.00 96.81 777 VAL A C 1
ATOM 5668 O O . VAL A 1 777 ? -30.986 -12.949 32.651 1.00 96.81 777 VAL A O 1
ATOM 5671 N N . PRO A 1 778 ? -28.952 -13.668 33.302 1.00 96.94 778 PRO A N 1
ATOM 5672 C CA . PRO A 1 778 ? -29.350 -15.071 33.380 1.00 96.94 778 PRO A CA 1
ATOM 5673 C C . PRO A 1 778 ? -30.520 -15.290 34.346 1.00 96.94 778 PRO A C 1
ATOM 5675 O O . PRO A 1 778 ? -30.566 -14.663 35.409 1.00 96.94 778 PRO A O 1
ATOM 5678 N N . ASN A 1 779 ? -31.406 -16.248 34.051 1.00 94.69 779 ASN A N 1
ATOM 5679 C CA . ASN A 1 779 ? -32.571 -16.549 34.896 1.00 94.69 779 ASN A CA 1
ATOM 5680 C C . ASN A 1 779 ? -32.183 -16.846 36.358 1.00 94.69 779 ASN A C 1
ATOM 5682 O O . ASN A 1 779 ? -32.823 -16.363 37.289 1.00 94.69 779 ASN A O 1
ATOM 5686 N N . ARG A 1 780 ? -31.077 -17.562 36.609 1.00 95.56 780 ARG A N 1
ATOM 5687 C CA . ARG A 1 780 ? -30.621 -17.798 37.994 1.00 95.56 780 ARG A CA 1
ATOM 5688 C C . ARG A 1 780 ? -30.205 -16.501 38.701 1.00 95.56 780 ARG A C 1
ATOM 5690 O O . ARG A 1 780 ? -30.485 -16.358 39.887 1.00 95.56 780 ARG A O 1
ATOM 5697 N N . VAL A 1 781 ? -29.561 -15.562 38.003 1.00 96.00 781 VAL A N 1
ATOM 5698 C CA . VAL A 1 781 ? -29.221 -14.247 38.577 1.00 96.00 781 VAL A CA 1
ATOM 5699 C C . VAL A 1 781 ? -30.502 -13.472 38.857 1.00 96.00 781 VAL A C 1
ATOM 5701 O O . VAL A 1 781 ? -30.671 -12.961 39.958 1.00 96.00 781 VAL A O 1
ATOM 5704 N N . TRP A 1 782 ? -31.440 -13.460 37.908 1.00 96.00 782 TRP A N 1
ATOM 5705 C CA . TRP A 1 782 ? -32.755 -12.854 38.092 1.00 96.00 782 TRP A CA 1
ATOM 5706 C C . TRP A 1 782 ? -33.481 -13.408 39.322 1.00 96.00 782 TRP A C 1
ATOM 5708 O O . TRP A 1 782 ? -33.958 -12.634 40.153 1.00 96.00 782 TRP A O 1
ATOM 5718 N N . ALA A 1 783 ? -33.563 -14.732 39.462 1.00 94.25 783 ALA A N 1
ATOM 5719 C CA . ALA A 1 783 ? -34.214 -15.408 40.581 1.00 94.25 783 ALA A CA 1
ATOM 5720 C C . ALA A 1 783 ? -33.504 -15.162 41.924 1.00 94.25 783 ALA A C 1
ATOM 5722 O O . ALA A 1 783 ? -34.175 -15.078 42.948 1.00 94.25 783 ALA A O 1
ATOM 5723 N N . GLY A 1 784 ? -32.176 -15.008 41.912 1.00 94.62 784 GLY A N 1
ATOM 5724 C CA . GLY A 1 784 ? -31.361 -14.766 43.104 1.00 94.62 784 GLY A CA 1
ATOM 5725 C C . GLY A 1 784 ? -31.337 -13.319 43.610 1.00 94.62 784 GLY A C 1
ATOM 5726 O O . GLY A 1 784 ? -30.822 -13.077 44.700 1.00 94.62 784 GLY A O 1
ATOM 5727 N N . LEU A 1 785 ? -31.870 -12.349 42.857 1.00 95.75 785 LEU A N 1
ATOM 5728 C CA . LEU A 1 785 ? -31.934 -10.954 43.306 1.00 95.75 785 LEU A CA 1
ATOM 5729 C C . LEU A 1 785 ? -32.950 -10.773 44.453 1.00 95.75 785 LEU A C 1
ATOM 5731 O O . LEU A 1 785 ? -34.069 -11.287 44.348 1.00 95.75 785 LEU A O 1
ATOM 5735 N N . PRO A 1 786 ? -32.621 -9.995 45.506 1.00 95.31 786 PRO A N 1
ATOM 5736 C CA . PRO A 1 786 ? -33.537 -9.718 46.611 1.00 95.31 786 PRO A CA 1
ATOM 5737 C C . PRO A 1 786 ? -34.860 -9.104 46.145 1.00 95.31 786 PRO A C 1
ATOM 5739 O O . PRO A 1 786 ? -34.885 -8.270 45.241 1.00 95.31 786 PRO A O 1
ATOM 5742 N N . ALA A 1 787 ? -35.962 -9.478 46.796 1.00 92.25 787 ALA A N 1
ATOM 5743 C CA . ALA A 1 787 ? -37.272 -8.862 46.567 1.00 92.25 787 ALA A CA 1
ATOM 5744 C C . ALA A 1 787 ? -37.534 -7.651 47.483 1.00 92.25 787 ALA A C 1
ATOM 5746 O O . ALA A 1 787 ? -38.392 -6.826 47.181 1.00 92.25 787 ALA A O 1
ATOM 5747 N N . GLN A 1 788 ? -36.813 -7.548 48.604 1.00 94.38 788 GLN A N 1
ATOM 5748 C CA . GLN A 1 788 ? -36.973 -6.477 49.588 1.00 94.38 788 GLN A CA 1
ATOM 5749 C C . GLN A 1 788 ? -35.925 -5.389 49.384 1.00 94.38 788 GLN A C 1
ATOM 5751 O O . GLN A 1 788 ? -34.733 -5.688 49.312 1.00 94.38 788 GLN A O 1
ATOM 5756 N N . ILE A 1 789 ? -36.384 -4.138 49.314 1.00 96.12 789 ILE A N 1
ATOM 5757 C CA . ILE A 1 789 ? -35.530 -2.951 49.212 1.00 96.12 789 ILE A CA 1
ATOM 5758 C C . ILE A 1 789 ? -34.684 -2.845 50.481 1.00 96.12 789 ILE A C 1
ATOM 5760 O O . ILE A 1 789 ? -35.224 -2.892 51.584 1.00 96.12 789 ILE A O 1
ATOM 5764 N N . GLY A 1 790 ? -33.368 -2.713 50.318 1.00 95.31 790 GLY A N 1
ATOM 5765 C CA . GLY A 1 790 ? -32.444 -2.596 51.439 1.00 95.31 790 GLY A CA 1
ATOM 5766 C C . GLY A 1 790 ? -32.616 -1.299 52.230 1.00 95.31 790 GLY A C 1
ATOM 5767 O O . GLY A 1 790 ? -33.018 -0.259 51.696 1.00 95.31 790 GLY A O 1
ATOM 5768 N N . ASP A 1 791 ? -32.254 -1.365 53.506 1.00 95.56 791 ASP A N 1
ATOM 5769 C CA . ASP A 1 791 ? -32.300 -0.236 54.432 1.00 95.56 791 ASP A CA 1
ATOM 5770 C C . ASP A 1 791 ? -31.456 0.951 53.948 1.00 95.56 791 ASP A C 1
ATOM 5772 O O . ASP A 1 791 ? -30.428 0.793 53.286 1.00 95.56 791 ASP A O 1
ATOM 5776 N N . GLY A 1 792 ? -31.906 2.163 54.277 1.00 94.19 792 GLY A N 1
ATOM 5777 C CA . GLY A 1 792 ? -31.268 3.412 53.855 1.00 94.19 792 GLY A CA 1
ATOM 5778 C C . GLY A 1 792 ? -31.687 3.895 52.462 1.00 94.19 792 GLY A C 1
ATOM 5779 O O . GLY A 1 792 ? -31.324 5.001 52.064 1.00 94.19 792 GLY A O 1
ATOM 5780 N N . THR A 1 793 ? -32.469 3.108 51.718 1.00 96.69 793 THR A N 1
ATOM 5781 C CA . THR A 1 793 ? -32.939 3.487 50.379 1.00 96.69 793 THR A CA 1
ATOM 5782 C C . THR A 1 793 ? -34.090 4.483 50.476 1.00 96.69 793 THR A C 1
ATOM 5784 O O . THR A 1 793 ? -35.053 4.244 51.202 1.00 96.69 793 THR A O 1
ATOM 5787 N N . ILE A 1 794 ? -34.026 5.581 49.718 1.00 97.25 794 ILE A N 1
ATOM 5788 C CA . ILE A 1 794 ? -35.131 6.541 49.613 1.00 97.25 794 ILE A CA 1
ATOM 5789 C C . ILE A 1 794 ? -35.902 6.272 48.323 1.00 97.25 794 ILE A C 1
ATOM 5791 O O . ILE A 1 794 ? -35.319 6.254 47.237 1.00 97.25 794 ILE A O 1
ATOM 5795 N N . VAL A 1 795 ? -37.216 6.093 48.431 1.00 97.31 795 VAL A N 1
ATOM 5796 C CA . VAL A 1 795 ? -38.101 5.793 47.300 1.00 97.31 795 VAL A CA 1
ATOM 5797 C C . VAL A 1 795 ? -39.288 6.752 47.223 1.00 97.31 795 VAL A C 1
ATOM 5799 O O . VAL A 1 795 ? -39.668 7.374 48.216 1.00 97.31 795 VAL A O 1
ATOM 5802 N N . LYS A 1 796 ? -39.892 6.870 46.039 1.00 96.88 796 LYS A N 1
ATOM 5803 C CA . LYS A 1 796 ? -41.165 7.573 45.821 1.00 96.88 796 LYS A CA 1
ATOM 5804 C C . LYS A 1 796 ? -42.003 6.894 44.737 1.00 96.88 796 LYS A C 1
ATOM 5806 O O . LYS A 1 796 ? -41.464 6.162 43.909 1.00 96.88 796 LYS A O 1
ATOM 5811 N N . ALA A 1 797 ? -43.304 7.175 44.713 1.00 96.38 797 ALA A N 1
ATOM 5812 C CA . ALA A 1 797 ? -44.170 6.821 43.585 1.00 96.38 797 ALA A CA 1
ATOM 5813 C C . ALA A 1 797 ? -44.024 7.850 42.440 1.00 96.38 797 ALA A C 1
ATOM 5815 O O . ALA A 1 797 ? -43.648 8.992 42.717 1.00 96.38 797 ALA A O 1
ATOM 5816 N N . PRO A 1 798 ? -44.355 7.504 41.179 1.00 94.88 798 PRO A N 1
ATOM 5817 C CA . PRO A 1 798 ? -44.153 8.374 40.013 1.00 94.88 798 PRO A CA 1
ATOM 5818 C C . PRO A 1 798 ? -44.730 9.784 40.153 1.00 94.88 798 PRO A C 1
ATOM 5820 O O . PRO A 1 798 ? -44.053 10.770 39.869 1.00 94.88 798 PRO A O 1
ATOM 5823 N N . THR A 1 799 ? -45.964 9.878 40.644 1.00 92.56 799 THR A N 1
ATOM 5824 C CA . THR A 1 799 ? -46.729 11.127 40.756 1.00 92.56 799 THR A CA 1
ATOM 5825 C C . THR A 1 799 ? -46.719 11.727 42.161 1.00 92.56 799 THR A C 1
ATOM 5827 O O . THR A 1 799 ? -47.291 12.795 42.368 1.00 92.56 799 THR A O 1
ATOM 5830 N N . SER A 1 800 ? -46.078 11.070 43.134 1.00 93.81 800 SER A N 1
ATOM 5831 C CA . SER A 1 800 ? -46.048 11.550 44.517 1.00 93.81 800 SER A CA 1
ATOM 5832 C C . SER A 1 800 ? -44.830 12.435 44.779 1.00 93.81 800 SER A C 1
ATOM 5834 O O . SER A 1 800 ? -43.708 12.125 44.367 1.00 93.81 800 SER A O 1
ATOM 5836 N N . ALA A 1 801 ? -45.053 13.533 45.502 1.00 92.25 801 ALA A N 1
ATOM 5837 C CA . ALA A 1 801 ? -43.982 14.354 46.061 1.00 92.25 801 ALA A CA 1
ATOM 5838 C C . ALA A 1 801 ? -43.391 13.741 47.345 1.00 92.25 801 ALA A C 1
ATOM 5840 O O . ALA A 1 801 ? -42.286 14.105 47.748 1.00 92.25 801 ALA A O 1
ATOM 5841 N N . GLU A 1 802 ? -44.110 12.812 47.982 1.00 96.19 802 GLU A N 1
ATOM 5842 C CA . GLU A 1 802 ? -43.684 12.179 49.226 1.00 96.19 802 GLU A CA 1
ATOM 5843 C C . GLU A 1 802 ? -42.517 11.226 48.984 1.00 96.19 802 GLU A C 1
ATOM 5845 O O . GLU A 1 802 ? -42.528 10.386 48.077 1.00 96.19 802 GLU A O 1
ATOM 5850 N N . ARG A 1 803 ? -41.505 11.353 49.840 1.00 97.12 803 ARG A N 1
ATOM 5851 C CA . ARG A 1 803 ? -40.296 10.536 49.825 1.00 97.12 803 ARG A CA 1
ATOM 5852 C C . ARG A 1 803 ? -40.292 9.662 51.065 1.00 97.12 803 ARG A C 1
ATOM 5854 O O . ARG A 1 803 ? -40.610 10.123 52.161 1.00 97.12 803 ARG A O 1
ATOM 5861 N N . TRP A 1 804 ? -39.913 8.409 50.876 1.00 97.25 804 TRP A N 1
ATOM 5862 C CA . TRP A 1 804 ? -40.004 7.381 51.897 1.00 97.25 804 TRP A CA 1
ATOM 5863 C C . TRP A 1 804 ? -38.640 6.733 52.108 1.00 97.25 804 TRP A C 1
ATOM 5865 O O . TRP A 1 804 ? -38.051 6.232 51.153 1.00 97.25 804 TRP A O 1
ATOM 5875 N N . LEU A 1 805 ? -38.134 6.751 53.340 1.00 97.00 805 LEU A N 1
ATOM 5876 C CA . LEU A 1 805 ? -36.932 6.027 53.742 1.00 97.00 805 LEU A CA 1
ATOM 5877 C C . LEU A 1 805 ? -37.308 4.586 54.086 1.00 97.00 805 LEU A C 1
ATOM 5879 O O . LEU A 1 805 ? -38.244 4.362 54.852 1.00 97.00 805 LEU A O 1
ATOM 5883 N N . ILE A 1 806 ? -36.572 3.621 53.541 1.00 97.38 806 ILE A N 1
ATOM 5884 C CA . ILE A 1 806 ? -36.723 2.209 53.889 1.00 97.38 806 ILE A CA 1
ATOM 5885 C C . ILE A 1 806 ? -35.830 1.873 55.085 1.00 97.38 806 ILE A C 1
ATOM 5887 O O . ILE A 1 806 ? -34.636 2.178 55.085 1.00 97.38 806 ILE A O 1
ATOM 5891 N N . THR A 1 807 ? -36.398 1.276 56.131 1.00 95.50 807 THR A N 1
ATOM 5892 C CA . THR A 1 807 ? -35.672 0.805 57.321 1.00 95.50 807 THR A CA 1
ATOM 5893 C C . THR A 1 807 ? -36.352 -0.441 57.877 1.00 95.50 807 THR A C 1
ATOM 5895 O O . THR A 1 807 ? -37.552 -0.430 58.141 1.00 95.50 807 THR A O 1
ATOM 5898 N N . SER A 1 808 ? -35.594 -1.524 58.035 1.00 93.38 808 SER A N 1
ATOM 5899 C CA . SER A 1 808 ? -36.061 -2.836 58.484 1.00 93.38 808 SER A CA 1
ATOM 5900 C C . SER A 1 808 ? -37.295 -3.332 57.718 1.00 93.38 808 SER A C 1
ATOM 5902 O O . SER A 1 808 ? -38.235 -3.872 58.298 1.00 93.38 808 SER A O 1
ATOM 5904 N N . GLY A 1 809 ? -37.311 -3.109 56.399 1.00 92.19 809 GLY A N 1
ATOM 5905 C CA . GLY A 1 809 ? -38.417 -3.496 55.513 1.00 92.19 809 GLY A CA 1
ATOM 5906 C C . GLY A 1 809 ? -39.693 -2.652 55.639 1.00 92.19 809 GLY A C 1
ATOM 5907 O O . GLY A 1 809 ? -40.684 -2.964 54.980 1.00 92.19 809 GLY A O 1
ATOM 5908 N N . GLN A 1 810 ? -39.684 -1.587 56.443 1.00 95.19 810 GLN A N 1
ATOM 5909 C CA . GLN A 1 810 ? -40.774 -0.618 56.557 1.00 95.19 810 GLN A CA 1
ATOM 5910 C C . GLN A 1 810 ? -40.407 0.701 55.877 1.00 95.19 810 GLN A C 1
ATOM 5912 O O . GLN A 1 810 ? -39.231 1.024 55.715 1.00 95.19 810 GLN A O 1
ATOM 5917 N N . ARG A 1 811 ? -41.418 1.481 55.489 1.00 96.50 811 ARG A N 1
ATOM 5918 C CA . ARG A 1 811 ? -41.259 2.826 54.932 1.00 96.50 811 ARG A CA 1
ATOM 5919 C C . ARG A 1 811 ? -41.637 3.889 55.964 1.00 96.50 811 ARG A C 1
ATOM 5921 O O . ARG A 1 811 ? -42.691 3.795 56.591 1.00 96.50 811 ARG A O 1
ATOM 5928 N N . SER A 1 812 ? -40.833 4.933 56.098 1.00 96.38 812 SER A N 1
ATOM 5929 C CA . SER A 1 812 ? -41.150 6.122 56.897 1.00 96.38 812 SER A CA 1
ATOM 5930 C C . SER A 1 812 ? -41.009 7.381 56.045 1.00 96.38 812 SER A C 1
ATOM 5932 O O . SER A 1 812 ? -40.134 7.464 55.182 1.00 96.38 812 SER A O 1
ATOM 5934 N N . LEU A 1 813 ? -41.904 8.355 56.231 1.00 96.19 813 LEU A N 1
ATOM 5935 C CA . LEU A 1 813 ? -41.815 9.643 55.537 1.00 96.19 813 LEU A CA 1
ATOM 5936 C C . LEU A 1 813 ? -40.477 10.307 55.874 1.00 96.19 813 LEU A C 1
ATOM 5938 O O . LEU A 1 813 ? -40.083 10.376 57.036 1.00 96.19 813 LEU A O 1
ATOM 5942 N N . THR A 1 814 ? -39.776 10.802 54.857 1.00 95.31 814 THR A N 1
ATOM 5943 C CA . THR A 1 814 ? -38.476 11.445 55.040 1.00 95.31 814 THR A CA 1
ATOM 5944 C C . THR A 1 814 ? -38.360 12.731 54.238 1.00 95.31 814 THR A C 1
ATOM 5946 O O . THR A 1 814 ? -38.796 12.832 53.092 1.00 95.31 814 THR A O 1
ATOM 5949 N N . THR A 1 815 ? -37.702 13.719 54.837 1.00 90.75 815 THR A N 1
ATOM 5950 C CA . THR A 1 815 ? -37.222 14.932 54.163 1.00 90.75 815 THR A CA 1
ATOM 5951 C C . THR A 1 815 ? -35.727 14.849 53.837 1.00 90.75 815 THR A C 1
ATOM 5953 O O . THR A 1 815 ? -35.170 15.792 53.277 1.00 90.75 815 THR A O 1
ATOM 5956 N N . GLY A 1 816 ? -35.071 13.724 54.157 1.00 82.56 816 GLY A N 1
ATOM 5957 C CA . GLY A 1 816 ? -33.621 13.558 54.072 1.00 82.56 816 GLY A CA 1
ATOM 5958 C C . GLY A 1 816 ? -33.051 13.800 52.674 1.00 82.56 816 GLY A C 1
ATOM 5959 O O . GLY A 1 816 ? -33.674 13.488 51.656 1.00 82.56 816 GLY A O 1
ATOM 5960 N N . SER A 1 817 ? -31.843 14.354 52.598 1.00 81.19 817 SER A N 1
ATOM 5961 C CA . SER A 1 817 ? -31.110 14.520 51.342 1.00 81.19 817 SER A CA 1
ATOM 5962 C C . SER A 1 817 ? -30.484 13.185 50.928 1.00 81.19 817 SER A C 1
ATOM 5964 O O . SER A 1 817 ? -29.700 12.587 51.657 1.00 81.19 817 SER A O 1
ATOM 5966 N N . GLY A 1 818 ? -30.859 12.680 49.755 1.00 88.94 818 GLY A N 1
ATOM 5967 C CA . GLY A 1 818 ? -30.335 11.425 49.221 1.00 88.94 818 GLY A CA 1
ATOM 5968 C C . GLY A 1 818 ? -30.973 11.076 47.882 1.00 88.94 818 GLY A C 1
ATOM 5969 O O . GLY A 1 818 ? -32.063 11.565 47.558 1.00 88.94 818 GLY A O 1
ATOM 5970 N N . THR A 1 819 ? -30.292 10.241 47.096 1.00 95.00 819 THR A N 1
ATOM 5971 C CA . THR A 1 819 ? -30.810 9.764 45.808 1.00 95.00 819 THR A CA 1
ATOM 5972 C C . THR A 1 819 ? -32.157 9.093 46.030 1.00 95.00 819 THR A C 1
ATOM 5974 O O . THR A 1 819 ? -32.281 8.176 46.837 1.00 95.00 819 THR A O 1
ATOM 5977 N N . THR A 1 820 ? -33.181 9.602 45.351 1.00 95.88 820 THR A N 1
ATOM 5978 C CA . THR A 1 820 ? -34.553 9.111 45.481 1.00 95.88 820 THR A CA 1
ATOM 5979 C C . THR A 1 820 ? -34.903 8.313 44.250 1.00 95.88 820 THR A C 1
ATOM 5981 O O . THR A 1 820 ? -34.881 8.849 43.143 1.00 95.88 820 THR A O 1
ATOM 5984 N N . TRP A 1 821 ? -35.249 7.052 44.452 1.00 96.81 821 TRP A N 1
ATOM 5985 C CA . TRP A 1 821 ? -35.616 6.152 43.374 1.00 96.81 821 TRP A CA 1
ATOM 5986 C C . TRP A 1 821 ? -37.126 6.155 43.172 1.00 96.81 821 TRP A C 1
ATOM 5988 O O . TRP A 1 821 ? -37.898 5.949 44.109 1.00 96.81 821 TRP A O 1
ATOM 5998 N N . THR A 1 822 ? -37.561 6.380 41.939 1.00 96.88 822 THR A N 1
ATOM 5999 C CA . THR A 1 822 ? -38.969 6.213 41.587 1.00 96.88 822 THR A CA 1
ATOM 6000 C C . THR A 1 822 ? -39.251 4.724 41.409 1.00 96.88 822 THR A C 1
ATOM 6002 O O . THR A 1 822 ? -38.566 4.050 40.643 1.00 96.88 822 THR A O 1
ATOM 6005 N N . ILE A 1 823 ? -40.240 4.203 42.129 1.00 97.06 823 ILE A N 1
ATOM 6006 C CA . ILE A 1 823 ? -40.716 2.820 42.007 1.00 97.06 823 ILE A CA 1
ATOM 6007 C C . ILE A 1 823 ? -42.215 2.823 41.723 1.00 97.06 823 ILE A C 1
ATOM 6009 O O . ILE A 1 823 ? -42.887 3.800 42.062 1.00 97.06 823 ILE A O 1
ATOM 6013 N N . PRO A 1 824 ? -42.782 1.744 41.164 1.00 97.31 824 PRO A N 1
ATOM 6014 C CA . PRO A 1 824 ? -44.205 1.721 40.887 1.00 97.31 824 PRO A CA 1
ATOM 6015 C C . PRO A 1 824 ? -45.064 1.912 42.135 1.00 97.31 824 PRO A C 1
ATOM 6017 O O . PRO A 1 824 ? -44.759 1.364 43.199 1.00 97.31 824 PRO A O 1
ATOM 6020 N N . ALA A 1 825 ? -46.184 2.626 41.995 1.00 95.44 825 ALA A N 1
ATOM 6021 C CA . ALA A 1 825 ? -47.079 2.925 43.115 1.00 95.44 825 ALA A CA 1
ATOM 6022 C C . ALA A 1 825 ? -47.551 1.653 43.842 1.00 95.44 825 ALA A C 1
ATOM 6024 O O . ALA A 1 825 ? -47.557 1.622 45.073 1.00 95.44 825 ALA A O 1
ATOM 6025 N N . ARG A 1 826 ? -47.838 0.573 43.095 1.00 96.31 826 ARG A N 1
ATOM 6026 C CA . ARG A 1 826 ? -48.213 -0.727 43.678 1.00 96.31 826 ARG A CA 1
ATOM 6027 C C . ARG A 1 826 ? -47.107 -1.338 44.541 1.00 96.31 826 ARG A C 1
ATOM 6029 O O . ARG A 1 826 ? -47.395 -2.015 45.518 1.00 96.31 826 ARG A O 1
ATOM 6036 N N . VAL A 1 827 ? -45.840 -1.144 44.164 1.00 96.00 827 VAL A N 1
ATOM 6037 C CA . VAL A 1 827 ? -44.701 -1.702 44.902 1.00 96.00 827 VAL A CA 1
ATOM 6038 C C . VAL A 1 827 ? -44.544 -0.916 46.188 1.00 96.00 827 VAL A C 1
ATOM 6040 O O . VAL A 1 827 ? -44.452 -1.515 47.254 1.00 96.00 827 VAL A O 1
ATOM 6043 N N . LEU A 1 828 ? -44.606 0.417 46.100 1.00 95.81 828 LEU A N 1
ATOM 6044 C CA . LEU A 1 828 ? -44.543 1.276 47.273 1.00 95.81 828 LEU A CA 1
ATOM 6045 C C . LEU A 1 828 ? -45.656 0.931 48.271 1.00 95.81 828 LEU A C 1
ATOM 6047 O O . LEU A 1 828 ? -45.362 0.816 49.457 1.00 95.81 828 LEU A O 1
ATOM 6051 N N . SER A 1 829 ? -46.903 0.726 47.821 1.00 94.88 829 SER A N 1
ATOM 6052 C CA . SER A 1 829 ? -48.044 0.380 48.690 1.00 94.88 829 SER A CA 1
ATOM 6053 C C . SER A 1 829 ? -47.922 -0.960 49.415 1.00 94.88 829 SER A C 1
ATOM 6055 O O . SER A 1 829 ? -48.586 -1.143 50.428 1.00 94.88 829 SER A O 1
ATOM 6057 N N . LEU A 1 830 ? -47.092 -1.883 48.919 1.00 95.75 830 LEU A N 1
ATOM 6058 C CA . LEU A 1 830 ? -46.855 -3.177 49.567 1.00 95.75 830 LEU A CA 1
ATOM 6059 C C . LEU A 1 830 ? -45.809 -3.098 50.688 1.00 95.75 830 LEU A C 1
ATOM 6061 O O . LEU A 1 830 ? -45.683 -4.046 51.458 1.00 95.75 830 LEU A O 1
ATOM 6065 N N . ILE A 1 831 ? -45.066 -1.992 50.793 1.00 95.25 831 ILE A N 1
ATOM 6066 C CA . ILE A 1 831 ? -44.099 -1.773 51.870 1.00 95.25 831 ILE A CA 1
ATOM 6067 C C . ILE A 1 831 ? -44.850 -1.214 53.090 1.00 95.25 831 ILE A C 1
ATOM 6069 O O . ILE A 1 831 ? -45.418 -0.120 52.982 1.00 95.25 831 ILE A O 1
ATOM 6073 N N . PRO A 1 832 ? -44.861 -1.914 54.244 1.00 94.69 832 PRO A N 1
ATOM 6074 C CA . PRO A 1 832 ? -45.564 -1.457 55.439 1.00 94.69 832 PRO A CA 1
ATOM 6075 C C . PRO A 1 832 ? -45.045 -0.101 55.908 1.00 94.69 832 PRO A C 1
ATOM 6077 O O . PRO A 1 832 ? -43.840 0.140 55.916 1.00 94.69 832 PRO A O 1
ATOM 6080 N N . GLN A 1 833 ? -45.947 0.786 56.315 1.00 93.75 833 GLN A N 1
ATOM 6081 C CA . GLN A 1 833 ? -45.569 2.072 56.888 1.00 93.75 833 GLN A CA 1
ATOM 6082 C C . GLN A 1 833 ? -45.192 1.893 58.362 1.00 93.75 833 GLN A C 1
ATOM 6084 O O . GLN A 1 833 ? -45.932 1.254 59.107 1.00 93.75 833 GLN A O 1
ATOM 6089 N N . ALA A 1 834 ? -44.048 2.441 58.771 1.00 85.44 834 ALA A N 1
ATOM 6090 C CA . ALA A 1 834 ? -43.687 2.520 60.182 1.00 85.44 834 ALA A CA 1
ATOM 6091 C C . ALA A 1 834 ? -44.669 3.467 60.893 1.00 85.44 834 ALA A C 1
ATOM 6093 O O . ALA A 1 834 ? -44.939 4.561 60.384 1.00 85.44 834 ALA A O 1
ATOM 6094 N N . HIS A 1 835 ? -45.231 3.011 62.013 1.00 71.62 835 HIS A N 1
ATOM 6095 C CA . HIS A 1 835 ? -46.154 3.786 62.843 1.00 71.62 835 HIS A CA 1
ATOM 6096 C C . HIS A 1 835 ? -45.424 4.736 63.786 1.00 71.62 835 HIS A C 1
ATOM 6098 O O . HIS A 1 835 ? -44.356 4.338 64.306 1.00 71.62 835 HIS A O 1
#

pLDDT: mean 78.45, std 25.74, range [21.47, 97.88]